Protein AF-0000000069952757 (afdb_homodimer)

Solvent-accessible surface area (backbone atoms only — not comparable to full-atom values): 78154 Å² total; per-residue (Å²): 140,84,81,74,82,74,82,74,81,77,77,82,79,82,76,75,82,80,75,81,74,79,73,75,71,71,77,71,80,41,58,53,56,76,66,56,34,69,35,38,85,71,41,36,85,60,18,57,73,26,48,40,74,35,94,87,42,62,43,23,25,23,33,66,69,69,74,41,82,40,60,22,41,74,66,55,48,32,51,46,51,70,30,70,68,41,46,52,44,52,56,50,49,58,49,41,61,53,39,52,58,38,56,76,50,52,58,88,79,60,83,68,52,62,56,48,49,52,49,46,27,52,50,27,52,51,47,52,32,42,41,32,33,58,69,42,50,66,49,68,54,34,58,46,45,51,52,31,49,33,64,46,32,73,71,16,64,45,53,63,62,53,85,57,37,32,66,58,37,50,24,41,24,28,57,25,46,11,40,50,43,49,50,50,51,48,57,50,46,59,75,38,46,29,14,39,36,46,50,73,49,72,57,94,73,44,32,35,36,39,37,29,36,20,29,66,35,78,88,78,42,32,64,44,78,42,83,67,49,63,41,60,65,56,47,89,89,42,63,66,39,25,71,63,36,92,34,10,64,51,54,39,47,56,53,54,50,54,38,54,74,65,65,42,55,65,75,29,49,38,25,41,24,32,59,79,47,55,41,42,61,29,82,74,64,8,29,49,46,53,44,40,71,76,33,67,63,51,40,79,28,60,20,47,51,61,41,52,47,52,16,48,51,58,14,56,67,60,41,66,68,61,62,59,46,47,49,46,49,53,21,60,66,38,65,84,29,51,49,55,46,42,42,46,42,54,34,17,58,73,65,70,40,77,83,70,80,78,46,62,69,47,77,96,38,53,68,38,38,52,62,31,50,52,48,47,64,68,38,40,65,30,51,44,54,47,30,51,54,41,43,72,69,62,77,46,69,70,48,42,53,50,35,52,47,63,69,32,67,65,50,53,37,51,50,37,30,47,64,50,55,46,52,66,54,47,52,52,37,43,59,54,50,45,84,63,80,49,50,46,47,43,47,59,52,50,51,52,54,52,50,56,59,47,47,34,45,30,42,56,67,59,60,73,72,42,57,77,80,72,56,58,66,79,48,73,89,46,44,48,58,74,89,68,44,62,54,50,66,65,28,57,57,49,54,66,34,66,81,48,57,76,34,61,68,57,50,55,51,50,46,50,35,52,49,49,24,51,32,40,29,50,44,33,44,56,75,66,44,72,83,77,41,63,58,48,68,51,40,40,53,67,32,53,74,42,46,49,26,57,70,44,38,71,75,51,60,58,59,62,67,58,33,65,69,35,50,53,56,37,64,89,46,68,69,50,43,51,47,26,38,50,44,57,55,44,49,37,71,50,87,69,55,66,75,55,70,67,38,80,52,46,51,42,33,39,43,51,49,42,62,40,53,59,96,86,38,62,74,38,62,54,42,33,52,39,52,48,39,60,61,26,44,48,53,40,59,45,68,56,53,53,48,51,53,52,48,47,56,54,47,31,87,56,42,55,60,58,46,61,66,52,50,42,9,28,54,38,22,24,51,43,30,52,69,71,11,92,73,34,60,46,54,47,71,86,48,71,68,44,60,68,41,75,38,70,61,56,52,59,55,76,66,86,79,72,71,81,71,62,72,52,57,48,75,54,72,48,74,80,67,104,130,92,82,82,82,74,84,74,81,78,78,80,76,80,76,76,81,78,76,80,72,80,76,73,70,72,75,72,79,40,58,52,57,78,66,55,36,70,36,36,85,71,40,36,86,58,18,57,73,26,48,40,73,35,94,87,42,61,45,23,25,23,32,67,68,68,73,42,81,40,60,20,39,75,66,57,49,32,51,45,52,69,31,70,68,41,47,52,43,54,54,49,50,58,49,41,63,54,38,55,57,37,55,74,51,53,55,88,76,61,84,67,52,62,54,49,48,51,49,45,27,52,50,29,52,51,47,53,28,42,39,33,34,56,69,44,50,66,50,68,55,34,57,46,45,50,54,29,48,33,63,45,31,74,72,14,67,48,54,62,63,54,84,58,38,30,68,58,38,50,24,42,25,26,55,25,48,9,41,50,42,47,51,52,52,48,58,50,46,58,74,38,45,29,14,39,37,46,49,72,49,71,59,95,74,43,32,34,37,40,36,30,36,21,28,64,36,79,89,78,41,32,63,44,78,42,83,68,47,63,43,58,65,55,48,88,89,41,62,66,40,25,71,63,36,93,33,13,62,51,54,38,46,57,53,52,49,54,38,54,74,65,67,42,53,64,75,29,49,37,27,42,25,32,58,78,47,55,44,42,61,25,86,68,68,6,29,49,48,54,44,39,71,77,34,68,61,49,40,79,27,61,20,48,49,59,40,52,48,50,15,49,53,58,14,56,65,58,40,67,67,62,62,60,46,46,49,45,50,54,22,59,66,39,64,84,30,51,50,53,47,41,44,47,42,53,34,16,59,73,66,69,39,79,84,69,78,79,46,61,68,48,79,93,36,55,69,39,41,54,63,30,49,49,49,46,62,68,40,39,68,30,50,43,53,47,30,51,53,44,42,74,69,69,68,46,70,69,46,42,54,48,35,53,48,62,68,34,67,62,50,54,36,51,50,37,31,47,63,50,54,44,52,64,54,47,51,52,37,40,58,54,51,46,87,62,80,50,49,47,49,43,46,60,52,50,51,53,53,51,50,55,59,47,48,33,46,29,41,56,67,60,61,73,72,42,57,76,80,71,58,58,64,81,47,74,88,48,43,50,57,73,90,68,45,61,53,50,66,65,28,58,56,48,54,68,32,66,81,47,57,74,34,60,69,58,48,53,49,51,47,50,36,52,50,49,23,50,32,39,28,49,44,33,44,56,75,64,44,73,82,75,41,63,58,48,70,51,40,40,54,67,32,56,73,43,47,50,26,59,71,44,38,71,76,50,61,57,58,61,67,58,34,65,70,34,51,53,56,38,65,90,44,68,69,51,44,50,45,26,39,51,45,56,53,44,49,36,70,50,86,71,56,66,75,55,71,66,38,79,51,45,51,44,33,39,42,52,50,42,64,39,53,60,95,87,39,62,74,37,62,54,42,34,51,38,53,48,40,60,61,25,43,49,52,40,59,46,67,58,54,53,47,50,52,52,46,47,57,55,47,33,88,55,41,55,62,59,45,61,67,52,51,43,10,28,52,37,22,24,49,44,32,53,70,71,10,92,74,33,59,47,53,47,71,86,49,72,68,43,61,70,42,75,38,70,60,56,52,60,54,74,64,86,80,69,72,81,70,64,73,53,58,51,76,59,72,48,76,81,66,102

Radius of gyration: 39.28 Å; Cα contacts (8 Å, |Δi|>4): 2067; chains: 2; bounding box: 94×113×160 Å

Organism: Trichoplusia ni (NCBI:txid7111)

pLDDT: mean 83.96, std 18.42, range [17.34, 97.88]

Sequence (1444 aa):
MSSDTDDNSEVLGYQTPKKKKIDNSKHRLQKYRRDWEKNTKDFGPDVSLWLKPHPNDKGKAKCSCCDLTLSANSTTIKLHYASKRHQKVMKSRDATTSSMMAKFVEKGSSGSGVSLLKKQITEAELKMSAFFATHNLAFKVMDHLVPTLKSCFPDSTICQGMQMKRTKCTQIVTNVIGAAHEEEICEKLKKVKFSILTDESTDMSCKTSCIMVRFYDSTAGRIVSRLYDLHDVFPKGDVAAAEEGATGARLYELMISSLKANDIPLENLLGFGCDSASNNVGDYNSIISRLRQECPGVILMKCVCHSLHRASSDACKTLPRLCEDLARNIFSYFRQSAKRKAQLQQFQEFTSVKDHQMLGLAITRWLSFLPAIERILEQWQALRLYFTDVWLAERTLAAEQIFNALQDPFMKLYYSFLAWVLPKVTYMNAFFQSTTVVVTTLHDKMATAYRELLCTYMYQDYVARTNLTEIQPDDTSRFIRLECIYLGVAVMEGLNNPDVMARPDLITSFRSKCRDYLIHLCKGIKDRFPFDDKLLMALPVLQPEKALSARQRDRTPSLLFLCELCPRAKPSYHNELQQLDDEWRRLSLDQVSPDVAQEKEVDVFWHKISQIAIDGEKTYTVLPQFALAVLTLPHSNADTERLFSKNNLTKTRIRNKLATKTVKGALLSAQCVKNQSKECCYGFKPTEKMISRMTSAVLYSKTAGAAAEVEVNSDSDDPTLLMSSDTDDNSEVLGYQTPKKKKIDNSKHRLQKYRRDWEKNTKDFGPDVSLWLKPHPNDKGKAKCSCCDLTLSANSTTIKLHYASKRHQKVMKSRDATTSSMMAKFVEKGSSGSGVSLLKKQITEAELKMSAFFATHNLAFKVMDHLVPTLKSCFPDSTICQGMQMKRTKCTQIVTNVIGAAHEEEICEKLKKVKFSILTDESTDMSCKTSCIMVRFYDSTAGRIVSRLYDLHDVFPKGDVAAAEEGATGARLYELMISSLKANDIPLENLLGFGCDSASNNVGDYNSIISRLRQECPGVILMKCVCHSLHRASSDACKTLPRLCEDLARNIFSYFRQSAKRKAQLQQFQEFTSVKDHQMLGLAITRWLSFLPAIERILEQWQALRLYFTDVWLAERTLAAEQIFNALQDPFMKLYYSFLAWVLPKVTYMNAFFQSTTVVVTTLHDKMATAYRELLCTYMYQDYVARTNLTEIQPDDTSRFIRLECIYLGVAVMEGLNNPDVMARPDLITSFRSKCRDYLIHLCKGIKDRFPFDDKLLMALPVLQPEKALSARQRDRTPSLLFLCELCPRAKPSYHNELQQLDDEWRRLSLDQVSPDVAQEKEVDVFWHKISQIAIDGEKTYTVLPQFALAVLTLPHSNADTERLFSKNNLTKTRIRNKLATKTVKGALLSAQCVKNQSKECCYGFKPTEKMISRMTSAVLYSKTAGAAAEVEVNSDSDDPTLL

Nearest PDB structures (foldseek):
  4d1q-assembly1_H-2  TM=6.868E-01  e=3.745E-11  Musca domestica
  4d1q-assembly1_B  TM=6.954E-01  e=6.885E-11  Musca domestica
  4d1q-assembly1_A-2  TM=6.969E-01  e=2.043E-10  Musca domestica
  8sjd-assembly1_A  TM=7.416E-01  e=1.511E-09  Musca domestica
  8sjd-assembly1_D  TM=7.222E-01  e=3.039E-08  Musca domestica

Structure (mmCIF, N/CA/C/O backbone):
data_AF-0000000069952757-model_v1
#
loop_
_entity.id
_entity.type
_entity.pdbx_description
1 polymer 'Uncharacterized protein LOC113497590'
#
loop_
_atom_site.group_PDB
_atom_site.id
_atom_site.type_symbol
_atom_site.label_atom_id
_atom_site.label_alt_id
_atom_site.label_comp_id
_atom_site.label_asym_id
_atom_site.label_entity_id
_atom_site.label_seq_id
_atom_site.pdbx_PDB_ins_code
_atom_site.Cartn_x
_atom_site.Cartn_y
_atom_site.Cartn_z
_atom_site.occupancy
_atom_site.B_iso_or_equiv
_atom_site.auth_seq_id
_atom_site.auth_comp_id
_atom_site.auth_asym_id
_atom_site.auth_atom_id
_atom_site.pdbx_PDB_model_num
ATOM 1 N N . MET A 1 1 ? 12.211 39.156 -83.688 1 19.28 1 MET A N 1
ATOM 2 C CA . MET A 1 1 ? 11.812 38.062 -84.625 1 19.28 1 MET A CA 1
ATOM 3 C C . MET A 1 1 ? 11.445 36.812 -83.875 1 19.28 1 MET A C 1
ATOM 5 O O . MET A 1 1 ? 12.328 36.094 -83.375 1 19.28 1 MET A O 1
ATOM 9 N N . SER A 1 2 ? 10.328 36.844 -83 1 22.02 2 SER A N 1
ATOM 10 C CA . SER A 1 2 ? 9.547 36.406 -81.875 1 22.02 2 SER A CA 1
ATOM 11 C C . SER A 1 2 ? 8.844 35.094 -82.125 1 22.02 2 SER A C 1
ATOM 13 O O . SER A 1 2 ? 7.656 35.062 -82.438 1 22.02 2 SER A O 1
ATOM 15 N N . SER A 1 3 ? 9.641 34.094 -82.812 1 20.53 3 SER A N 1
ATOM 16 C CA . SER A 1 3 ? 9.227 33 -83.75 1 20.53 3 SER A CA 1
ATOM 17 C C . SER A 1 3 ? 8.5 31.922 -82.938 1 20.53 3 SER A C 1
ATOM 19 O O . SER A 1 3 ? 9.062 31.312 -82 1 20.53 3 SER A O 1
ATOM 21 N N . ASP A 1 4 ? 7.129 31.875 -82.812 1 20.89 4 ASP A N 1
ATOM 22 C CA . ASP A 1 4 ? 5.996 31.375 -82.062 1 20.89 4 ASP A CA 1
ATOM 23 C C . ASP A 1 4 ? 5.68 29.938 -82.438 1 20.89 4 ASP A C 1
ATOM 25 O O . ASP A 1 4 ? 4.605 29.422 -82.062 1 20.89 4 ASP A O 1
ATOM 29 N N . THR A 1 5 ? 6.695 29.125 -82.875 1 20.39 5 THR A N 1
ATOM 30 C CA . THR A 1 5 ? 6.316 27.984 -83.688 1 20.39 5 THR A CA 1
ATOM 31 C C . THR A 1 5 ? 5.496 26.984 -82.938 1 20.39 5 THR A C 1
ATOM 33 O O . THR A 1 5 ? 5.906 26.562 -81.812 1 20.39 5 THR A O 1
ATOM 36 N N . ASP A 1 6 ? 4.125 26.766 -83.125 1 21.42 6 ASP A N 1
ATOM 37 C CA . ASP A 1 6 ? 2.904 26.203 -82.562 1 21.42 6 ASP A CA 1
ATOM 38 C C . ASP A 1 6 ? 2.9 24.688 -82.688 1 21.42 6 ASP A C 1
ATOM 40 O O . ASP A 1 6 ? 1.867 24.031 -82.5 1 21.42 6 ASP A O 1
ATOM 44 N N . ASP A 1 7 ? 3.982 23.938 -82.438 1 19.97 7 ASP A N 1
ATOM 45 C CA . ASP A 1 7 ? 4.152 22.594 -83 1 19.97 7 ASP A CA 1
ATOM 46 C C . ASP A 1 7 ? 3.082 21.641 -82.438 1 19.97 7 ASP A C 1
ATOM 48 O O . ASP A 1 7 ? 2.852 21.578 -81.25 1 19.97 7 ASP A O 1
ATOM 52 N N . ASN A 1 8 ? 2.047 21.172 -83.188 1 21.53 8 ASN A N 1
ATOM 53 C CA . ASN A 1 8 ? 0.754 20.5 -83.188 1 21.53 8 ASN A CA 1
ATOM 54 C C . ASN A 1 8 ? 0.9 19.016 -82.812 1 21.53 8 ASN A C 1
ATOM 56 O O . ASN A 1 8 ? -0.024 18.234 -83.062 1 21.53 8 ASN A O 1
ATOM 60 N N . SER A 1 9 ? 1.797 18.531 -82 1 21.3 9 SER A N 1
ATOM 61 C CA . SER A 1 9 ? 2.135 17.109 -82.062 1 21.3 9 SER A CA 1
ATOM 62 C C . SER A 1 9 ? 0.935 16.234 -81.75 1 21.3 9 SER A C 1
ATOM 64 O O . SER A 1 9 ? 0.202 16.531 -80.75 1 21.3 9 SER A O 1
ATOM 66 N N . GLU A 1 10 ? 0.372 15.422 -82.625 1 21.28 10 GLU A N 1
ATOM 67 C CA . GLU A 1 10 ? -0.762 14.539 -82.875 1 21.28 10 GLU A CA 1
ATOM 68 C C . GLU A 1 10 ? -0.76 13.367 -81.875 1 21.28 10 GLU A C 1
ATOM 70 O O . GLU A 1 10 ? 0.089 12.477 -81.938 1 21.28 10 GLU A O 1
ATOM 75 N N . VAL A 1 11 ? -0.676 13.453 -80.562 1 23.28 11 VAL A N 1
ATOM 76 C CA . VAL A 1 11 ? -0.361 12.297 -79.75 1 23.28 11 VAL A CA 1
ATOM 77 C C . VAL A 1 11 ? -1.496 11.273 -79.812 1 23.28 11 VAL A C 1
ATOM 79 O O . VAL A 1 11 ? -2.662 11.617 -79.625 1 23.28 11 VAL A O 1
ATOM 82 N N . LEU A 1 12 ? -1.391 10.164 -80.562 1 23.16 12 LEU A N 1
ATOM 83 C CA . LEU A 1 12 ? -2.244 9.039 -80.938 1 23.16 12 LEU A CA 1
ATOM 84 C C . LEU A 1 12 ? -2.811 8.367 -79.688 1 23.16 12 LEU A C 1
ATOM 86 O O . LEU A 1 12 ? -2.082 8.133 -78.75 1 23.16 12 LEU A O 1
ATOM 90 N N . GLY A 1 13 ? -4.168 8.312 -79.375 1 21.5 13 GLY A N 1
ATOM 91 C CA . GLY A 1 13 ? -5.109 8.031 -78.312 1 21.5 13 GLY A CA 1
ATOM 92 C C . GLY A 1 13 ? -5.312 6.551 -78.062 1 21.5 13 GLY A C 1
ATOM 93 O O . GLY A 1 13 ? -6.281 5.965 -78.562 1 21.5 13 GLY A O 1
ATOM 94 N N . TYR A 1 14 ? -4.234 5.656 -77.875 1 23.86 14 TYR A N 1
ATOM 95 C CA . TYR A 1 14 ? -4.395 4.207 -77.875 1 23.86 14 TYR A CA 1
ATOM 96 C C . TYR A 1 14 ? -5.426 3.773 -76.875 1 23.86 14 TYR A C 1
ATOM 98 O O . TYR A 1 14 ? -5.379 4.211 -75.688 1 23.86 14 TYR A O 1
ATOM 106 N N . GLN A 1 15 ? -6.594 3.312 -77.25 1 23.8 15 GLN A N 1
ATOM 107 C CA . GLN A 1 15 ? -7.852 2.953 -76.625 1 23.8 15 GLN A CA 1
ATOM 108 C C . GLN A 1 15 ? -7.707 1.67 -75.812 1 23.8 15 GLN A C 1
ATOM 110 O O . GLN A 1 15 ? -7.441 0.603 -76.375 1 23.8 15 GLN A O 1
ATOM 115 N N . THR A 1 16 ? -6.984 1.556 -74.812 1 27.39 16 THR A N 1
ATOM 116 C CA . THR A 1 16 ? -6.672 0.283 -74.188 1 27.39 16 THR A CA 1
ATOM 117 C C . THR A 1 16 ? -7.945 -0.402 -73.688 1 27.39 16 THR A C 1
ATOM 119 O O . THR A 1 16 ? -8.812 0.243 -73.062 1 27.39 16 THR A O 1
ATOM 122 N N . PRO A 1 17 ? -8.344 -1.588 -74.188 1 25.98 17 PRO A N 1
ATOM 123 C CA . PRO A 1 17 ? -9.617 -2.299 -74 1 25.98 17 PRO A CA 1
ATOM 124 C C . PRO A 1 17 ? -9.961 -2.52 -72.5 1 25.98 17 PRO A C 1
ATOM 126 O O . PRO A 1 17 ? -9.062 -2.619 -71.688 1 25.98 17 PRO A O 1
ATOM 129 N N . LYS A 1 18 ? -11.203 -2.311 -72.062 1 28.8 18 LYS A N 1
ATOM 130 C CA . LYS A 1 18 ? -11.906 -2.254 -70.812 1 28.8 18 LYS A CA 1
ATOM 131 C C . LYS A 1 18 ? -12.055 -3.646 -70.188 1 28.8 18 LYS A C 1
ATOM 133 O O . LYS A 1 18 ? -12.695 -4.52 -70.75 1 28.8 18 LYS A O 1
ATOM 138 N N . LYS A 1 19 ? -11.039 -4.258 -69.625 1 30.34 19 LYS A N 1
ATOM 139 C CA . LYS A 1 19 ? -11.094 -5.613 -69.125 1 30.34 19 LYS A CA 1
ATOM 140 C C . LYS A 1 19 ? -12.352 -5.812 -68.25 1 30.34 19 LYS A C 1
ATOM 142 O O . LYS A 1 19 ? -12.688 -4.973 -67.438 1 30.34 19 LYS A O 1
ATOM 147 N N . LYS A 1 20 ? -13.32 -6.527 -68.625 1 29.45 20 LYS A N 1
ATOM 148 C CA . LYS A 1 20 ? -14.562 -6.965 -68 1 29.45 20 LYS A CA 1
ATOM 149 C C . LYS A 1 20 ? -14.32 -7.438 -66.562 1 29.45 20 LYS A C 1
ATOM 151 O O . LYS A 1 20 ? -13.617 -8.422 -66.312 1 29.45 20 LYS A O 1
ATOM 156 N N . LYS A 1 21 ? -14.211 -6.594 -65.625 1 29.67 21 LYS A N 1
ATOM 157 C CA . LYS A 1 21 ? -14.023 -6.832 -64.188 1 29.67 21 LYS A CA 1
ATOM 158 C C . LYS A 1 21 ? -15.133 -7.715 -63.625 1 29.67 21 LYS A C 1
ATOM 160 O O . LYS A 1 21 ? -16.297 -7.328 -63.625 1 29.67 21 LYS A O 1
ATOM 165 N N . ILE A 1 22 ? -15.227 -8.969 -63.969 1 29.41 22 ILE A N 1
ATOM 166 C CA . ILE A 1 22 ? -16.172 -9.898 -63.375 1 29.41 22 ILE A CA 1
ATOM 167 C C . ILE A 1 22 ? -16.188 -9.688 -61.844 1 29.41 22 ILE A C 1
ATOM 169 O O . ILE A 1 22 ? -15.156 -9.805 -61.188 1 29.41 22 ILE A O 1
ATOM 173 N N . ASP A 1 23 ? -17 -8.805 -61.344 1 28.56 23 ASP A N 1
ATOM 174 C CA . ASP A 1 23 ? -17.25 -8.344 -60 1 28.56 23 ASP A CA 1
ATOM 175 C C . ASP A 1 23 ? -17.672 -9.5 -59.094 1 28.56 23 ASP A C 1
ATOM 177 O O . ASP A 1 23 ? -18.844 -9.875 -59.062 1 28.56 23 ASP A O 1
ATOM 181 N N . ASN A 1 24 ? -17.156 -10.734 -59.219 1 32.5 24 ASN A N 1
ATOM 182 C CA . ASN A 1 24 ? -17.547 -11.773 -58.281 1 32.5 24 ASN A CA 1
ATOM 183 C C . ASN A 1 24 ? -17.406 -11.32 -56.812 1 32.5 24 ASN A C 1
ATOM 185 O O . ASN A 1 24 ? -16.375 -11.562 -56.188 1 32.5 24 ASN A O 1
ATOM 189 N N . SER A 1 25 ? -17.672 -10.047 -56.5 1 34.38 25 SER A N 1
ATOM 190 C CA . SER A 1 25 ? -17.5 -9.641 -55.094 1 34.38 25 SER A CA 1
ATOM 191 C C . SER A 1 25 ? -18.344 -10.5 -54.156 1 34.38 25 SER A C 1
ATOM 193 O O . SER A 1 25 ? -19.578 -10.375 -54.156 1 34.38 25 SER A O 1
ATOM 195 N N . LYS A 1 26 ? -18.141 -11.844 -54.25 1 38.38 26 LYS A N 1
ATOM 196 C CA . LYS A 1 26 ? -18.797 -12.68 -53.219 1 38.38 26 LYS A CA 1
ATOM 197 C C . LYS A 1 26 ? -18.781 -12 -51.875 1 38.38 26 LYS A C 1
ATOM 199 O O . LYS A 1 26 ? -17.719 -11.633 -51.344 1 38.38 26 LYS A O 1
ATOM 204 N N . HIS A 1 27 ? -19.922 -11.273 -51.531 1 42.72 27 HIS A N 1
ATOM 205 C CA . HIS A 1 27 ? -20.141 -10.648 -50.219 1 42.72 27 HIS A CA 1
ATOM 206 C C . HIS A 1 27 ? -19.812 -11.602 -49.094 1 42.72 27 HIS A C 1
ATOM 208 O O . HIS A 1 27 ? -20.312 -12.727 -49.031 1 42.72 27 HIS A O 1
ATOM 214 N N . ARG A 1 28 ? -18.656 -11.672 -48.688 1 48.41 28 ARG A N 1
ATOM 215 C CA . ARG A 1 28 ? -18.219 -12.477 -47.562 1 48.41 28 ARG A CA 1
ATOM 216 C C . ARG A 1 28 ? -19.219 -12.391 -46.406 1 48.41 28 ARG A C 1
ATOM 218 O O . ARG A 1 28 ? -19.625 -11.305 -46 1 48.41 28 ARG A O 1
ATOM 225 N N . LEU A 1 29 ? -19.922 -13.438 -46.188 1 54.62 29 LEU A N 1
ATOM 226 C CA . LEU A 1 29 ? -20.859 -13.57 -45.062 1 54.62 29 LEU A CA 1
ATOM 227 C C . LEU A 1 29 ? -20.188 -13.227 -43.75 1 54.62 29 LEU A C 1
ATOM 229 O O . LEU A 1 29 ? -19.172 -13.828 -43.375 1 54.62 29 LEU A O 1
ATOM 233 N N . GLN A 1 30 ? -20.344 -12.047 -43.344 1 63.59 30 GLN A N 1
ATOM 234 C CA . GLN A 1 30 ? -19.75 -11.641 -42.062 1 63.59 30 GLN A CA 1
ATOM 235 C C . GLN A 1 30 ? -20.438 -12.344 -40.906 1 63.59 30 GLN A C 1
ATOM 237 O O . GLN A 1 30 ? -21.641 -12.633 -40.969 1 63.59 30 GLN A O 1
ATOM 242 N N . LYS A 1 31 ? -19.641 -12.953 -40 1 75.88 31 LYS A N 1
ATOM 243 C CA . LYS A 1 31 ? -20.125 -13.641 -38.812 1 75.88 31 LYS A CA 1
ATOM 244 C C . LYS A 1 31 ? -20.359 -12.656 -37.656 1 75.88 31 LYS A C 1
ATOM 246 O O . LYS A 1 31 ? -19.688 -11.633 -37.562 1 75.88 31 LYS A O 1
ATOM 251 N N . TYR A 1 32 ? -21.375 -12.93 -36.781 1 78 32 TYR A N 1
ATOM 252 C CA . TYR A 1 32 ? -21.703 -12.141 -35.594 1 78 32 TYR A CA 1
ATOM 253 C C . TYR A 1 32 ? -20.531 -12.109 -34.625 1 78 32 TYR A C 1
ATOM 255 O O . TYR A 1 32 ? -19.891 -13.133 -34.375 1 78 32 TYR A O 1
ATOM 263 N N . ARG A 1 33 ? -20.156 -10.961 -34.219 1 77.44 33 ARG A N 1
ATOM 264 C CA . ARG A 1 33 ? -19.109 -10.773 -33.25 1 77.44 33 ARG A CA 1
ATOM 265 C C . ARG A 1 33 ? -19.688 -10.406 -31.875 1 77.44 33 ARG A C 1
ATOM 267 O O . ARG A 1 33 ? -20.438 -9.438 -31.766 1 77.44 33 ARG A O 1
ATOM 274 N N . ARG A 1 34 ? -19.375 -11.109 -30.891 1 76.38 34 ARG A N 1
ATOM 275 C CA . ARG A 1 34 ? -19.906 -10.867 -29.547 1 76.38 34 ARG A CA 1
ATOM 276 C C . ARG A 1 34 ? -19.422 -9.523 -29.016 1 76.38 34 ARG A C 1
ATOM 278 O O . ARG A 1 34 ? -20.094 -8.906 -28.188 1 76.38 34 ARG A O 1
ATOM 285 N N . ASP A 1 35 ? -18.406 -8.977 -29.594 1 75.94 35 ASP A N 1
ATOM 286 C CA . ASP A 1 35 ? -17.891 -7.668 -29.219 1 75.94 35 ASP A CA 1
ATOM 287 C C . ASP A 1 35 ? -18.875 -6.555 -29.547 1 75.94 35 ASP A C 1
ATOM 289 O O . ASP A 1 35 ? -18.844 -5.48 -28.938 1 75.94 35 ASP A O 1
ATOM 293 N N . TRP A 1 36 ? -19.797 -6.82 -30.406 1 79.19 36 TRP A N 1
ATOM 294 C CA . TRP A 1 36 ? -20.781 -5.828 -30.812 1 79.19 36 TRP A CA 1
ATOM 295 C C . TRP A 1 36 ? -21.766 -5.551 -29.672 1 79.19 36 TRP A C 1
ATOM 297 O O . TRP A 1 36 ? -22.297 -4.441 -29.578 1 79.19 36 TRP A O 1
ATOM 307 N N . GLU A 1 37 ? -21.844 -6.562 -28.844 1 78.62 37 GLU A N 1
ATOM 308 C CA . GLU A 1 37 ? -22.766 -6.441 -27.719 1 78.62 37 GLU A CA 1
ATOM 309 C C . GLU A 1 37 ? -22.266 -5.453 -26.688 1 78.62 37 GLU A C 1
ATOM 311 O O . GLU A 1 37 ? -23.016 -5.023 -25.812 1 78.62 37 GLU A O 1
ATOM 316 N N . LYS A 1 38 ? -21.016 -5.062 -26.844 1 73.31 38 LYS A N 1
ATOM 317 C CA . LYS A 1 38 ? -20.391 -4.113 -25.922 1 73.31 38 LYS A CA 1
ATOM 318 C C . LYS A 1 38 ? -20.047 -2.809 -26.625 1 73.31 38 LYS A C 1
ATOM 320 O O . LYS A 1 38 ? -19.516 -1.881 -26.016 1 73.31 38 LYS A O 1
ATOM 325 N N . ASN A 1 39 ? -20.328 -2.656 -27.891 1 71.81 39 ASN A N 1
ATOM 326 C CA . ASN A 1 39 ? -20.031 -1.479 -28.703 1 71.81 39 ASN A CA 1
ATOM 327 C C . ASN A 1 39 ? -21.094 -0.403 -28.547 1 71.81 39 ASN A C 1
ATOM 329 O O . ASN A 1 39 ? -21.969 -0.267 -29.406 1 71.81 39 ASN A O 1
ATOM 333 N N . THR A 1 40 ? -21.031 0.325 -27.531 1 72.06 40 THR A N 1
ATOM 334 C CA . THR A 1 40 ? -22.016 1.355 -27.203 1 72.06 40 THR A CA 1
ATOM 335 C C . THR A 1 40 ? -21.844 2.574 -28.109 1 72.06 40 THR A C 1
ATOM 337 O O . THR A 1 40 ? -22.75 3.404 -28.219 1 72.06 40 THR A O 1
ATOM 340 N N . LYS A 1 41 ? -20.828 2.75 -28.75 1 72.31 41 LYS A N 1
ATOM 341 C CA . LYS A 1 41 ? -20.547 3.926 -29.578 1 72.31 41 LYS A CA 1
ATOM 342 C C . LYS A 1 41 ? -21.359 3.893 -30.875 1 72.31 41 LYS A C 1
ATOM 344 O O . LYS A 1 41 ? -21.984 4.883 -31.25 1 72.31 41 LYS A O 1
ATOM 349 N N . ASP A 1 42 ? -21.312 2.787 -31.531 1 74.44 42 ASP A N 1
ATOM 350 C CA . ASP A 1 42 ? -21.922 2.717 -32.844 1 74.44 42 ASP A CA 1
ATOM 351 C C . ASP A 1 42 ? -23.359 2.201 -32.75 1 74.44 42 ASP A C 1
ATOM 353 O O . ASP A 1 42 ? -24.188 2.504 -33.625 1 74.44 42 ASP A O 1
ATOM 357 N N . PHE A 1 43 ? -23.656 1.382 -31.609 1 78.25 43 PHE A N 1
ATOM 358 C CA . PHE A 1 43 ? -24.938 0.672 -31.578 1 78.25 43 PHE A CA 1
ATOM 359 C C . PHE A 1 43 ? -25.766 1.117 -30.375 1 78.25 43 PHE A C 1
ATOM 361 O O . PHE A 1 43 ? -26.797 0.514 -30.078 1 78.25 43 PHE A O 1
ATOM 368 N N . GLY A 1 44 ? -25.406 2.174 -29.703 1 71.5 44 GLY A N 1
ATOM 369 C CA . GLY A 1 44 ? -26.156 2.785 -28.625 1 71.5 44 GLY A CA 1
ATOM 370 C C . GLY A 1 44 ? -25.797 2.229 -27.25 1 71.5 44 GLY A C 1
ATOM 371 O O . GLY A 1 44 ? -25.219 1.142 -27.156 1 71.5 44 GLY A O 1
ATOM 372 N N . PRO A 1 45 ? -26.078 2.992 -26.266 1 71.12 45 PRO A N 1
ATOM 373 C CA . PRO A 1 45 ? -25.641 2.637 -24.906 1 71.12 45 PRO A CA 1
ATOM 374 C C . PRO A 1 45 ? -26.266 1.338 -24.406 1 71.12 45 PRO A C 1
ATOM 376 O O . PRO A 1 45 ? -25.656 0.634 -23.594 1 71.12 45 PRO A O 1
ATOM 379 N N . ASP A 1 46 ? -27.281 0.925 -24.938 1 67.69 46 ASP A N 1
ATOM 380 C CA . ASP A 1 46 ? -28.031 -0.236 -24.484 1 67.69 46 ASP A CA 1
ATOM 381 C C . ASP A 1 46 ? -27.875 -1.408 -25.453 1 67.69 46 ASP A C 1
ATOM 383 O O . ASP A 1 46 ? -28.75 -2.264 -25.547 1 67.69 46 ASP A O 1
ATOM 387 N N . VAL A 1 47 ? -26.859 -1.528 -26.062 1 79.25 47 VAL A N 1
ATOM 388 C CA . VAL A 1 47 ? -26.719 -2.48 -27.156 1 79.25 47 VAL A CA 1
ATOM 389 C C . VAL A 1 47 ? -26.766 -3.906 -26.609 1 79.25 47 VAL A C 1
ATOM 391 O O . VAL A 1 47 ? -27.359 -4.797 -27.234 1 79.25 47 VAL A O 1
ATOM 394 N N . SER A 1 48 ? -26.203 -4.055 -25.484 1 74.19 48 SER A N 1
ATOM 395 C CA . SER A 1 48 ? -26.172 -5.387 -24.891 1 74.19 48 SER A CA 1
ATOM 396 C C . SER A 1 48 ? -27.562 -5.895 -24.578 1 74.19 48 SER A C 1
ATOM 398 O O . SER A 1 48 ? -27.797 -7.105 -24.5 1 74.19 48 SER A O 1
ATOM 400 N N . LEU A 1 49 ? -28.531 -5.004 -24.484 1 73.75 49 LEU A N 1
ATOM 401 C CA . LEU A 1 49 ? -29.906 -5.344 -24.172 1 73.75 49 LEU A CA 1
ATOM 402 C C . LEU A 1 49 ? -30.672 -5.758 -25.422 1 73.75 49 LEU A C 1
ATOM 404 O O . LEU A 1 49 ? -31.625 -6.527 -25.359 1 73.75 49 LEU A O 1
ATOM 408 N N . TRP A 1 50 ? -30.172 -5.285 -26.562 1 79.94 50 TRP A N 1
ATOM 409 C CA . TRP A 1 50 ? -31.047 -5.527 -27.703 1 79.94 50 TRP A CA 1
ATOM 410 C C . TRP A 1 50 ? -30.328 -6.316 -28.781 1 79.94 50 TRP A C 1
ATOM 412 O O . TRP A 1 50 ? -30.953 -6.977 -29.609 1 79.94 50 TRP A O 1
ATOM 422 N N . LEU A 1 51 ? -29.031 -6.359 -28.797 1 81.12 51 LEU A N 1
ATOM 423 C CA . LEU A 1 51 ? -28.297 -7.086 -29.828 1 81.12 51 LEU A CA 1
ATOM 424 C C . LEU A 1 51 ? -27.812 -8.43 -29.297 1 81.12 51 LEU A C 1
ATOM 426 O O . LEU A 1 51 ? -27.016 -8.492 -28.359 1 81.12 51 LEU A O 1
ATOM 430 N N . LYS A 1 52 ? -28.312 -9.523 -29.922 1 80.69 52 LYS A N 1
ATOM 431 C CA . LYS A 1 52 ? -27.969 -10.891 -29.562 1 80.69 52 LYS A CA 1
ATOM 432 C C . LYS A 1 52 ? -27.625 -11.711 -30.812 1 80.69 52 LYS A C 1
ATOM 434 O O . LYS A 1 52 ? -28.094 -11.406 -31.906 1 80.69 52 LYS A O 1
ATOM 439 N N . PRO A 1 53 ? -26.766 -12.648 -30.609 1 80.25 53 PRO A N 1
ATOM 440 C CA . PRO A 1 53 ? -26.516 -13.539 -31.734 1 80.25 53 PRO A CA 1
ATOM 441 C C . PRO A 1 53 ? -27.734 -14.375 -32.125 1 80.25 53 PRO A C 1
ATOM 443 O O . PRO A 1 53 ? -28.531 -14.742 -31.25 1 80.25 53 PRO A O 1
ATOM 446 N N . HIS A 1 54 ? -28.062 -14.617 -33.406 1 79.75 54 HIS A N 1
ATOM 447 C CA . HIS A 1 54 ? -29.156 -15.492 -33.844 1 79.75 54 HIS A CA 1
ATOM 448 C C . HIS A 1 54 ? -28.891 -16.938 -33.438 1 79.75 54 HIS A C 1
ATOM 450 O O . HIS A 1 54 ? -27.781 -17.438 -33.625 1 79.75 54 HIS A O 1
ATOM 456 N N . PRO A 1 55 ? -29.797 -17.625 -32.781 1 74.31 55 PRO A N 1
ATOM 457 C CA . PRO A 1 55 ? -29.578 -18.953 -32.219 1 74.31 55 PRO A CA 1
ATOM 458 C C . PRO A 1 55 ? -29.141 -19.984 -33.25 1 74.31 55 PRO A C 1
ATOM 460 O O . PRO A 1 55 ? -28.391 -20.906 -32.938 1 74.31 55 PRO A O 1
ATOM 463 N N . ASN A 1 56 ? -29.406 -19.906 -34.531 1 76.56 56 ASN A N 1
ATOM 464 C CA . ASN A 1 56 ? -29.203 -20.984 -35.5 1 76.56 56 ASN A CA 1
ATOM 465 C C . ASN A 1 56 ? -28.312 -20.547 -36.656 1 76.56 56 ASN A C 1
ATOM 467 O O . ASN A 1 56 ? -27.984 -21.344 -37.531 1 76.56 56 ASN A O 1
ATOM 471 N N . ASP A 1 57 ? -28.016 -19.219 -36.875 1 75.62 57 ASP A N 1
ATOM 472 C CA . ASP A 1 57 ? -27.25 -18.734 -38.031 1 75.62 57 ASP A CA 1
ATOM 473 C C . ASP A 1 57 ? -26.172 -17.75 -37.594 1 75.62 57 ASP A C 1
ATOM 475 O O . ASP A 1 57 ? -26.469 -16.656 -37.125 1 75.62 57 ASP A O 1
ATOM 479 N N . LYS A 1 58 ? -24.906 -18.047 -37.656 1 76.31 58 LYS A N 1
ATOM 480 C CA . LYS A 1 58 ? -23.766 -17.25 -37.219 1 76.31 58 LYS A CA 1
ATOM 481 C C . LYS A 1 58 ? -23.594 -16.016 -38.062 1 76.31 58 LYS A C 1
ATOM 483 O O . LYS A 1 58 ? -22.906 -15.07 -37.688 1 76.31 58 LYS A O 1
ATOM 488 N N . GLY A 1 59 ? -24.172 -15.891 -39.156 1 78.19 59 GLY A N 1
ATOM 489 C CA . GLY A 1 59 ? -24.078 -14.742 -40.031 1 78.19 59 GLY A CA 1
ATOM 490 C C . GLY A 1 59 ? -25.188 -13.734 -39.812 1 78.19 59 GLY A C 1
ATOM 491 O O . GLY A 1 59 ? -25.281 -12.734 -40.531 1 78.19 59 GLY A O 1
ATOM 492 N N . LYS A 1 60 ? -26.031 -14.023 -38.812 1 81.44 60 LYS A N 1
ATOM 493 C CA . LYS A 1 60 ? -27.156 -13.141 -38.5 1 81.44 60 LYS A CA 1
ATOM 494 C C . LYS A 1 60 ? -27.141 -12.711 -37.062 1 81.44 60 LYS A C 1
ATOM 496 O O . LYS A 1 60 ? -26.531 -13.375 -36.219 1 81.44 60 LYS A O 1
ATOM 501 N N . ALA A 1 61 ? -27.672 -11.477 -36.781 1 84.12 61 ALA A N 1
ATOM 502 C CA . ALA A 1 61 ? -27.875 -10.922 -35.438 1 84.12 61 ALA A CA 1
ATOM 503 C C . ALA A 1 61 ? -29.375 -10.75 -35.156 1 84.12 61 ALA A C 1
ATOM 505 O O . ALA A 1 61 ? -30.188 -10.672 -36.062 1 84.12 61 ALA A O 1
ATOM 506 N N . LYS A 1 62 ? -29.734 -10.914 -33.906 1 84.25 62 LYS A N 1
ATOM 507 C CA . LYS A 1 62 ? -31.109 -10.68 -33.469 1 84.25 62 LYS A CA 1
ATOM 508 C C . LYS A 1 62 ? -31.203 -9.477 -32.562 1 84.25 62 LYS A C 1
ATOM 510 O O . LYS A 1 62 ? -30.391 -9.328 -31.625 1 84.25 62 LYS A O 1
ATOM 515 N N . CYS A 1 63 ? -32.156 -8.57 -32.875 1 77.38 63 CYS A N 1
ATOM 516 C CA . CYS A 1 63 ? -32.531 -7.512 -31.938 1 77.38 63 CYS A CA 1
ATOM 517 C C . CYS A 1 63 ? -33.625 -7.969 -31 1 77.38 63 CYS A C 1
ATOM 519 O O . CYS A 1 63 ? -34.75 -8.211 -31.438 1 77.38 63 CYS A O 1
ATOM 521 N N . SER A 1 64 ? -33.281 -8.094 -29.766 1 77.38 64 SER A N 1
ATOM 522 C CA . SER A 1 64 ? -34.219 -8.609 -28.781 1 77.38 64 SER A CA 1
ATOM 523 C C . SER A 1 64 ? -35.344 -7.609 -28.5 1 77.38 64 SER A C 1
ATOM 525 O O . SER A 1 64 ? -36.438 -7.992 -28.094 1 77.38 64 SER A O 1
ATOM 527 N N . CYS A 1 65 ? -35.25 -6.379 -28.812 1 73 65 CYS A N 1
ATOM 528 C CA . CYS A 1 65 ? -36.25 -5.344 -28.609 1 73 65 CYS A CA 1
ATOM 529 C C . CYS A 1 65 ? -37.25 -5.312 -29.766 1 73 65 CYS A C 1
ATOM 531 O O . CYS A 1 65 ? -38.469 -5.273 -29.547 1 73 65 CYS A O 1
ATOM 533 N N . CYS A 1 66 ? -36.844 -5.43 -30.938 1 73.25 66 CYS A N 1
ATOM 534 C CA . CYS A 1 66 ? -37.688 -5.312 -32.125 1 73.25 66 CYS A CA 1
ATOM 535 C C . CYS A 1 66 ? -38.031 -6.688 -32.688 1 73.25 66 CYS A C 1
ATOM 537 O O . CYS A 1 66 ? -38.812 -6.797 -33.625 1 73.25 66 CYS A O 1
ATOM 539 N N . ASP A 1 67 ? -37.531 -7.824 -32.094 1 75 67 ASP A N 1
ATOM 540 C CA . ASP A 1 67 ? -37.688 -9.219 -32.5 1 75 67 ASP A CA 1
ATOM 541 C C . ASP A 1 67 ? -37.469 -9.383 -34 1 75 67 ASP A C 1
ATOM 543 O O . ASP A 1 67 ? -38.312 -9.938 -34.719 1 75 67 ASP A O 1
ATOM 547 N N . LEU A 1 68 ? -36.406 -8.82 -34.531 1 79.12 68 LEU A N 1
ATOM 548 C CA . LEU A 1 68 ? -36.031 -8.875 -35.938 1 79.12 68 LEU A CA 1
ATOM 549 C C . LEU A 1 68 ? -34.656 -9.562 -36.125 1 79.12 68 LEU A C 1
ATOM 551 O O . LEU A 1 68 ? -33.781 -9.453 -35.281 1 79.12 68 LEU A O 1
ATOM 555 N N . THR A 1 69 ? -34.562 -10.305 -37.125 1 81.38 69 THR A N 1
ATOM 556 C CA . THR A 1 69 ? -33.312 -10.93 -37.5 1 81.38 69 THR A CA 1
ATOM 557 C C . THR A 1 69 ? -32.531 -10.031 -38.469 1 81.38 69 THR A C 1
ATOM 559 O O . THR A 1 69 ? -33.094 -9.562 -39.469 1 81.38 69 THR A O 1
ATOM 562 N N . LEU A 1 70 ? -31.328 -9.555 -38.094 1 80 70 LEU A N 1
ATOM 563 C CA . LEU A 1 70 ? -30.469 -8.672 -38.844 1 80 70 LEU A CA 1
ATOM 564 C C . LEU A 1 70 ? -29.281 -9.445 -39.438 1 80 70 LEU A C 1
ATOM 566 O O . LEU A 1 70 ? -28.922 -10.508 -38.938 1 80 70 LEU A O 1
ATOM 570 N N . SER A 1 71 ? -28.734 -9.023 -40.531 1 80 71 SER A N 1
ATOM 571 C CA . SER A 1 71 ? -27.469 -9.57 -41.031 1 80 71 SER A CA 1
ATOM 572 C C . SER A 1 71 ? -26.312 -9.188 -40.094 1 80 71 SER A C 1
ATOM 574 O O . SER A 1 71 ? -26.234 -8.047 -39.625 1 80 71 SER A O 1
ATOM 576 N N . ALA A 1 72 ? -25.484 -10.125 -39.75 1 77.81 72 ALA A N 1
ATOM 577 C CA . ALA A 1 72 ? -24.359 -9.883 -38.844 1 77.81 72 ALA A CA 1
ATOM 578 C C . ALA A 1 72 ? -23.281 -9.047 -39.531 1 77.81 72 ALA A C 1
ATOM 580 O O . ALA A 1 72 ? -22.172 -9.531 -39.781 1 77.81 72 ALA A O 1
ATOM 581 N N . ASN A 1 73 ? -23.578 -7.805 -39.969 1 78.25 73 ASN A N 1
ATOM 582 C CA . ASN A 1 73 ? -22.75 -6.746 -40.531 1 78.25 73 ASN A CA 1
ATOM 583 C C . ASN A 1 73 ? -22.828 -5.465 -39.719 1 78.25 73 ASN A C 1
ATOM 585 O O . ASN A 1 73 ? -23.922 -5.031 -39.312 1 78.25 73 ASN A O 1
ATOM 589 N N . SER A 1 74 ? -21.703 -4.828 -39.406 1 76.38 74 SER A N 1
ATOM 590 C CA . SER A 1 74 ? -21.641 -3.662 -38.531 1 76.38 74 SER A CA 1
ATOM 591 C C . SER A 1 74 ? -22.469 -2.512 -39.094 1 76.38 74 SER A C 1
ATOM 593 O O . SER A 1 74 ? -23.141 -1.809 -38.312 1 76.38 74 SER A O 1
ATOM 595 N N . THR A 1 75 ? -22.562 -2.418 -40.344 1 77.31 75 THR A N 1
ATOM 596 C CA . THR A 1 75 ? -23.312 -1.339 -40.969 1 77.31 75 THR A CA 1
ATOM 597 C C . THR A 1 75 ? -24.812 -1.575 -40.812 1 77.31 75 THR A C 1
ATOM 599 O O . THR A 1 75 ? -25.578 -0.643 -40.562 1 77.31 75 THR A O 1
ATOM 602 N N . THR A 1 76 ? -25.281 -2.834 -41 1 80.25 76 THR A N 1
ATOM 603 C CA . THR A 1 76 ? -26.688 -3.164 -40.875 1 80.25 76 THR A CA 1
ATOM 604 C C . THR A 1 76 ? -27.156 -2.984 -39.438 1 80.25 76 THR A C 1
ATOM 606 O O . THR A 1 76 ? -28.266 -2.48 -39.188 1 80.25 76 THR A O 1
ATOM 609 N N . ILE A 1 77 ? -26.297 -3.344 -38.469 1 79.69 77 ILE A N 1
ATOM 610 C CA . ILE A 1 77 ? -26.641 -3.227 -37.062 1 79.69 77 ILE A CA 1
ATOM 611 C C . ILE A 1 77 ? -26.672 -1.755 -36.656 1 79.69 77 ILE A C 1
ATOM 613 O O . ILE A 1 77 ? -27.578 -1.322 -35.938 1 79.69 77 ILE A O 1
ATOM 617 N N . LYS A 1 78 ? -25.875 -0.976 -37.219 1 78.25 78 LYS A N 1
ATOM 618 C CA . LYS A 1 78 ? -25.844 0.462 -36.969 1 78.25 78 LYS A CA 1
ATOM 619 C C . LYS A 1 78 ? -27.078 1.148 -37.562 1 78.25 78 LYS A C 1
ATOM 621 O O . LYS A 1 78 ? -27.672 2.012 -36.906 1 78.25 78 LYS A O 1
ATOM 626 N N . LEU A 1 79 ? -27.5 0.747 -38.75 1 79.56 79 LEU A N 1
ATOM 627 C CA . LEU A 1 79 ? -28.688 1.305 -39.375 1 79.56 79 LEU A CA 1
ATOM 628 C C . LEU A 1 79 ? -29.953 0.892 -38.656 1 79.56 79 LEU A C 1
ATOM 630 O O . LEU A 1 79 ? -30.875 1.689 -38.5 1 79.56 79 LEU A O 1
ATOM 634 N N . HIS A 1 80 ? -29.984 -0.357 -38.094 1 79.31 80 HIS A N 1
ATOM 635 C CA . HIS A 1 80 ? -31.125 -0.787 -37.281 1 79.31 80 HIS A CA 1
ATOM 636 C C . HIS A 1 80 ? -31.219 0.03 -36 1 79.31 80 HIS A C 1
ATOM 638 O O . HIS A 1 80 ? -32.312 0.476 -35.625 1 79.31 80 HIS A O 1
ATOM 644 N N . TYR A 1 81 ? -30.141 0.275 -35.406 1 77.5 81 TYR A N 1
ATOM 645 C CA . TYR A 1 81 ? -30.125 1.057 -34.188 1 77.5 81 TYR A CA 1
ATOM 646 C C . TYR A 1 81 ? -30.641 2.467 -34.438 1 77.5 81 TYR A C 1
ATOM 648 O O . TYR A 1 81 ? -31.391 3.004 -33.594 1 77.5 81 TYR A O 1
ATOM 656 N N . ALA A 1 82 ? -30.438 3 -35.562 1 74.38 82 ALA A N 1
ATOM 657 C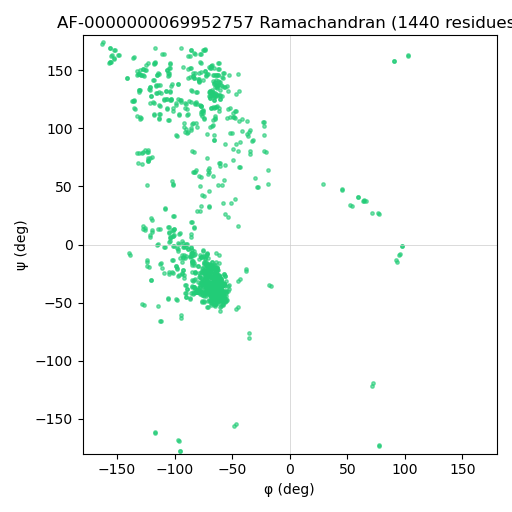 CA . ALA A 1 82 ? -30.828 4.363 -35.906 1 74.38 82 ALA A CA 1
ATOM 658 C C . ALA A 1 82 ? -32.25 4.395 -36.5 1 74.38 82 ALA A C 1
ATOM 660 O O . ALA A 1 82 ? -32.781 5.469 -36.75 1 74.38 82 ALA A O 1
ATOM 661 N N . SER A 1 83 ? -32.781 3.248 -36.781 1 76.56 83 SER A N 1
ATOM 662 C CA . SER A 1 83 ? -34.094 3.186 -37.438 1 76.56 83 SER A CA 1
ATOM 663 C C . SER A 1 83 ? -35.188 3.654 -36.531 1 76.56 83 SER A C 1
ATOM 665 O O . SER A 1 83 ? -35.094 3.504 -35.312 1 76.56 83 SER A O 1
ATOM 667 N N . LYS A 1 84 ? -36.281 4.195 -37.031 1 71.62 84 LYS A N 1
ATOM 668 C CA . LYS A 1 84 ? -37.438 4.703 -36.281 1 71.62 84 LYS A CA 1
ATOM 669 C C . LYS A 1 84 ? -38.156 3.576 -35.531 1 71.62 84 LYS A C 1
ATOM 671 O O . LYS A 1 84 ? -38.625 3.768 -34.406 1 71.62 84 LYS A O 1
ATOM 676 N N . ARG A 1 85 ? -38.156 2.395 -36.031 1 68.81 85 ARG A N 1
ATOM 677 C CA . ARG A 1 85 ? -38.812 1.258 -35.406 1 68.81 85 ARG A CA 1
ATOM 678 C C . ARG A 1 85 ? -38.062 0.806 -34.156 1 68.81 85 ARG A C 1
ATOM 680 O O . ARG A 1 85 ? -38.656 0.561 -33.125 1 68.81 85 ARG A O 1
ATOM 687 N N . HIS A 1 86 ? -36.781 0.737 -34.156 1 73.44 86 HIS A N 1
ATOM 688 C CA . HIS A 1 86 ? -36 0.329 -33 1 73.44 86 HIS A CA 1
ATOM 689 C C . HIS A 1 86 ? -36.031 1.389 -31.906 1 73.44 86 HIS A C 1
ATOM 691 O O . HIS A 1 86 ? -36.219 1.066 -30.734 1 73.44 86 HIS A O 1
ATOM 697 N N . GLN A 1 87 ? -36 2.617 -32.312 1 72.06 87 GLN A N 1
ATOM 698 C CA . GLN A 1 87 ? -36.062 3.711 -31.344 1 72.06 87 GLN A CA 1
ATOM 699 C C . GLN A 1 87 ? -37.406 3.791 -30.656 1 72.06 87 GLN A C 1
ATOM 701 O O . GLN A 1 87 ? -37.5 4.047 -29.453 1 72.06 87 GLN A O 1
ATOM 706 N N . LYS A 1 88 ? -38.469 3.541 -31.297 1 68.25 88 LYS A N 1
ATOM 707 C CA . LYS A 1 88 ? -39.812 3.523 -30.719 1 68.25 88 LYS A CA 1
ATOM 708 C C . LYS A 1 88 ? -39.969 2.354 -29.766 1 68.25 88 LYS A C 1
ATOM 710 O O . LYS A 1 88 ? -40.562 2.51 -28.688 1 68.25 88 LYS A O 1
ATOM 715 N N . VAL A 1 89 ? -39.438 1.218 -30.078 1 69.19 89 VAL A N 1
ATOM 716 C CA . VAL A 1 89 ? -39.562 0.058 -29.203 1 69.19 89 VAL A CA 1
ATOM 717 C C . VAL A 1 89 ? -38.656 0.226 -27.984 1 69.19 89 VAL A C 1
ATOM 719 O O . VAL A 1 89 ? -39.062 -0.101 -26.859 1 69.19 89 VAL A O 1
ATOM 722 N N . MET A 1 90 ? -37.531 0.801 -28.172 1 64.31 90 MET A N 1
ATOM 723 C CA . MET A 1 90 ? -36.656 1.054 -27.047 1 64.31 90 MET A CA 1
ATOM 724 C C . MET A 1 90 ? -37.219 2.119 -26.125 1 64.31 90 MET A C 1
ATOM 726 O O . MET A 1 90 ? -37.125 1.999 -24.906 1 64.31 90 MET A O 1
ATOM 730 N N . LYS A 1 91 ? -37.812 3.182 -26.531 1 60.5 91 LYS A N 1
ATOM 731 C CA . LYS A 1 91 ? -38.531 4.191 -25.75 1 60.5 91 LYS A CA 1
ATOM 732 C C . LYS A 1 91 ? -39.75 3.598 -25.062 1 60.5 91 LYS A C 1
ATOM 734 O O . LYS A 1 91 ? -40.062 3.955 -23.922 1 60.5 91 LYS A O 1
ATOM 739 N N . SER A 1 92 ? -40.406 2.725 -25.609 1 56.19 92 SER A N 1
ATOM 740 C CA . SER A 1 92 ? -41.562 2.086 -25 1 56.19 92 SER A CA 1
ATOM 741 C C . SER A 1 92 ? -41.156 1.096 -23.922 1 56.19 92 SER A C 1
ATOM 743 O O . SER A 1 92 ? -41.844 0.935 -22.906 1 56.19 92 SER A O 1
ATOM 745 N N . ARG A 1 93 ? -40.094 0.4 -24.078 1 48.22 93 ARG A N 1
ATOM 746 C CA . ARG A 1 93 ? -39.594 -0.473 -23.016 1 48.22 93 ARG A CA 1
ATOM 747 C C . ARG A 1 93 ? -39.062 0.339 -21.844 1 48.22 93 ARG A C 1
ATOM 749 O O . ARG A 1 93 ? -39.219 -0.049 -20.688 1 48.22 93 ARG A O 1
ATOM 756 N N . ASP A 1 94 ? -38.344 1.357 -22 1 43.69 94 ASP A N 1
ATOM 757 C CA . ASP A 1 94 ? -37.969 2.271 -20.922 1 43.69 94 ASP A CA 1
ATOM 758 C C . ASP A 1 94 ? -39.219 2.838 -20.234 1 43.69 94 ASP A C 1
ATOM 760 O O . ASP A 1 94 ? -39.188 3.072 -19.031 1 43.69 94 ASP A O 1
ATOM 764 N N . ALA A 1 95 ? -40.281 3.059 -20.859 1 41.62 95 ALA A N 1
ATOM 765 C CA . ALA A 1 95 ? -41.594 3.4 -20.297 1 41.62 95 ALA A CA 1
ATOM 766 C C . ALA A 1 95 ? -42.188 2.217 -19.547 1 41.62 95 ALA A C 1
ATOM 768 O O . ALA A 1 95 ? -42.906 2.4 -18.562 1 41.62 95 ALA A O 1
ATOM 769 N N . THR A 1 96 ? -41.875 1.018 -19.891 1 36.84 96 THR A N 1
ATOM 770 C CA . THR A 1 96 ? -42.406 -0.125 -19.141 1 36.84 96 THR A CA 1
ATOM 771 C C . THR A 1 96 ? -41.594 -0.346 -17.859 1 36.84 96 THR A C 1
ATOM 773 O O . THR A 1 96 ? -42.156 -0.804 -16.859 1 36.84 96 THR A O 1
ATOM 776 N N . THR A 1 97 ? -40.25 -0.25 -17.797 1 36.41 97 THR A N 1
ATOM 777 C CA . THR A 1 97 ? -39.625 -0.267 -16.484 1 36.41 97 THR A CA 1
ATOM 778 C C . THR A 1 97 ? -40.125 0.886 -15.617 1 36.41 97 THR A C 1
ATOM 780 O O . THR A 1 97 ? -40.219 0.751 -14.398 1 36.41 97 THR A O 1
ATOM 783 N N . SER A 1 98 ? -40.438 2.018 -16.141 1 35.5 98 SER A N 1
ATOM 784 C CA . SER A 1 98 ? -41.25 3.029 -15.445 1 35.5 98 SER A CA 1
ATOM 785 C C . SER A 1 98 ? -42.625 2.512 -15.117 1 35.5 98 SER A C 1
ATOM 787 O O . SER A 1 98 ? -43.219 2.877 -14.094 1 35.5 98 SER A O 1
ATOM 789 N N . SER A 1 99 ? -43.188 1.628 -15.906 1 36.22 99 SER A N 1
ATOM 790 C CA . SER A 1 99 ? -44.531 1.064 -15.641 1 36.22 99 SER A CA 1
ATOM 791 C C . SER A 1 99 ? -44.469 -0.01 -14.562 1 36.22 99 SER A C 1
ATOM 793 O O . SER A 1 99 ? -45.406 -0.165 -13.773 1 36.22 99 SER A O 1
ATOM 795 N N . MET A 1 100 ? -43.469 -0.877 -14.516 1 33.5 100 MET A N 1
ATOM 796 C CA . MET A 1 100 ? -43.375 -1.804 -13.391 1 33.5 100 MET A CA 1
ATOM 797 C C . MET A 1 100 ? -43.219 -1.052 -12.078 1 33.5 100 MET A C 1
ATOM 799 O O . MET A 1 100 ? -43.781 -1.433 -11.055 1 33.5 100 MET A O 1
ATOM 803 N N . MET A 1 101 ? -42.344 -0.063 -12.016 1 34.41 101 MET A N 1
ATOM 804 C CA . MET A 1 101 ? -42.406 0.827 -10.859 1 34.41 101 MET A CA 1
ATOM 805 C C . MET A 1 101 ? -43.781 1.429 -10.688 1 34.41 101 MET A C 1
ATOM 807 O O . MET A 1 101 ? -44.25 1.601 -9.562 1 34.41 101 MET A O 1
ATOM 811 N N . ALA A 1 102 ? -44.531 1.675 -11.727 1 34.47 102 ALA A N 1
ATOM 812 C CA . ALA A 1 102 ? -45.906 2.139 -11.695 1 34.47 102 ALA A CA 1
ATOM 813 C C . ALA A 1 102 ? -46.844 1.063 -11.133 1 34.47 102 ALA A C 1
ATOM 815 O O . ALA A 1 102 ? -47.812 1.371 -10.438 1 34.47 102 ALA A O 1
ATOM 816 N N . LYS A 1 103 ? -46.719 -0.182 -11.539 1 35.28 103 LYS A N 1
ATOM 817 C CA . LYS A 1 103 ? -47.594 -1.196 -10.992 1 35.28 103 LYS A CA 1
ATOM 818 C C . LYS A 1 103 ? -47.375 -1.384 -9.5 1 35.28 103 LYS A C 1
ATOM 820 O O . LYS A 1 103 ? -48.312 -1.727 -8.758 1 35.28 103 LYS A O 1
ATOM 825 N N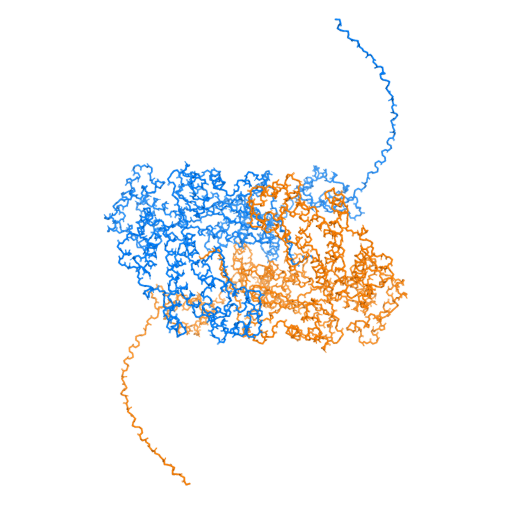 . PHE A 1 104 ? -46.094 -1.594 -9.047 1 33.12 104 PHE A N 1
ATOM 826 C CA . PHE A 1 104 ? -45.969 -1.559 -7.598 1 33.12 104 PHE A CA 1
ATOM 827 C C . PHE A 1 104 ? -46.562 -0.273 -7.031 1 33.12 104 PHE A C 1
ATOM 829 O O . PHE A 1 104 ? -46.969 -0.236 -5.879 1 33.12 104 PHE A O 1
ATOM 836 N N . VAL A 1 105 ? -46.375 0.883 -7.75 1 35.41 105 VAL A N 1
ATOM 837 C CA . VAL A 1 105 ? -47.062 2.109 -7.367 1 35.41 105 VAL A CA 1
ATOM 838 C C . VAL A 1 105 ? -48.562 2 -7.715 1 35.41 105 VAL A C 1
ATOM 840 O O . VAL A 1 105 ? -49.312 2.969 -7.574 1 35.41 105 VAL A O 1
ATOM 843 N N . GLU A 1 106 ? -48.969 1.162 -8.469 1 34.56 106 GLU A N 1
ATOM 844 C CA . GLU A 1 106 ? -50.406 1.342 -8.711 1 34.56 106 GLU A CA 1
ATOM 845 C C . GLU A 1 106 ? -51.188 1.35 -7.402 1 34.56 106 GLU A C 1
ATOM 847 O O . GLU A 1 106 ? -52.406 1.468 -7.406 1 34.56 106 GLU A O 1
ATOM 852 N N . LYS A 1 107 ? -50.969 0.485 -6.422 1 33.41 107 LYS A N 1
ATOM 853 C CA . LYS A 1 107 ? -52.094 0.75 -5.547 1 33.41 107 LYS A CA 1
ATOM 854 C C . LYS A 1 107 ? -52.281 2.248 -5.324 1 33.41 107 LYS A C 1
ATOM 856 O O . LYS A 1 107 ? -51.406 3.043 -5.633 1 33.41 107 LYS A O 1
ATOM 861 N N . GLY A 1 108 ? -52.906 2.725 -4.152 1 32.41 108 GLY A N 1
ATOM 862 C CA . GLY A 1 108 ? -53.656 3.936 -3.863 1 32.41 108 GLY A CA 1
ATOM 863 C C . GLY A 1 108 ? -52.844 5.203 -4.082 1 32.41 108 GLY A C 1
ATOM 864 O O . GLY A 1 108 ? -53.406 6.309 -4.023 1 32.41 108 GLY A O 1
ATOM 865 N N . SER A 1 109 ? -51.531 5.461 -3.381 1 34.91 109 SER A N 1
ATOM 866 C CA . SER A 1 109 ? -51.312 6.84 -2.949 1 34.91 109 SER A CA 1
ATOM 867 C C . SER A 1 109 ? -51 7.746 -4.133 1 34.91 109 SER A C 1
ATOM 869 O O . SER A 1 109 ? -50.469 7.277 -5.156 1 34.91 109 SER A O 1
ATOM 871 N N . SER A 1 110 ? -51.344 9.133 -4.172 1 41.25 110 SER A N 1
ATOM 872 C CA . SER A 1 110 ? -51.281 10.398 -4.891 1 41.25 110 SER A CA 1
ATOM 873 C C . SER A 1 110 ? -49.906 10.688 -5.426 1 41.25 110 SER A C 1
ATOM 875 O O . SER A 1 110 ? -48.906 10.109 -4.949 1 41.25 110 SER A O 1
ATOM 877 N N . GLY A 1 111 ? -49.594 11.406 -6.668 1 47.38 111 GLY A N 1
ATOM 878 C CA . GLY A 1 111 ? -48.469 12.086 -7.289 1 47.38 111 GLY A CA 1
ATOM 879 C C . GLY A 1 111 ? -47.375 12.453 -6.305 1 47.38 111 GLY A C 1
ATOM 880 O O . GLY A 1 111 ? -46.188 12.391 -6.641 1 47.38 111 GLY A O 1
ATOM 881 N N . SER A 1 112 ? -47.656 12.797 -5.113 1 59.94 112 SER A N 1
ATOM 882 C CA . SER A 1 112 ? -46.75 13.25 -4.055 1 59.94 112 SER A CA 1
ATOM 883 C C . SER A 1 112 ? -45.938 12.102 -3.502 1 59.94 112 SER A C 1
ATOM 885 O O . SER A 1 112 ? -44.75 12.289 -3.156 1 59.94 112 SER A O 1
ATOM 887 N N . GLY A 1 113 ? -46.312 10.812 -3.625 1 65.62 113 GLY A N 1
ATOM 888 C CA . GLY A 1 113 ? -45.594 9.68 -3.055 1 65.62 113 GLY A CA 1
ATOM 889 C C . GLY A 1 113 ? -44.438 9.219 -3.902 1 65.62 113 GLY A C 1
ATOM 890 O O . GLY A 1 113 ? -43.375 8.883 -3.373 1 65.62 113 GLY A O 1
ATOM 891 N N . VAL A 1 114 ? -44.594 9.156 -5.188 1 72.44 114 VAL A N 1
ATOM 892 C CA . VAL A 1 114 ? -43.531 8.734 -6.109 1 72.44 114 VAL A CA 1
ATOM 893 C C . VAL A 1 114 ? -42.406 9.734 -6.066 1 72.44 114 VAL A C 1
ATOM 895 O O . VAL A 1 114 ? -41.219 9.344 -6.094 1 72.44 114 VAL A O 1
ATOM 898 N N . SER A 1 115 ? -42.812 10.93 -5.98 1 80.56 115 SER A N 1
ATOM 899 C CA . SER A 1 115 ? -41.812 11.969 -5.91 1 80.56 115 SER A CA 1
ATOM 900 C C . SER A 1 115 ? -41 11.859 -4.621 1 80.56 115 SER A C 1
ATOM 902 O O . SER A 1 115 ? -39.781 12.062 -4.621 1 80.56 115 SER A O 1
ATOM 904 N N . LEU A 1 116 ? -41.625 11.445 -3.602 1 85.81 116 LEU A N 1
ATOM 905 C CA . LEU A 1 116 ? -40.969 11.289 -2.318 1 85.81 116 LEU A CA 1
ATOM 906 C C . LEU A 1 116 ? -40 10.094 -2.344 1 85.81 116 LEU A C 1
ATOM 908 O O . LEU A 1 116 ? -38.906 10.156 -1.798 1 85.81 116 LEU A O 1
ATOM 912 N N . LEU A 1 117 ? -40.469 9.047 -2.971 1 89.12 117 LEU A N 1
ATOM 913 C CA . LEU A 1 117 ? -39.625 7.859 -3.076 1 89.12 117 LEU A CA 1
ATOM 914 C C . LEU A 1 117 ? -38.375 8.148 -3.918 1 89.12 117 LEU A C 1
ATOM 916 O O . LEU A 1 117 ? -37.281 7.703 -3.578 1 89.12 117 LEU A O 1
ATOM 920 N N . LYS A 1 118 ? -38.594 8.812 -4.945 1 90.44 118 LYS A N 1
ATOM 921 C CA . LYS A 1 118 ? -37.469 9.172 -5.801 1 90.44 118 LYS A CA 1
ATOM 922 C C . LYS A 1 118 ? -36.438 10.031 -5.047 1 90.44 118 LYS A C 1
ATOM 924 O O . LYS A 1 118 ? -35.25 9.867 -5.223 1 90.44 118 LYS A O 1
ATOM 929 N N . LYS A 1 119 ? -36.938 10.859 -4.289 1 92.69 119 LYS A N 1
ATOM 930 C CA . LYS A 1 119 ? -36.062 11.703 -3.471 1 92.69 119 LYS A CA 1
ATOM 931 C C . LYS A 1 119 ? -35.312 10.867 -2.449 1 92.69 119 LYS A C 1
ATOM 933 O O . LYS A 1 119 ? -34.125 11.094 -2.219 1 92.69 119 LYS A O 1
ATOM 938 N N . GLN A 1 120 ? -36 9.93 -1.877 1 93.69 120 GLN A N 1
ATOM 939 C CA . GLN A 1 120 ? -35.375 9.07 -0.88 1 93.69 120 GLN A CA 1
ATOM 940 C C . GLN A 1 120 ? -34.281 8.188 -1.515 1 93.69 120 GLN A C 1
ATOM 942 O O . GLN A 1 120 ? -33.25 7.945 -0.91 1 93.69 120 GLN A O 1
ATOM 947 N N . ILE A 1 121 ? -34.531 7.719 -2.695 1 95.81 121 ILE A N 1
ATOM 948 C CA . ILE A 1 121 ? -33.562 6.918 -3.424 1 95.81 121 ILE A CA 1
ATOM 949 C C . ILE A 1 121 ? -32.344 7.766 -3.752 1 95.81 121 ILE A C 1
ATOM 951 O O . ILE A 1 121 ? -31.203 7.316 -3.58 1 95.81 121 ILE A O 1
ATOM 955 N N . THR A 1 122 ? -32.594 8.969 -4.191 1 95.69 122 THR A N 1
ATOM 956 C CA . THR A 1 122 ? -31.5 9.891 -4.512 1 95.69 122 THR A CA 1
ATOM 957 C C . THR A 1 122 ? -30.672 10.195 -3.271 1 95.69 122 THR A C 1
ATOM 959 O O . THR A 1 122 ? -29.438 10.242 -3.34 1 95.69 122 THR A O 1
ATOM 962 N N . GLU A 1 123 ? -31.312 10.375 -2.211 1 95.62 123 GLU A N 1
ATOM 963 C CA . GLU A 1 123 ? -30.609 10.641 -0.958 1 95.62 123 GLU A CA 1
ATOM 964 C C . GLU A 1 123 ? -29.766 9.445 -0.535 1 95.62 123 GLU A C 1
ATOM 966 O O . GLU A 1 123 ? -28.641 9.617 -0.04 1 95.62 123 GLU A O 1
ATOM 971 N N . ALA A 1 124 ? -30.297 8.297 -0.713 1 95.94 124 ALA A N 1
ATOM 972 C CA . ALA A 1 124 ? -29.562 7.086 -0.368 1 95.94 124 ALA A CA 1
ATOM 973 C C . ALA A 1 124 ? -28.312 6.941 -1.232 1 95.94 124 ALA A C 1
ATOM 975 O O . ALA A 1 124 ? -27.25 6.559 -0.739 1 95.94 124 ALA A O 1
ATOM 976 N N . GLU A 1 125 ? -28.438 7.23 -2.49 1 96.88 125 GLU A N 1
ATOM 977 C CA . GLU A 1 125 ? -27.297 7.141 -3.404 1 96.88 125 GLU A CA 1
ATOM 978 C C . GLU A 1 125 ? -26.234 8.164 -3.049 1 96.88 125 GLU A C 1
ATOM 980 O O . GLU A 1 125 ? -25.031 7.875 -3.131 1 96.88 125 GLU A O 1
ATOM 985 N N . LEU A 1 126 ? -26.625 9.344 -2.658 1 96.88 126 LEU A N 1
ATOM 986 C CA . LEU A 1 126 ? -25.688 10.383 -2.236 1 96.88 126 LEU A CA 1
ATOM 987 C C . LEU A 1 126 ? -24.969 9.977 -0.959 1 96.88 126 LEU A C 1
ATOM 989 O O . LEU A 1 126 ? -23.75 10.125 -0.861 1 96.88 126 LEU A O 1
ATOM 993 N N . LYS A 1 127 ? -25.719 9.438 -0.051 1 95.75 127 LYS A N 1
ATOM 994 C CA . LYS A 1 127 ? -25.125 9.031 1.225 1 95.75 127 LYS A CA 1
ATOM 995 C C . LYS A 1 127 ? -24.125 7.895 1.032 1 95.75 127 LYS A C 1
ATOM 997 O O . LYS A 1 127 ? -23.047 7.914 1.616 1 95.75 127 LYS A O 1
ATOM 1002 N N . MET A 1 128 ? -24.453 6.961 0.196 1 95.94 128 MET A N 1
ATOM 1003 C CA . MET A 1 128 ? -23.562 5.832 -0.071 1 95.94 128 MET A CA 1
ATOM 1004 C C . MET A 1 128 ? -22.297 6.297 -0.78 1 95.94 128 MET A C 1
ATOM 1006 O O . MET A 1 128 ? -21.203 5.812 -0.483 1 95.94 128 MET A O 1
ATOM 1010 N N . SER A 1 129 ? -22.469 7.168 -1.737 1 96.75 129 SER A N 1
ATOM 1011 C CA . SER A 1 129 ? -21.312 7.695 -2.451 1 96.75 129 SER A CA 1
ATOM 1012 C C . SER A 1 129 ? -20.391 8.477 -1.515 1 96.75 129 SER A C 1
ATOM 1014 O O . SER A 1 129 ? -19.156 8.375 -1.614 1 96.75 129 SER A O 1
ATOM 1016 N N . ALA A 1 130 ? -20.984 9.234 -0.617 1 96.06 130 ALA A N 1
ATOM 1017 C CA . ALA A 1 130 ? -20.219 9.977 0.376 1 96.06 130 ALA A CA 1
ATOM 1018 C C . ALA A 1 130 ? -19.438 9.023 1.289 1 96.06 130 ALA A C 1
ATOM 1020 O O . ALA A 1 130 ? -18.297 9.305 1.671 1 96.06 130 ALA A O 1
ATOM 1021 N N . PHE A 1 131 ? -20.125 7.938 1.589 1 95.75 131 PHE A N 1
ATOM 1022 C CA . PHE A 1 131 ? -19.484 6.914 2.412 1 95.75 131 PHE A CA 1
ATOM 1023 C C . PHE A 1 131 ? -18.25 6.352 1.722 1 95.75 131 PHE A C 1
ATOM 1025 O O . PHE A 1 131 ? -17.203 6.172 2.354 1 95.75 131 PHE A O 1
ATOM 1032 N N . PHE A 1 132 ? -18.297 6.094 0.444 1 96.19 132 PHE A N 1
ATOM 1033 C CA . PHE A 1 132 ? -17.203 5.547 -0.339 1 96.19 132 PHE A CA 1
ATOM 1034 C C . PHE A 1 132 ? -16.016 6.516 -0.365 1 96.19 132 PHE A C 1
ATOM 1036 O O . PHE A 1 132 ? -14.867 6.105 -0.221 1 96.19 132 PHE A O 1
ATOM 1043 N N . ALA A 1 133 ? -16.297 7.742 -0.564 1 95.38 133 ALA A N 1
ATOM 1044 C CA . ALA A 1 133 ? -15.258 8.758 -0.619 1 95.38 133 ALA A CA 1
ATOM 1045 C C . ALA A 1 133 ? -14.578 8.914 0.738 1 95.38 133 ALA A C 1
ATOM 1047 O O . ALA A 1 133 ? -13.352 9.047 0.814 1 95.38 133 ALA A O 1
ATOM 1048 N N . THR A 1 134 ? -15.344 8.891 1.805 1 94.62 134 THR A N 1
ATOM 1049 C CA . THR A 1 134 ? -14.836 9.117 3.154 1 94.62 134 THR A CA 1
ATOM 1050 C C . THR A 1 134 ? -13.906 7.984 3.582 1 94.62 134 THR A C 1
ATOM 1052 O O . THR A 1 134 ? -12.891 8.227 4.238 1 94.62 134 THR A O 1
ATOM 1055 N N . HIS A 1 135 ? -14.203 6.816 3.227 1 93.62 135 HIS A N 1
ATOM 1056 C CA . HIS A 1 135 ? -13.422 5.664 3.668 1 93.62 135 HIS A CA 1
ATOM 1057 C C . HIS A 1 135 ? -12.461 5.203 2.58 1 93.62 135 HIS A C 1
ATOM 1059 O O . HIS A 1 135 ? -11.852 4.133 2.693 1 93.62 135 HIS A O 1
ATOM 1065 N N . ASN A 1 136 ? -12.344 5.961 1.512 1 92.94 136 ASN A N 1
ATOM 1066 C CA . ASN A 1 136 ? -11.391 5.719 0.433 1 92.94 136 ASN A CA 1
ATOM 1067 C C . ASN A 1 136 ? -11.609 4.348 -0.205 1 92.94 136 ASN A C 1
ATOM 1069 O O . ASN A 1 136 ? -10.641 3.627 -0.469 1 92.94 136 ASN A O 1
ATOM 1073 N N . LEU A 1 137 ? -12.844 3.971 -0.392 1 94.62 137 LEU A N 1
ATOM 1074 C CA . LEU A 1 137 ? -13.156 2.686 -1.007 1 94.62 137 LEU A CA 1
ATOM 1075 C C . LEU A 1 137 ? -13.094 2.781 -2.527 1 94.62 137 LEU A C 1
ATOM 1077 O O . LEU A 1 137 ? -13.453 3.814 -3.104 1 94.62 137 LEU A O 1
ATOM 1081 N N . ALA A 1 138 ? -12.609 1.682 -3.141 1 93.56 138 ALA A N 1
ATOM 1082 C CA . ALA A 1 138 ? -12.609 1.642 -4.602 1 93.56 138 ALA A CA 1
ATOM 1083 C C . ALA A 1 138 ? -14.031 1.701 -5.148 1 93.56 138 ALA A C 1
ATOM 1085 O O . ALA A 1 138 ? -14.93 1.02 -4.645 1 93.56 138 ALA A O 1
ATOM 1086 N N . PHE A 1 139 ? -14.227 2.48 -6.18 1 94.75 139 PHE A N 1
ATOM 1087 C CA . PHE A 1 139 ? -15.562 2.666 -6.727 1 94.75 139 PHE A CA 1
ATOM 1088 C C . PHE A 1 139 ? -16.062 1.386 -7.391 1 94.75 139 PHE A C 1
ATOM 1090 O O . PHE A 1 139 ? -17.266 1.162 -7.492 1 94.75 139 PHE A O 1
ATOM 1097 N N . LYS A 1 140 ? -15.164 0.507 -7.797 1 91.94 140 LYS A N 1
ATOM 1098 C CA . LYS A 1 140 ? -15.523 -0.763 -8.422 1 91.94 140 LYS A CA 1
ATOM 1099 C C . LYS A 1 140 ? -16.297 -1.65 -7.449 1 91.94 140 LYS A C 1
ATOM 1101 O O . LYS A 1 140 ? -17.078 -2.512 -7.871 1 91.94 140 LYS A O 1
ATOM 1106 N N . VAL A 1 141 ? -16.062 -1.463 -6.219 1 93.69 141 VAL A N 1
ATOM 1107 C CA . VAL A 1 141 ? -16.719 -2.266 -5.188 1 93.69 141 VAL A CA 1
ATOM 1108 C C . VAL A 1 141 ? -18.219 -1.999 -5.191 1 93.69 141 VAL A C 1
ATOM 1110 O O . VAL A 1 141 ? -19 -2.848 -4.77 1 93.69 141 VAL A O 1
ATOM 1113 N N . MET A 1 142 ? -18.609 -0.793 -5.68 1 94.38 142 MET A N 1
ATOM 1114 C CA . MET A 1 142 ? -20.031 -0.419 -5.727 1 94.38 142 MET A CA 1
ATOM 1115 C C . MET A 1 142 ? -20.812 -1.36 -6.637 1 94.38 142 MET A C 1
ATOM 1117 O O . MET A 1 142 ? -21.984 -1.62 -6.402 1 94.38 142 MET A O 1
ATOM 1121 N N . ASP A 1 143 ? -20.172 -1.92 -7.645 1 92.94 143 ASP A N 1
ATOM 1122 C CA . ASP A 1 143 ? -20.812 -2.842 -8.578 1 92.94 143 ASP A CA 1
ATOM 1123 C C . ASP A 1 143 ? -21.328 -4.082 -7.852 1 92.94 143 ASP A C 1
ATOM 1125 O O . ASP A 1 143 ? -22.297 -4.707 -8.297 1 92.94 143 ASP A O 1
ATOM 1129 N N . HIS A 1 144 ? -20.703 -4.375 -6.777 1 93.31 144 HIS A N 1
ATOM 1130 C CA . HIS A 1 144 ? -21.078 -5.57 -6.031 1 93.31 144 HIS A CA 1
ATOM 1131 C C . HIS A 1 144 ? -21.875 -5.211 -4.773 1 93.31 144 HIS A C 1
ATOM 1133 O O . HIS A 1 144 ? -22.641 -6.027 -4.262 1 93.31 144 HIS A O 1
ATOM 1139 N N . LEU A 1 145 ? -21.672 -3.996 -4.27 1 94.88 145 LEU A N 1
ATOM 1140 C CA . LEU A 1 145 ? -22.297 -3.623 -3.012 1 94.88 145 LEU A CA 1
ATOM 1141 C C . LEU A 1 145 ? -23.812 -3.48 -3.186 1 94.88 145 LEU A C 1
ATOM 1143 O O . LEU A 1 145 ? -24.594 -4.027 -2.396 1 94.88 145 LEU A O 1
ATOM 1147 N N . VAL A 1 146 ? -24.266 -2.76 -4.203 1 95.19 146 VAL A N 1
ATOM 1148 C CA . VAL A 1 146 ? -25.688 -2.467 -4.383 1 95.19 146 VAL A CA 1
ATOM 1149 C C . VAL A 1 146 ? -26.453 -3.768 -4.57 1 95.19 146 VAL A C 1
ATOM 1151 O O . VAL A 1 146 ? -27.453 -4.004 -3.883 1 95.19 146 VAL A O 1
ATOM 1154 N N . PRO A 1 147 ? -25.969 -4.703 -5.453 1 93.5 147 PRO A N 1
ATOM 1155 C CA . PRO A 1 147 ? -26.672 -5.984 -5.547 1 93.5 147 PRO A CA 1
ATOM 1156 C C . PRO A 1 147 ? -26.688 -6.75 -4.227 1 93.5 147 PRO A C 1
ATOM 1158 O O . PRO A 1 147 ? -27.672 -7.418 -3.908 1 93.5 147 PRO A O 1
ATOM 1161 N N . THR A 1 148 ? -25.641 -6.715 -3.48 1 94.94 148 THR A N 1
ATOM 1162 C CA . THR A 1 148 ? -25.578 -7.383 -2.186 1 94.94 148 THR A CA 1
ATOM 1163 C C . THR A 1 148 ? -26.578 -6.773 -1.216 1 94.94 148 THR A C 1
ATOM 1165 O O . THR A 1 148 ? -27.266 -7.496 -0.482 1 94.94 148 THR A O 1
ATOM 1168 N N . LEU A 1 149 ? -26.688 -5.43 -1.26 1 96.25 149 LEU A N 1
ATOM 1169 C CA . LEU A 1 149 ? -27.656 -4.758 -0.396 1 96.25 149 LEU A CA 1
ATOM 1170 C C . LEU A 1 149 ? -29.078 -5.133 -0.777 1 96.25 149 LEU A C 1
ATOM 1172 O O . LEU A 1 149 ? -29.938 -5.332 0.096 1 96.25 149 LEU A O 1
ATOM 1176 N N . LYS A 1 150 ? -29.375 -5.242 -2.041 1 94.75 150 LYS A N 1
ATOM 1177 C CA . LYS A 1 150 ? -30.703 -5.633 -2.498 1 94.75 150 LYS A CA 1
ATOM 1178 C C . LYS A 1 150 ? -31.062 -7.039 -2.02 1 94.75 150 LYS A C 1
ATOM 1180 O O . LYS A 1 150 ? -32.219 -7.32 -1.704 1 94.75 150 LYS A O 1
ATOM 1185 N N . SER A 1 151 ? -30 -7.852 -1.991 1 93.38 151 SER A N 1
ATOM 1186 C CA . SER A 1 151 ? -30.188 -9.211 -1.507 1 93.38 151 SER A CA 1
ATOM 1187 C C . SER A 1 151 ? -30.406 -9.234 0.002 1 93.38 151 SER A C 1
ATOM 1189 O O . SER A 1 151 ? -31.156 -10.07 0.514 1 93.38 151 SER A O 1
ATOM 1191 N N . CYS A 1 152 ? -29.812 -8.359 0.719 1 94.56 152 CYS A N 1
ATOM 1192 C CA . CYS A 1 152 ? -29.891 -8.312 2.174 1 94.56 152 CYS A CA 1
ATOM 1193 C C . CYS A 1 152 ? -31.219 -7.703 2.629 1 94.56 152 CYS A C 1
ATOM 1195 O O . CYS A 1 152 ? -31.766 -8.109 3.65 1 94.56 152 CYS A O 1
ATOM 1197 N N . PHE A 1 153 ? -31.703 -6.684 1.859 1 95.69 153 PHE A N 1
ATOM 1198 C CA . PHE A 1 153 ? -32.875 -5.93 2.299 1 95.69 153 PHE A CA 1
ATOM 1199 C C . PHE A 1 153 ? -33.969 -5.984 1.254 1 95.69 153 PHE A C 1
ATOM 1201 O O . PHE A 1 153 ? -34.375 -4.957 0.706 1 95.69 153 PHE A O 1
ATOM 1208 N N . PRO A 1 154 ? -34.562 -7.105 1.124 1 93.06 154 PRO A N 1
ATOM 1209 C CA . PRO A 1 154 ? -35.688 -7.211 0.166 1 93.06 154 PRO A CA 1
ATOM 1210 C C . PRO A 1 154 ? -36.906 -6.422 0.599 1 93.06 154 PRO A C 1
ATOM 1212 O O . PRO A 1 154 ? -37.781 -6.102 -0.231 1 93.06 154 PRO A O 1
ATOM 1215 N N . ASP A 1 155 ? -37 -6.043 1.829 1 92.94 155 ASP A N 1
ATOM 1216 C CA . ASP A 1 155 ? -38.156 -5.348 2.389 1 92.94 155 ASP A CA 1
ATOM 1217 C C . ASP A 1 155 ? -38.062 -3.844 2.148 1 92.94 155 ASP A C 1
ATOM 1219 O O . ASP A 1 155 ? -39 -3.102 2.455 1 92.94 155 ASP A O 1
ATOM 1223 N N . SER A 1 156 ? -36.938 -3.379 1.631 1 95.31 156 SER A N 1
ATOM 1224 C CA . SER A 1 156 ? -36.75 -1.946 1.423 1 95.31 156 SER A CA 1
ATOM 1225 C C . SER A 1 156 ? -37.031 -1.56 -0.026 1 95.31 156 SER A C 1
ATOM 1227 O O . SER A 1 156 ? -36.312 -1.971 -0.933 1 95.31 156 SER A O 1
ATOM 1229 N N . THR A 1 157 ? -37.938 -0.688 -0.179 1 93.62 157 THR A N 1
ATOM 1230 C CA . THR A 1 157 ? -38.25 -0.193 -1.517 1 93.62 157 THR A CA 1
ATOM 1231 C C . THR A 1 157 ? -37.188 0.791 -1.985 1 93.62 157 THR A C 1
ATOM 1233 O O . THR A 1 157 ? -36.875 0.87 -3.18 1 93.62 157 THR A O 1
ATOM 1236 N N . ILE A 1 158 ? -36.656 1.467 -1.062 1 95.75 158 ILE A N 1
ATOM 1237 C CA . ILE A 1 158 ? -35.594 2.418 -1.381 1 95.75 158 ILE A CA 1
ATOM 1238 C C . ILE A 1 158 ? -34.375 1.67 -1.927 1 95.75 158 ILE A C 1
ATOM 1240 O O . ILE A 1 158 ? -33.844 2.027 -2.979 1 95.75 158 ILE A O 1
ATOM 1244 N N . CYS A 1 159 ? -34.031 0.623 -1.211 1 96.31 159 CYS A N 1
ATOM 1245 C CA . CYS A 1 159 ? -32.875 -0.169 -1.586 1 96.31 159 CYS A CA 1
ATOM 1246 C C . CYS A 1 159 ? -33.062 -0.829 -2.945 1 96.31 159 CYS A C 1
ATOM 1248 O O . CYS A 1 159 ? -32.156 -0.831 -3.779 1 96.31 159 CYS A O 1
ATOM 1250 N N . GLN A 1 160 ? -34.25 -1.337 -3.145 1 94 160 GLN A N 1
ATOM 1251 C CA . GLN A 1 160 ? -34.531 -2.029 -4.395 1 94 160 GLN A CA 1
ATOM 1252 C C . GLN A 1 160 ? -34.562 -1.056 -5.566 1 94 160 GLN A C 1
ATOM 1254 O O . GLN A 1 160 ? -34.312 -1.442 -6.707 1 94 160 GLN A O 1
ATOM 1259 N N . GLY A 1 161 ? -34.812 0.213 -5.262 1 93.5 161 GLY A N 1
ATOM 1260 C CA . GLY A 1 161 ? -34.906 1.227 -6.301 1 93.5 161 GLY A CA 1
ATOM 1261 C C . GLY A 1 161 ? -33.562 1.824 -6.66 1 93.5 161 GLY A C 1
ATOM 1262 O O . GLY A 1 161 ? -33.438 2.502 -7.684 1 93.5 161 GLY A O 1
ATOM 1263 N N . MET A 1 162 ? -32.562 1.574 -5.93 1 94.56 162 MET A N 1
ATOM 1264 C CA . MET A 1 162 ? -31.25 2.143 -6.176 1 94.56 162 MET A CA 1
ATOM 1265 C C . MET A 1 162 ? -30.641 1.569 -7.449 1 94.56 162 MET A C 1
ATOM 1267 O O . MET A 1 162 ? -30.703 0.361 -7.684 1 94.56 162 MET A O 1
ATOM 1271 N N . GLN A 1 163 ? -30.141 2.453 -8.273 1 91.5 163 GLN A N 1
ATOM 1272 C CA . GLN A 1 163 ? -29.438 2.064 -9.492 1 91.5 163 GLN A CA 1
ATOM 1273 C C . GLN A 1 163 ? -28.078 2.758 -9.578 1 91.5 163 GLN A C 1
ATOM 1275 O O . GLN A 1 163 ? -27.938 3.773 -10.266 1 91.5 163 GLN A O 1
ATOM 1280 N N . MET A 1 164 ? -27.203 2.24 -8.883 1 93.69 164 MET A N 1
ATOM 1281 C CA . MET A 1 164 ? -25.891 2.875 -8.828 1 93.69 164 MET A CA 1
ATOM 1282 C C . MET A 1 164 ? -24.781 1.839 -8.969 1 93.69 164 MET A C 1
ATOM 1284 O O . MET A 1 164 ? -24.781 0.823 -8.273 1 93.69 164 MET A O 1
ATOM 1288 N N . LYS A 1 165 ? -23.938 2.062 -9.938 1 93.31 165 LYS A N 1
ATOM 1289 C CA . LYS A 1 165 ? -22.719 1.281 -10.117 1 93.31 165 LYS A CA 1
ATOM 1290 C C . LYS A 1 165 ? -21.484 2.156 -9.977 1 93.31 165 LYS A C 1
ATOM 1292 O O . LYS A 1 165 ? -21.547 3.232 -9.375 1 93.31 165 LYS A O 1
ATOM 1297 N N . ARG A 1 166 ? -20.391 1.689 -10.445 1 93.06 166 ARG A N 1
ATOM 1298 C CA . ARG A 1 166 ? -19.125 2.375 -10.219 1 93.06 166 ARG A CA 1
ATOM 1299 C C . ARG A 1 166 ? -19.094 3.729 -10.922 1 93.06 166 ARG A C 1
ATOM 1301 O O . ARG A 1 166 ? -18.625 4.719 -10.352 1 93.06 166 ARG A O 1
ATOM 1308 N N . THR A 1 167 ? -19.531 3.848 -12.148 1 92.69 167 THR A N 1
ATOM 1309 C CA . THR A 1 167 ? -19.469 5.074 -12.93 1 92.69 167 THR A CA 1
ATOM 1310 C C . THR A 1 167 ? -20.344 6.164 -12.312 1 92.69 167 THR A C 1
ATOM 1312 O O . THR A 1 167 ? -19.906 7.305 -12.156 1 92.69 167 THR A O 1
ATOM 1315 N N . LYS A 1 168 ? -21.594 5.781 -12.047 1 94.88 168 LYS A N 1
ATOM 1316 C CA . LYS A 1 168 ? -22.484 6.754 -11.422 1 94.88 168 LYS A CA 1
ATOM 1317 C C . LYS A 1 168 ? -21.938 7.203 -10.062 1 94.88 168 LYS A C 1
ATOM 1319 O O . LYS A 1 168 ? -22.047 8.383 -9.711 1 94.88 168 LYS A O 1
ATOM 1324 N N . CYS A 1 169 ? -21.438 6.285 -9.273 1 96.56 169 CYS A N 1
ATOM 1325 C CA . CYS A 1 169 ? -20.844 6.609 -7.977 1 96.56 169 CYS A CA 1
ATOM 1326 C C . CYS A 1 169 ? -19.703 7.605 -8.125 1 96.56 169 CYS A C 1
ATOM 1328 O O . CYS A 1 169 ? -19.625 8.578 -7.375 1 96.56 169 CYS A O 1
ATOM 1330 N N . THR A 1 170 ? -18.812 7.383 -9.094 1 95.69 170 THR A N 1
ATOM 1331 C CA . THR A 1 170 ? -17.688 8.273 -9.367 1 95.69 170 THR A CA 1
ATOM 1332 C C . THR A 1 170 ? -18.188 9.68 -9.703 1 95.69 170 THR A C 1
ATOM 1334 O O . THR A 1 170 ? -17.641 10.664 -9.219 1 95.69 170 THR A O 1
ATOM 1337 N N . GLN A 1 171 ? -19.203 9.734 -10.484 1 96.25 171 GLN A N 1
ATOM 1338 C CA . GLN A 1 171 ? -19.719 11.023 -10.922 1 96.25 171 GLN A CA 1
ATOM 1339 C C . GLN A 1 171 ? -20.406 11.758 -9.773 1 96.25 171 GLN A C 1
ATOM 1341 O O . GLN A 1 171 ? -20.328 12.984 -9.68 1 96.25 171 GLN A O 1
ATOM 1346 N N . ILE A 1 172 ? -21.094 11.023 -8.953 1 97.31 172 ILE A N 1
ATOM 1347 C CA . ILE A 1 172 ? -21.75 11.641 -7.805 1 97.31 172 ILE A CA 1
ATOM 1348 C C . ILE A 1 172 ? -20.688 12.25 -6.883 1 97.31 172 ILE A C 1
ATOM 1350 O O . ILE A 1 172 ? -20.844 13.391 -6.43 1 97.31 172 ILE A O 1
ATOM 1354 N N . VAL A 1 173 ? -19.625 11.516 -6.641 1 97 173 VAL A N 1
ATOM 1355 C CA . VAL A 1 173 ? -18.562 11.953 -5.738 1 97 173 VAL A CA 1
ATOM 1356 C C . VAL A 1 173 ? -17.875 13.18 -6.32 1 97 173 VAL A C 1
ATOM 1358 O O . VAL A 1 173 ? -17.594 14.141 -5.602 1 97 173 VAL A O 1
ATOM 1361 N N . THR A 1 174 ? -17.625 13.195 -7.637 1 95.81 174 THR A N 1
ATOM 1362 C CA . THR A 1 174 ? -16.812 14.227 -8.273 1 95.81 174 THR A CA 1
ATOM 1363 C C . THR A 1 174 ? -17.672 15.43 -8.648 1 95.81 174 THR A C 1
ATOM 1365 O O . THR A 1 174 ? -17.344 16.562 -8.305 1 95.81 174 THR A O 1
ATOM 1368 N N . ASN A 1 175 ? -18.812 15.188 -9.25 1 95.62 175 ASN A N 1
ATOM 1369 C CA . ASN A 1 175 ? -19.547 16.266 -9.914 1 95.62 175 ASN A CA 1
ATOM 1370 C C . ASN A 1 175 ? -20.719 16.75 -9.062 1 95.62 175 ASN A C 1
ATOM 1372 O O . ASN A 1 175 ? -21.344 17.766 -9.367 1 95.62 175 ASN A O 1
ATOM 1376 N N . VAL A 1 176 ? -21.062 16.047 -8.078 1 97.19 176 VAL A N 1
ATOM 1377 C CA . VAL A 1 176 ? -22.219 16.469 -7.281 1 97.19 176 VAL A CA 1
ATOM 1378 C C . VAL A 1 176 ? -21.75 16.891 -5.891 1 97.19 176 VAL A C 1
ATOM 1380 O O . VAL A 1 176 ? -21.656 18.094 -5.598 1 97.19 176 VAL A O 1
ATOM 1383 N N . ILE A 1 177 ? -21.219 15.898 -5.098 1 96.75 177 ILE A N 1
ATOM 1384 C CA . ILE A 1 177 ? -20.844 16.219 -3.719 1 96.75 177 ILE A CA 1
ATOM 1385 C C . ILE A 1 177 ? -19.609 17.094 -3.699 1 96.75 177 ILE A C 1
ATOM 1387 O O . ILE A 1 177 ? -19.609 18.172 -3.09 1 96.75 177 ILE A O 1
ATOM 1391 N N . GLY A 1 178 ? -18.531 16.594 -4.387 1 96.38 178 GLY A N 1
ATOM 1392 C CA . GLY A 1 178 ? -17.297 17.359 -4.434 1 96.38 178 GLY A CA 1
ATOM 1393 C C . GLY A 1 178 ? -17.469 18.734 -5.035 1 96.38 178 GLY A C 1
ATOM 1394 O O . GLY A 1 178 ? -16.984 19.734 -4.488 1 96.38 178 GLY A O 1
ATOM 1395 N N . ALA A 1 179 ? -18.156 18.781 -6.137 1 95.31 179 ALA A N 1
ATOM 1396 C CA . ALA A 1 179 ? -18.375 20.047 -6.836 1 95.31 179 ALA A CA 1
ATOM 1397 C C . ALA A 1 179 ? -19.203 21.016 -5.984 1 95.31 179 ALA A C 1
ATOM 1399 O O . ALA A 1 179 ? -18.922 22.219 -5.941 1 95.31 179 ALA A O 1
ATOM 1400 N N . ALA A 1 180 ? -20.203 20.516 -5.348 1 95.94 180 ALA A N 1
ATOM 1401 C CA . ALA A 1 180 ? -21.031 21.344 -4.496 1 95.94 180 ALA A CA 1
ATOM 1402 C C . ALA A 1 180 ? -20.234 21.922 -3.328 1 95.94 180 ALA A C 1
ATOM 1404 O O . ALA A 1 180 ? -20.391 23.078 -2.961 1 95.94 180 ALA A O 1
ATOM 1405 N N . HIS A 1 181 ? -19.484 21.109 -2.73 1 95.81 181 HIS A N 1
ATOM 1406 C CA . HIS A 1 181 ? -18.656 21.547 -1.611 1 95.81 181 HIS A CA 1
ATOM 1407 C C . HIS A 1 181 ? -17.641 22.594 -2.055 1 95.81 181 HIS A C 1
ATOM 1409 O O . HIS A 1 181 ? -17.375 23.562 -1.333 1 95.81 181 HIS A O 1
ATOM 1415 N N . GLU A 1 182 ? -17.016 22.375 -3.209 1 96 182 GLU A N 1
ATOM 1416 C CA . GLU A 1 182 ? -16.094 23.344 -3.779 1 96 182 GLU A CA 1
ATOM 1417 C C . GLU A 1 182 ? -16.766 24.703 -3.975 1 96 182 GLU A C 1
ATOM 1419 O O . GLU A 1 182 ? -16.172 25.734 -3.656 1 96 182 GLU A O 1
ATOM 1424 N N . GLU A 1 183 ? -17.938 24.688 -4.473 1 95.75 183 GLU A N 1
ATOM 1425 C CA . GLU A 1 183 ? -18.688 25.922 -4.688 1 95.75 183 GLU A CA 1
ATOM 1426 C C . GLU A 1 183 ? -18.969 26.625 -3.365 1 95.75 183 GLU A C 1
ATOM 1428 O O . GLU A 1 183 ? -18.938 27.859 -3.289 1 95.75 183 GLU A O 1
ATOM 1433 N N . GLU A 1 184 ? -19.266 25.859 -2.396 1 95.19 184 GLU A N 1
ATOM 1434 C CA . GLU A 1 184 ? -19.516 26.422 -1.077 1 95.19 184 GLU A CA 1
ATOM 1435 C C . GLU A 1 184 ? -18.281 27.125 -0.532 1 95.19 184 GLU A C 1
ATOM 1437 O O . GLU A 1 184 ? -18.375 28.219 0.039 1 95.19 184 GLU A O 1
ATOM 1442 N N . ILE A 1 185 ? -17.219 26.531 -0.666 1 96.56 185 ILE A N 1
ATOM 1443 C CA . ILE A 1 185 ? -15.961 27.125 -0.209 1 96.56 185 ILE A CA 1
ATOM 1444 C C . ILE A 1 185 ? -15.688 28.422 -0.974 1 96.56 185 ILE A C 1
ATOM 1446 O O . ILE A 1 185 ? -15.312 29.422 -0.38 1 96.56 185 ILE A O 1
ATOM 1450 N N . CYS A 1 186 ? -15.906 28.375 -2.299 1 97.31 186 CYS A N 1
ATOM 1451 C CA . CYS A 1 186 ? -15.68 29.562 -3.133 1 97.31 186 CYS A CA 1
ATOM 1452 C C . CYS A 1 186 ? -16.562 30.719 -2.691 1 97.31 186 CYS A C 1
ATOM 1454 O O . CYS A 1 186 ? -16.109 31.859 -2.623 1 97.31 186 CYS A O 1
ATOM 1456 N N . GLU A 1 187 ? -17.766 30.406 -2.344 1 96.31 187 GLU A N 1
ATOM 1457 C CA . GLU A 1 187 ? -18.688 31.453 -1.906 1 96.31 187 GLU A CA 1
ATOM 1458 C C . GLU A 1 187 ? -18.234 32.062 -0.593 1 96.31 187 GLU A C 1
ATOM 1460 O O . GLU A 1 187 ? -18.375 33.281 -0.393 1 96.31 187 GLU A O 1
ATOM 1465 N N . LYS A 1 188 ? -17.703 31.328 0.247 1 96.38 188 LYS A N 1
ATOM 1466 C CA . LYS A 1 188 ? -17.203 31.844 1.52 1 96.38 188 LYS A CA 1
ATOM 1467 C C . LYS A 1 188 ? -15.961 32.688 1.315 1 96.38 188 LYS A C 1
ATOM 1469 O O . LYS A 1 188 ? -15.797 33.719 1.962 1 96.38 188 LYS A O 1
ATOM 1474 N N . LEU A 1 189 ? -15.094 32.312 0.393 1 97.25 189 LEU A N 1
ATOM 1475 C CA . LEU A 1 189 ? -13.828 33 0.156 1 97.25 189 LEU A CA 1
ATOM 1476 C C . LEU A 1 189 ? -14.062 34.344 -0.494 1 97.25 189 LEU A C 1
ATOM 1478 O O . LEU A 1 189 ? -13.211 35.25 -0.42 1 97.25 189 LEU A O 1
ATOM 1482 N N . LYS A 1 190 ? -15.188 34.5 -1.139 1 96.75 190 LYS A N 1
ATOM 1483 C CA . LYS A 1 190 ? -15.531 35.75 -1.756 1 96.75 190 LYS A CA 1
ATOM 1484 C C . LYS A 1 190 ? -15.891 36.812 -0.701 1 96.75 190 LYS A C 1
ATOM 1486 O O . LYS A 1 190 ? -15.781 38 -0.942 1 96.75 190 LYS A O 1
ATOM 1491 N N . LYS A 1 191 ? -16.203 36.344 0.509 1 94.75 191 LYS A N 1
ATOM 1492 C CA . LYS A 1 191 ? -16.734 37.219 1.528 1 94.75 191 LYS A CA 1
ATOM 1493 C C . LYS A 1 191 ? -15.719 37.469 2.648 1 94.75 191 LYS A C 1
ATOM 1495 O O . LYS A 1 191 ? -15.812 38.438 3.391 1 94.75 191 LYS A O 1
ATOM 1500 N N . VAL A 1 192 ? -14.797 36.562 2.82 1 95.75 192 VAL A N 1
ATOM 1501 C CA . VAL A 1 192 ? -13.906 36.656 3.975 1 95.75 192 VAL A CA 1
ATOM 1502 C C . VAL A 1 192 ? -12.453 36.688 3.504 1 95.75 192 VAL A C 1
ATOM 1504 O O . VAL A 1 192 ? -12.141 36.25 2.389 1 95.75 192 VAL A O 1
ATOM 1507 N N . LYS A 1 193 ? -11.602 37.25 4.336 1 96.94 193 LYS A N 1
ATOM 1508 C CA . LYS A 1 193 ? -10.164 37.219 4.086 1 96.94 193 LYS A CA 1
ATOM 1509 C C . LYS A 1 193 ? -9.617 35.812 4.324 1 96.94 193 LYS A C 1
ATOM 1511 O O . LYS A 1 193 ? -10.109 35.062 5.184 1 96.94 193 LYS A O 1
ATOM 1516 N N . PHE A 1 194 ? -8.625 35.406 3.555 1 97.88 194 PHE A N 1
ATOM 1517 C CA . PHE A 1 194 ? -8.109 34.062 3.693 1 97.88 194 PHE A CA 1
ATOM 1518 C C . PHE A 1 194 ? -6.621 34 3.35 1 97.88 194 PHE A C 1
ATOM 1520 O O . PHE A 1 194 ? -6.059 35 2.859 1 97.88 194 PHE A O 1
ATOM 1527 N N . SER A 1 195 ? -5.992 33 3.738 1 97.75 195 SER A N 1
ATOM 1528 C CA . SER A 1 195 ? -4.609 32.688 3.383 1 97.75 195 SER A CA 1
ATOM 1529 C C . SER A 1 195 ? -4.516 31.375 2.594 1 97.75 195 SER A C 1
ATOM 1531 O O . SER A 1 195 ? -5.422 30.547 2.656 1 97.75 195 SER A O 1
ATOM 1533 N N . ILE A 1 196 ? -3.428 31.234 1.82 1 96.69 196 ILE A N 1
ATOM 1534 C CA . ILE A 1 196 ? -3.256 30.062 0.972 1 96.69 196 ILE A CA 1
ATOM 1535 C C . ILE A 1 196 ? -2.035 29.266 1.43 1 96.69 196 ILE A C 1
ATOM 1537 O O . ILE A 1 196 ? -1.021 29.844 1.823 1 96.69 196 ILE A O 1
ATOM 1541 N N . LEU A 1 197 ? -2.23 28 1.464 1 95.06 197 LEU A N 1
ATOM 1542 C CA . LEU A 1 197 ? -1.136 27.062 1.666 1 95.06 197 LEU A CA 1
ATOM 1543 C C . LEU A 1 197 ? -0.938 26.188 0.433 1 95.06 197 LEU A C 1
ATOM 1545 O O . LEU A 1 197 ? -1.902 25.641 -0.114 1 95.06 197 LEU A O 1
ATOM 1549 N N . THR A 1 198 ? 0.273 26.078 -0.043 1 92.75 198 THR A N 1
ATOM 1550 C CA . THR A 1 198 ? 0.532 25.234 -1.213 1 92.75 198 THR A CA 1
ATOM 1551 C C . THR A 1 198 ? 1.685 24.281 -0.948 1 92.75 198 THR A C 1
ATOM 1553 O O . THR A 1 198 ? 2.557 24.547 -0.121 1 92.75 198 THR A O 1
ATOM 1556 N N . ASP A 1 199 ? 1.588 23.141 -1.502 1 90.81 199 ASP A N 1
ATOM 1557 C CA . ASP A 1 199 ? 2.641 22.141 -1.473 1 90.81 199 ASP A CA 1
ATOM 1558 C C . ASP A 1 199 ? 2.508 21.172 -2.65 1 90.81 199 ASP A C 1
ATOM 1560 O O . ASP A 1 199 ? 1.472 21.141 -3.316 1 90.81 199 ASP A O 1
ATOM 1564 N N . GLU A 1 200 ? 3.602 20.594 -2.947 1 90.19 200 GLU A N 1
ATOM 1565 C CA . GLU A 1 200 ? 3.615 19.641 -4.047 1 90.19 200 GLU A CA 1
ATOM 1566 C C . GLU A 1 200 ? 3.924 18.234 -3.549 1 90.19 200 GLU A C 1
ATOM 1568 O O . GLU A 1 200 ? 4.609 18.062 -2.539 1 90.19 200 GLU A O 1
ATOM 1573 N N . SER A 1 201 ? 3.34 17.266 -4.18 1 87.12 201 SER A N 1
ATOM 1574 C CA . SER A 1 201 ? 3.633 15.859 -3.881 1 87.12 201 SER A CA 1
ATOM 1575 C C . SER A 1 201 ? 3.668 15.023 -5.152 1 87.12 201 SER A C 1
ATOM 1577 O O . SER A 1 201 ? 2.945 15.305 -6.109 1 87.12 201 SER A O 1
ATOM 1579 N N . THR A 1 202 ? 4.539 14.102 -5.172 1 84.56 202 THR A N 1
ATOM 1580 C CA . THR A 1 202 ? 4.645 13.18 -6.305 1 84.56 202 THR A CA 1
ATOM 1581 C C . THR A 1 202 ? 4.109 11.805 -5.93 1 84.56 202 THR A C 1
ATOM 1583 O O . THR A 1 202 ? 4.57 11.195 -4.961 1 84.56 202 THR A O 1
ATOM 1586 N N . ASP A 1 203 ? 3.131 11.43 -6.562 1 76.75 203 ASP A N 1
ATOM 1587 C CA . ASP A 1 203 ? 2.656 10.07 -6.367 1 76.75 203 ASP A CA 1
ATOM 1588 C C . ASP A 1 203 ? 3.201 9.133 -7.445 1 76.75 203 ASP A C 1
ATOM 1590 O O . ASP A 1 203 ? 4.148 9.484 -8.156 1 76.75 203 ASP A O 1
ATOM 1594 N N . MET A 1 204 ? 2.699 7.926 -7.551 1 70.31 204 MET A N 1
ATOM 1595 C CA . MET A 1 204 ? 3.25 6.914 -8.445 1 70.31 204 MET A CA 1
ATOM 1596 C C . MET A 1 204 ? 3.027 7.297 -9.906 1 70.31 204 MET A C 1
ATOM 1598 O O . MET A 1 204 ? 3.758 6.84 -10.789 1 70.31 204 MET A O 1
ATOM 1602 N N . SER A 1 205 ? 2.109 8.18 -10.133 1 73.56 205 SER A N 1
ATOM 1603 C CA . SER A 1 205 ? 1.737 8.422 -11.523 1 73.56 205 SER A CA 1
ATOM 1604 C C . SER A 1 205 ? 1.979 9.875 -11.914 1 73.56 205 SER A C 1
ATOM 1606 O O . SER A 1 205 ? 2.248 10.172 -13.086 1 73.56 205 SER A O 1
ATOM 1608 N N . CYS A 1 206 ? 1.839 10.781 -10.898 1 82.44 206 CYS A N 1
ATOM 1609 C CA . CYS A 1 206 ? 1.927 12.18 -11.289 1 82.44 206 CYS A CA 1
ATOM 1610 C C . CYS A 1 206 ? 2.363 13.047 -10.117 1 82.44 206 CYS A C 1
ATOM 1612 O O . CYS A 1 206 ? 2.43 12.578 -8.984 1 82.44 206 CYS A O 1
ATOM 1614 N N . LYS A 1 207 ? 2.807 14.234 -10.477 1 88.5 207 LYS A N 1
ATOM 1615 C CA . LYS A 1 207 ? 3.074 15.273 -9.484 1 88.5 207 LYS A CA 1
ATOM 1616 C C . LYS A 1 207 ? 1.869 16.188 -9.312 1 88.5 207 LYS A C 1
ATOM 1618 O O . LYS A 1 207 ? 1.348 16.734 -10.289 1 88.5 207 LYS A O 1
ATOM 1623 N N . THR A 1 208 ? 1.445 16.266 -8.086 1 91 208 THR A N 1
ATOM 1624 C CA . THR A 1 208 ? 0.25 17.047 -7.816 1 91 208 THR A CA 1
ATOM 1625 C C . THR A 1 208 ? 0.588 18.266 -6.957 1 91 208 THR A C 1
ATOM 1627 O O . THR A 1 208 ? 1.448 18.188 -6.078 1 91 208 THR A O 1
ATOM 1630 N N . SER A 1 209 ? 0.006 19.391 -7.316 1 92.75 209 SER A N 1
ATOM 1631 C CA . SER A 1 209 ? 0.064 20.609 -6.512 1 92.75 209 SER A CA 1
ATOM 1632 C C . SER A 1 209 ? -1.245 20.844 -5.766 1 92.75 209 SER A C 1
ATOM 1634 O O . SER A 1 209 ? -2.316 20.875 -6.371 1 92.75 209 SER A O 1
ATOM 1636 N N . CYS A 1 210 ? -1.105 20.969 -4.488 1 94.31 210 CYS A N 1
ATOM 1637 C CA . CYS A 1 210 ? -2.279 21.156 -3.641 1 94.31 210 CYS A CA 1
ATOM 1638 C C . CYS A 1 210 ? -2.404 22.594 -3.191 1 94.31 210 CYS A C 1
ATOM 1640 O O . CYS A 1 210 ? -1.408 23.234 -2.832 1 94.31 210 CYS A O 1
ATOM 1642 N N . ILE A 1 211 ? -3.58 23.141 -3.342 1 95.88 211 ILE A N 1
ATOM 1643 C CA . ILE A 1 211 ? -3.898 24.484 -2.867 1 95.88 211 ILE A CA 1
ATOM 1644 C C . ILE A 1 211 ? -4.914 24.406 -1.729 1 95.88 211 ILE A C 1
ATOM 1646 O O . ILE A 1 211 ? -6.051 23.969 -1.935 1 95.88 211 ILE A O 1
ATOM 1650 N N . MET A 1 212 ? -4.469 24.75 -0.604 1 96.81 212 MET A N 1
ATOM 1651 C CA . MET A 1 212 ? -5.355 24.812 0.555 1 96.81 212 MET A CA 1
ATOM 1652 C C . MET A 1 212 ? -5.652 26.25 0.94 1 96.81 212 MET A C 1
ATOM 1654 O O . MET A 1 212 ? -4.824 27.141 0.727 1 96.81 212 MET A O 1
ATOM 1658 N N . VAL A 1 213 ? -6.812 26.438 1.486 1 97.62 213 VAL A N 1
ATOM 1659 C CA . VAL A 1 213 ? -7.199 27.766 1.935 1 97.62 213 VAL A CA 1
ATOM 1660 C C . VAL A 1 213 ? -7.52 27.734 3.428 1 97.62 213 VAL A C 1
ATOM 1662 O O . VAL A 1 213 ? -8.086 26.766 3.93 1 97.62 213 VAL A O 1
ATOM 1665 N N . ARG A 1 214 ? -7.043 28.688 4.086 1 97.12 214 ARG A N 1
ATOM 1666 C CA . ARG A 1 214 ? -7.293 28.891 5.508 1 97.12 214 ARG A CA 1
ATOM 1667 C C . ARG A 1 214 ? -8.125 30.141 5.75 1 97.12 214 ARG A C 1
ATOM 1669 O O . ARG A 1 214 ? -7.73 31.234 5.34 1 97.12 214 ARG A O 1
ATOM 1676 N N . PHE A 1 215 ? -9.305 30.047 6.332 1 97.81 215 PHE A N 1
ATOM 1677 C CA . PHE A 1 215 ? -10.219 31.172 6.5 1 97.81 215 PHE A CA 1
ATOM 1678 C C . PHE A 1 215 ? -11.109 30.969 7.715 1 97.81 215 PHE A C 1
ATOM 1680 O O . PHE A 1 215 ? -11.172 29.859 8.266 1 97.81 215 PHE A O 1
ATOM 1687 N N . TYR A 1 216 ? -11.648 32.062 8.18 1 97.69 216 TYR A N 1
ATOM 1688 C CA . TYR A 1 216 ? -12.617 32.031 9.258 1 97.69 216 TYR A CA 1
ATOM 1689 C C . TYR A 1 216 ? -13.977 31.547 8.75 1 97.69 216 TYR A C 1
ATOM 1691 O O . TYR A 1 216 ? -14.57 32.188 7.867 1 97.69 216 TYR A O 1
ATOM 1699 N N . ASP A 1 217 ? -14.406 30.406 9.195 1 95.56 217 ASP A N 1
ATOM 1700 C CA . ASP A 1 217 ? -15.727 29.859 8.875 1 95.56 217 ASP A CA 1
ATOM 1701 C C . ASP A 1 217 ? -16.734 30.188 9.977 1 95.56 217 ASP A C 1
ATOM 1703 O O . ASP A 1 217 ? -16.719 29.594 11.047 1 95.56 217 ASP A O 1
ATOM 1707 N N . SER A 1 218 ? -17.656 31 9.672 1 93.62 218 SER A N 1
ATOM 1708 C CA . SER A 1 218 ? -18.641 31.453 10.641 1 93.62 218 SER A CA 1
ATOM 1709 C C . SER A 1 218 ? -19.531 30.312 11.094 1 93.62 218 SER A C 1
ATOM 1711 O O . SER A 1 218 ? -20 30.297 12.234 1 93.62 218 SER A O 1
ATOM 1713 N N . THR A 1 219 ? -19.75 29.359 10.211 1 89.5 219 THR A N 1
ATOM 1714 C CA . THR A 1 219 ? -20.594 28.219 10.539 1 89.5 219 THR A CA 1
ATOM 1715 C C . THR A 1 219 ? -19.906 27.297 11.539 1 89.5 219 THR A C 1
ATOM 1717 O O . THR A 1 219 ? -20.531 26.812 12.477 1 89.5 219 THR A O 1
ATOM 1720 N N . ALA A 1 220 ? -18.656 27.141 11.344 1 90.94 220 ALA A N 1
ATOM 1721 C CA . ALA A 1 220 ? -17.891 26.281 12.25 1 90.94 220 ALA A CA 1
ATOM 1722 C C . ALA A 1 220 ? -17.5 27.047 13.516 1 90.94 220 ALA A C 1
ATOM 1724 O O . ALA A 1 220 ? -17.219 26.422 14.555 1 90.94 220 ALA A O 1
ATOM 1725 N N . GLY A 1 221 ? -17.438 28.328 13.461 1 93.38 221 GLY A N 1
ATOM 1726 C CA . GLY A 1 221 ? -17.078 29.172 14.594 1 93.38 221 GLY A CA 1
ATOM 1727 C C . GLY A 1 221 ? -15.594 29.172 14.891 1 93.38 221 GLY A C 1
ATOM 1728 O O . GLY A 1 221 ? -15.188 29.328 16.047 1 93.38 221 GLY A O 1
ATOM 1729 N N . ARG A 1 222 ? -14.805 28.938 13.891 1 95.56 222 ARG A N 1
ATOM 1730 C CA . ARG A 1 222 ? -13.359 28.906 14.062 1 95.56 222 ARG A CA 1
ATOM 1731 C C . ARG A 1 222 ? -12.641 29.031 12.719 1 95.56 222 ARG A C 1
ATOM 1733 O O . ARG A 1 222 ? -13.289 29.047 11.672 1 95.56 222 ARG A O 1
ATOM 1740 N N . ILE A 1 223 ? -11.383 29.156 12.758 1 96.69 223 ILE A N 1
ATOM 1741 C CA . ILE A 1 223 ? -10.562 29.156 11.547 1 96.69 223 ILE A CA 1
ATOM 1742 C C . ILE A 1 223 ? -10.336 27.719 11.078 1 96.69 223 ILE A C 1
ATOM 1744 O O . ILE A 1 223 ? -10.023 26.844 11.875 1 96.69 223 ILE A O 1
ATOM 1748 N N . VAL A 1 224 ? -10.562 27.5 9.82 1 95.31 224 VAL A N 1
ATOM 1749 C CA . VAL A 1 224 ? -10.453 26.141 9.281 1 95.31 224 VAL A CA 1
ATOM 1750 C C . VAL A 1 224 ? -9.523 26.156 8.07 1 95.31 224 VAL A C 1
ATOM 1752 O O . VAL A 1 224 ? -9.328 27.188 7.43 1 95.31 224 VAL A O 1
ATOM 1755 N N . SER A 1 225 ? -8.891 25.062 7.859 1 95.38 225 SER A N 1
ATOM 1756 C CA . SER A 1 225 ? -8.133 24.812 6.641 1 95.38 225 SER A CA 1
ATOM 1757 C C . SER A 1 225 ? -8.844 23.797 5.746 1 95.38 225 SER A C 1
ATOM 1759 O O . SER A 1 225 ? -9.227 22.719 6.203 1 95.38 225 SER A O 1
ATOM 1761 N N . ARG A 1 226 ? -9.078 24.203 4.484 1 96.56 226 ARG A N 1
ATOM 1762 C CA . ARG A 1 226 ? -9.805 23.344 3.561 1 96.56 226 ARG A CA 1
ATOM 1763 C C . ARG A 1 226 ? -9.07 23.219 2.232 1 96.56 226 ARG A C 1
ATOM 1765 O O . ARG A 1 226 ? -8.383 24.141 1.804 1 96.56 226 ARG A O 1
ATOM 1772 N N . LEU A 1 227 ? -9.211 22.047 1.662 1 97.31 227 LEU A N 1
ATOM 1773 C CA . LEU A 1 227 ? -8.727 21.875 0.296 1 97.31 227 LEU A CA 1
ATOM 1774 C C . LEU A 1 227 ? -9.531 22.734 -0.676 1 97.31 227 LEU A C 1
ATOM 1776 O O . LEU A 1 227 ? -10.766 22.672 -0.689 1 97.31 227 LEU A O 1
ATOM 1780 N N . TYR A 1 228 ? -8.836 23.516 -1.377 1 97 228 TYR A N 1
ATOM 1781 C CA . TYR A 1 228 ? -9.484 24.359 -2.375 1 97 228 TYR A CA 1
ATOM 1782 C C . TYR A 1 228 ? -9.375 23.75 -3.764 1 97 228 TYR A C 1
ATOM 1784 O O . TYR A 1 228 ? -10.375 23.656 -4.488 1 97 228 TYR A O 1
ATOM 1792 N N . ASP A 1 229 ? -8.156 23.312 -4.082 1 95.94 229 ASP A N 1
ATOM 1793 C CA . ASP A 1 229 ? -7.953 22.766 -5.418 1 95.94 229 ASP A CA 1
ATOM 1794 C C . ASP A 1 229 ? -6.758 21.828 -5.445 1 95.94 229 ASP A C 1
ATOM 1796 O O . ASP A 1 229 ? -5.91 21.859 -4.551 1 95.94 229 ASP A O 1
ATOM 1800 N N . LEU A 1 230 ? -6.797 20.953 -6.418 1 95.06 230 LEU A N 1
ATOM 1801 C CA . LEU A 1 230 ? -5.742 19.984 -6.688 1 95.06 230 LEU A CA 1
ATOM 1802 C C . LEU A 1 230 ? -5.445 19.906 -8.18 1 95.06 230 LEU A C 1
ATOM 1804 O O . LEU A 1 230 ? -6.34 19.641 -8.984 1 95.06 230 LEU A O 1
ATOM 1808 N N . HIS A 1 231 ? -4.168 20.141 -8.516 1 92.88 231 HIS A N 1
ATOM 1809 C CA . HIS A 1 231 ? -3.824 20.188 -9.93 1 92.88 231 HIS A CA 1
ATOM 1810 C C . HIS A 1 231 ? -2.67 19.234 -10.25 1 92.88 231 HIS A C 1
ATOM 1812 O O . HIS A 1 231 ? -1.779 19.047 -9.414 1 92.88 231 HIS A O 1
ATOM 1818 N N . ASP A 1 232 ? -2.756 18.688 -11.414 1 91.19 232 ASP A N 1
ATOM 1819 C CA . ASP A 1 232 ? -1.588 18.016 -11.977 1 91.19 232 ASP A CA 1
ATOM 1820 C C . ASP A 1 232 ? -0.575 19.031 -12.508 1 91.19 232 ASP A C 1
ATOM 1822 O O . ASP A 1 232 ? -0.893 19.844 -13.383 1 91.19 232 ASP A O 1
ATOM 1826 N N . VAL A 1 233 ? 0.596 19.016 -11.953 1 91.62 233 VAL A N 1
ATOM 1827 C CA . VAL A 1 233 ? 1.611 20 -12.328 1 91.62 233 VAL A CA 1
ATOM 1828 C C . VAL A 1 233 ? 1.992 19.812 -13.797 1 91.62 233 VAL A C 1
ATOM 1830 O O . VAL A 1 233 ? 2.279 20.781 -14.5 1 91.62 233 VAL A O 1
ATOM 1833 N N . PHE A 1 234 ? 1.987 18.516 -14.219 1 88.44 234 PHE A N 1
ATOM 1834 C CA . PHE A 1 234 ? 2.336 18.188 -15.594 1 88.44 234 PHE A CA 1
ATOM 1835 C C . PHE A 1 234 ? 1.201 17.422 -16.266 1 88.44 234 PHE A C 1
ATOM 1837 O O . PHE A 1 234 ? 1.334 16.234 -16.562 1 88.44 234 PHE A O 1
ATOM 1844 N N . PRO A 1 235 ? 0.15 18.125 -16.594 1 85.06 235 PRO A N 1
ATOM 1845 C CA . PRO A 1 235 ? -0.953 17.422 -17.234 1 85.06 235 PRO A CA 1
ATOM 1846 C C . PRO A 1 235 ? -0.553 16.797 -18.578 1 85.06 235 PRO A C 1
ATOM 1848 O O . PRO A 1 235 ? 0.307 17.344 -19.281 1 85.06 235 PRO A O 1
ATOM 1851 N N . LYS A 1 236 ? -1.251 15.727 -18.875 1 77.69 236 LYS A N 1
ATOM 1852 C CA . LYS A 1 236 ? -0.953 15.023 -20.125 1 77.69 236 LYS A CA 1
ATOM 1853 C C . LYS A 1 236 ? -1.183 15.93 -21.328 1 77.69 236 LYS A C 1
ATOM 1855 O O . LYS A 1 236 ? -2.197 16.625 -21.406 1 77.69 236 LYS A O 1
ATOM 1860 N N . GLY A 1 237 ? -0.26 16.031 -22.156 1 75.5 237 GLY A N 1
ATOM 1861 C CA . GLY A 1 237 ? -0.396 16.781 -23.391 1 75.5 237 GLY A CA 1
ATOM 1862 C C . GLY A 1 237 ? 0.109 18.203 -23.297 1 75.5 237 GLY A C 1
ATOM 1863 O O . GLY A 1 237 ? 0.205 18.906 -24.297 1 75.5 237 GLY A O 1
ATOM 1864 N N . ASP A 1 238 ? 0.427 18.656 -22.094 1 81.88 238 ASP A N 1
ATOM 1865 C CA . ASP A 1 238 ? 0.933 20.016 -21.922 1 81.88 238 ASP A CA 1
ATOM 1866 C C . ASP A 1 238 ? 2.451 20.062 -22.062 1 81.88 238 ASP A C 1
ATOM 1868 O O . ASP A 1 238 ? 3.186 19.906 -21.094 1 81.88 238 ASP A O 1
ATOM 1872 N N . VAL A 1 239 ? 2.928 20.391 -23.203 1 80 239 VAL A N 1
ATOM 1873 C CA . VAL A 1 239 ? 4.344 20.391 -23.562 1 80 239 VAL A CA 1
ATOM 1874 C C . VAL A 1 239 ? 5.062 21.516 -22.812 1 80 239 VAL A C 1
ATOM 1876 O O . VAL A 1 239 ? 6.191 21.344 -22.344 1 80 239 VAL A O 1
ATOM 1879 N N . ALA A 1 240 ? 4.371 22.594 -22.734 1 80.62 240 ALA A N 1
ATOM 1880 C CA . ALA A 1 240 ? 4.977 23.766 -22.078 1 80.62 240 ALA A CA 1
ATOM 1881 C C . ALA A 1 240 ? 5.258 23.484 -20.609 1 80.62 240 ALA A C 1
ATOM 1883 O O . ALA A 1 240 ? 6.305 23.875 -20.094 1 80.62 240 ALA A O 1
ATOM 1884 N N . ALA A 1 241 ? 4.383 22.828 -20.016 1 83.56 241 ALA A N 1
ATOM 1885 C CA . ALA A 1 241 ? 4.543 22.5 -18.609 1 83.56 241 ALA A CA 1
ATOM 1886 C C . ALA A 1 241 ? 5.723 21.547 -18.391 1 83.56 241 ALA A C 1
ATOM 1888 O O . ALA A 1 241 ? 6.457 21.672 -17.406 1 83.56 241 ALA A O 1
ATOM 1889 N N . ALA A 1 242 ? 5.855 20.641 -19.312 1 80.25 242 ALA A N 1
ATOM 1890 C CA . ALA A 1 242 ? 6.93 19.656 -19.219 1 80.25 242 ALA A CA 1
ATOM 1891 C C . ALA A 1 242 ? 8.297 20.312 -19.359 1 80.25 242 ALA A C 1
ATOM 1893 O O . ALA A 1 242 ? 9.258 19.922 -18.703 1 80.25 242 ALA A O 1
ATOM 1894 N N . GLU A 1 243 ? 8.359 21.266 -20.125 1 78.62 243 GLU A N 1
ATOM 1895 C CA . GLU A 1 243 ? 9.617 21.953 -20.375 1 78.62 243 GLU A CA 1
ATOM 1896 C C . GLU A 1 243 ? 9.961 22.891 -19.219 1 78.62 243 GLU A C 1
ATOM 1898 O O . GLU A 1 243 ? 11.117 22.984 -18.812 1 78.62 243 GLU A O 1
ATOM 1903 N N . GLU A 1 244 ? 8.984 23.562 -18.766 1 79.12 244 GLU A N 1
ATOM 1904 C CA . GLU A 1 244 ? 9.188 24.547 -17.703 1 79.12 244 GLU A CA 1
ATOM 1905 C C . GLU A 1 244 ? 9.5 23.859 -16.375 1 79.12 244 GLU A C 1
ATOM 1907 O O . GLU A 1 244 ? 10.281 24.375 -15.57 1 79.12 244 GLU A O 1
ATOM 1912 N N . GLY A 1 245 ? 8.922 22.719 -16.156 1 81 245 GLY A N 1
ATOM 1913 C CA . GLY A 1 245 ? 9.086 22.031 -14.891 1 81 245 GLY A CA 1
ATOM 1914 C C . GLY A 1 245 ? 8.234 22.625 -13.781 1 81 245 GLY A C 1
ATOM 1915 O O . GLY A 1 245 ? 7.344 23.422 -14.039 1 81 245 GLY A O 1
ATOM 1916 N N . ALA A 1 246 ? 8.477 22.141 -12.641 1 81.81 246 ALA A N 1
ATOM 1917 C CA . ALA A 1 246 ? 7.746 22.641 -11.477 1 81.81 246 ALA A CA 1
ATOM 1918 C C . ALA A 1 246 ? 8.391 23.891 -10.914 1 81.81 246 ALA A C 1
ATOM 1920 O O . ALA A 1 246 ? 8.773 23.938 -9.742 1 81.81 246 ALA A O 1
ATOM 1921 N N . THR A 1 247 ? 8.391 24.906 -11.781 1 84.56 247 THR A N 1
ATOM 1922 C CA . THR A 1 247 ? 9.016 26.172 -11.398 1 84.56 247 THR A CA 1
ATOM 1923 C C . THR A 1 247 ? 8.031 27.047 -10.633 1 84.56 247 THR A C 1
ATOM 1925 O O . THR A 1 247 ? 6.828 26.766 -10.609 1 84.56 247 THR A O 1
ATOM 1928 N N . GLY A 1 248 ? 8.617 28.109 -10.023 1 86.94 248 GLY A N 1
ATOM 1929 C CA . GLY A 1 248 ? 7.773 29.062 -9.328 1 86.94 248 GLY A CA 1
ATOM 1930 C C . GLY A 1 248 ? 6.719 29.688 -10.227 1 86.94 248 GLY A C 1
ATOM 1931 O O . GLY A 1 248 ? 5.586 29.906 -9.797 1 86.94 248 GLY A O 1
ATOM 1932 N N . ALA A 1 249 ? 7.059 29.906 -11.453 1 88.06 249 ALA A N 1
ATOM 1933 C CA . ALA A 1 249 ? 6.137 30.516 -12.414 1 88.06 249 ALA A CA 1
ATOM 1934 C C . ALA A 1 249 ? 4.961 29.578 -12.703 1 88.06 249 ALA A C 1
ATOM 1936 O O . ALA A 1 249 ? 3.811 30.016 -12.734 1 88.06 249 ALA A O 1
ATOM 1937 N N . ARG A 1 250 ? 5.234 28.344 -12.898 1 89.56 250 ARG A N 1
ATOM 1938 C CA . ARG A 1 250 ? 4.195 27.359 -13.211 1 89.56 250 ARG A CA 1
ATOM 1939 C C . ARG A 1 250 ? 3.248 27.188 -12.023 1 89.56 250 ARG A C 1
ATOM 1941 O O . ARG A 1 250 ? 2.029 27.172 -12.203 1 89.56 250 ARG A O 1
ATOM 1948 N N . LEU A 1 251 ? 3.822 27.047 -10.906 1 91.12 251 LEU A N 1
ATOM 1949 C CA . LEU A 1 251 ? 3.018 26.844 -9.703 1 91.12 251 LEU A CA 1
ATOM 1950 C C . LEU A 1 251 ? 2.158 28.062 -9.414 1 91.12 251 LEU A C 1
ATOM 1952 O O . LEU A 1 251 ? 1.008 27.938 -8.992 1 91.12 251 LEU A O 1
ATOM 1956 N N . TYR A 1 252 ? 2.748 29.219 -9.578 1 92.75 252 TYR A N 1
ATOM 1957 C CA . TYR A 1 252 ? 1.999 30.453 -9.43 1 92.75 252 TYR A CA 1
ATOM 1958 C C . TYR A 1 252 ? 0.824 30.516 -10.398 1 92.75 252 TYR A C 1
ATOM 1960 O O . TYR A 1 252 ? -0.292 30.859 -10.016 1 92.75 252 TYR A O 1
ATOM 1968 N N . GLU A 1 253 ? 1.034 30.141 -11.609 1 91.81 253 GLU A N 1
ATOM 1969 C CA . GLU A 1 253 ? -0.003 30.172 -12.633 1 91.81 253 GLU A CA 1
ATOM 1970 C C . GLU A 1 253 ? -1.15 29.219 -12.297 1 91.81 253 GLU A C 1
ATOM 1972 O O . GLU A 1 253 ? -2.318 29.562 -12.508 1 91.81 253 GLU A O 1
ATOM 1977 N N . LEU A 1 254 ? -0.774 28.078 -11.867 1 92.19 254 LEU A N 1
ATOM 1978 C CA . LEU A 1 254 ? -1.8 27.125 -11.484 1 92.19 254 LEU A CA 1
ATOM 1979 C C . LEU A 1 254 ? -2.668 27.672 -10.352 1 92.19 254 LEU A C 1
ATOM 1981 O O . LEU A 1 254 ? -3.891 27.5 -10.375 1 92.19 254 LEU A O 1
ATOM 1985 N N . MET A 1 255 ? -2.076 28.266 -9.422 1 93.88 255 MET A N 1
ATOM 1986 C CA . MET A 1 255 ? -2.779 28.812 -8.258 1 93.88 255 MET A CA 1
ATOM 1987 C C . MET A 1 255 ? -3.666 29.984 -8.664 1 93.88 255 MET A C 1
ATOM 1989 O O . MET A 1 255 ? -4.859 30 -8.359 1 93.88 255 MET A O 1
ATOM 1993 N N . ILE A 1 256 ? -3.094 30.969 -9.406 1 94.31 256 ILE A N 1
ATOM 1994 C CA . ILE A 1 256 ? -3.797 32.219 -9.727 1 94.31 256 ILE A CA 1
ATOM 1995 C C . ILE A 1 256 ? -4.914 31.922 -10.727 1 94.31 256 ILE A C 1
ATOM 1997 O O . ILE A 1 256 ? -5.992 32.531 -10.648 1 94.31 256 ILE A O 1
ATOM 2001 N N . SER A 1 257 ? -4.621 31.031 -11.641 1 93.88 257 SER A N 1
ATOM 2002 C CA . SER A 1 257 ? -5.645 30.688 -12.625 1 93.88 257 SER A CA 1
ATOM 2003 C C . SER A 1 257 ? -6.848 30.031 -11.953 1 93.88 257 SER A C 1
ATOM 2005 O O . SER A 1 257 ? -7.992 30.25 -12.367 1 93.88 257 SER A O 1
ATOM 2007 N N . SER A 1 258 ? -6.59 29.234 -11 1 94.44 258 SER A N 1
ATOM 2008 C CA . SER A 1 258 ? -7.668 28.562 -10.273 1 94.44 258 SER A CA 1
ATOM 2009 C C . SER A 1 258 ? -8.516 29.578 -9.5 1 94.44 258 SER A C 1
ATOM 2011 O O . SER A 1 258 ? -9.742 29.469 -9.477 1 94.44 258 SER A O 1
ATOM 2013 N N . LEU A 1 259 ? -7.953 30.578 -8.859 1 95.94 259 LEU A N 1
ATOM 2014 C CA . LEU A 1 259 ? -8.672 31.609 -8.117 1 95.94 259 LEU A CA 1
ATOM 2015 C C . LEU A 1 259 ? -9.484 32.5 -9.055 1 95.94 259 LEU A C 1
ATOM 2017 O O . LEU A 1 259 ? -10.648 32.781 -8.773 1 95.94 259 LEU A O 1
ATOM 2021 N N . LYS A 1 260 ? -8.883 32.812 -10.172 1 95.19 260 LYS A N 1
ATOM 2022 C CA . LYS A 1 260 ? -9.562 33.656 -11.133 1 95.19 260 LYS A CA 1
ATOM 2023 C C . LYS A 1 260 ? -10.727 32.938 -11.797 1 95.19 260 LYS A C 1
ATOM 2025 O O . LYS A 1 260 ? -11.773 33.531 -12.055 1 95.19 260 LYS A O 1
ATOM 2030 N N . ALA A 1 261 ? -10.516 31.688 -12.062 1 94.56 261 ALA A N 1
ATOM 2031 C CA . ALA A 1 261 ? -11.562 30.891 -12.695 1 94.56 261 ALA A CA 1
ATOM 2032 C C . ALA A 1 261 ? -12.82 30.844 -11.828 1 94.56 261 ALA A C 1
ATOM 2034 O O . ALA A 1 261 ? -13.93 30.734 -12.344 1 94.56 261 ALA A O 1
ATOM 2035 N N . ASN A 1 262 ? -12.664 30.953 -10.547 1 95.5 262 ASN A N 1
ATOM 2036 C CA . ASN A 1 262 ? -13.797 30.891 -9.625 1 95.5 262 ASN A CA 1
ATOM 2037 C C . ASN A 1 262 ? -14.188 32.281 -9.125 1 95.5 262 ASN A C 1
ATOM 2039 O O . ASN A 1 262 ? -14.953 32.406 -8.164 1 95.5 262 ASN A O 1
ATOM 2043 N N . ASP A 1 263 ? -13.625 33.281 -9.617 1 94.94 263 ASP A N 1
ATOM 2044 C CA . ASP A 1 263 ? -13.938 34.688 -9.336 1 94.94 263 ASP A CA 1
ATOM 2045 C C . ASP A 1 263 ? -13.656 35.031 -7.879 1 94.94 263 ASP A C 1
ATOM 2047 O O . ASP A 1 263 ? -14.477 35.656 -7.219 1 94.94 263 ASP A O 1
ATOM 2051 N N . ILE A 1 264 ? -12.641 34.5 -7.352 1 96.94 264 ILE A N 1
ATOM 2052 C CA . ILE A 1 264 ? -12.234 34.844 -5.996 1 96.94 264 ILE A CA 1
ATOM 2053 C C . ILE A 1 264 ? -11.445 36.156 -6.008 1 96.94 264 ILE A C 1
ATOM 2055 O O . ILE A 1 264 ? -10.414 36.25 -6.676 1 96.94 264 ILE A O 1
ATOM 2059 N N . PRO A 1 265 ? -11.898 37.094 -5.293 1 95.75 265 PRO A N 1
ATOM 2060 C CA . PRO A 1 265 ? -11.172 38.375 -5.293 1 95.75 265 PRO A CA 1
ATOM 2061 C C . PRO A 1 265 ? -9.789 38.281 -4.652 1 95.75 265 PRO A C 1
ATOM 2063 O O . PRO A 1 265 ? -9.672 37.844 -3.502 1 95.75 265 PRO A O 1
ATOM 2066 N N . LEU A 1 266 ? -8.773 38.719 -5.262 1 95.31 266 LEU A N 1
ATOM 2067 C CA . LEU A 1 266 ? -7.406 38.625 -4.77 1 95.31 266 LEU A CA 1
ATOM 2068 C C . LEU A 1 266 ? -7.191 39.594 -3.607 1 95.31 266 LEU A C 1
ATOM 2070 O O . LEU A 1 266 ? -6.219 39.469 -2.859 1 95.31 266 LEU A O 1
ATOM 2074 N N . GLU A 1 267 ? -8.07 40.562 -3.475 1 93.69 267 GLU A N 1
ATOM 2075 C CA . GLU A 1 267 ? -8 41.5 -2.363 1 93.69 267 GLU A CA 1
ATOM 2076 C C . GLU A 1 267 ? -8.203 40.781 -1.025 1 93.69 267 GLU A C 1
ATOM 2078 O O . GLU A 1 267 ? -7.77 41.281 0.017 1 93.69 267 GLU A O 1
ATOM 2083 N N . ASN A 1 268 ? -8.82 39.656 -1.106 1 96.31 268 ASN A N 1
ATOM 2084 C CA . ASN A 1 268 ? -9.117 38.906 0.115 1 96.31 268 ASN A CA 1
ATOM 2085 C C . ASN A 1 268 ? -7.938 38.031 0.537 1 96.31 268 ASN A C 1
ATOM 2087 O O . ASN A 1 268 ? -7.93 37.5 1.64 1 96.31 268 ASN A O 1
ATOM 2091 N N . LEU A 1 269 ? -6.977 37.938 -0.317 1 97.12 269 LEU A N 1
ATOM 2092 C CA . LEU A 1 269 ? -5.809 37.125 0.002 1 97.12 269 LEU A CA 1
ATOM 2093 C C . LEU A 1 269 ? -4.879 37.875 0.959 1 97.12 269 LEU A C 1
ATOM 2095 O O . LEU A 1 269 ? -4.383 38.938 0.637 1 97.12 269 LEU A O 1
ATOM 2099 N N . LEU A 1 270 ? -4.668 37.281 2.127 1 96.88 270 LEU A N 1
ATOM 2100 C CA . LEU A 1 270 ? -3.914 37.938 3.178 1 96.88 270 LEU A CA 1
ATOM 2101 C C . LEU A 1 270 ? -2.521 37.344 3.318 1 96.88 270 LEU A C 1
ATOM 2103 O O . LEU A 1 270 ? -1.536 38.062 3.471 1 96.88 270 LEU A O 1
ATOM 2107 N N . GLY A 1 271 ? -2.496 36.062 3.346 1 95.88 271 GLY A N 1
ATOM 2108 C CA . GLY A 1 271 ? -1.233 35.406 3.629 1 95.88 271 GLY A CA 1
ATOM 2109 C C . GLY A 1 271 ? -0.956 34.219 2.709 1 95.88 271 GLY A C 1
ATOM 2110 O O . GLY A 1 271 ? -1.871 33.688 2.076 1 95.88 271 GLY A O 1
ATOM 2111 N N . PHE A 1 272 ? 0.346 33.844 2.643 1 94.88 272 PHE A N 1
ATOM 2112 C CA . PHE A 1 272 ? 0.819 32.75 1.819 1 94.88 272 PHE A CA 1
ATOM 2113 C C . PHE A 1 272 ? 1.782 31.859 2.602 1 94.88 272 PHE A C 1
ATOM 2115 O O . PHE A 1 272 ? 2.807 32.344 3.098 1 94.88 272 PHE A O 1
ATOM 2122 N N . GLY A 1 273 ? 1.336 30.609 2.766 1 92.56 273 GLY A N 1
ATOM 2123 C CA . GLY A 1 273 ? 2.178 29.641 3.451 1 92.56 273 GLY A CA 1
ATOM 2124 C C . GLY A 1 273 ? 2.775 28.609 2.52 1 92.56 273 GLY A C 1
ATOM 2125 O O . GLY A 1 273 ? 2.076 28.047 1.668 1 92.56 273 GLY A O 1
ATOM 2126 N N . CYS A 1 274 ? 4.07 28.344 2.602 1 88.62 274 CYS A N 1
ATOM 2127 C CA . CYS A 1 274 ? 4.742 27.344 1.773 1 88.62 274 CYS A CA 1
ATOM 2128 C C . CYS A 1 274 ? 6.012 26.844 2.451 1 88.62 274 CYS A C 1
ATOM 2130 O O . CYS A 1 274 ? 6.395 27.344 3.51 1 88.62 274 CYS A O 1
ATOM 2132 N N . ASP A 1 275 ? 6.5 25.812 1.867 1 83 275 ASP A N 1
ATOM 2133 C CA . ASP A 1 275 ? 7.797 25.359 2.35 1 83 275 ASP A CA 1
ATOM 2134 C C . ASP A 1 275 ? 8.922 26.281 1.868 1 83 275 ASP A C 1
ATOM 2136 O O . ASP A 1 275 ? 8.688 27.172 1.051 1 83 275 ASP A O 1
ATOM 2140 N N . SER A 1 276 ? 10.047 26.203 2.363 1 73.19 276 SER A N 1
ATOM 2141 C CA . SER A 1 276 ? 11.133 27.141 2.121 1 73.19 276 SER A CA 1
ATOM 2142 C C . SER A 1 276 ? 11.898 26.781 0.855 1 73.19 276 SER A C 1
ATOM 2144 O O . SER A 1 276 ? 13.008 27.297 0.633 1 73.19 276 SER A O 1
ATOM 2146 N N . ALA A 1 277 ? 11.289 26.031 0.042 1 72 277 ALA A N 1
ATOM 2147 C CA . ALA A 1 277 ? 11.969 25.672 -1.202 1 72 277 ALA A CA 1
ATOM 2148 C C . ALA A 1 277 ? 12.148 26.906 -2.094 1 72 277 ALA A C 1
ATOM 2150 O O . ALA A 1 277 ? 11.32 27.828 -2.066 1 72 277 ALA A O 1
ATOM 2151 N N . SER A 1 278 ? 13.195 26.969 -2.807 1 67.75 278 SER A N 1
ATOM 2152 C CA . SER A 1 278 ? 13.586 28.125 -3.609 1 67.75 278 SER A CA 1
ATOM 2153 C C . SER A 1 278 ? 12.492 28.484 -4.613 1 67.75 278 SER A C 1
ATOM 2155 O O . SER A 1 278 ? 12.258 29.656 -4.887 1 67.75 278 SER A O 1
ATOM 2157 N N . ASN A 1 279 ? 11.891 27.469 -5.055 1 73.38 279 ASN A N 1
ATOM 2158 C CA . ASN A 1 279 ? 10.844 27.734 -6.031 1 73.38 279 ASN A CA 1
ATOM 2159 C C . ASN A 1 279 ? 9.672 28.5 -5.414 1 73.38 279 ASN A C 1
ATOM 2161 O O . ASN A 1 279 ? 8.969 29.234 -6.105 1 73.38 279 ASN A O 1
ATOM 2165 N N . ASN A 1 280 ? 9.562 28.344 -4.176 1 76.56 280 ASN A N 1
ATOM 2166 C CA . ASN A 1 280 ? 8.461 28.984 -3.471 1 76.56 280 ASN A CA 1
ATOM 2167 C C . ASN A 1 280 ? 8.852 30.375 -2.979 1 76.56 280 ASN A C 1
ATOM 2169 O O . ASN A 1 280 ? 8.062 31.328 -3.082 1 76.56 280 ASN A O 1
ATOM 2173 N N . VAL A 1 281 ? 10.125 30.516 -2.438 1 75.75 281 VAL A N 1
ATOM 2174 C CA . VAL A 1 281 ? 10.438 31.719 -1.675 1 75.75 281 VAL A CA 1
ATOM 2175 C C . VAL A 1 281 ? 11.617 32.438 -2.314 1 75.75 281 VAL A C 1
ATOM 2177 O O . VAL A 1 281 ? 12.008 33.531 -1.856 1 75.75 281 VAL A O 1
ATOM 2180 N N . GLY A 1 282 ? 12.062 32.062 -3.432 1 72.19 282 GLY A N 1
ATOM 2181 C CA . GLY A 1 282 ? 13.219 32.719 -4.035 1 72.19 282 GLY A CA 1
ATOM 2182 C C . GLY A 1 282 ? 12.938 34.156 -4.445 1 72.19 282 GLY A C 1
ATOM 2183 O O . GLY A 1 282 ? 11.781 34.562 -4.586 1 72.19 282 GLY A O 1
ATOM 2184 N N . ASP A 1 283 ? 13.891 35 -4.52 1 67.94 283 ASP A N 1
ATOM 2185 C CA . ASP A 1 283 ? 13.773 36.469 -4.738 1 67.94 283 ASP A CA 1
ATOM 2186 C C . ASP A 1 283 ? 13.336 36.75 -6.168 1 67.94 283 ASP A C 1
ATOM 2188 O O . ASP A 1 283 ? 12.633 37.75 -6.41 1 67.94 283 ASP A O 1
ATOM 2192 N N . TYR A 1 284 ? 13.594 36 -7.027 1 68.06 284 TYR A N 1
ATOM 2193 C CA . TYR A 1 284 ? 13.367 36.438 -8.398 1 68.06 284 TYR A CA 1
ATOM 2194 C C . TYR A 1 284 ? 12.289 35.625 -9.078 1 68.06 284 TYR A C 1
ATOM 2196 O O . TYR A 1 284 ? 11.367 36.156 -9.688 1 68.06 284 TYR A O 1
ATOM 2204 N N . ASN A 1 285 ? 12.359 34.406 -9.086 1 75 285 ASN A N 1
ATOM 2205 C CA . ASN A 1 285 ? 11.477 33.562 -9.875 1 75 285 ASN A CA 1
ATOM 2206 C C . ASN A 1 285 ? 10.75 32.531 -8.992 1 75 285 ASN A C 1
ATOM 2208 O O . ASN A 1 285 ? 10.672 31.359 -9.336 1 75 285 ASN A O 1
ATOM 2212 N N . SER A 1 286 ? 10.188 33.312 -7.957 1 85.62 286 SER A N 1
ATOM 2213 C CA . SER A 1 286 ? 9.484 32.406 -7.039 1 85.62 286 SER A CA 1
ATOM 2214 C C . SER A 1 286 ? 7.988 32.719 -7.004 1 85.62 286 SER A C 1
ATOM 2216 O O . SER A 1 286 ? 7.539 33.719 -7.609 1 85.62 286 SER A O 1
ATOM 2218 N N . ILE A 1 287 ? 7.219 31.922 -6.434 1 88.56 287 ILE A N 1
ATOM 2219 C CA . ILE A 1 287 ? 5.777 32.125 -6.309 1 88.56 287 ILE A CA 1
ATOM 2220 C C . ILE A 1 287 ? 5.488 33.438 -5.59 1 88.56 287 ILE A C 1
ATOM 2222 O O . ILE A 1 287 ? 4.652 34.219 -6.035 1 88.56 287 ILE A O 1
ATOM 2226 N N . ILE A 1 288 ? 6.246 33.75 -4.535 1 89.06 288 ILE A N 1
ATOM 2227 C CA . ILE A 1 288 ? 5.969 34.906 -3.688 1 89.06 288 ILE A CA 1
ATOM 2228 C C . ILE A 1 288 ? 6.289 36.188 -4.445 1 89.06 288 ILE A C 1
ATOM 2230 O O . ILE A 1 288 ? 5.582 37.188 -4.312 1 89.06 288 ILE A O 1
ATOM 2234 N N . SER A 1 289 ? 7.402 36.156 -5.207 1 88.88 289 SER A N 1
ATOM 2235 C CA . SER A 1 289 ? 7.75 37.375 -5.965 1 88.88 289 SER A CA 1
ATOM 2236 C C . SER A 1 289 ? 6.652 37.719 -6.957 1 88.88 289 SER A C 1
ATOM 2238 O O . SER A 1 289 ? 6.32 38.906 -7.117 1 88.88 289 SER A O 1
ATOM 2240 N N . ARG A 1 290 ? 6.074 36.781 -7.492 1 90.94 290 ARG A N 1
ATOM 2241 C CA . ARG A 1 290 ? 5 37 -8.453 1 90.94 290 ARG A CA 1
ATOM 2242 C C . ARG A 1 290 ? 3.701 37.375 -7.742 1 90.94 290 ARG A C 1
ATOM 2244 O O . ARG A 1 290 ? 2.945 38.219 -8.219 1 90.94 290 ARG A O 1
ATOM 2251 N N . LEU A 1 291 ? 3.467 36.75 -6.68 1 91.56 291 LEU A N 1
ATOM 2252 C CA . LEU A 1 291 ? 2.254 37 -5.91 1 91.56 291 LEU A CA 1
ATOM 2253 C C . LEU A 1 291 ? 2.242 38.438 -5.379 1 91.56 291 LEU A C 1
ATOM 2255 O O . LEU A 1 291 ? 1.198 39.094 -5.371 1 91.56 291 LEU A O 1
ATOM 2259 N N . ARG A 1 292 ? 3.361 38.938 -4.922 1 91.69 292 ARG A N 1
ATOM 2260 C CA . ARG A 1 292 ? 3.471 40.281 -4.359 1 91.69 292 ARG A CA 1
ATOM 2261 C C . ARG A 1 292 ? 3.293 41.344 -5.438 1 91.69 292 ARG A C 1
ATOM 2263 O O . ARG A 1 292 ? 2.873 42.469 -5.148 1 91.69 292 ARG A O 1
ATOM 2270 N N . GLN A 1 293 ? 3.6 40.969 -6.656 1 90.31 293 GLN A N 1
ATOM 2271 C CA . GLN A 1 293 ? 3.357 41.906 -7.762 1 90.31 293 GLN A CA 1
ATOM 2272 C C . GLN A 1 293 ? 1.863 42.125 -7.988 1 90.31 293 GLN A C 1
ATOM 2274 O O . GLN A 1 293 ? 1.414 43.25 -8.203 1 90.31 293 GLN A O 1
ATOM 2279 N N . GLU A 1 294 ? 1.159 41.094 -7.824 1 90.5 294 GLU A N 1
ATOM 2280 C CA . GLU A 1 294 ? -0.281 41.156 -8.047 1 90.5 294 GLU A CA 1
ATOM 2281 C C . GLU A 1 294 ? -1.023 41.5 -6.762 1 90.5 294 GLU A C 1
ATOM 2283 O O . GLU A 1 294 ? -2.092 42.125 -6.805 1 90.5 294 GLU A O 1
ATOM 2288 N N . CYS A 1 295 ? -0.516 41.031 -5.695 1 93.31 295 CYS A N 1
ATOM 2289 C CA . CYS A 1 295 ? -1.117 41.25 -4.387 1 93.31 295 CYS A CA 1
ATOM 2290 C C . CYS A 1 295 ? -0.121 41.906 -3.434 1 93.31 295 CYS A C 1
ATOM 2292 O O . CYS A 1 295 ? 0.314 41.281 -2.463 1 93.31 295 CYS A O 1
ATOM 2294 N N . PRO A 1 296 ? -0.013 43.156 -3.613 1 93.75 296 PRO A N 1
ATOM 2295 C CA . PRO A 1 296 ? 0.935 43.812 -2.713 1 93.75 296 PRO A CA 1
ATOM 2296 C C . PRO A 1 296 ? 0.506 43.75 -1.249 1 93.75 296 PRO A C 1
ATOM 2298 O O . PRO A 1 296 ? -0.68 43.906 -0.941 1 93.75 296 PRO A O 1
ATOM 2301 N N . GLY A 1 297 ? 1.448 43.438 -0.383 1 93.31 297 GLY A N 1
ATOM 2302 C CA . GLY A 1 297 ? 1.169 43.375 1.043 1 93.31 297 GLY A CA 1
ATOM 2303 C C . GLY A 1 297 ? 0.899 41.969 1.546 1 93.31 297 GLY A C 1
ATOM 2304 O O . GLY A 1 297 ? 0.69 41.781 2.742 1 93.31 297 GLY A O 1
ATOM 2305 N N . VAL A 1 298 ? 0.94 41.031 0.621 1 94.94 298 VAL A N 1
ATOM 2306 C CA . VAL A 1 298 ? 0.729 39.656 1.031 1 94.94 298 VAL A CA 1
ATOM 2307 C C . VAL A 1 298 ? 1.849 39.219 1.973 1 94.94 298 VAL A C 1
ATOM 2309 O O . VAL A 1 298 ? 3.016 39.531 1.754 1 94.94 298 VAL A O 1
ATOM 2312 N N . ILE A 1 299 ? 1.458 38.531 3.008 1 95.19 299 ILE A N 1
ATOM 2313 C CA . ILE A 1 299 ? 2.424 38.156 4.027 1 95.19 299 ILE A CA 1
ATOM 2314 C C . ILE A 1 299 ? 2.902 36.719 3.766 1 95.19 299 ILE A C 1
ATOM 2316 O O . ILE A 1 299 ? 2.088 35.812 3.631 1 95.19 299 ILE A O 1
ATOM 2320 N N . LEU A 1 300 ? 4.191 36.562 3.666 1 92.81 300 LEU A N 1
ATOM 2321 C CA . LEU A 1 300 ? 4.793 35.219 3.486 1 92.81 300 LEU A CA 1
ATOM 2322 C C . LEU A 1 300 ? 5.047 34.562 4.832 1 92.81 300 LEU A C 1
ATOM 2324 O O . LEU A 1 300 ? 5.684 35.156 5.711 1 92.81 300 LEU A O 1
ATOM 2328 N N . MET A 1 301 ? 4.492 33.438 4.973 1 92.44 301 MET A N 1
ATOM 2329 C CA . MET A 1 301 ? 4.738 32.625 6.164 1 92.44 301 MET A CA 1
ATOM 2330 C C . MET A 1 301 ? 5.492 31.344 5.809 1 92.44 301 MET A C 1
ATOM 2332 O O . MET A 1 301 ? 4.906 30.406 5.281 1 92.44 301 MET A O 1
ATOM 2336 N N . LYS A 1 302 ? 6.691 31.25 6.176 1 89.44 302 LYS A N 1
ATOM 2337 C CA . LYS A 1 302 ? 7.477 30.047 5.934 1 89.44 302 LYS A CA 1
ATOM 2338 C C . LYS A 1 302 ? 7.145 28.969 6.957 1 89.44 302 LYS A C 1
ATOM 2340 O O . LYS A 1 302 ? 6.941 29.25 8.141 1 89.44 302 LYS A O 1
ATOM 2345 N N . CYS A 1 303 ? 7.137 27.781 6.469 1 89.19 303 CYS A N 1
ATOM 2346 C CA . CYS A 1 303 ? 6.777 26.672 7.352 1 89.19 303 CYS A CA 1
ATOM 2347 C C . CYS A 1 303 ? 7.855 26.453 8.406 1 89.19 303 CYS A C 1
ATOM 2349 O O . CYS A 1 303 ? 8.969 26.031 8.078 1 89.19 303 CYS A O 1
ATOM 2351 N N . VAL A 1 304 ? 7.516 26.625 9.633 1 89.12 304 VAL A N 1
ATOM 2352 C CA . VAL A 1 304 ? 8.453 26.484 10.75 1 89.12 304 VAL A CA 1
ATOM 2353 C C . VAL A 1 304 ? 8.82 25.016 10.938 1 89.12 304 VAL A C 1
ATOM 2355 O O . VAL A 1 304 ? 9.953 24.703 11.305 1 89.12 304 VAL A O 1
ATOM 2358 N N . CYS A 1 305 ? 7.871 24.172 10.672 1 87.19 305 CYS A N 1
ATOM 2359 C CA . CYS A 1 305 ? 8.117 22.734 10.836 1 87.19 305 CYS A CA 1
ATOM 2360 C C . CYS A 1 305 ? 9.211 22.25 9.891 1 87.19 305 CYS A C 1
ATOM 2362 O O . CYS A 1 305 ? 10.102 21.516 10.305 1 87.19 305 CYS A O 1
ATOM 2364 N N . HIS A 1 306 ? 9.156 22.656 8.68 1 84.62 306 HIS A N 1
ATOM 2365 C CA . HIS A 1 306 ? 10.172 22.297 7.707 1 84.62 306 HIS A CA 1
ATOM 2366 C C . HIS A 1 306 ? 11.531 22.891 8.07 1 84.62 306 HIS A C 1
ATOM 2368 O O . HIS A 1 306 ? 12.57 22.25 7.891 1 84.62 306 HIS A O 1
ATOM 2374 N N . SER A 1 307 ? 11.508 24.094 8.539 1 86.44 307 SER A N 1
ATOM 2375 C CA . SER A 1 307 ? 12.734 24.781 8.945 1 86.44 307 SER A CA 1
ATOM 2376 C C . SER A 1 307 ? 13.414 24.047 10.102 1 86.44 307 SER A C 1
ATOM 2378 O O . SER A 1 307 ? 14.625 23.844 10.078 1 86.44 307 SER A O 1
ATOM 2380 N N . LEU A 1 308 ? 12.609 23.703 11.07 1 87.31 308 LEU A N 1
ATOM 2381 C CA . LEU A 1 308 ? 13.141 23 12.234 1 87.31 308 LEU A CA 1
ATOM 2382 C C . LEU A 1 308 ? 13.688 21.641 11.836 1 87.31 308 LEU A C 1
ATOM 2384 O O . LEU A 1 308 ? 14.719 21.203 12.352 1 87.31 308 LEU A O 1
ATOM 2388 N N . HIS A 1 309 ? 13.023 21.016 10.977 1 83.69 309 HIS A N 1
ATOM 2389 C CA . HIS A 1 309 ? 13.484 19.719 10.5 1 83.69 309 HIS A CA 1
ATOM 2390 C C . HIS A 1 309 ? 14.836 19.828 9.805 1 83.69 309 HIS A C 1
ATOM 2392 O O . HIS A 1 309 ? 15.727 19.016 10.039 1 83.69 309 HIS A O 1
ATOM 2398 N N . ARG A 1 310 ? 14.961 20.766 8.992 1 85.44 310 ARG A N 1
ATOM 2399 C CA . ARG A 1 310 ? 16.203 20.969 8.258 1 85.44 310 ARG A CA 1
ATOM 2400 C C . ARG A 1 310 ? 17.344 21.328 9.211 1 85.44 310 ARG A C 1
ATOM 2402 O O . ARG A 1 310 ? 18.469 20.844 9.047 1 85.44 310 ARG A O 1
ATOM 2409 N N . ALA A 1 311 ? 17.047 22.188 10.148 1 89.94 311 ALA A N 1
ATOM 2410 C CA . ALA A 1 311 ? 18.062 22.562 11.141 1 89.94 311 ALA A CA 1
ATOM 2411 C C . ALA A 1 311 ? 18.531 21.328 11.922 1 89.94 311 ALA A C 1
ATOM 2413 O O . ALA A 1 311 ? 19.734 21.156 12.117 1 89.94 311 ALA A O 1
ATOM 2414 N N . SER A 1 312 ? 17.625 20.547 12.305 1 88.31 312 SER A N 1
ATOM 2415 C CA . SER A 1 312 ? 17.938 19.359 13.078 1 88.31 312 SER A CA 1
ATOM 2416 C C . SER A 1 312 ? 18.719 18.344 12.234 1 88.31 312 SER A C 1
ATOM 2418 O O . SER A 1 312 ? 19.672 17.734 12.711 1 88.31 312 SER A O 1
ATOM 2420 N N . SER A 1 313 ? 18.281 18.141 11.023 1 84.94 313 SER A N 1
ATOM 2421 C CA . SER A 1 313 ? 18.953 17.203 10.125 1 84.94 313 SER A CA 1
ATOM 2422 C C . SER A 1 313 ? 20.391 17.625 9.844 1 84.94 313 SER A C 1
ATOM 2424 O O . SER A 1 313 ? 21.297 16.781 9.836 1 84.94 313 SER A O 1
ATOM 2426 N N . ASP A 1 314 ? 20.594 18.875 9.641 1 88 314 ASP A N 1
ATOM 2427 C CA . ASP A 1 314 ? 21.938 19.391 9.375 1 88 314 ASP A CA 1
ATOM 2428 C C . ASP A 1 314 ? 22.828 19.25 10.609 1 88 314 ASP A C 1
ATOM 2430 O O . ASP A 1 314 ? 24.031 19 10.484 1 88 314 ASP A O 1
ATOM 2434 N N . ALA A 1 315 ? 22.266 19.469 11.719 1 91.88 315 ALA A N 1
ATOM 2435 C CA . ALA A 1 315 ? 23.016 19.344 12.961 1 91.88 315 ALA A CA 1
ATOM 2436 C C . ALA A 1 315 ? 23.469 17.906 13.18 1 91.88 315 ALA A C 1
ATOM 2438 O O . ALA A 1 315 ? 24.578 17.656 13.68 1 91.88 315 ALA A O 1
ATOM 2439 N N . CYS A 1 316 ? 22.719 16.938 12.805 1 87.88 316 CYS A N 1
ATOM 2440 C CA . CYS A 1 316 ? 23.016 15.523 13.008 1 87.88 316 CYS A CA 1
ATOM 2441 C C . CYS A 1 316 ? 24.234 15.109 12.195 1 87.88 316 CYS A C 1
ATOM 2443 O O . CYS A 1 316 ? 24.922 14.133 12.539 1 87.88 316 CYS A O 1
ATOM 2445 N N . LYS A 1 317 ? 24.562 15.859 11.18 1 88.19 317 LYS A N 1
ATOM 2446 C CA . LYS A 1 317 ? 25.703 15.539 10.336 1 88.19 317 LYS A CA 1
ATOM 2447 C C . LYS A 1 317 ? 27.016 15.773 11.078 1 88.19 317 LYS A C 1
ATOM 2449 O O . LYS A 1 317 ? 28.062 15.25 10.68 1 88.19 317 LYS A O 1
ATOM 2454 N N . THR A 1 318 ? 26.953 16.516 12.164 1 92.12 318 THR A N 1
ATOM 2455 C CA . THR A 1 318 ? 28.156 16.797 12.93 1 92.12 318 THR A CA 1
ATOM 2456 C C . THR A 1 318 ? 28.531 15.617 13.82 1 92.12 318 THR A C 1
ATOM 2458 O O . THR A 1 318 ? 29.672 15.516 14.297 1 92.12 318 THR A O 1
ATOM 2461 N N . LEU A 1 319 ? 27.625 14.742 14.062 1 93.06 319 LEU A N 1
ATOM 2462 C CA . LEU A 1 319 ? 27.875 13.555 14.875 1 93.06 319 LEU A CA 1
ATOM 2463 C C . LEU A 1 319 ? 28.516 12.453 14.039 1 93.06 319 LEU A C 1
ATOM 2465 O O . LEU A 1 319 ? 28.484 12.5 12.812 1 93.06 319 LEU A O 1
ATOM 2469 N N . PRO A 1 320 ? 29.062 11.484 14.758 1 91.88 320 PRO A N 1
ATOM 2470 C CA . PRO A 1 320 ? 29.656 10.383 13.992 1 91.88 320 PRO A CA 1
ATOM 2471 C C . PRO A 1 320 ? 28.641 9.68 13.102 1 91.88 320 PRO A C 1
ATOM 2473 O O . PRO A 1 320 ? 27.5 9.438 13.516 1 91.88 320 PRO A O 1
ATOM 2476 N N . ARG A 1 321 ? 29.031 9.375 11.906 1 88.19 321 ARG A N 1
ATOM 2477 C CA . ARG A 1 321 ? 28.203 8.719 10.914 1 88.19 321 ARG A CA 1
ATOM 2478 C C . ARG A 1 321 ? 27.656 7.391 11.445 1 88.19 321 ARG A C 1
ATOM 2480 O O . ARG A 1 321 ? 26.578 6.949 11.039 1 88.19 321 ARG A O 1
ATOM 2487 N N . LEU A 1 322 ? 28.391 6.887 12.312 1 89.69 322 LEU A N 1
ATOM 2488 C CA . LEU A 1 322 ? 28.047 5.582 12.875 1 89.69 322 LEU A CA 1
ATOM 2489 C C . LEU A 1 322 ? 26.719 5.641 13.609 1 89.69 322 LEU A C 1
ATOM 2491 O O . LEU A 1 322 ? 26.031 4.621 13.758 1 89.69 322 LEU A O 1
ATOM 2495 N N . CYS A 1 323 ? 26.359 6.809 14.094 1 90 323 CYS A N 1
ATOM 2496 C CA . CYS A 1 323 ? 25.109 6.945 14.82 1 90 323 CYS A CA 1
ATOM 2497 C C . CYS A 1 323 ? 23.922 6.652 13.922 1 90 323 CYS A C 1
ATOM 2499 O O . CYS A 1 323 ? 23.016 5.902 14.297 1 90 323 CYS A O 1
ATOM 2501 N N . GLU A 1 324 ? 23.922 7.195 12.766 1 87.31 324 GLU A N 1
ATOM 2502 C CA . GLU A 1 324 ? 22.859 6.949 11.805 1 87.31 324 GLU A CA 1
ATOM 2503 C C . GLU A 1 324 ? 22.953 5.547 11.211 1 87.31 324 GLU A C 1
ATOM 2505 O O . GLU A 1 324 ? 21.938 4.883 11 1 87.31 324 GLU A O 1
ATOM 2510 N N . ASP A 1 325 ? 24.094 5.117 10.961 1 89.19 325 ASP A N 1
ATOM 2511 C CA . ASP A 1 325 ? 24.312 3.809 10.352 1 89.19 325 ASP A CA 1
ATOM 2512 C C . ASP A 1 325 ? 23.812 2.688 11.258 1 89.19 325 ASP A C 1
ATOM 2514 O O . ASP A 1 325 ? 23.234 1.705 10.781 1 89.19 325 ASP A O 1
ATOM 2518 N N . LEU A 1 326 ? 24.094 2.84 12.5 1 92.88 326 LEU A N 1
ATOM 2519 C CA . LEU A 1 326 ? 23.656 1.811 13.438 1 92.88 326 LEU A CA 1
ATOM 2520 C C . LEU A 1 326 ? 22.141 1.63 13.375 1 92.88 326 LEU A C 1
ATOM 2522 O O . LEU A 1 326 ? 21.656 0.501 13.305 1 92.88 326 LEU A O 1
ATOM 2526 N N . ALA A 1 327 ? 21.422 2.742 13.406 1 90.69 327 ALA A N 1
ATOM 2527 C CA . ALA A 1 327 ? 19.969 2.682 13.352 1 90.69 327 ALA A CA 1
ATOM 2528 C C . ALA A 1 327 ? 19.5 2.053 12.047 1 90.69 327 ALA A C 1
ATOM 2530 O O . ALA A 1 327 ? 18.594 1.206 12.047 1 90.69 327 ALA A O 1
ATOM 2531 N N . ARG A 1 328 ? 20.078 2.416 10.969 1 88.5 328 ARG A N 1
ATOM 2532 C CA . ARG A 1 328 ? 19.719 1.886 9.656 1 88.5 328 ARG A CA 1
ATOM 2533 C C . ARG A 1 328 ? 20.031 0.396 9.57 1 88.5 328 ARG A C 1
ATOM 2535 O O . ARG A 1 328 ? 19.234 -0.378 9.031 1 88.5 328 ARG A O 1
ATOM 2542 N N . ASN A 1 329 ? 21.203 0.056 10.031 1 91.25 329 ASN A N 1
ATOM 2543 C CA . ASN A 1 329 ? 21.656 -1.331 9.945 1 91.25 329 ASN A CA 1
ATOM 2544 C C . ASN A 1 329 ? 20.781 -2.252 10.797 1 91.25 329 ASN A C 1
ATOM 2546 O O . ASN A 1 329 ? 20.469 -3.371 10.383 1 91.25 329 ASN A O 1
ATOM 2550 N N . ILE A 1 330 ? 20.438 -1.757 11.922 1 93.31 330 ILE A N 1
ATOM 2551 C CA . ILE A 1 330 ? 19.594 -2.555 12.797 1 93.31 330 ILE A CA 1
ATOM 2552 C C . ILE A 1 330 ? 18.234 -2.803 12.125 1 93.31 330 ILE A C 1
ATOM 2554 O O . ILE A 1 330 ? 17.75 -3.934 12.109 1 93.31 330 ILE A O 1
ATOM 2558 N N . PHE A 1 331 ? 17.688 -1.807 11.562 1 91.38 331 PHE A N 1
ATOM 2559 C CA . PHE A 1 331 ? 16.375 -1.944 10.914 1 91.38 331 PHE A CA 1
ATOM 2560 C C . PHE A 1 331 ? 16.469 -2.883 9.711 1 91.38 331 PHE A C 1
ATOM 2562 O O . PHE A 1 331 ? 15.633 -3.775 9.555 1 91.38 331 PHE A O 1
ATOM 2569 N N . SER A 1 332 ? 17.438 -2.693 9.016 1 88.38 332 SER A N 1
ATOM 2570 C CA . SER A 1 332 ? 17.609 -3.5 7.816 1 88.38 332 SER A CA 1
ATOM 2571 C C . SER A 1 332 ? 17.844 -4.965 8.164 1 88.38 332 SER A C 1
ATOM 2573 O O . SER A 1 332 ? 17.406 -5.859 7.438 1 88.38 332 SER A O 1
ATOM 2575 N N . TYR A 1 333 ? 18.609 -5.18 9.242 1 90.31 333 TYR A N 1
ATOM 2576 C CA . TYR A 1 333 ? 18.953 -6.539 9.656 1 90.31 333 TYR A CA 1
ATOM 2577 C C . TYR A 1 333 ? 17.688 -7.328 10.016 1 90.31 333 TYR A C 1
ATOM 2579 O O . TYR A 1 333 ? 17.609 -8.523 9.742 1 90.31 333 TYR A O 1
ATOM 2587 N N . PHE A 1 334 ? 16.734 -6.668 10.562 1 89.5 334 PHE A N 1
ATOM 2588 C CA . PHE A 1 334 ? 15.562 -7.383 11.078 1 89.5 334 PHE A CA 1
ATOM 2589 C C . PHE A 1 334 ? 14.391 -7.281 10.109 1 89.5 334 PHE A C 1
ATOM 2591 O O . PHE A 1 334 ? 13.477 -8.109 10.148 1 89.5 334 PHE A O 1
ATOM 2598 N N . ARG A 1 335 ? 14.328 -6.285 9.273 1 85 335 ARG A N 1
ATOM 2599 C CA . ARG A 1 335 ? 13.148 -5.93 8.5 1 85 335 ARG A CA 1
ATOM 2600 C C . ARG A 1 335 ? 12.695 -7.094 7.621 1 85 335 ARG A C 1
ATOM 2602 O O . ARG A 1 335 ? 11.508 -7.391 7.539 1 85 335 ARG A O 1
ATOM 2609 N N . GLN A 1 336 ? 13.617 -7.812 6.996 1 77.62 336 GLN A N 1
ATOM 2610 C CA . GLN A 1 336 ? 13.195 -8.773 5.98 1 77.62 336 GLN A CA 1
ATOM 2611 C C . GLN A 1 336 ? 13.281 -10.203 6.512 1 77.62 336 GLN A C 1
ATOM 2613 O O . GLN A 1 336 ? 13.125 -11.164 5.754 1 77.62 336 GLN A O 1
ATOM 2618 N N . SER A 1 337 ? 13.5 -10.375 7.852 1 83.88 337 SER A N 1
ATOM 2619 C CA . SER A 1 337 ? 13.656 -11.734 8.359 1 83.88 337 SER A CA 1
ATOM 2620 C C . SER A 1 337 ? 12.75 -11.984 9.562 1 83.88 337 SER A C 1
ATOM 2622 O O . SER A 1 337 ? 13.047 -11.539 10.672 1 83.88 337 SER A O 1
ATOM 2624 N N . ALA A 1 338 ? 11.773 -12.773 9.258 1 84.56 338 ALA A N 1
ATOM 2625 C CA . ALA A 1 338 ? 10.867 -13.141 10.344 1 84.56 338 ALA A CA 1
ATOM 2626 C C . ALA A 1 338 ? 11.578 -14 11.383 1 84.56 338 ALA A C 1
ATOM 2628 O O . ALA A 1 338 ? 11.266 -13.938 12.578 1 84.56 338 ALA A O 1
ATOM 2629 N N . LYS A 1 339 ? 12.539 -14.805 10.953 1 84.25 339 LYS A N 1
ATOM 2630 C CA . LYS A 1 339 ? 13.32 -15.641 11.867 1 84.25 339 LYS A CA 1
ATOM 2631 C C . LYS A 1 339 ? 14.102 -14.789 12.867 1 84.25 339 LYS A C 1
ATOM 2633 O O . LYS A 1 339 ? 14.062 -15.039 14.07 1 84.25 339 LYS A O 1
ATOM 2638 N N . ARG A 1 340 ? 14.742 -13.773 12.344 1 88 340 ARG A N 1
ATOM 2639 C CA . ARG A 1 340 ? 15.539 -12.898 13.188 1 88 340 ARG A CA 1
ATOM 2640 C C . ARG A 1 340 ? 14.664 -12.141 14.18 1 88 340 ARG A C 1
ATOM 2642 O O . ARG A 1 340 ? 15.062 -11.914 15.328 1 88 340 ARG A O 1
ATOM 2649 N N . LYS A 1 341 ? 13.492 -11.75 13.75 1 88.62 341 LYS A N 1
ATOM 2650 C CA . LYS A 1 341 ? 12.555 -11.062 14.633 1 88.62 341 LYS A CA 1
ATOM 2651 C C . LYS A 1 341 ? 12.117 -11.969 15.781 1 88.62 341 LYS A C 1
ATOM 2653 O O . LYS A 1 341 ? 12.031 -11.523 16.938 1 88.62 341 LYS A O 1
ATOM 2658 N N . ALA A 1 342 ? 11.859 -13.18 15.422 1 87.38 342 ALA A N 1
ATOM 2659 C CA . ALA A 1 342 ? 11.445 -14.141 16.438 1 87.38 342 ALA A CA 1
ATOM 2660 C C . ALA A 1 342 ? 12.57 -14.422 17.438 1 87.38 342 ALA A C 1
ATOM 2662 O O . ALA A 1 342 ? 12.328 -14.594 18.625 1 87.38 342 ALA A O 1
ATOM 2663 N N . GLN A 1 343 ? 13.758 -14.492 16.922 1 88.81 343 GLN A N 1
ATOM 2664 C CA . GLN A 1 343 ? 14.914 -14.719 17.797 1 88.81 343 GLN A CA 1
ATOM 2665 C C . GLN A 1 343 ? 15.125 -13.539 18.734 1 88.81 343 GLN A C 1
ATOM 2667 O O . GLN A 1 343 ? 15.453 -13.727 19.906 1 88.81 343 GLN A O 1
ATOM 2672 N N . LEU A 1 344 ? 14.984 -12.367 18.141 1 91.56 344 LEU A N 1
ATOM 2673 C CA . LEU A 1 344 ? 15.141 -11.18 18.984 1 91.56 344 LEU A CA 1
ATOM 2674 C C . LEU A 1 344 ? 14.117 -11.172 20.109 1 91.56 344 LEU A C 1
ATOM 2676 O O . LEU A 1 344 ? 14.406 -10.719 21.219 1 91.56 344 LEU A O 1
ATOM 2680 N N . GLN A 1 345 ? 12.938 -11.617 19.859 1 89.69 345 GLN A N 1
ATOM 2681 C CA . GLN A 1 345 ? 11.859 -11.641 20.844 1 89.69 345 GLN A CA 1
ATOM 2682 C C . GLN A 1 345 ? 12.266 -12.438 22.078 1 89.69 345 GLN A C 1
ATOM 2684 O O . GLN A 1 345 ? 11.875 -12.102 23.203 1 89.69 345 GLN A O 1
ATOM 2689 N N . GLN A 1 346 ? 13.039 -13.469 21.922 1 87.75 346 GLN A N 1
ATOM 2690 C CA . GLN A 1 346 ? 13.523 -14.266 23.047 1 87.75 346 GLN A CA 1
ATOM 2691 C C . GLN A 1 346 ? 14.414 -13.438 23.969 1 87.75 346 GLN A C 1
ATOM 2693 O O . GLN A 1 346 ? 14.336 -13.547 25.188 1 87.75 346 GLN A O 1
ATOM 2698 N N . PHE A 1 347 ? 15.195 -12.664 23.328 1 92 347 PHE A N 1
ATOM 2699 C CA . PHE A 1 347 ? 16.109 -11.828 24.109 1 92 347 PHE A CA 1
ATOM 2700 C C . PHE A 1 347 ? 15.344 -10.68 24.766 1 92 347 PHE A C 1
ATOM 2702 O O . PHE A 1 347 ? 15.711 -10.234 25.844 1 92 347 PHE A O 1
ATOM 2709 N N . GLN A 1 348 ? 14.336 -10.227 24.047 1 92.88 348 GLN A N 1
ATOM 2710 C CA . GLN A 1 348 ? 13.492 -9.195 24.625 1 92.88 348 GLN A CA 1
ATOM 2711 C C . GLN A 1 348 ? 12.773 -9.719 25.875 1 92.88 348 GLN A C 1
ATOM 2713 O O . GLN A 1 348 ? 12.672 -9.008 26.875 1 92.88 348 GLN A O 1
ATOM 2718 N N . GLU A 1 349 ? 12.305 -10.922 25.797 1 89 349 GLU A N 1
ATOM 2719 C CA . GLU A 1 349 ? 11.672 -11.547 26.953 1 89 349 GLU A CA 1
ATOM 2720 C C . GLU A 1 349 ? 12.672 -11.773 28.078 1 89 349 GLU A C 1
ATOM 2722 O O . GLU A 1 349 ? 12.352 -11.547 29.25 1 89 349 GLU A O 1
ATOM 2727 N N . PHE A 1 350 ? 13.852 -12.18 27.75 1 88.56 350 PHE A N 1
ATOM 2728 C CA . PHE A 1 350 ? 14.906 -12.445 28.734 1 88.56 350 PHE A CA 1
ATOM 2729 C C . PHE A 1 350 ? 15.297 -11.172 29.469 1 88.56 350 PHE A C 1
ATOM 2731 O O . PHE A 1 350 ? 15.547 -11.203 30.672 1 88.56 350 PHE A O 1
ATOM 2738 N N . THR A 1 351 ? 15.352 -10.062 28.734 1 93.38 351 THR A N 1
ATOM 2739 C CA . THR A 1 351 ? 15.766 -8.797 29.328 1 93.38 351 THR A CA 1
ATOM 2740 C C . THR A 1 351 ? 14.562 -8.016 29.844 1 93.38 351 THR A C 1
ATOM 2742 O O . THR A 1 351 ? 14.703 -6.875 30.297 1 93.38 351 THR A O 1
ATOM 2745 N N . SER A 1 352 ? 13.375 -8.531 29.656 1 89.94 352 SER A N 1
ATOM 2746 C CA . SER A 1 352 ? 12.125 -7.965 30.156 1 89.94 352 SER A CA 1
ATOM 2747 C C . SER A 1 352 ? 11.836 -6.613 29.516 1 89.94 352 SER A C 1
ATOM 2749 O O . SER A 1 352 ? 11.523 -5.645 30.203 1 89.94 352 SER A O 1
ATOM 2751 N N . VAL A 1 353 ? 12.148 -6.535 28.281 1 92.19 353 VAL A N 1
ATOM 2752 C CA . VAL A 1 353 ? 11.758 -5.352 27.531 1 92.19 353 VAL A CA 1
ATOM 2753 C C . VAL A 1 353 ? 10.562 -5.684 26.641 1 92.19 353 VAL A C 1
ATOM 2755 O O . VAL A 1 353 ? 10.289 -6.855 26.359 1 92.19 353 VAL A O 1
ATOM 2758 N N . LYS A 1 354 ? 9.781 -4.703 26.266 1 89.44 354 LYS A N 1
ATOM 2759 C CA . LYS A 1 354 ? 8.594 -4.906 25.438 1 89.44 354 LYS A CA 1
ATOM 2760 C C . LYS A 1 354 ? 8.961 -5.477 24.062 1 89.44 354 LYS A C 1
ATOM 2762 O O . LYS A 1 354 ? 10.039 -5.188 23.547 1 89.44 354 LYS A O 1
ATOM 2767 N N . ASP A 1 355 ? 8.156 -6.277 23.516 1 86.5 355 ASP A N 1
ATOM 2768 C CA . ASP A 1 355 ? 8.422 -6.938 22.234 1 86.5 355 ASP A CA 1
ATOM 2769 C C . ASP A 1 355 ? 8.102 -6.016 21.062 1 86.5 355 ASP A C 1
ATOM 2771 O O . ASP A 1 355 ? 7.332 -6.379 20.172 1 86.5 355 ASP A O 1
ATOM 2775 N N . HIS A 1 356 ? 8.828 -4.957 20.984 1 88.06 356 HIS A N 1
ATOM 2776 C CA . HIS A 1 356 ? 8.641 -3.973 19.922 1 88.06 356 HIS A CA 1
ATOM 2777 C C . HIS A 1 356 ? 9.477 -4.324 18.703 1 88.06 356 HIS A C 1
ATOM 2779 O O . HIS A 1 356 ? 10.609 -4.805 18.828 1 88.06 356 HIS A O 1
ATOM 2785 N N . GLN A 1 357 ? 8.906 -4.059 17.562 1 86.12 357 GLN A N 1
ATOM 2786 C CA . GLN A 1 357 ? 9.688 -4.156 16.344 1 86.12 357 GLN A CA 1
ATOM 2787 C C . GLN A 1 357 ? 10.602 -2.947 16.172 1 86.12 357 GLN A C 1
ATOM 2789 O O . GLN A 1 357 ? 10.289 -1.852 16.641 1 86.12 357 GLN A O 1
ATOM 2794 N N . MET A 1 358 ? 11.719 -3.182 15.57 1 89.25 358 MET A N 1
ATOM 2795 C CA . MET A 1 358 ? 12.641 -2.082 15.328 1 89.25 358 MET A CA 1
ATOM 2796 C C . MET A 1 358 ? 12.117 -1.158 14.234 1 89.25 358 MET A C 1
ATOM 2798 O O . MET A 1 358 ? 11.469 -1.612 13.289 1 89.25 358 MET A O 1
ATOM 2802 N N . LEU A 1 359 ? 12.422 0.098 14.367 1 85.88 359 LEU A N 1
ATOM 2803 C CA . LEU A 1 359 ? 11.875 1.104 13.469 1 85.88 359 LEU A CA 1
ATOM 2804 C C . LEU A 1 359 ? 12.93 1.586 12.477 1 85.88 359 LEU A C 1
ATOM 2806 O O . LEU A 1 359 ? 14.117 1.638 12.805 1 85.88 359 LEU A O 1
ATOM 2810 N N . GLY A 1 360 ? 12.398 1.88 11.242 1 80.19 360 GLY A N 1
ATOM 2811 C CA . GLY A 1 360 ? 13.273 2.43 10.219 1 80.19 360 GLY A CA 1
ATOM 2812 C C . GLY A 1 360 ? 13.391 3.941 10.281 1 80.19 360 GLY A C 1
ATOM 2813 O O . GLY A 1 360 ? 12.633 4.598 11 1 80.19 360 GLY A O 1
ATOM 2814 N N . LEU A 1 361 ? 14.516 4.402 9.57 1 73.56 361 LEU A N 1
ATOM 2815 C CA . LEU A 1 361 ? 14.734 5.84 9.477 1 73.56 361 LEU A CA 1
ATOM 2816 C C . LEU A 1 361 ? 14.078 6.414 8.227 1 73.56 361 LEU A C 1
ATOM 2818 O O . LEU A 1 361 ? 14.203 5.848 7.137 1 73.56 361 LEU A O 1
ATOM 2822 N N . ALA A 1 362 ? 12.938 7.109 8.328 1 60.56 362 ALA A N 1
ATOM 2823 C CA . ALA A 1 362 ? 12.422 7.812 7.156 1 60.56 362 ALA A CA 1
ATOM 2824 C C . ALA A 1 362 ? 13.312 9 6.797 1 60.56 362 ALA A C 1
ATOM 2826 O O . ALA A 1 362 ? 13.578 9.859 7.641 1 60.56 362 ALA A O 1
ATOM 2827 N N . ILE A 1 363 ? 14.156 8.883 5.809 1 51.97 363 ILE A N 1
ATOM 2828 C CA . ILE A 1 363 ? 15.164 9.859 5.402 1 51.97 363 ILE A CA 1
ATOM 2829 C C . ILE A 1 363 ? 14.539 11.25 5.34 1 51.97 363 ILE A C 1
ATOM 2831 O O . ILE A 1 363 ? 15.141 12.227 5.797 1 51.97 363 ILE A O 1
ATOM 2835 N N . THR A 1 364 ? 13.492 11.359 4.578 1 50.41 364 THR A N 1
ATOM 2836 C CA . THR A 1 364 ? 13.016 12.703 4.301 1 50.41 364 THR A CA 1
ATOM 2837 C C . THR A 1 364 ? 12.367 13.312 5.539 1 50.41 364 THR A C 1
ATOM 2839 O O . THR A 1 364 ? 12.078 14.516 5.566 1 50.41 364 THR A O 1
ATOM 2842 N N . ARG A 1 365 ? 12.219 12.406 6.57 1 53.94 365 ARG A N 1
ATOM 2843 C CA . ARG A 1 365 ? 11.57 12.984 7.738 1 53.94 365 ARG A CA 1
ATOM 2844 C C . ARG A 1 365 ? 12.328 12.648 9.016 1 53.94 365 ARG A C 1
ATOM 2846 O O . ARG A 1 365 ? 11.977 11.695 9.719 1 53.94 365 ARG A O 1
ATOM 2853 N N . TRP A 1 366 ? 13.609 13.281 9.203 1 50.56 366 TRP A N 1
ATOM 2854 C CA . TRP A 1 366 ? 14.516 13.016 10.32 1 50.56 366 TRP A CA 1
ATOM 2855 C C . TRP A 1 366 ? 13.758 12.992 11.641 1 50.56 366 TRP A C 1
ATOM 2857 O O . TRP A 1 366 ? 14.148 12.289 12.578 1 50.56 366 TRP A O 1
ATOM 2867 N N . LEU A 1 367 ? 12.711 13.805 11.664 1 57.19 367 LEU A N 1
ATOM 2868 C CA . LEU A 1 367 ? 12.039 13.82 12.961 1 57.19 367 LEU A CA 1
ATOM 2869 C C . LEU A 1 367 ? 11.508 12.43 13.312 1 57.19 367 LEU A C 1
ATOM 2871 O O . LEU A 1 367 ? 11.281 12.133 14.484 1 57.19 367 LEU A O 1
ATOM 2875 N N . SER A 1 368 ? 11.648 11.648 12.219 1 63 368 SER A N 1
ATOM 2876 C CA . SER A 1 368 ? 11.273 10.273 12.531 1 63 368 SER A CA 1
ATOM 2877 C C . SER A 1 368 ? 12.453 9.492 13.117 1 63 368 SER A C 1
ATOM 2879 O O . SER A 1 368 ? 12.328 8.305 13.422 1 63 368 SER A O 1
ATOM 2881 N N . PHE A 1 369 ? 13.5 10.242 13.406 1 77.88 369 PHE A N 1
ATOM 2882 C CA . PHE A 1 369 ? 14.695 9.617 13.961 1 77.88 369 PHE A CA 1
ATOM 2883 C C . PHE A 1 369 ? 14.508 9.312 15.445 1 77.88 369 PHE A C 1
ATOM 2885 O O . PHE A 1 369 ? 14.938 8.266 15.93 1 77.88 369 PHE A O 1
ATOM 2892 N N . LEU A 1 370 ? 13.734 10.211 16.062 1 86.5 370 LEU A N 1
ATOM 2893 C CA . LEU A 1 370 ? 13.594 10.117 17.5 1 86.5 370 LEU A CA 1
ATOM 2894 C C . LEU A 1 370 ? 12.938 8.805 17.906 1 86.5 370 LEU A C 1
ATOM 2896 O O . LEU A 1 370 ? 13.445 8.086 18.766 1 86.5 370 LEU A O 1
ATOM 2900 N N . PRO A 1 371 ? 11.898 8.414 17.219 1 86.75 371 PRO A N 1
ATOM 2901 C CA . PRO A 1 371 ? 11.297 7.137 17.609 1 86.75 371 PRO A CA 1
ATOM 2902 C C . PRO A 1 371 ? 12.258 5.957 17.438 1 86.75 371 PRO A C 1
ATOM 2904 O O . PRO A 1 371 ? 12.25 5.035 18.25 1 86.75 371 PRO A O 1
ATOM 2907 N N . ALA A 1 372 ? 13.023 5.992 16.438 1 89.81 372 ALA A N 1
ATOM 2908 C CA . ALA A 1 372 ? 13.992 4.926 16.219 1 89.81 372 ALA A CA 1
ATOM 2909 C C . ALA A 1 372 ? 15.055 4.91 17.312 1 89.81 372 ALA A C 1
ATOM 2911 O O . ALA A 1 372 ? 15.445 3.842 17.797 1 89.81 372 ALA A O 1
ATOM 2912 N N . ILE A 1 373 ? 15.5 6.066 17.719 1 91.94 373 ILE A N 1
ATOM 2913 C CA . ILE A 1 373 ? 16.531 6.188 18.75 1 91.94 373 ILE A CA 1
ATOM 2914 C C . ILE A 1 373 ? 15.977 5.691 20.094 1 91.94 373 ILE A C 1
ATOM 2916 O O . ILE A 1 373 ? 16.625 4.914 20.797 1 91.94 373 ILE A O 1
ATOM 2920 N N . GLU A 1 374 ? 14.797 6.141 20.391 1 92.44 374 GLU A N 1
ATOM 2921 C CA . GLU A 1 374 ? 14.164 5.723 21.641 1 92.44 374 GLU A CA 1
ATOM 2922 C C . GLU A 1 374 ? 13.945 4.215 21.672 1 92.44 374 GLU A C 1
ATOM 2924 O O . GLU A 1 374 ? 14.141 3.574 22.703 1 92.44 374 GLU A O 1
ATOM 2929 N N . ARG A 1 375 ? 13.578 3.719 20.547 1 93.75 375 ARG A N 1
ATOM 2930 C CA . ARG A 1 375 ? 13.367 2.279 20.438 1 93.75 375 ARG A CA 1
ATOM 2931 C C . ARG A 1 375 ? 14.68 1.518 20.641 1 93.75 375 ARG A C 1
ATOM 2933 O O . ARG A 1 375 ? 14.711 0.5 21.328 1 93.75 375 ARG A O 1
ATOM 2940 N N . ILE A 1 376 ? 15.742 1.944 20.047 1 95.44 376 ILE A N 1
ATOM 2941 C CA . ILE A 1 376 ? 17.031 1.275 20.141 1 95.44 376 ILE A CA 1
ATOM 2942 C C . ILE A 1 376 ? 17.547 1.344 21.578 1 95.44 376 ILE A C 1
ATOM 2944 O O . ILE A 1 376 ? 18.062 0.358 22.109 1 95.44 376 ILE A O 1
ATOM 2948 N N . LEU A 1 377 ? 17.359 2.498 22.219 1 95.94 377 LEU A N 1
ATOM 2949 C CA . LEU A 1 377 ? 17.781 2.645 23.609 1 95.94 377 LEU A CA 1
ATOM 2950 C C . LEU A 1 377 ? 16.984 1.724 24.531 1 95.94 377 LEU A C 1
ATOM 2952 O O . LEU A 1 377 ? 17.531 1.118 25.453 1 95.94 377 LEU A O 1
ATOM 2956 N N . GLU A 1 378 ? 15.664 1.648 24.25 1 95.69 378 GLU A N 1
ATOM 2957 C CA . GLU A 1 378 ? 14.797 0.752 25.016 1 95.69 378 GLU A CA 1
ATOM 2958 C C . GLU A 1 378 ? 15.242 -0.701 24.875 1 95.69 378 GLU A C 1
ATOM 2960 O O . GLU A 1 378 ? 15.211 -1.466 25.828 1 95.69 378 GLU A O 1
ATOM 2965 N N . GLN A 1 379 ? 15.695 -1.009 23.672 1 96.56 379 GLN A N 1
ATOM 2966 C CA . GLN A 1 379 ? 16.016 -2.391 23.328 1 96.56 379 GLN A CA 1
ATOM 2967 C C . GLN A 1 379 ? 17.516 -2.643 23.406 1 96.56 379 GLN A C 1
ATOM 2969 O O . GLN A 1 379 ? 18 -3.666 22.922 1 96.56 379 GLN A O 1
ATOM 2974 N N . TRP A 1 380 ? 18.266 -1.761 24 1 96.06 380 TRP A N 1
ATOM 2975 C CA . TRP A 1 380 ? 19.734 -1.777 23.906 1 96.06 380 TRP A CA 1
ATOM 2976 C C . TRP A 1 380 ? 20.297 -3.094 24.422 1 96.06 380 TRP A C 1
ATOM 2978 O O . TRP A 1 380 ? 21.109 -3.734 23.75 1 96.06 380 TRP A O 1
ATOM 2988 N N . GLN A 1 381 ? 19.828 -3.52 25.578 1 94.69 381 GLN A N 1
ATOM 2989 C CA . GLN A 1 381 ? 20.375 -4.727 26.188 1 94.69 381 GLN A CA 1
ATOM 2990 C C . GLN A 1 381 ? 20 -5.969 25.391 1 94.69 381 GLN A C 1
ATOM 2992 O O . GLN A 1 381 ? 20.828 -6.863 25.203 1 94.69 381 GLN A O 1
ATOM 2997 N N . ALA A 1 382 ? 18.766 -6.043 24.953 1 95.81 382 ALA A N 1
ATOM 2998 C CA . ALA A 1 382 ? 18.328 -7.172 24.156 1 95.81 382 ALA A CA 1
ATOM 2999 C C . ALA A 1 382 ? 19.109 -7.258 22.844 1 95.81 382 ALA A C 1
ATOM 3001 O O . ALA A 1 382 ? 19.516 -8.344 22.422 1 95.81 382 ALA A O 1
ATOM 3002 N N . LEU A 1 383 ? 19.344 -6.133 22.203 1 96.81 383 LEU A N 1
ATOM 3003 C CA . LEU A 1 383 ? 20.094 -6.07 20.953 1 96.81 383 LEU A CA 1
ATOM 3004 C C . LEU A 1 383 ? 21.547 -6.48 21.172 1 96.81 383 LEU A C 1
ATOM 3006 O O . LEU A 1 383 ? 22.109 -7.223 20.359 1 96.81 383 LEU A O 1
ATOM 3010 N N . ARG A 1 384 ? 22.141 -5.98 22.25 1 95 384 ARG A N 1
ATOM 3011 C CA . ARG A 1 384 ? 23.531 -6.293 22.562 1 95 384 ARG A CA 1
ATOM 3012 C C . ARG A 1 384 ? 23.719 -7.797 22.75 1 95 384 ARG A C 1
ATOM 3014 O O . ARG A 1 384 ? 24.656 -8.383 22.188 1 95 384 ARG A O 1
ATOM 3021 N N . LEU A 1 385 ? 22.812 -8.391 23.5 1 93.56 385 LEU A N 1
ATOM 3022 C CA . LEU A 1 385 ? 22.906 -9.82 23.75 1 93.56 385 LEU A CA 1
ATOM 3023 C C . LEU A 1 385 ? 22.656 -10.617 22.484 1 93.56 385 LEU A C 1
ATOM 3025 O O . LEU A 1 385 ? 23.359 -11.594 22.203 1 93.56 385 LEU A O 1
ATOM 3029 N N . TYR A 1 386 ? 21.672 -10.266 21.75 1 94 386 TYR A N 1
ATOM 3030 C CA . TYR A 1 386 ? 21.344 -10.938 20.5 1 94 386 TYR A CA 1
ATOM 3031 C C . TYR A 1 386 ? 22.547 -10.93 19.547 1 94 386 TYR A C 1
ATOM 3033 O O . TYR A 1 386 ? 22.922 -11.969 19 1 94 386 TYR A O 1
ATOM 3041 N N . PHE A 1 387 ? 23.141 -9.766 19.375 1 94.38 387 PHE A N 1
ATOM 3042 C CA . PHE A 1 387 ? 24.203 -9.641 18.391 1 94.38 387 PHE A CA 1
ATOM 3043 C C . PHE A 1 387 ? 25.5 -10.242 18.906 1 94.38 387 PHE A C 1
ATOM 3045 O O . PHE A 1 387 ? 26.422 -10.539 18.141 1 94.38 387 PHE A O 1
ATOM 3052 N N . THR A 1 388 ? 25.594 -10.305 20.25 1 91.44 388 THR A N 1
ATOM 3053 C CA . THR A 1 388 ? 26.719 -11.062 20.797 1 91.44 388 THR A CA 1
ATOM 3054 C C . THR A 1 388 ? 26.641 -12.531 20.391 1 91.44 388 THR A C 1
ATOM 3056 O O . THR A 1 388 ? 27.641 -13.117 19.984 1 91.44 388 THR A O 1
ATOM 3059 N N . ASP A 1 389 ? 25.422 -13.008 20.5 1 88.44 389 ASP A N 1
ATOM 3060 C CA . ASP A 1 389 ? 25.188 -14.398 20.125 1 88.44 389 ASP A CA 1
ATOM 3061 C C . ASP A 1 389 ? 25.391 -14.609 18.625 1 88.44 389 ASP A C 1
ATOM 3063 O O . ASP A 1 389 ? 26 -15.594 18.203 1 88.44 389 ASP A O 1
ATOM 3067 N N . VAL A 1 390 ? 24.922 -13.727 17.812 1 88.88 390 VAL A N 1
ATOM 3068 C CA . VAL A 1 390 ? 24.984 -13.828 16.359 1 88.88 390 VAL A CA 1
ATOM 3069 C C . VAL A 1 390 ? 26.438 -13.688 15.898 1 88.88 390 VAL A C 1
ATOM 3071 O O . VAL A 1 390 ? 26.875 -14.383 14.984 1 88.88 390 VAL A O 1
ATOM 3074 N N . TRP A 1 391 ? 27.062 -12.695 16.516 1 84.75 391 TRP A N 1
ATOM 3075 C CA . TRP A 1 391 ? 28.453 -12.461 16.141 1 84.75 391 TRP A CA 1
ATOM 3076 C C . TRP A 1 391 ? 29.312 -13.688 16.438 1 84.75 391 TRP A C 1
ATOM 3078 O O . TRP A 1 391 ? 30.203 -14.023 15.656 1 84.75 391 TRP A O 1
ATOM 3088 N N . LEU A 1 392 ? 29.016 -14.422 17.359 1 78.94 392 LEU A N 1
ATOM 3089 C CA . LEU A 1 392 ? 29.734 -15.641 17.719 1 78.94 392 LEU A CA 1
ATOM 3090 C C . LEU A 1 392 ? 29.406 -16.781 16.75 1 78.94 392 LEU A C 1
ATOM 3092 O O . LEU A 1 392 ? 30.266 -17.578 16.422 1 78.94 392 LEU A O 1
ATOM 3096 N N . ALA A 1 393 ? 28.172 -16.719 16.219 1 78.5 393 ALA A N 1
ATOM 3097 C CA . ALA A 1 393 ? 27.688 -17.844 15.414 1 78.5 393 ALA A CA 1
ATOM 3098 C C . ALA A 1 393 ? 27.953 -17.609 13.93 1 78.5 393 ALA A C 1
ATOM 3100 O O . ALA A 1 393 ? 28.438 -18.5 13.234 1 78.5 393 ALA A O 1
ATOM 3101 N N . GLU A 1 394 ? 27.359 -16.438 13.227 1 72.25 394 GLU A N 1
ATOM 3102 C CA . GLU A 1 394 ? 27.312 -16.203 11.781 1 72.25 394 GLU A CA 1
ATOM 3103 C C . GLU A 1 394 ? 28.375 -15.203 11.352 1 72.25 394 GLU A C 1
ATOM 3105 O O . GLU A 1 394 ? 28.797 -15.195 10.195 1 72.25 394 GLU A O 1
ATOM 3110 N N . ARG A 1 395 ? 29.484 -15.148 11.484 1 68.69 395 ARG A N 1
ATOM 3111 C CA . ARG A 1 395 ? 30.547 -14.195 11.195 1 68.69 395 ARG A CA 1
ATOM 3112 C C . ARG A 1 395 ? 30.203 -13.352 9.969 1 68.69 395 ARG A C 1
ATOM 3114 O O . ARG A 1 395 ? 30.891 -13.438 8.945 1 68.69 395 ARG A O 1
ATOM 3121 N N . THR A 1 396 ? 29.016 -12.555 9.867 1 80.75 396 THR A N 1
ATOM 3122 C CA . THR A 1 396 ? 28.719 -11.633 8.773 1 80.75 396 THR A CA 1
ATOM 3123 C C . THR A 1 396 ? 29.188 -10.219 9.117 1 80.75 396 THR A C 1
ATOM 3125 O O . THR A 1 396 ? 29.234 -9.844 10.289 1 80.75 396 THR A O 1
ATOM 3128 N N . LEU A 1 397 ? 29.484 -9.477 8.109 1 83.44 397 LEU A N 1
ATOM 3129 C CA . LEU A 1 397 ? 30 -8.117 8.281 1 83.44 397 LEU A CA 1
ATOM 3130 C C . LEU A 1 397 ? 28.938 -7.203 8.883 1 83.44 397 LEU A C 1
ATOM 3132 O O . LEU A 1 397 ? 29.25 -6.367 9.734 1 83.44 397 LEU A O 1
ATOM 3136 N N . ALA A 1 398 ? 27.75 -7.387 8.422 1 83.75 398 ALA A N 1
ATOM 3137 C CA . ALA A 1 398 ? 26.672 -6.539 8.922 1 83.75 398 ALA A CA 1
ATOM 3138 C C . ALA A 1 398 ? 26.453 -6.766 10.414 1 83.75 398 ALA A C 1
ATOM 3140 O O . ALA A 1 398 ? 26.297 -5.809 11.18 1 83.75 398 ALA A O 1
ATOM 3141 N N . ALA A 1 399 ? 26.469 -7.957 10.867 1 89.31 399 ALA A N 1
ATOM 3142 C CA . ALA A 1 399 ? 26.281 -8.289 12.273 1 89.31 399 ALA A CA 1
ATOM 3143 C C . ALA A 1 399 ? 27.469 -7.82 13.109 1 89.31 399 ALA A C 1
ATOM 3145 O O . ALA A 1 399 ? 27.297 -7.387 14.258 1 89.31 399 ALA A O 1
ATOM 3146 N N . GLU A 1 400 ? 28.594 -7.859 12.516 1 90.31 400 GLU A N 1
ATOM 3147 C CA . GLU A 1 400 ? 29.797 -7.43 13.227 1 90.31 400 GLU A CA 1
ATOM 3148 C C . GLU A 1 400 ? 29.781 -5.926 13.477 1 90.31 400 GLU A C 1
ATOM 3150 O O . GLU A 1 400 ? 30.125 -5.469 14.57 1 90.31 400 GLU A O 1
ATOM 3155 N N . GLN A 1 401 ? 29.391 -5.219 12.477 1 91.69 401 GLN A N 1
ATOM 3156 C CA . GLN A 1 401 ? 29.328 -3.77 12.617 1 91.69 401 GLN A CA 1
ATOM 3157 C C . GLN A 1 401 ? 28.328 -3.363 13.695 1 91.69 401 GLN A C 1
ATOM 3159 O O . GLN A 1 401 ? 28.609 -2.467 14.5 1 91.69 401 GLN A O 1
ATOM 3164 N N . ILE A 1 402 ? 27.188 -4.027 13.688 1 94.75 402 ILE A N 1
ATOM 3165 C CA . ILE A 1 402 ? 26.172 -3.725 14.688 1 94.75 402 ILE A CA 1
ATOM 3166 C C . ILE A 1 402 ? 26.672 -4.117 16.078 1 94.75 402 ILE A C 1
ATOM 3168 O O . ILE A 1 402 ? 26.516 -3.357 17.031 1 94.75 402 ILE A O 1
ATOM 3172 N N . PHE A 1 403 ? 27.328 -5.273 16.156 1 94.19 403 PHE A N 1
ATOM 3173 C CA . PHE A 1 403 ? 27.875 -5.77 17.406 1 94.19 403 PHE A CA 1
ATOM 3174 C C . PHE A 1 403 ? 28.906 -4.797 17.984 1 94.19 403 PHE A C 1
ATOM 3176 O O . PHE A 1 403 ? 28.828 -4.422 19.156 1 94.19 403 PHE A O 1
ATOM 3183 N N . ASN A 1 404 ? 29.75 -4.324 17.141 1 93.75 404 ASN A N 1
ATOM 3184 C CA . ASN A 1 404 ? 30.797 -3.408 17.594 1 93.75 404 ASN A CA 1
ATOM 3185 C C . ASN A 1 404 ? 30.219 -2.082 18.062 1 93.75 404 ASN A C 1
ATOM 3187 O O . ASN A 1 404 ? 30.672 -1.528 19.078 1 93.75 404 ASN A O 1
ATOM 3191 N N . ALA A 1 405 ? 29.266 -1.637 17.344 1 95.69 405 ALA A N 1
ATOM 3192 C CA . ALA A 1 405 ? 28.656 -0.364 17.703 1 95.69 405 ALA A CA 1
ATOM 3193 C C . ALA A 1 405 ? 27.891 -0.472 19.016 1 95.69 405 ALA A C 1
ATOM 3195 O O . ALA A 1 405 ? 27.938 0.446 19.844 1 95.69 405 ALA A O 1
ATOM 3196 N N . LEU A 1 406 ? 27.281 -1.568 19.234 1 95.81 406 LEU A N 1
ATOM 3197 C CA . LEU A 1 406 ? 26.484 -1.76 20.453 1 95.81 406 LEU A CA 1
ATOM 3198 C C . LEU A 1 406 ? 27.375 -1.973 21.656 1 95.81 406 LEU A C 1
ATOM 3200 O O . LEU A 1 406 ? 26.969 -1.713 22.797 1 95.81 406 LEU A O 1
ATOM 3204 N N . GLN A 1 407 ? 28.578 -2.436 21.453 1 93.38 407 GLN A N 1
ATOM 3205 C CA . GLN A 1 407 ? 29.516 -2.688 22.547 1 93.38 407 GLN A CA 1
ATOM 3206 C C . GLN A 1 407 ? 30.266 -1.42 22.922 1 93.38 407 GLN A C 1
ATOM 3208 O O . GLN A 1 407 ? 30.859 -1.342 24 1 93.38 407 GLN A O 1
ATOM 3213 N N . ASP A 1 408 ? 30.234 -0.439 22.016 1 93.25 408 ASP A N 1
ATOM 3214 C CA . ASP A 1 408 ? 30.906 0.826 22.281 1 93.25 408 ASP A CA 1
ATOM 3215 C C . ASP A 1 408 ? 30.094 1.694 23.234 1 93.25 408 ASP A C 1
ATOM 3217 O O . ASP A 1 408 ? 29.016 2.176 22.891 1 93.25 408 ASP A O 1
ATOM 3221 N N . PRO A 1 409 ? 30.594 1.912 24.422 1 93.88 409 PRO A N 1
ATOM 3222 C CA . PRO A 1 409 ? 29.844 2.703 25.391 1 93.88 409 PRO A CA 1
ATOM 3223 C C . PRO A 1 409 ? 29.594 4.137 24.922 1 93.88 409 PRO A C 1
ATOM 3225 O O . PRO A 1 409 ? 28.625 4.77 25.344 1 93.88 409 PRO A O 1
ATOM 3228 N N . PHE A 1 410 ? 30.438 4.645 24.094 1 95.06 410 PHE A N 1
ATOM 3229 C CA . PHE A 1 410 ? 30.266 6.008 23.609 1 95.06 410 PHE A CA 1
ATOM 3230 C C . PHE A 1 410 ? 29.109 6.094 22.625 1 95.06 410 PHE A C 1
ATOM 3232 O O . PHE A 1 410 ? 28.453 7.137 22.516 1 95.06 410 PHE A O 1
ATOM 3239 N N . MET A 1 411 ? 28.859 4.98 21.938 1 95.38 411 MET A N 1
ATOM 3240 C CA . MET A 1 411 ? 27.703 4.957 21.047 1 95.38 411 MET A CA 1
ATOM 3241 C C . MET A 1 411 ? 26.406 5.105 21.844 1 95.38 411 MET A C 1
ATOM 3243 O O . MET A 1 411 ? 25.5 5.824 21.422 1 95.38 411 MET A O 1
ATOM 3247 N N . LYS A 1 412 ? 26.359 4.457 22.906 1 95.38 412 LYS A N 1
ATOM 3248 C CA . LYS A 1 412 ? 25.172 4.578 23.766 1 95.38 412 LYS A CA 1
ATOM 3249 C C . LYS A 1 412 ? 25.031 6 24.312 1 95.38 412 LYS A C 1
ATOM 3251 O O . LYS A 1 412 ? 23.922 6.5 24.469 1 95.38 412 LYS A O 1
ATOM 3256 N N . LEU A 1 413 ? 26.172 6.652 24.578 1 96.44 413 LEU A N 1
ATOM 3257 C CA . LEU A 1 413 ? 26.156 8.031 25.047 1 96.44 413 LEU A CA 1
ATOM 3258 C C . LEU A 1 413 ? 25.609 8.969 23.984 1 96.44 413 LEU A C 1
ATOM 3260 O O . LEU A 1 413 ? 24.812 9.859 24.281 1 96.44 413 LEU A O 1
ATOM 3264 N N . TYR A 1 414 ? 26.062 8.727 22.781 1 96.56 414 TYR A N 1
ATOM 3265 C CA . TYR A 1 414 ? 25.531 9.547 21.703 1 96.56 414 TYR A CA 1
ATOM 3266 C C . TYR A 1 414 ? 24.031 9.391 21.562 1 96.56 414 TYR A C 1
ATOM 3268 O O . TYR A 1 414 ? 23.312 10.367 21.359 1 96.56 414 TYR A O 1
ATOM 3276 N N . TYR A 1 415 ? 23.531 8.195 21.688 1 96.06 415 TYR A N 1
ATOM 3277 C CA . TYR A 1 415 ? 22.109 7.938 21.578 1 96.06 415 TYR A CA 1
ATOM 3278 C C . TYR A 1 415 ? 21.359 8.562 22.766 1 96.06 415 TYR A C 1
ATOM 3280 O O . TYR A 1 415 ? 20.25 9.07 22.594 1 96.06 415 TYR A O 1
ATOM 3288 N N . SER A 1 416 ? 21.984 8.516 23.875 1 96.19 416 SER A N 1
ATOM 3289 C CA . SER A 1 416 ? 21.391 9.156 25.047 1 96.19 416 SER A CA 1
ATOM 3290 C C . SER A 1 416 ? 21.312 10.672 24.875 1 96.19 416 SER A C 1
ATOM 3292 O O . SER A 1 416 ? 20.344 11.305 25.266 1 96.19 416 SER A O 1
ATOM 3294 N N . PHE A 1 417 ? 22.391 11.227 24.281 1 95.94 417 PHE A N 1
ATOM 3295 C CA . PHE A 1 417 ? 22.406 12.648 23.984 1 95.94 417 PHE A CA 1
ATOM 3296 C C . PHE A 1 417 ? 21.281 13.016 23.016 1 95.94 417 PHE A C 1
ATOM 3298 O O . PHE A 1 417 ? 20.531 13.969 23.25 1 95.94 417 PHE A O 1
ATOM 3305 N N . LEU A 1 418 ? 21.172 12.203 21.984 1 93.56 418 LEU A N 1
ATOM 3306 C CA . LEU A 1 418 ? 20.141 12.445 20.969 1 93.56 418 LEU A CA 1
ATOM 3307 C C . LEU A 1 418 ? 18.75 12.289 21.562 1 93.56 418 LEU A C 1
ATOM 3309 O O . LEU A 1 418 ? 17.828 13.039 21.219 1 93.56 418 LEU A O 1
ATOM 3313 N N . ALA A 1 419 ? 18.531 11.312 22.438 1 93.44 419 ALA A N 1
ATOM 3314 C CA . ALA A 1 419 ? 17.234 11.078 23.078 1 93.44 419 ALA A CA 1
ATOM 3315 C C . ALA A 1 419 ? 16.844 12.266 23.969 1 93.44 419 ALA A C 1
ATOM 3317 O O . ALA A 1 419 ? 15.664 12.469 24.25 1 93.44 419 ALA A O 1
ATOM 3318 N N . TRP A 1 420 ? 17.828 12.992 24.328 1 93.88 420 TRP A N 1
ATOM 3319 C CA . TRP A 1 420 ? 17.578 14.156 25.188 1 93.88 420 TRP A CA 1
ATOM 3320 C C . TRP A 1 420 ? 17.312 15.398 24.344 1 93.88 420 TRP A C 1
ATOM 3322 O O . TRP A 1 420 ? 16.391 16.172 24.625 1 93.88 420 TRP A O 1
ATOM 3332 N N . VAL A 1 421 ? 18.094 15.641 23.328 1 92.75 421 VAL A N 1
ATOM 3333 C CA . VAL A 1 421 ? 18.062 16.906 22.609 1 92.75 421 VAL A CA 1
ATOM 3334 C C . VAL A 1 421 ? 16.938 16.891 21.562 1 92.75 421 VAL A C 1
ATOM 3336 O O . VAL A 1 421 ? 16.281 17.906 21.344 1 92.75 421 VAL A O 1
ATOM 3339 N N . LEU A 1 422 ? 16.672 15.742 20.906 1 90.06 422 LEU A N 1
ATOM 3340 C CA . LEU A 1 422 ? 15.742 15.664 19.781 1 90.06 422 LEU A CA 1
ATOM 3341 C C . LEU A 1 422 ? 14.32 15.969 20.234 1 90.06 422 LEU A C 1
ATOM 3343 O O . LEU A 1 422 ? 13.547 16.594 19.516 1 90.06 422 LEU A O 1
ATOM 3347 N N . PRO A 1 423 ? 13.93 15.523 21.422 1 88.5 423 PRO A N 1
ATOM 3348 C CA . PRO A 1 423 ? 12.578 15.836 21.875 1 88.5 423 PRO A CA 1
ATOM 3349 C C . PRO A 1 423 ? 12.312 17.328 21.969 1 88.5 423 PRO A C 1
ATOM 3351 O O . PRO A 1 423 ? 11.18 17.781 21.797 1 88.5 423 PRO A O 1
ATOM 3354 N N . LYS A 1 424 ? 13.312 18.094 22.234 1 89 424 LYS A N 1
ATOM 3355 C CA . LYS A 1 424 ? 13.172 19.547 22.359 1 89 424 LYS A CA 1
ATOM 3356 C C . LYS A 1 424 ? 12.758 20.156 21.016 1 89 424 LYS A C 1
ATOM 3358 O O . LYS A 1 424 ? 12.023 21.141 20.984 1 89 424 LYS A O 1
ATOM 3363 N N . VAL A 1 425 ? 13.203 19.609 19.984 1 88.12 425 VAL A N 1
ATOM 3364 C CA . VAL A 1 425 ? 12.852 20.094 18.656 1 88.12 425 VAL A CA 1
ATOM 3365 C C . VAL A 1 425 ? 11.578 19.406 18.172 1 88.12 425 VAL A C 1
ATOM 3367 O O . VAL A 1 425 ? 10.703 20.047 17.594 1 88.12 425 VAL A O 1
ATOM 3370 N N . THR A 1 426 ? 11.438 18.125 18.469 1 85.19 426 THR A N 1
ATOM 3371 C CA . THR A 1 426 ? 10.312 17.328 17.984 1 85.19 426 THR A CA 1
ATOM 3372 C C . THR A 1 426 ? 9.008 17.781 18.625 1 85.19 426 THR A C 1
ATOM 3374 O O . THR A 1 426 ? 7.969 17.828 17.953 1 85.19 426 THR A O 1
ATOM 3377 N N . TYR A 1 427 ? 9.062 18.062 19.828 1 82.5 427 TYR A N 1
ATOM 3378 C CA . TYR A 1 427 ? 7.844 18.5 20.5 1 82.5 427 TYR A CA 1
ATOM 3379 C C . TYR A 1 427 ? 7.418 19.891 20.031 1 82.5 427 TYR A C 1
ATOM 3381 O O . TYR A 1 427 ? 6.223 20.172 19.922 1 82.5 427 TYR A O 1
ATOM 3389 N N . MET A 1 428 ? 8.375 20.703 19.797 1 86.62 428 MET A N 1
ATOM 3390 C CA . MET A 1 428 ? 8.062 22 19.203 1 86.62 428 MET A CA 1
ATOM 3391 C C . MET A 1 428 ? 7.418 21.844 17.844 1 86.62 428 MET A C 1
ATOM 3393 O O . MET A 1 428 ? 6.422 22.5 17.531 1 86.62 428 MET A O 1
ATOM 3397 N N . ASN A 1 429 ? 7.984 20.938 17.125 1 85.75 429 ASN A N 1
ATOM 3398 C CA . ASN A 1 429 ? 7.441 20.656 15.797 1 85.75 429 ASN A CA 1
ATOM 3399 C C . ASN A 1 429 ? 6.027 20.094 15.875 1 85.75 429 ASN A C 1
ATOM 3401 O O . ASN A 1 429 ? 5.16 20.453 15.078 1 85.75 429 ASN A O 1
ATOM 3405 N N . ALA A 1 430 ? 5.793 19.188 16.797 1 85.5 430 ALA A N 1
ATOM 3406 C CA . ALA A 1 430 ? 4.469 18.609 16.984 1 85.5 430 ALA A CA 1
ATOM 3407 C C . ALA A 1 430 ? 3.451 19.672 17.375 1 85.5 430 ALA A C 1
ATOM 3409 O O . ALA A 1 430 ? 2.299 19.641 16.938 1 85.5 430 ALA A O 1
ATOM 3410 N N . PHE A 1 431 ? 3.926 20.594 18.156 1 86.44 431 PHE A N 1
ATOM 3411 C CA . PHE A 1 431 ? 3.07 21.703 18.578 1 86.44 431 PHE A CA 1
ATOM 3412 C C . PHE A 1 431 ? 2.635 22.531 17.391 1 86.44 431 PHE A C 1
ATOM 3414 O O . PHE A 1 431 ? 1.463 22.906 17.281 1 86.44 431 PHE A O 1
ATOM 3421 N N . PHE A 1 432 ? 3.49 22.75 16.516 1 86.94 432 PHE A N 1
ATOM 3422 C CA . PHE A 1 432 ? 3.217 23.625 15.383 1 86.94 432 PHE A CA 1
ATOM 3423 C C . PHE A 1 432 ? 2.471 22.891 14.281 1 86.94 432 PHE A C 1
ATOM 3425 O O . PHE A 1 432 ? 2.029 23.484 13.305 1 86.94 432 PHE A O 1
ATOM 3432 N N . GLN A 1 433 ? 2.336 21.625 14.398 1 86.75 433 GLN A N 1
ATOM 3433 C CA . GLN A 1 433 ? 1.556 20.844 13.438 1 86.75 433 GLN A CA 1
ATOM 3434 C C . GLN A 1 433 ? 0.096 20.75 13.875 1 86.75 433 GLN A C 1
ATOM 3436 O O . GLN A 1 433 ? -0.731 20.172 13.156 1 86.75 433 GLN A O 1
ATOM 3441 N N . SER A 1 434 ? -0.148 21.328 14.906 1 84.88 434 SER A N 1
ATOM 3442 C CA . SER A 1 434 ? -1.515 21.312 15.414 1 84.88 434 SER A CA 1
ATOM 3443 C C . SER A 1 434 ? -2.48 21.969 14.445 1 84.88 434 SER A C 1
ATOM 3445 O O . SER A 1 434 ? -2.078 22.812 13.641 1 84.88 434 SER A O 1
ATOM 3447 N N . THR A 1 435 ? -3.754 21.625 14.508 1 84.12 435 THR A N 1
ATOM 3448 C CA . THR A 1 435 ? -4.781 22.234 13.672 1 84.12 435 THR A CA 1
ATOM 3449 C C . THR A 1 435 ? -5.293 23.531 14.289 1 84.12 435 THR A C 1
ATOM 3451 O O . THR A 1 435 ? -5.91 24.344 13.602 1 84.12 435 THR A O 1
ATOM 3454 N N . THR A 1 436 ? -4.949 23.672 15.531 1 89.44 436 THR A N 1
ATOM 3455 C CA . THR A 1 436 ? -5.355 24.891 16.219 1 89.44 436 THR A CA 1
ATOM 3456 C C . THR A 1 436 ? -4.461 26.062 15.805 1 89.44 436 THR A C 1
ATOM 3458 O O . THR A 1 436 ? -3.359 25.859 15.289 1 89.44 436 THR A O 1
ATOM 3461 N N . VAL A 1 437 ? -5.055 27.203 15.984 1 94.19 437 VAL A N 1
ATOM 3462 C CA . VAL A 1 437 ? -4.309 28.406 15.625 1 94.19 437 VAL A CA 1
ATOM 3463 C C . VAL A 1 437 ? -3.244 28.688 16.688 1 94.19 437 VAL A C 1
ATOM 3465 O O . VAL A 1 437 ? -3.564 28.984 17.828 1 94.19 437 VAL A O 1
ATOM 3468 N N . VAL A 1 438 ? -1.988 28.609 16.281 1 93.5 438 VAL A N 1
ATOM 3469 C CA . VAL A 1 438 ? -0.918 28.781 17.266 1 93.5 438 VAL A CA 1
ATOM 3470 C C . VAL A 1 438 ? 0.058 29.859 16.781 1 93.5 438 VAL A C 1
ATOM 3472 O O . VAL A 1 438 ? 1.155 30 17.328 1 93.5 438 VAL A O 1
ATOM 3475 N N . VAL A 1 439 ? -0.325 30.594 15.805 1 93.69 439 VAL A N 1
ATOM 3476 C CA . VAL A 1 439 ? 0.548 31.625 15.227 1 93.69 439 VAL A CA 1
ATOM 3477 C C . VAL A 1 439 ? 0.84 32.688 16.266 1 93.69 439 VAL A C 1
ATOM 3479 O O . VAL A 1 439 ? 1.919 33.281 16.266 1 93.69 439 VAL A O 1
ATOM 3482 N N . THR A 1 440 ? -0.062 32.938 17.25 1 95.12 440 THR A N 1
ATOM 3483 C CA . THR A 1 440 ? 0.093 33.969 18.266 1 95.12 440 THR A CA 1
ATOM 3484 C C . THR A 1 440 ? 1.117 33.531 19.312 1 95.12 440 THR A C 1
ATOM 3486 O O . THR A 1 440 ? 1.656 34.375 20.047 1 95.12 440 THR A O 1
ATOM 3489 N N . THR A 1 441 ? 1.386 32.281 19.422 1 93.44 441 THR A N 1
ATOM 3490 C CA . THR A 1 441 ? 2.32 31.781 20.422 1 93.44 441 THR A CA 1
ATOM 3491 C C . THR A 1 441 ? 3.619 31.312 19.766 1 93.44 441 THR A C 1
ATOM 3493 O O . THR A 1 441 ? 4.559 30.906 20.453 1 93.44 441 THR A O 1
ATOM 3496 N N . LEU A 1 442 ? 3.672 31.375 18.531 1 93.56 442 LEU A N 1
ATOM 3497 C CA . LEU A 1 442 ? 4.773 30.828 17.734 1 93.56 442 LEU A CA 1
ATOM 3498 C C . LEU A 1 442 ? 6.098 31.484 18.141 1 93.56 442 LEU A C 1
ATOM 3500 O O . LEU A 1 442 ? 7.07 30.781 18.438 1 93.56 442 LEU A O 1
ATOM 3504 N N . HIS A 1 443 ? 6.148 32.781 18.141 1 94.56 443 HIS A N 1
ATOM 3505 C CA . HIS A 1 443 ? 7.383 33.531 18.406 1 94.56 443 HIS A CA 1
ATOM 3506 C C . HIS A 1 443 ? 7.891 33.25 19.812 1 94.56 443 HIS A C 1
ATOM 3508 O O . HIS A 1 443 ? 9.078 32.969 20.016 1 94.56 443 HIS A O 1
ATOM 3514 N N . ASP A 1 444 ? 7.02 33.312 20.766 1 94 444 ASP A N 1
ATOM 3515 C CA . ASP A 1 444 ? 7.398 33.094 22.156 1 94 444 ASP A CA 1
ATOM 3516 C C . ASP A 1 444 ? 7.922 31.688 22.391 1 94 444 ASP A C 1
ATOM 3518 O O . ASP A 1 444 ? 8.922 31.484 23.078 1 94 444 ASP A O 1
ATOM 3522 N N . LYS A 1 445 ? 7.219 30.781 21.844 1 93.25 445 LYS A N 1
ATOM 3523 C CA . LYS A 1 445 ? 7.633 29.391 22.016 1 93.25 445 LYS A CA 1
ATOM 3524 C C . LYS A 1 445 ? 8.992 29.141 21.359 1 93.25 445 LYS A C 1
ATOM 3526 O O . LYS A 1 445 ? 9.844 28.469 21.938 1 93.25 445 LYS A O 1
ATOM 3531 N N . MET A 1 446 ? 9.203 29.688 20.172 1 94.25 446 MET A N 1
ATOM 3532 C CA . MET A 1 446 ? 10.477 29.547 19.469 1 94.25 446 MET A CA 1
ATOM 3533 C C . MET A 1 446 ? 11.602 30.234 20.234 1 94.25 446 MET A C 1
ATOM 3535 O O . MET A 1 446 ? 12.695 29.703 20.359 1 94.25 446 MET A O 1
ATOM 3539 N N . ALA A 1 447 ? 11.312 31.406 20.75 1 95.12 447 ALA A N 1
ATOM 3540 C CA . ALA A 1 447 ? 12.305 32.188 21.5 1 95.12 447 ALA A CA 1
ATOM 3541 C C . ALA A 1 447 ? 12.719 31.438 22.766 1 95.12 447 ALA A C 1
ATOM 3543 O O . ALA A 1 447 ? 13.906 31.359 23.078 1 95.12 447 ALA A O 1
ATOM 3544 N N . THR A 1 448 ? 11.766 30.938 23.453 1 93.94 448 THR A N 1
ATOM 3545 C CA . THR A 1 448 ? 12.031 30.203 24.688 1 93.94 448 THR A CA 1
ATOM 3546 C C . THR A 1 448 ? 12.867 28.953 24.406 1 93.94 448 THR A C 1
ATOM 3548 O O . THR A 1 448 ? 13.859 28.703 25.094 1 93.94 448 THR A O 1
ATOM 3551 N N . ALA A 1 449 ? 12.398 28.219 23.438 1 93.62 449 ALA A N 1
ATOM 3552 C CA . ALA A 1 449 ? 13.117 26.984 23.094 1 93.62 449 ALA A CA 1
ATOM 3553 C C . ALA A 1 449 ? 14.539 27.297 22.625 1 93.62 449 ALA A C 1
ATOM 3555 O O . ALA A 1 449 ? 15.477 26.578 22.984 1 93.62 449 ALA A O 1
ATOM 3556 N N . TYR A 1 450 ? 14.695 28.344 21.828 1 95.5 450 TYR A N 1
ATOM 3557 C CA . TYR A 1 450 ? 16 28.75 21.328 1 95.5 450 TYR A CA 1
ATOM 3558 C C . TYR A 1 450 ? 16.922 29.141 22.453 1 95.5 450 TYR A C 1
ATOM 3560 O O . TYR A 1 450 ? 18.094 28.719 22.5 1 95.5 450 TYR A O 1
ATOM 3568 N N . ARG A 1 451 ? 16.484 29.859 23.453 1 95.69 451 ARG A N 1
ATOM 3569 C CA . ARG A 1 451 ? 17.281 30.266 24.609 1 95.69 451 ARG A CA 1
ATOM 3570 C C . ARG A 1 451 ? 17.688 29.047 25.438 1 95.69 451 ARG A C 1
ATOM 3572 O O . ARG A 1 451 ? 18.828 28.984 25.922 1 95.69 451 ARG A O 1
ATOM 3579 N N . GLU A 1 452 ? 16.75 28.172 25.578 1 94.44 452 GLU A N 1
ATOM 3580 C CA . GLU A 1 452 ? 17.047 26.969 26.344 1 94.44 452 GLU A CA 1
ATOM 3581 C C . GLU A 1 452 ? 18.203 26.188 25.703 1 94.44 452 GLU A C 1
ATOM 3583 O O . GLU A 1 452 ? 19.078 25.672 26.406 1 94.44 452 GLU A O 1
ATOM 3588 N N . LEU A 1 453 ? 18.156 26.094 24.438 1 95.62 453 LEU A N 1
ATOM 3589 C CA . LEU A 1 453 ? 19.188 25.375 23.719 1 95.62 453 LEU A CA 1
ATOM 3590 C C . LEU A 1 453 ? 20.531 26.094 23.828 1 95.62 453 LEU A C 1
ATOM 3592 O O . LEU A 1 453 ? 21.562 25.453 24.031 1 95.62 453 LEU A O 1
ATOM 3596 N N . LEU A 1 454 ? 20.516 27.391 23.734 1 96.62 454 LEU A N 1
ATOM 3597 C CA . LEU A 1 454 ? 21.734 28.188 23.828 1 96.62 454 LEU A CA 1
ATOM 3598 C C . LEU A 1 454 ? 22.359 28.047 25.219 1 96.62 454 LEU A C 1
ATOM 3600 O O . LEU A 1 454 ? 23.594 27.969 25.344 1 96.62 454 LEU A O 1
ATOM 3604 N N . CYS A 1 455 ? 21.562 27.938 26.203 1 95.75 455 CYS A N 1
ATOM 3605 C CA . CYS A 1 455 ? 22.031 27.922 27.578 1 95.75 455 CYS A CA 1
ATOM 3606 C C . CYS A 1 455 ? 22.688 26.594 27.922 1 95.75 455 CYS A C 1
ATOM 3608 O O . CYS A 1 455 ? 23.344 26.469 28.953 1 95.75 455 CYS A O 1
ATOM 3610 N N . THR A 1 456 ? 22.562 25.672 27.078 1 94.75 456 THR A N 1
ATOM 3611 C CA . THR A 1 456 ? 23.188 24.375 27.344 1 94.75 456 THR A CA 1
ATOM 3612 C C . THR A 1 456 ? 24.703 24.453 27.156 1 94.75 456 THR A C 1
ATOM 3614 O O . THR A 1 456 ? 25.453 23.672 27.734 1 94.75 456 THR A O 1
ATOM 3617 N N . TYR A 1 457 ? 25.234 25.422 26.375 1 96.12 457 TYR A N 1
ATOM 3618 C CA . TYR A 1 457 ? 26.672 25.422 26.109 1 96.12 457 TYR A CA 1
ATOM 3619 C C . TYR A 1 457 ? 27.234 26.844 26.156 1 96.12 457 TYR A C 1
ATOM 3621 O O . TYR A 1 457 ? 28.453 27.047 26.094 1 96.12 457 TYR A O 1
ATOM 3629 N N . MET A 1 458 ? 26.344 27.859 26.266 1 96.81 458 MET A N 1
ATOM 3630 C CA . MET A 1 458 ? 26.781 29.25 26.375 1 96.81 458 MET A CA 1
ATOM 3631 C C . MET A 1 458 ? 26.5 29.797 27.766 1 96.81 458 MET A C 1
ATOM 3633 O O . MET A 1 458 ? 25.688 29.234 28.516 1 96.81 458 MET A O 1
ATOM 3637 N N . TYR A 1 459 ? 27.156 30.953 28.094 1 95.81 459 TYR A N 1
ATOM 3638 C CA . TYR A 1 459 ? 26.922 31.594 29.375 1 95.81 459 TYR A CA 1
ATOM 3639 C C . TYR A 1 459 ? 25.484 32.125 29.469 1 95.81 459 TYR A C 1
ATOM 3641 O O . TYR A 1 459 ? 25.031 32.844 28.578 1 95.81 459 TYR A O 1
ATOM 3649 N N . GLN A 1 460 ? 24.844 31.797 30.516 1 93.56 460 GLN A N 1
ATOM 3650 C CA . GLN A 1 460 ? 23.438 32.156 30.719 1 93.56 460 GLN A CA 1
ATOM 3651 C C . GLN A 1 460 ? 23.281 33.688 30.75 1 93.56 460 GLN A C 1
ATOM 3653 O O . GLN A 1 460 ? 22.281 34.219 30.234 1 93.56 460 GLN A O 1
ATOM 3658 N N . ASP A 1 461 ? 24.219 34.281 31.359 1 93.06 461 ASP A N 1
ATOM 3659 C CA . ASP A 1 461 ? 24.156 35.75 31.469 1 93.06 461 ASP A CA 1
ATOM 3660 C C . ASP A 1 461 ? 24.234 36.406 30.094 1 93.06 461 ASP A C 1
ATOM 3662 O O . ASP A 1 461 ? 23.5 37.375 29.828 1 93.06 461 ASP A O 1
ATOM 3666 N N . TYR A 1 462 ? 25.062 35.906 29.328 1 94.44 462 TYR A N 1
ATOM 3667 C CA . TYR A 1 462 ? 25.188 36.406 27.969 1 94.44 462 TYR A CA 1
ATOM 3668 C C . TYR A 1 462 ? 23.891 36.219 27.172 1 94.44 462 TYR A C 1
ATOM 3670 O O . TYR A 1 462 ? 23.422 37.156 26.516 1 94.44 462 TYR A O 1
ATOM 3678 N N . VAL A 1 463 ? 23.234 35.062 27.266 1 95.88 463 VAL A N 1
ATOM 3679 C CA . VAL A 1 463 ? 22.031 34.719 26.531 1 95.88 463 VAL A CA 1
ATOM 3680 C C . VAL A 1 463 ? 20.859 35.562 27.062 1 95.88 463 VAL A C 1
ATOM 3682 O O . VAL A 1 463 ? 20 36 26.281 1 95.88 463 VAL A O 1
ATOM 3685 N N . ALA A 1 464 ? 20.812 35.812 28.328 1 93.38 464 ALA A N 1
ATOM 3686 C CA . ALA A 1 464 ? 19.719 36.531 28.953 1 93.38 464 ALA A CA 1
ATOM 3687 C C . ALA A 1 464 ? 19.797 38.031 28.609 1 93.38 464 ALA A C 1
ATOM 3689 O O . ALA A 1 464 ? 18.766 38.688 28.438 1 93.38 464 ALA A O 1
ATOM 3690 N N . ARG A 1 465 ? 20.984 38.562 28.375 1 92.19 465 ARG A N 1
ATOM 3691 C CA . ARG A 1 465 ? 21.156 40 28.219 1 92.19 465 ARG A CA 1
ATOM 3692 C C . ARG A 1 465 ? 21.203 40.375 26.75 1 92.19 465 ARG A C 1
ATOM 3694 O O . ARG A 1 465 ? 21 41.562 26.406 1 92.19 465 ARG A O 1
ATOM 3701 N N . THR A 1 466 ? 21.469 39.5 25.984 1 94.25 466 THR A N 1
ATOM 3702 C CA . THR A 1 466 ? 21.625 39.781 24.578 1 94.25 466 THR A CA 1
ATOM 3703 C C . THR A 1 466 ? 20.344 39.469 23.812 1 94.25 466 THR A C 1
ATOM 3705 O O . THR A 1 466 ? 19.688 38.469 24.078 1 94.25 466 THR A O 1
ATOM 3708 N N . ASN A 1 467 ? 20.016 40.375 22.875 1 93.56 467 ASN A N 1
ATOM 3709 C CA . ASN A 1 467 ? 18.891 40.094 22 1 93.56 467 ASN A CA 1
ATOM 3710 C C . ASN A 1 467 ? 19.125 38.844 21.141 1 93.56 467 ASN A C 1
ATOM 3712 O O . ASN A 1 467 ? 20.234 38.625 20.672 1 93.56 467 ASN A O 1
ATOM 3716 N N . LEU A 1 468 ? 18.172 38.062 20.938 1 93.56 468 LEU A N 1
ATOM 3717 C CA . LEU A 1 468 ? 18.281 36.781 20.281 1 93.56 468 LEU A CA 1
ATOM 3718 C C . LEU A 1 468 ? 18.859 36.938 18.875 1 93.56 468 LEU A C 1
ATOM 3720 O O . LEU A 1 468 ? 19.578 36.031 18.391 1 93.56 468 LEU A O 1
ATOM 3724 N N . THR A 1 469 ? 18.562 38 18.172 1 92.69 469 THR A N 1
ATOM 3725 C CA . THR A 1 469 ? 19.031 38.219 16.812 1 92.69 469 THR A CA 1
ATOM 3726 C C . THR A 1 469 ? 20.531 38.5 16.781 1 92.69 469 THR A C 1
ATOM 3728 O O . THR A 1 469 ? 21.188 38.25 15.773 1 92.69 469 THR A O 1
ATOM 3731 N N . GLU A 1 470 ? 20.984 38.969 17.844 1 93.19 470 GLU A N 1
ATOM 3732 C CA . GLU A 1 470 ? 22.375 39.375 17.891 1 93.19 470 GLU A CA 1
ATOM 3733 C C . GLU A 1 470 ? 23.266 38.281 18.438 1 93.19 470 GLU A C 1
ATOM 3735 O O . GLU A 1 470 ? 24.5 38.344 18.312 1 93.19 470 GLU A O 1
ATOM 3740 N N . ILE A 1 471 ? 22.656 37.312 18.969 1 95.44 471 ILE A N 1
ATOM 3741 C CA . ILE A 1 471 ? 23.422 36.219 19.547 1 95.44 471 ILE A CA 1
ATOM 3742 C C . ILE A 1 471 ? 24.125 35.469 18.422 1 95.44 471 ILE A C 1
ATOM 3744 O O . ILE A 1 471 ? 23.516 35.125 17.406 1 95.44 471 ILE A O 1
ATOM 3748 N N . GLN A 1 472 ? 25.359 35.25 18.625 1 94.81 472 GLN A N 1
ATOM 3749 C CA . GLN A 1 472 ? 26.125 34.406 17.719 1 94.81 472 GLN A CA 1
ATOM 3750 C C . GLN A 1 472 ? 26.406 33.031 18.344 1 94.81 472 GLN A C 1
ATOM 3752 O O . GLN A 1 472 ? 27.312 32.906 19.172 1 94.81 472 GLN A O 1
ATOM 3757 N N . PRO A 1 473 ? 25.719 32.062 17.828 1 96.19 473 PRO A N 1
ATOM 3758 C CA . PRO A 1 473 ? 25.828 30.734 18.469 1 96.19 473 PRO A CA 1
ATOM 3759 C C . PRO A 1 473 ? 27.219 30.125 18.344 1 96.19 473 PRO A C 1
ATOM 3761 O O . PRO A 1 473 ? 27.562 29.219 19.109 1 96.19 473 PRO A O 1
ATOM 3764 N N . ASP A 1 474 ? 28.031 30.578 17.422 1 95 474 ASP A N 1
ATOM 3765 C CA . ASP A 1 474 ? 29.328 29.969 17.203 1 95 474 ASP A CA 1
ATOM 3766 C C . ASP A 1 474 ? 30.438 30.828 17.828 1 95 474 ASP A C 1
ATOM 3768 O O . ASP A 1 474 ? 31.625 30.578 17.578 1 95 474 ASP A O 1
ATOM 3772 N N . ASP A 1 475 ? 30.094 31.812 18.656 1 94.75 475 ASP A N 1
ATOM 3773 C CA . ASP A 1 475 ? 31.094 32.625 19.328 1 94.75 475 ASP A CA 1
ATOM 3774 C C . ASP A 1 475 ? 31.766 31.875 20.469 1 94.75 475 ASP A C 1
ATOM 3776 O O . ASP A 1 475 ? 31.203 31.75 21.562 1 94.75 475 ASP A O 1
ATOM 3780 N N . THR A 1 476 ? 33 31.484 20.312 1 93.69 476 THR A N 1
ATOM 3781 C CA . THR A 1 476 ? 33.719 30.625 21.219 1 93.69 476 THR A CA 1
ATOM 3782 C C . THR A 1 476 ? 34.031 31.328 22.547 1 93.69 476 THR A C 1
ATOM 3784 O O . THR A 1 476 ? 34.219 30.688 23.578 1 93.69 476 THR A O 1
ATOM 3787 N N . SER A 1 477 ? 33.969 32.656 22.484 1 93.31 477 SER A N 1
ATOM 3788 C CA . SER A 1 477 ? 34.312 33.438 23.688 1 93.31 477 SER A CA 1
ATOM 3789 C C . SER A 1 477 ? 33.156 33.438 24.688 1 93.31 477 SER A C 1
ATOM 3791 O O . SER A 1 477 ? 33.344 33.75 25.859 1 93.31 477 SER A O 1
ATOM 3793 N N . ARG A 1 478 ? 32.062 32.938 24.266 1 95.12 478 ARG A N 1
ATOM 3794 C CA . ARG A 1 478 ? 30.906 33 25.141 1 95.12 478 ARG A CA 1
ATOM 3795 C C . ARG A 1 478 ? 30.484 31.594 25.562 1 95.12 478 ARG A C 1
ATOM 3797 O O . ARG A 1 478 ? 29.391 31.406 26.094 1 95.12 478 ARG A O 1
ATOM 3804 N N . PHE A 1 479 ? 31.344 30.625 25.312 1 95.62 479 PHE A N 1
ATOM 3805 C CA . PHE A 1 479 ? 31.031 29.25 25.656 1 95.62 479 PHE A CA 1
ATOM 3806 C C . PHE A 1 479 ? 31.359 28.969 27.125 1 95.62 479 PHE A C 1
ATOM 3808 O O . PHE A 1 479 ? 32.312 29.5 27.672 1 95.62 479 PHE A O 1
ATOM 3815 N N . ILE A 1 480 ? 30.578 28.172 27.703 1 95.5 480 ILE A N 1
ATOM 3816 C CA . ILE A 1 480 ? 30.984 27.609 29 1 95.5 480 ILE A CA 1
ATOM 3817 C C . ILE A 1 480 ? 32.062 26.562 28.797 1 95.5 480 ILE A C 1
ATOM 3819 O O . ILE A 1 480 ? 32.312 26.125 27.656 1 95.5 480 ILE A O 1
ATOM 3823 N N . ARG A 1 481 ? 32.688 26.156 29.859 1 94.31 481 ARG A N 1
ATOM 3824 C CA . ARG A 1 481 ? 33.688 25.125 29.766 1 94.31 481 ARG A CA 1
ATOM 3825 C C . ARG A 1 481 ? 33.125 23.812 29.234 1 94.31 481 ARG A C 1
ATOM 3827 O O . ARG A 1 481 ? 31.984 23.469 29.578 1 94.31 481 ARG A O 1
ATOM 3834 N N . LEU A 1 482 ? 33.844 23.203 28.453 1 94.19 482 LEU A N 1
ATOM 3835 C CA . LEU A 1 482 ? 33.406 21.969 27.797 1 94.19 482 LEU A CA 1
ATOM 3836 C C . LEU A 1 482 ? 32.906 20.953 28.828 1 94.19 482 LEU A C 1
ATOM 3838 O O . LEU A 1 482 ? 31.938 20.219 28.562 1 94.19 482 LEU A O 1
ATOM 3842 N N . GLU A 1 483 ? 33.469 20.875 30 1 91.19 483 GLU A N 1
ATOM 3843 C CA . GLU A 1 483 ? 33.125 19.906 31.031 1 91.19 483 GLU A CA 1
ATOM 3844 C C . GLU A 1 483 ? 31.797 20.25 31.703 1 91.19 483 GLU A C 1
ATOM 3846 O O . GLU A 1 483 ? 31.172 19.391 32.344 1 91.19 483 GLU A O 1
ATOM 3851 N N . CYS A 1 484 ? 31.422 21.5 31.438 1 91.62 484 CYS A N 1
ATOM 3852 C CA . CYS A 1 484 ? 30.234 21.984 32.156 1 91.62 484 CYS A CA 1
ATOM 3853 C C . CYS A 1 484 ? 29.016 22 31.234 1 91.62 484 CYS A C 1
ATOM 3855 O O . CYS A 1 484 ? 27.938 22.391 31.656 1 91.62 484 CYS A O 1
ATOM 3857 N N . ILE A 1 485 ? 29.219 21.547 30.031 1 93.81 485 ILE A N 1
ATOM 3858 C CA . ILE A 1 485 ? 28.109 21.531 29.094 1 93.81 485 ILE A CA 1
ATOM 3859 C C . ILE A 1 485 ? 27.047 20.547 29.578 1 93.81 485 ILE A C 1
ATOM 3861 O O . ILE A 1 485 ? 27.375 19.469 30.078 1 93.81 485 ILE A O 1
ATOM 3865 N N . TYR A 1 486 ? 25.797 20.938 29.469 1 92.31 486 TYR A N 1
ATOM 3866 C CA . TYR A 1 486 ? 24.703 20.062 29.891 1 92.31 486 TYR A CA 1
ATOM 3867 C C . TYR A 1 486 ? 24.219 19.203 28.734 1 92.31 486 TYR A C 1
ATOM 3869 O O . TYR A 1 486 ? 23.734 19.734 27.719 1 92.31 486 TYR A O 1
ATOM 3877 N N . LEU A 1 487 ? 24.266 17.953 28.906 1 93.75 487 LEU A N 1
ATOM 3878 C CA . LEU A 1 487 ? 23.953 17.047 27.797 1 93.75 487 LEU A CA 1
ATOM 3879 C C . LEU A 1 487 ? 22.859 16.062 28.203 1 93.75 487 LEU A C 1
ATOM 3881 O O . LEU A 1 487 ? 22.625 15.078 27.5 1 93.75 487 LEU A O 1
ATOM 3885 N N . GLY A 1 488 ? 22.125 16.281 29.375 1 92 488 GLY A N 1
ATOM 3886 C CA . GLY A 1 488 ? 21.078 15.391 29.812 1 92 488 GLY A CA 1
ATOM 3887 C C . GLY A 1 488 ? 21.5 14.477 30.953 1 92 488 GLY A C 1
ATOM 3888 O O . GLY A 1 488 ? 22.688 14.188 31.109 1 92 488 GLY A O 1
ATOM 3889 N N . VAL A 1 489 ? 20.594 13.938 31.578 1 91.88 489 VAL A N 1
ATOM 3890 C CA . VAL A 1 489 ? 20.828 13.148 32.781 1 91.88 489 VAL A CA 1
ATOM 3891 C C . VAL A 1 489 ? 21.422 11.789 32.406 1 91.88 489 VAL A C 1
ATOM 3893 O O . VAL A 1 489 ? 22.375 11.32 33.031 1 91.88 489 VAL A O 1
ATOM 3896 N N . ALA A 1 490 ? 20.844 11.211 31.406 1 92.69 490 ALA A N 1
ATOM 3897 C CA . ALA A 1 490 ? 21.312 9.883 31 1 92.69 490 ALA A CA 1
ATOM 3898 C C . ALA A 1 490 ? 22.766 9.922 30.578 1 92.69 490 ALA A C 1
ATOM 3900 O O . ALA A 1 490 ? 23.516 8.977 30.828 1 92.69 490 ALA A O 1
ATOM 3901 N N . VAL A 1 491 ? 23.156 11.008 29.906 1 95 491 VAL A N 1
ATOM 3902 C CA . VAL A 1 491 ? 24.547 11.164 29.5 1 95 491 VAL A CA 1
ATOM 3903 C C . VAL A 1 491 ? 25.438 11.328 30.734 1 95 491 VAL A C 1
ATOM 3905 O O . VAL A 1 491 ? 26.516 10.734 30.812 1 95 491 VAL A O 1
ATOM 3908 N N . MET A 1 492 ? 24.984 12.102 31.703 1 92.25 492 MET A N 1
ATOM 3909 C CA . MET A 1 492 ? 25.75 12.328 32.906 1 92.25 492 MET A CA 1
ATOM 3910 C C . MET A 1 492 ? 25.969 11.023 33.656 1 92.25 492 MET A C 1
ATOM 3912 O O . MET A 1 492 ? 27.062 10.773 34.188 1 92.25 492 MET A O 1
ATOM 3916 N N . GLU A 1 493 ? 24.938 10.258 33.656 1 91.75 493 GLU A N 1
ATOM 3917 C CA . GLU A 1 493 ? 25.047 8.953 34.312 1 91.75 493 GLU A CA 1
ATOM 3918 C C . GLU A 1 493 ? 26 8.039 33.531 1 91.75 493 GLU A C 1
ATOM 3920 O O . GLU A 1 493 ? 26.781 7.301 34.125 1 91.75 493 GLU A O 1
ATOM 3925 N N . GLY A 1 494 ? 25.906 8.141 32.25 1 93 494 GLY A N 1
ATOM 3926 C CA . GLY A 1 494 ? 26.719 7.297 31.391 1 93 494 GLY A CA 1
ATOM 3927 C C . GLY A 1 494 ? 28.203 7.648 31.438 1 93 494 GLY A C 1
ATOM 3928 O O . GLY A 1 494 ? 29.062 6.781 31.25 1 93 494 GLY A O 1
ATOM 3929 N N . LEU A 1 495 ? 28.469 8.883 31.719 1 92.62 495 LEU A N 1
ATOM 3930 C CA . LEU A 1 495 ? 29.844 9.344 31.812 1 92.62 495 LEU A CA 1
ATOM 3931 C C . LEU A 1 495 ? 30.531 8.766 33.062 1 92.62 495 LEU A C 1
ATOM 3933 O O . LEU A 1 495 ? 31.75 8.688 33.094 1 92.62 495 LEU A O 1
ATOM 3937 N N . ASN A 1 496 ? 29.688 8.336 34.031 1 90.44 496 ASN A N 1
ATOM 3938 C CA . ASN A 1 496 ? 30.234 7.762 35.25 1 90.44 496 ASN A CA 1
ATOM 3939 C C . ASN A 1 496 ? 30.516 6.27 35.094 1 90.44 496 ASN A C 1
ATOM 3941 O O . ASN A 1 496 ? 31.016 5.629 36 1 90.44 496 ASN A O 1
ATOM 3945 N N . ASN A 1 497 ? 30.188 5.758 34 1 90.56 497 ASN A N 1
ATOM 3946 C CA . ASN A 1 497 ? 30.531 4.371 33.688 1 90.56 497 ASN A CA 1
ATOM 3947 C C . ASN A 1 497 ? 32.031 4.152 33.688 1 90.56 497 ASN A C 1
ATOM 3949 O O . ASN A 1 497 ? 32.781 4.926 33.062 1 90.56 497 ASN A O 1
ATOM 3953 N N . PRO A 1 498 ? 32.5 3.141 34.312 1 90.5 498 PRO A N 1
ATOM 3954 C CA . PRO A 1 498 ? 33.938 2.898 34.406 1 90.5 498 PRO A CA 1
ATOM 3955 C C . PRO A 1 498 ? 34.594 2.736 33.031 1 90.5 498 PRO A C 1
ATOM 3957 O O . PRO A 1 498 ? 35.719 3.197 32.844 1 90.5 498 PRO A O 1
ATOM 3960 N N . ASP A 1 499 ? 33.938 2.15 32.156 1 90.56 499 ASP A N 1
ATOM 3961 C CA . ASP A 1 499 ? 34.5 1.944 30.828 1 90.56 499 ASP A CA 1
ATOM 3962 C C . ASP A 1 499 ? 34.688 3.271 30.094 1 90.56 499 ASP A C 1
ATOM 3964 O O . ASP A 1 499 ? 35.594 3.416 29.266 1 90.56 499 ASP A O 1
ATOM 3968 N N . VAL A 1 500 ? 33.875 4.211 30.375 1 93.5 500 VAL A N 1
ATOM 3969 C CA . VAL A 1 500 ? 33.938 5.527 29.75 1 93.5 500 VAL A CA 1
ATOM 3970 C C . VAL A 1 500 ? 35 6.387 30.453 1 93.5 500 VAL A C 1
ATOM 3972 O O . VAL A 1 500 ? 35.781 7.059 29.781 1 93.5 500 VAL A O 1
ATOM 3975 N N . MET A 1 501 ? 35.031 6.27 31.766 1 91.75 501 MET A N 1
ATOM 3976 C CA . MET A 1 501 ? 35.938 7.082 32.562 1 91.75 501 MET A CA 1
ATOM 3977 C C . MET A 1 501 ? 37.406 6.719 32.25 1 91.75 501 MET A C 1
ATOM 3979 O O . MET A 1 501 ? 38.281 7.547 32.438 1 91.75 501 MET A O 1
ATOM 3983 N N . ALA A 1 502 ? 37.562 5.504 31.781 1 92.25 502 ALA A N 1
ATOM 3984 C CA . ALA A 1 502 ? 38.906 5.012 31.484 1 92.25 502 ALA A CA 1
ATOM 3985 C C . ALA A 1 502 ? 39.469 5.684 30.234 1 92.25 502 ALA A C 1
ATOM 3987 O O . ALA A 1 502 ? 40.688 5.633 30 1 92.25 502 ALA A O 1
ATOM 3988 N N . ARG A 1 503 ? 38.688 6.465 29.516 1 93.44 503 ARG A N 1
ATOM 3989 C CA . ARG A 1 503 ? 39.125 7.098 28.281 1 93.44 503 ARG A CA 1
ATOM 3990 C C . ARG A 1 503 ? 38.781 8.586 28.281 1 93.44 503 ARG A C 1
ATOM 3992 O O . ARG A 1 503 ? 37.938 9.031 27.5 1 93.44 503 ARG A O 1
ATOM 3999 N N . PRO A 1 504 ? 39.531 9.406 28.938 1 92 504 PRO A N 1
ATOM 4000 C CA . PRO A 1 504 ? 39.25 10.836 29.047 1 92 504 PRO A CA 1
ATOM 4001 C C . PRO A 1 504 ? 39.344 11.562 27.703 1 92 504 PRO A C 1
ATOM 4003 O O . PRO A 1 504 ? 38.625 12.539 27.469 1 92 504 PRO A O 1
ATOM 4006 N N . ASP A 1 505 ? 40.156 11.078 26.859 1 93.12 505 ASP A N 1
ATOM 4007 C CA . ASP A 1 505 ? 40.312 11.688 25.531 1 93.12 505 ASP A CA 1
ATOM 4008 C C . ASP A 1 505 ? 39.031 11.555 24.734 1 93.12 505 ASP A C 1
ATOM 4010 O O . ASP A 1 505 ? 38.594 12.5 24.062 1 93.12 505 ASP A O 1
ATOM 4014 N N . LEU A 1 506 ? 38.438 10.367 24.891 1 94.44 506 LEU A N 1
ATOM 4015 C CA . LEU A 1 506 ? 37.188 10.133 24.141 1 94.44 506 LEU A CA 1
ATOM 4016 C C . LEU A 1 506 ? 36.031 10.906 24.75 1 94.44 506 LEU A C 1
ATOM 4018 O O . LEU A 1 506 ? 35.094 11.266 24.047 1 94.44 506 LEU A O 1
ATOM 4022 N N . ILE A 1 507 ? 36.156 11.164 26.031 1 95.69 507 ILE A N 1
ATOM 4023 C CA . ILE A 1 507 ? 35.125 11.961 26.703 1 95.69 507 ILE A CA 1
ATOM 4024 C C . ILE A 1 507 ? 35.156 13.398 26.172 1 95.69 507 ILE A C 1
ATOM 4026 O O . ILE A 1 507 ? 34.125 13.992 25.891 1 95.69 507 ILE A O 1
ATOM 4030 N N . THR A 1 508 ? 36.375 13.922 26.031 1 95.31 508 THR A N 1
ATOM 4031 C CA . THR A 1 508 ? 36.562 15.273 25.516 1 95.31 508 THR A CA 1
ATOM 4032 C C . THR A 1 508 ? 36.062 15.359 24.062 1 95.31 508 THR A C 1
ATOM 4034 O O . THR A 1 508 ? 35.406 16.328 23.688 1 95.31 508 THR A O 1
ATOM 4037 N N . SER A 1 509 ? 36.375 14.305 23.375 1 95.81 509 SER A N 1
ATOM 4038 C CA . SER A 1 509 ? 35.906 14.258 21.984 1 95.81 509 SER A CA 1
ATOM 4039 C C . SER A 1 509 ? 34.406 14.172 21.906 1 95.81 509 SER A C 1
ATOM 4041 O O . SER A 1 509 ? 33.781 14.805 21.062 1 95.81 509 SER A O 1
ATOM 4043 N N . PHE A 1 510 ? 33.812 13.391 22.766 1 96.56 510 PHE A N 1
ATOM 4044 C CA . PHE A 1 510 ? 32.344 13.227 22.844 1 96.56 510 PHE A CA 1
ATOM 4045 C C . PHE A 1 510 ? 31.672 14.555 23.156 1 96.56 510 PHE A C 1
ATOM 4047 O O . PHE A 1 510 ? 30.734 14.961 22.469 1 96.56 510 PHE A O 1
ATOM 4054 N N . ARG A 1 511 ? 32.188 15.242 24.156 1 96.44 511 ARG A N 1
ATOM 4055 C CA . ARG A 1 511 ? 31.609 16.516 24.562 1 96.44 511 ARG A CA 1
ATOM 4056 C C . ARG A 1 511 ? 31.766 17.562 23.453 1 96.44 511 ARG A C 1
ATOM 4058 O O . ARG A 1 511 ? 30.859 18.375 23.234 1 96.44 511 ARG A O 1
ATOM 4065 N N . SER A 1 512 ? 32.875 17.5 22.797 1 96.5 512 SER A N 1
ATOM 4066 C CA . SER A 1 512 ? 33.125 18.453 21.719 1 96.5 512 SER A CA 1
ATOM 4067 C C . SER A 1 512 ? 32.156 18.234 20.562 1 96.5 512 SER A C 1
ATOM 4069 O O . SER A 1 512 ? 31.625 19.188 20 1 96.5 512 SER A O 1
ATOM 4071 N N . LYS A 1 513 ? 31.906 17.031 20.25 1 96.56 513 LYS A N 1
ATOM 4072 C CA . LYS A 1 513 ? 30.969 16.719 19.172 1 96.56 513 LYS A CA 1
ATOM 4073 C C . LYS A 1 513 ? 29.547 17.109 19.531 1 96.56 513 LYS A C 1
ATOM 4075 O O . LYS A 1 513 ? 28.797 17.609 18.688 1 96.56 513 LYS A O 1
ATOM 4080 N N . CYS A 1 514 ? 29.188 16.891 20.734 1 97.06 514 CYS A N 1
ATOM 4081 C CA . CYS A 1 514 ? 27.859 17.297 21.203 1 97.06 514 CYS A CA 1
ATOM 4082 C C . CYS A 1 514 ? 27.703 18.812 21.156 1 97.06 514 CYS A C 1
ATOM 4084 O O . CYS A 1 514 ? 26.656 19.312 20.781 1 97.06 514 CYS A O 1
ATOM 4086 N N . ARG A 1 515 ? 28.75 19.453 21.594 1 96.88 515 ARG A N 1
ATOM 4087 C CA . ARG A 1 515 ? 28.719 20.906 21.531 1 96.88 515 ARG A CA 1
ATOM 4088 C C . ARG A 1 515 ? 28.562 21.391 20.094 1 96.88 515 ARG A C 1
ATOM 4090 O O . ARG A 1 515 ? 27.797 22.312 19.812 1 96.88 515 ARG A O 1
ATOM 4097 N N . ASP A 1 516 ? 29.328 20.75 19.203 1 96.81 516 ASP A N 1
ATOM 4098 C CA . ASP A 1 516 ? 29.219 21.094 17.797 1 96.81 516 ASP A CA 1
ATOM 4099 C C . ASP A 1 516 ? 27.797 20.906 17.281 1 96.81 516 ASP A C 1
ATOM 4101 O O . ASP A 1 516 ? 27.312 21.703 16.484 1 96.81 516 ASP A O 1
ATOM 4105 N N . TYR A 1 517 ? 27.219 19.812 17.672 1 96.62 517 TYR A N 1
ATOM 4106 C CA . TYR A 1 517 ? 25.828 19.547 17.312 1 96.62 517 TYR A CA 1
ATOM 4107 C C . TYR A 1 517 ? 24.922 20.688 17.766 1 96.62 517 TYR A C 1
ATOM 4109 O O . TYR A 1 517 ? 24.109 21.188 16.984 1 96.62 517 TYR A O 1
ATOM 4117 N N . LEU A 1 518 ? 25.094 21.094 18.953 1 97.19 518 LEU A N 1
ATOM 4118 C CA . LEU A 1 518 ? 24.25 22.141 19.531 1 97.19 518 LEU A CA 1
ATOM 4119 C C . LEU A 1 518 ? 24.484 23.469 18.828 1 97.19 518 LEU A C 1
ATOM 4121 O O . LEU A 1 518 ? 23.547 24.203 18.562 1 97.19 518 LEU A O 1
ATOM 4125 N N . ILE A 1 519 ? 25.75 23.766 18.531 1 97.44 519 ILE A N 1
ATOM 4126 C CA . ILE A 1 519 ? 26.094 24.984 17.828 1 97.44 519 ILE A CA 1
ATOM 4127 C C . ILE A 1 519 ? 25.422 25 16.453 1 97.44 519 ILE A C 1
ATOM 4129 O O . ILE A 1 519 ? 24.781 25.984 16.078 1 97.44 519 ILE A O 1
ATOM 4133 N N . HIS A 1 520 ? 25.531 23.938 15.805 1 96.69 520 HIS A N 1
ATOM 4134 C CA . HIS A 1 520 ? 24.969 23.844 14.461 1 96.69 520 HIS A CA 1
ATOM 4135 C C . HIS A 1 520 ? 23.438 23.906 14.508 1 96.69 520 HIS A C 1
ATOM 4137 O O . HIS A 1 520 ? 22.812 24.5 13.617 1 96.69 520 HIS A O 1
ATOM 4143 N N . LEU A 1 521 ? 22.875 23.234 15.445 1 95.75 521 LEU A N 1
ATOM 4144 C CA . LEU A 1 521 ? 21.422 23.281 15.602 1 95.75 521 LEU A CA 1
ATOM 4145 C C . LEU A 1 521 ? 20.953 24.703 15.836 1 95.75 521 LEU A C 1
ATOM 4147 O O . LEU A 1 521 ? 20.016 25.172 15.188 1 95.75 521 LEU A O 1
ATOM 4151 N N . CYS A 1 522 ? 21.578 25.391 16.734 1 97.19 522 CYS A N 1
ATOM 4152 C CA . CYS A 1 522 ? 21.203 26.75 17.078 1 97.19 522 CYS A CA 1
ATOM 4153 C C . CYS A 1 522 ? 21.438 27.688 15.898 1 97.19 522 CYS A C 1
ATOM 4155 O O . CYS A 1 522 ? 20.625 28.578 15.633 1 97.19 522 CYS A O 1
ATOM 4157 N N . LYS A 1 523 ? 22.531 27.5 15.219 1 96.75 523 LYS A N 1
ATOM 4158 C CA . LYS A 1 523 ? 22.781 28.297 14.016 1 96.75 523 LYS A CA 1
ATOM 4159 C C . LYS A 1 523 ? 21.703 28.047 12.961 1 96.75 523 LYS A C 1
ATOM 4161 O O . LYS A 1 523 ? 21.234 28.984 12.32 1 96.75 523 LYS A O 1
ATOM 4166 N N . GLY A 1 524 ? 21.406 26.797 12.789 1 94.19 524 GLY A N 1
ATOM 4167 C CA . GLY A 1 524 ? 20.359 26.438 11.836 1 94.19 524 GLY A CA 1
ATOM 4168 C C . GLY A 1 524 ? 19.016 27.047 12.164 1 94.19 524 GLY A C 1
ATOM 4169 O O . GLY A 1 524 ? 18.297 27.5 11.273 1 94.19 524 GLY A O 1
ATOM 4170 N N . ILE A 1 525 ? 18.656 27.094 13.406 1 94.56 525 ILE A N 1
ATOM 4171 C CA . ILE A 1 525 ? 17.391 27.656 13.852 1 94.56 525 ILE A CA 1
ATOM 4172 C C . ILE A 1 525 ? 17.406 29.172 13.617 1 94.56 525 ILE A C 1
ATOM 4174 O O . ILE A 1 525 ? 16.438 29.734 13.094 1 94.56 525 ILE A O 1
ATOM 4178 N N . LYS A 1 526 ? 18.453 29.781 13.977 1 95.56 526 LYS A N 1
ATOM 4179 C CA . LYS A 1 526 ? 18.594 31.219 13.836 1 95.56 526 LYS A CA 1
ATOM 4180 C C . LYS A 1 526 ? 18.516 31.641 12.367 1 95.56 526 LYS A C 1
ATOM 4182 O O . LYS A 1 526 ? 17.875 32.656 12.039 1 95.56 526 LYS A O 1
ATOM 4187 N N . ASP A 1 527 ? 19.094 30.922 11.5 1 92.56 527 ASP A N 1
ATOM 4188 C CA . ASP A 1 527 ? 19.141 31.234 10.078 1 92.56 527 ASP A CA 1
ATOM 4189 C C . ASP A 1 527 ? 17.766 31.078 9.438 1 92.56 527 ASP A C 1
ATOM 4191 O O . ASP A 1 527 ? 17.453 31.75 8.445 1 92.56 527 ASP A O 1
ATOM 4195 N N . ARG A 1 528 ? 16.953 30.344 10.039 1 90.94 528 ARG A N 1
ATOM 4196 C CA . ARG A 1 528 ? 15.734 29.984 9.344 1 90.94 528 ARG A CA 1
ATOM 4197 C C . ARG A 1 528 ? 14.516 30.609 10.008 1 90.94 528 ARG A C 1
ATOM 4199 O O . ARG A 1 528 ? 13.43 30.641 9.422 1 90.94 528 ARG A O 1
ATOM 4206 N N . PHE A 1 529 ? 14.648 31.047 11.172 1 92.62 529 PHE A N 1
ATOM 4207 C CA . PHE A 1 529 ? 13.547 31.703 11.875 1 92.62 529 PHE A CA 1
ATOM 4208 C C . PHE A 1 529 ? 13.898 33.156 12.211 1 92.62 529 PHE A C 1
ATOM 4210 O O . PHE A 1 529 ? 14.875 33.406 12.922 1 92.62 529 PHE A O 1
ATOM 4217 N N . PRO A 1 530 ? 13.102 34.062 11.742 1 92.06 530 PRO A N 1
ATOM 4218 C CA . PRO A 1 530 ? 13.375 35.469 12.039 1 92.06 530 PRO A CA 1
ATOM 4219 C C . PRO A 1 530 ? 12.891 35.875 13.422 1 92.06 530 PRO A C 1
ATOM 4221 O O . PRO A 1 530 ? 11.727 36.25 13.586 1 92.06 530 PRO A O 1
ATOM 4224 N N . PHE A 1 531 ? 13.766 35.969 14.391 1 94.56 531 PHE A N 1
ATOM 4225 C CA . PHE A 1 531 ? 13.406 36.312 15.766 1 94.56 531 PHE A CA 1
ATOM 4226 C C . PHE A 1 531 ? 13.062 37.781 15.898 1 94.56 531 PHE A C 1
ATOM 4228 O O . PHE A 1 531 ? 12.477 38.188 16.906 1 94.56 531 PHE A O 1
ATOM 4235 N N . ASP A 1 532 ? 13.367 38.531 14.906 1 93.31 532 ASP A N 1
ATOM 4236 C CA . ASP A 1 532 ? 13.094 39.969 14.953 1 93.31 532 ASP A CA 1
ATOM 4237 C C . ASP A 1 532 ? 11.898 40.312 14.07 1 93.31 532 ASP A C 1
ATOM 4239 O O . ASP A 1 532 ? 11.711 41.5 13.711 1 93.31 532 ASP A O 1
ATOM 4243 N N . ASP A 1 533 ? 11.188 39.375 13.703 1 94 533 ASP A N 1
ATOM 4244 C CA . ASP A 1 533 ? 9.992 39.625 12.898 1 94 533 ASP A CA 1
ATOM 4245 C C . ASP A 1 533 ? 8.961 40.438 13.695 1 94 533 ASP A C 1
ATOM 4247 O O . ASP A 1 533 ? 8.422 39.938 14.688 1 94 533 ASP A O 1
ATOM 4251 N N . LYS A 1 534 ? 8.609 41.562 13.305 1 94.44 534 LYS A N 1
ATOM 4252 C CA . LYS A 1 534 ? 7.742 42.469 14.039 1 94.44 534 LYS A CA 1
ATOM 4253 C C . LYS A 1 534 ? 6.316 41.938 14.109 1 94.44 534 LYS A C 1
ATOM 4255 O O . LYS A 1 534 ? 5.621 42.125 15.109 1 94.44 534 LYS A O 1
ATOM 4260 N N . LEU A 1 535 ? 5.945 41.344 13.086 1 95.38 535 LEU A N 1
ATOM 4261 C CA . LEU A 1 535 ? 4.586 40.812 13.062 1 95.38 535 LEU A CA 1
ATOM 4262 C C . LEU A 1 535 ? 4.426 39.688 14.07 1 95.38 535 LEU A C 1
ATOM 4264 O O . LEU A 1 535 ? 3.508 39.719 14.898 1 95.38 535 LEU A O 1
ATOM 4268 N N . LEU A 1 536 ? 5.348 38.75 14.023 1 95.06 536 LEU A N 1
ATOM 4269 C CA . LEU A 1 536 ? 5.273 37.594 14.93 1 95.06 536 LEU A CA 1
ATOM 4270 C C . LEU A 1 536 ? 5.371 38.062 16.375 1 95.06 536 LEU A C 1
ATOM 4272 O O . LEU A 1 536 ? 4.754 37.469 17.266 1 95.06 536 LEU A O 1
ATOM 4276 N N . MET A 1 537 ? 6.086 39.094 16.625 1 94.62 537 MET A N 1
ATOM 4277 C CA . MET A 1 537 ? 6.258 39.625 17.969 1 94.62 537 MET A CA 1
ATOM 4278 C C . MET A 1 537 ? 5 40.344 18.438 1 94.62 537 MET A C 1
ATOM 4280 O O . MET A 1 537 ? 4.734 40.438 19.625 1 94.62 537 MET A O 1
ATOM 4284 N N . ALA A 1 538 ? 4.227 40.812 17.5 1 95.38 538 ALA A N 1
ATOM 4285 C CA . ALA A 1 538 ? 3.055 41.625 17.812 1 95.38 538 ALA A CA 1
ATOM 4286 C C . ALA A 1 538 ? 1.807 40.75 17.938 1 95.38 538 ALA A C 1
ATOM 4288 O O . ALA A 1 538 ? 0.857 41.125 18.641 1 95.38 538 ALA A O 1
ATOM 4289 N N . LEU A 1 539 ? 1.758 39.625 17.406 1 96.31 539 LEU A N 1
ATOM 4290 C CA . LEU A 1 539 ? 0.569 38.781 17.266 1 96.31 539 LEU A CA 1
ATOM 4291 C C . LEU A 1 539 ? 0.066 38.344 18.641 1 96.31 539 LEU A C 1
ATOM 4293 O O . LEU A 1 539 ? -1.138 38.125 18.828 1 96.31 539 LEU A O 1
ATOM 4297 N N . PRO A 1 540 ? 0.923 38.188 19.641 1 95.5 540 PRO A N 1
ATOM 4298 C CA . PRO A 1 540 ? 0.455 37.719 20.953 1 95.5 540 PRO A CA 1
ATOM 4299 C C . PRO A 1 540 ? -0.561 38.656 21.594 1 95.5 540 PRO A C 1
ATOM 4301 O O . PRO A 1 540 ? -1.297 38.25 22.5 1 95.5 540 PRO A O 1
ATOM 4304 N N . VAL A 1 541 ? -0.65 39.844 21.109 1 95.56 541 VAL A N 1
ATOM 4305 C CA . VAL A 1 541 ? -1.578 40.844 21.656 1 95.56 541 VAL A CA 1
ATOM 4306 C C . VAL A 1 541 ? -3.014 40.375 21.453 1 95.56 541 VAL A C 1
ATOM 4308 O O . VAL A 1 541 ? -3.908 40.75 22.219 1 95.56 541 VAL A O 1
ATOM 4311 N N . LEU A 1 542 ? -3.242 39.531 20.5 1 96.06 542 LEU A N 1
ATOM 4312 C CA . LEU A 1 542 ? -4.582 39.062 20.156 1 96.06 542 LEU A CA 1
ATOM 4313 C C . LEU A 1 542 ? -4.988 37.875 21.047 1 96.06 542 LEU A C 1
ATOM 4315 O O . LEU A 1 542 ? -6.133 37.438 21 1 96.06 542 LEU A O 1
ATOM 4319 N N . GLN A 1 543 ? -4.094 37.406 21.875 1 95.75 543 GLN A N 1
ATOM 4320 C CA . GLN A 1 543 ? -4.438 36.312 22.797 1 95.75 543 GLN A CA 1
ATOM 4321 C C . GLN A 1 543 ? -5.504 36.75 23.781 1 95.75 543 GLN A C 1
ATOM 4323 O O . GLN A 1 543 ? -5.512 37.906 24.234 1 95.75 543 GLN A O 1
ATOM 4328 N N . PRO A 1 544 ? -6.359 35.844 24.156 1 94.81 544 PRO A N 1
ATOM 4329 C CA . PRO A 1 544 ? -7.465 36.219 25.047 1 94.81 544 PRO A CA 1
ATOM 4330 C C . PRO A 1 544 ? -6.996 36.875 26.344 1 94.81 544 PRO A C 1
ATOM 4332 O O . PRO A 1 544 ? -7.551 37.875 26.75 1 94.81 544 PRO A O 1
ATOM 4335 N N . GLU A 1 545 ? -5.945 36.344 26.906 1 92 545 GLU A N 1
ATOM 4336 C CA . GLU A 1 545 ? -5.441 36.875 28.172 1 92 545 GLU A CA 1
ATOM 4337 C C . GLU A 1 545 ? -4.961 38.312 28.016 1 92 545 GLU A C 1
ATOM 4339 O O . GLU A 1 545 ? -5.215 39.156 28.891 1 92 545 GLU A O 1
ATOM 4344 N N . LYS A 1 546 ? -4.363 38.625 26.938 1 93.62 546 LYS A N 1
ATOM 4345 C CA . LYS A 1 546 ? -3.828 39.969 26.719 1 93.62 546 LYS A CA 1
ATOM 4346 C C . LYS A 1 546 ? -4.906 40.906 26.188 1 93.62 546 LYS A C 1
ATOM 4348 O O . LYS A 1 546 ? -4.914 42.094 26.5 1 93.62 546 LYS A O 1
ATOM 4353 N N . ALA A 1 547 ? -5.781 40.375 25.375 1 94.69 547 ALA A N 1
ATOM 4354 C CA . ALA A 1 547 ? -6.844 41.188 24.781 1 94.69 547 ALA A CA 1
ATOM 4355 C C . ALA A 1 547 ? -7.805 41.688 25.859 1 94.69 547 ALA A C 1
ATOM 4357 O O . ALA A 1 547 ? -8.359 42.781 25.734 1 94.69 547 ALA A O 1
ATOM 4358 N N . LEU A 1 548 ? -7.977 40.938 26.922 1 93.81 548 LEU A N 1
ATOM 4359 C CA . LEU A 1 548 ? -8.938 41.312 27.953 1 93.81 548 LEU A CA 1
ATOM 4360 C C . LEU A 1 548 ? -8.242 42.031 29.125 1 93.81 548 LEU A C 1
ATOM 4362 O O . LEU A 1 548 ? -8.906 42.5 30.047 1 93.81 548 LEU A O 1
ATOM 4366 N N . SER A 1 549 ? -7.008 42.125 29.031 1 91.88 549 SER A N 1
ATOM 4367 C CA . SER A 1 549 ? -6.234 42.656 30.141 1 91.88 549 SER A CA 1
ATOM 4368 C C . SER A 1 549 ? -6.18 44.188 30.109 1 91.88 549 SER A C 1
ATOM 4370 O O . SER A 1 549 ? -5.797 44.781 29.094 1 91.88 549 SER A O 1
ATOM 4372 N N . ALA A 1 550 ? -6.43 44.781 31.188 1 89.38 550 ALA A N 1
ATOM 4373 C CA . ALA A 1 550 ? -6.344 46.25 31.312 1 89.38 550 ALA A CA 1
ATOM 4374 C C . ALA A 1 550 ? -4.891 46.719 31.297 1 89.38 550 ALA A C 1
ATOM 4376 O O . ALA A 1 550 ? -4.582 47.75 30.734 1 89.38 550 ALA A O 1
ATOM 4377 N N . ARG A 1 551 ? -4.109 45.938 31.891 1 89.62 551 ARG A N 1
ATOM 4378 C CA . ARG A 1 551 ? -2.686 46.281 31.922 1 89.62 551 ARG A CA 1
ATOM 4379 C C . ARG A 1 551 ? -2.096 46.281 30.516 1 89.62 551 ARG A C 1
ATOM 4381 O O . ARG A 1 551 ? -1.271 47.156 30.203 1 89.62 551 ARG A O 1
ATOM 4388 N N . GLN A 1 552 ? -2.51 45.344 29.781 1 87.25 552 GLN A N 1
ATOM 4389 C CA . GLN A 1 552 ? -2.027 45.281 28.406 1 87.25 552 GLN A CA 1
ATOM 4390 C C . GLN A 1 552 ? -2.521 46.469 27.594 1 87.25 552 GLN A C 1
ATOM 4392 O O . GLN A 1 552 ? -1.828 46.938 26.688 1 87.25 552 GLN A O 1
ATOM 4397 N N . ARG A 1 553 ? -3.707 47 27.938 1 89.62 553 ARG A N 1
ATOM 4398 C CA . ARG A 1 553 ? -4.262 48.125 27.203 1 89.62 553 ARG A CA 1
ATOM 4399 C C . ARG A 1 553 ? -3.416 49.375 27.422 1 89.62 553 ARG A C 1
ATOM 4401 O O . ARG A 1 553 ? -3.328 50.25 26.531 1 89.62 553 ARG A O 1
ATOM 4408 N N . ASP A 1 554 ? -2.822 49.375 28.516 1 90.12 554 ASP A N 1
ATOM 4409 C CA . ASP A 1 554 ? -1.925 50.5 28.812 1 90.12 554 ASP A CA 1
ATOM 4410 C C . ASP A 1 554 ? -0.66 50.438 27.953 1 90.12 554 ASP A C 1
ATOM 4412 O O . ASP A 1 554 ? -0.129 51.438 27.531 1 90.12 554 ASP A O 1
ATOM 4416 N N . ARG A 1 555 ? -0.25 49.25 27.75 1 90 555 ARG A N 1
ATOM 4417 C CA . ARG A 1 555 ? 0.967 49.031 26.969 1 90 555 ARG A CA 1
ATOM 4418 C C . ARG A 1 555 ? 0.698 49.156 25.484 1 90 555 ARG A C 1
ATOM 4420 O O . ARG A 1 555 ? 1.546 49.656 24.734 1 90 555 ARG A O 1
ATOM 4427 N N . THR A 1 556 ? -0.456 48.625 25.062 1 92.94 556 THR A N 1
ATOM 4428 C CA . THR A 1 556 ? -0.875 48.688 23.672 1 92.94 556 THR A CA 1
ATOM 4429 C C . THR A 1 556 ? -2.264 49.312 23.547 1 92.94 556 THR A C 1
ATOM 4431 O O . THR A 1 556 ? -3.242 48.594 23.281 1 92.94 556 THR A O 1
ATOM 4434 N N . PRO A 1 557 ? -2.275 50.531 23.578 1 90.81 557 PRO A N 1
ATOM 4435 C CA . PRO A 1 557 ? -3.57 51.219 23.594 1 90.81 557 PRO A CA 1
ATOM 4436 C C . PRO A 1 557 ? -4.262 51.188 22.234 1 90.81 557 PRO A C 1
ATOM 4438 O O . PRO A 1 557 ? -5.48 51.375 22.156 1 90.81 557 PRO A O 1
ATOM 4441 N N . SER A 1 558 ? -3.381 51 21.203 1 93.56 558 SER A N 1
ATOM 4442 C CA . SER A 1 558 ? -3.938 51 19.844 1 93.56 558 SER A CA 1
ATOM 4443 C C . SER A 1 558 ? -3.443 49.812 19.047 1 93.56 558 SER A C 1
ATOM 4445 O O . SER A 1 558 ? -2.312 49.344 19.234 1 93.56 558 SER A O 1
ATOM 4447 N N . LEU A 1 559 ? -4.355 49.344 18.156 1 93.62 559 LEU A N 1
ATOM 4448 C CA . LEU A 1 559 ? -3.984 48.219 17.281 1 93.62 559 LEU A CA 1
ATOM 4449 C C . LEU A 1 559 ? -3.5 48.719 15.93 1 93.62 559 LEU A C 1
ATOM 4451 O O . LEU A 1 559 ? -3.299 47.938 15.008 1 93.62 559 LEU A O 1
ATOM 4455 N N . LEU A 1 560 ? -3.318 49.969 15.828 1 91.88 560 LEU A N 1
ATOM 4456 C CA . LEU A 1 560 ? -2.902 50.562 14.562 1 91.88 560 LEU A CA 1
ATOM 4457 C C . LEU A 1 560 ? -1.559 50 14.117 1 91.88 560 LEU A C 1
ATOM 4459 O O . LEU A 1 560 ? -1.315 49.844 12.914 1 91.88 560 LEU A O 1
ATOM 4463 N N . PHE A 1 561 ? -0.737 49.75 15.055 1 92.56 561 PHE A N 1
ATOM 4464 C CA . PHE A 1 561 ? 0.565 49.188 14.711 1 92.56 561 PHE A CA 1
ATOM 4465 C C . PHE A 1 561 ? 0.412 47.844 14.031 1 92.56 561 PHE A C 1
ATOM 4467 O O . PHE A 1 561 ? 1.143 47.531 13.094 1 92.56 561 PHE A O 1
ATOM 4474 N N . LEU A 1 562 ? -0.521 47.031 14.508 1 95 562 LEU A N 1
ATOM 4475 C CA . LEU A 1 562 ? -0.765 45.719 13.906 1 95 562 LEU A CA 1
ATOM 4476 C C . LEU A 1 562 ? -1.399 45.875 12.531 1 95 562 LEU A C 1
ATOM 4478 O O . LEU A 1 562 ? -1.134 45.062 11.633 1 95 562 LEU A O 1
ATOM 4482 N N . CYS A 1 563 ? -2.189 46.875 12.344 1 94.88 563 CYS A N 1
ATOM 4483 C CA . CYS A 1 563 ? -2.799 47.156 11.055 1 94.88 563 CYS A CA 1
ATOM 4484 C C . CYS A 1 563 ? -1.739 47.531 10.016 1 94.88 563 CYS A C 1
ATOM 4486 O O . CYS A 1 563 ? -1.877 47.188 8.844 1 94.88 563 CYS A O 1
ATOM 4488 N N . GLU A 1 564 ? -0.711 48.094 10.5 1 93.62 564 GLU A N 1
ATOM 4489 C CA . GLU A 1 564 ? 0.377 48.5 9.602 1 93.62 564 GLU A CA 1
ATOM 4490 C C . GLU A 1 564 ? 1.189 47.281 9.172 1 93.62 564 GLU A C 1
ATOM 4492 O O . GLU A 1 564 ? 1.689 47.219 8.047 1 93.62 564 GLU A O 1
ATOM 4497 N N . LEU A 1 565 ? 1.259 46.375 10.055 1 95.5 565 LEU A N 1
ATOM 4498 C CA . LEU A 1 565 ? 2.023 45.156 9.781 1 95.5 565 LEU A CA 1
ATOM 4499 C C . LEU A 1 565 ? 1.228 44.219 8.891 1 95.5 565 LEU A C 1
ATOM 4501 O O . LEU A 1 565 ? 1.807 43.375 8.211 1 95.5 565 LEU A O 1
ATOM 4505 N N . CYS A 1 566 ? -0.07 44.312 8.945 1 96.06 566 CYS A N 1
ATOM 4506 C CA . CYS A 1 566 ? -0.96 43.531 8.102 1 96.06 566 CYS A CA 1
ATOM 4507 C C . CYS A 1 566 ? -1.822 44.438 7.227 1 96.06 566 CYS A C 1
ATOM 4509 O O . CYS A 1 566 ? -3.041 44.469 7.391 1 96.06 566 CYS A O 1
ATOM 4511 N N . PRO A 1 567 ? -1.218 44.938 6.273 1 94.25 567 PRO A N 1
ATOM 4512 C CA . PRO A 1 567 ? -1.913 45.969 5.504 1 94.25 567 PRO A CA 1
ATOM 4513 C C . PRO A 1 567 ? -3.145 45.438 4.777 1 94.25 567 PRO A C 1
ATOM 4515 O O . PRO A 1 567 ? -4.105 46.188 4.555 1 94.25 567 PRO A O 1
ATOM 4518 N N . ARG A 1 568 ? -3.184 44.25 4.48 1 95.25 568 ARG A N 1
ATOM 4519 C CA . ARG A 1 568 ? -4.297 43.688 3.711 1 95.25 568 ARG A CA 1
ATOM 4520 C C . ARG A 1 568 ? -5.473 43.344 4.617 1 95.25 568 ARG A C 1
ATOM 4522 O O . ARG A 1 568 ? -6.59 43.125 4.141 1 95.25 568 ARG A O 1
ATOM 4529 N N . ALA A 1 569 ? -5.242 43.281 5.883 1 95.44 569 ALA A N 1
ATOM 4530 C CA . ALA A 1 569 ? -6.316 43.062 6.848 1 95.44 569 ALA A CA 1
ATOM 4531 C C . ALA A 1 569 ? -6.867 44.375 7.367 1 95.44 569 ALA A C 1
ATOM 4533 O O . ALA A 1 569 ? -7.945 44.406 7.965 1 95.44 569 ALA A O 1
ATOM 4534 N N . LYS A 1 570 ? -6.199 45.438 7.074 1 93.44 570 LYS A N 1
ATOM 4535 C CA . LYS A 1 570 ? -6.562 46.781 7.551 1 93.44 570 LYS A CA 1
ATOM 4536 C C . LYS A 1 570 ? -7.836 47.281 6.879 1 93.44 570 LYS A C 1
ATOM 4538 O O . LYS A 1 570 ? -7.988 47.156 5.66 1 93.44 570 LYS A O 1
ATOM 4543 N N . PRO A 1 571 ? -8.758 47.781 7.723 1 91.75 571 PRO A N 1
ATOM 4544 C CA . PRO A 1 571 ? -9.945 48.344 7.109 1 91.75 571 PRO A CA 1
ATOM 4545 C C . PRO A 1 571 ? -9.609 49.5 6.145 1 91.75 571 PRO A C 1
ATOM 4547 O O . PRO A 1 571 ? -8.711 50.281 6.414 1 91.75 571 PRO A O 1
ATOM 4550 N N . SER A 1 572 ? -10.312 49.594 5.125 1 86.81 572 SER A N 1
ATOM 4551 C CA . SER A 1 572 ? -10.023 50.562 4.051 1 86.81 572 SER A CA 1
ATOM 4552 C C . SER A 1 572 ? -10.469 51.969 4.418 1 86.81 572 SER A C 1
ATOM 4554 O O . SER A 1 572 ? -9.852 52.938 4.004 1 86.81 572 SER A O 1
ATOM 4556 N N . TYR A 1 573 ? -11.492 52.031 5.277 1 90.31 573 TYR A N 1
ATOM 4557 C CA . TYR A 1 573 ? -12.078 53.344 5.57 1 90.31 573 TYR A CA 1
ATOM 4558 C C . TYR A 1 573 ? -11.648 53.812 6.949 1 90.31 573 TYR A C 1
ATOM 4560 O O . TYR A 1 573 ? -11.516 53.031 7.883 1 90.31 573 TYR A O 1
ATOM 4568 N N . HIS A 1 574 ? -11.531 55.094 7.035 1 91.31 574 HIS A N 1
ATOM 4569 C CA . HIS A 1 574 ? -11.07 55.719 8.266 1 91.31 574 HIS A CA 1
ATOM 4570 C C . HIS A 1 574 ? -12.062 55.5 9.406 1 91.31 574 HIS A C 1
ATOM 4572 O O . HIS A 1 574 ? -11.664 55.312 10.555 1 91.31 574 HIS A O 1
ATOM 4578 N N . ASN A 1 575 ? -13.273 55.562 9.047 1 91.81 575 ASN A N 1
ATOM 4579 C CA . ASN A 1 575 ? -14.305 55.344 10.062 1 91.81 575 ASN A CA 1
ATOM 4580 C C . ASN A 1 575 ? -14.227 53.938 10.664 1 91.81 575 ASN A C 1
ATOM 458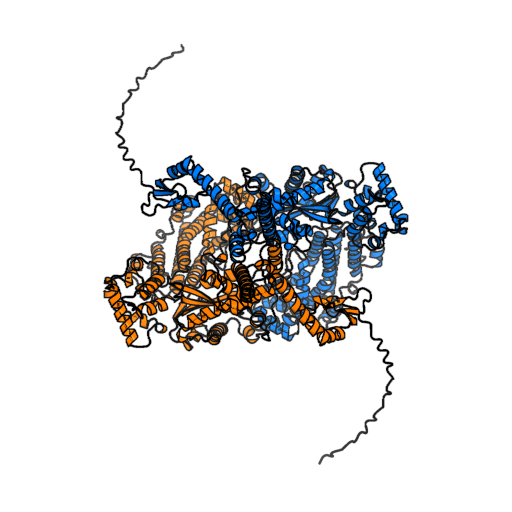2 O O . ASN A 1 575 ? -14.438 53.781 11.867 1 91.81 575 ASN A O 1
ATOM 4586 N N . GLU A 1 576 ? -13.898 53.031 9.797 1 93.19 576 GLU A N 1
ATOM 4587 C CA . GLU A 1 576 ? -13.789 51.656 10.266 1 93.19 576 GLU A CA 1
ATOM 4588 C C . GLU A 1 576 ? -12.539 51.469 11.125 1 93.19 576 GLU A C 1
ATOM 4590 O O . GLU A 1 576 ? -12.547 50.719 12.086 1 93.19 576 GLU A O 1
ATOM 4595 N N . LEU A 1 577 ? -11.555 52.219 10.734 1 93.38 577 LEU A N 1
ATOM 4596 C CA . LEU A 1 577 ? -10.32 52.156 11.516 1 93.38 577 LEU A CA 1
ATOM 4597 C C . LEU A 1 577 ? -10.531 52.719 12.906 1 93.38 577 LEU A C 1
ATOM 4599 O O . LEU A 1 577 ? -10.023 52.188 13.891 1 93.38 577 LEU A O 1
ATOM 4603 N N . GLN A 1 578 ? -11.25 53.812 12.953 1 93.06 578 GLN A N 1
ATOM 4604 C CA . GLN A 1 578 ? -11.578 54.406 14.25 1 93.06 578 GLN A CA 1
ATOM 4605 C C . GLN A 1 578 ? -12.43 53.469 15.086 1 93.06 578 GLN A C 1
ATOM 4607 O O . GLN A 1 578 ? -12.219 53.344 16.297 1 93.06 578 GLN A O 1
ATOM 4612 N N . GLN A 1 579 ? -13.297 52.938 14.375 1 94 579 GLN A N 1
ATOM 4613 C CA . GLN A 1 579 ? -14.156 51.969 15.07 1 94 579 GLN A CA 1
ATOM 4614 C C . GLN A 1 579 ? -13.352 50.812 15.633 1 94 579 GLN A C 1
ATOM 4616 O O . GLN A 1 579 ? -13.617 50.344 16.734 1 94 579 GLN A O 1
ATOM 4621 N N . LEU A 1 580 ? -12.422 50.344 14.844 1 95.94 580 LEU A N 1
ATOM 4622 C CA . LEU A 1 580 ? -11.531 49.25 15.289 1 95.94 580 LEU A CA 1
ATOM 4623 C C . LEU A 1 580 ? -10.805 49.656 16.562 1 95.94 580 LEU A C 1
ATOM 4625 O O . LEU A 1 580 ? -10.781 48.875 17.531 1 95.94 580 LEU A O 1
ATOM 4629 N N . ASP A 1 581 ? -10.289 50.812 16.578 1 93.88 581 ASP A N 1
ATOM 4630 C CA . ASP A 1 581 ? -9.523 51.281 17.719 1 93.88 581 ASP A CA 1
ATOM 4631 C C . ASP A 1 581 ? -10.43 51.5 18.938 1 93.88 581 ASP A C 1
ATOM 4633 O O . ASP A 1 581 ? -10.031 51.25 20.078 1 93.88 581 ASP A O 1
ATOM 4637 N N . ASP A 1 582 ? -11.617 52 18.719 1 94.06 582 ASP A N 1
ATOM 4638 C CA . ASP A 1 582 ? -12.57 52.219 19.797 1 94.06 582 ASP A CA 1
ATOM 4639 C C . ASP A 1 582 ? -13 50.906 20.438 1 94.06 582 ASP A C 1
ATOM 4641 O O . ASP A 1 582 ? -13.086 50.781 21.656 1 94.06 582 ASP A O 1
ATOM 4645 N N . GLU A 1 583 ? -13.242 50 19.547 1 95.25 583 GLU A N 1
ATOM 4646 C CA . GLU A 1 583 ? -13.648 48.688 20.047 1 95.25 583 GLU A CA 1
ATOM 4647 C C . GLU A 1 583 ? -12.531 48.031 20.844 1 95.25 583 GLU A C 1
ATOM 4649 O O . GLU A 1 583 ? -12.789 47.375 21.859 1 95.25 583 GLU A O 1
ATOM 4654 N N . TRP A 1 584 ? -11.328 48.219 20.406 1 95.38 584 TRP A N 1
ATOM 4655 C CA . TRP A 1 584 ? -10.172 47.656 21.109 1 95.38 584 TRP A CA 1
ATOM 4656 C C . TRP A 1 584 ? -10.055 48.281 22.5 1 95.38 584 TRP A C 1
ATOM 4658 O O . TRP A 1 584 ? -9.836 47.562 23.469 1 95.38 584 TRP A O 1
ATOM 4668 N N . ARG A 1 585 ? -10.273 49.469 22.625 1 92.44 585 ARG A N 1
ATOM 4669 C CA . ARG A 1 585 ? -10.164 50.156 23.891 1 92.44 585 ARG A CA 1
ATOM 4670 C C . ARG A 1 585 ? -11.312 49.781 24.828 1 92.44 585 ARG A C 1
ATOM 4672 O O . ARG A 1 585 ? -11.125 49.719 26.047 1 92.44 585 ARG A O 1
ATOM 4679 N N . ARG A 1 586 ? -12.422 49.5 24.266 1 92.19 586 ARG A N 1
ATOM 4680 C CA . ARG A 1 586 ? -13.617 49.219 25.047 1 92.19 586 ARG A CA 1
ATOM 4681 C C . ARG A 1 586 ? -13.586 47.781 25.578 1 92.19 586 ARG A C 1
ATOM 4683 O O . ARG A 1 586 ? -14.125 47.5 26.656 1 92.19 586 ARG A O 1
ATOM 4690 N N . LEU A 1 587 ? -13.008 46.938 24.859 1 93.94 587 LEU A N 1
ATOM 4691 C CA . LEU A 1 587 ? -13.078 45.5 25.141 1 93.94 587 LEU A CA 1
ATOM 4692 C C . LEU A 1 587 ? -12.547 45.188 26.547 1 93.94 587 LEU A C 1
ATOM 4694 O O . LEU A 1 587 ? -13.094 44.344 27.25 1 93.94 587 LEU A O 1
ATOM 4698 N N . SER A 1 588 ? -11.492 45.812 26.984 1 90.12 588 SER A N 1
ATOM 4699 C CA . SER A 1 588 ? -10.906 45.562 28.297 1 90.12 588 SER A CA 1
ATOM 4700 C C . SER A 1 588 ? -11.812 46.094 29.406 1 90.12 588 SER A C 1
ATOM 4702 O O . SER A 1 588 ? -11.688 45.656 30.562 1 90.12 588 SER A O 1
ATOM 4704 N N . LEU A 1 589 ? -12.656 46.938 29.016 1 89 589 LEU A N 1
ATOM 4705 C CA . LEU A 1 589 ? -13.523 47.562 30.016 1 89 589 LEU A CA 1
ATOM 4706 C C . LEU A 1 589 ? -14.82 46.781 30.172 1 89 589 LEU A C 1
ATOM 4708 O O . LEU A 1 589 ? -15.461 46.844 31.234 1 89 589 LEU A O 1
ATOM 4712 N N . ASP A 1 590 ? -15.133 46.156 29.188 1 86.88 590 ASP A N 1
ATOM 4713 C CA . ASP A 1 590 ? -16.406 45.438 29.188 1 86.88 590 ASP A CA 1
ATOM 4714 C C . ASP A 1 590 ? -16.281 44.125 29.969 1 86.88 590 ASP A C 1
ATOM 4716 O O . ASP A 1 590 ? -15.211 43.531 30 1 86.88 590 ASP A O 1
ATOM 4720 N N . GLN A 1 591 ? -17.312 43.812 30.703 1 82.5 591 GLN A N 1
ATOM 4721 C CA . GLN A 1 591 ? -17.375 42.531 31.359 1 82.5 591 GLN A CA 1
ATOM 4722 C C . GLN A 1 591 ? -17.906 41.469 30.422 1 82.5 591 GLN A C 1
ATOM 4724 O O . GLN A 1 591 ? -19.094 41.438 30.078 1 82.5 591 GLN A O 1
ATOM 4729 N N . VAL A 1 592 ? -17 40.688 29.984 1 86.94 592 VAL A N 1
ATOM 4730 C CA . VAL A 1 592 ? -17.391 39.594 29.062 1 86.94 592 VAL A CA 1
ATOM 4731 C C . VAL A 1 592 ? -17.812 38.375 29.859 1 86.94 592 VAL A C 1
ATOM 4733 O O . VAL A 1 592 ? -17.406 38.188 31 1 86.94 592 VAL A O 1
ATOM 4736 N N . SER A 1 593 ? -18.672 37.531 29.375 1 88.5 593 SER A N 1
ATOM 4737 C CA . SER A 1 593 ? -19.141 36.312 30 1 88.5 593 SER A CA 1
ATOM 4738 C C . SER A 1 593 ? -17.984 35.375 30.328 1 88.5 593 SER A C 1
ATOM 4740 O O . SER A 1 593 ? -16.969 35.375 29.609 1 88.5 593 SER A O 1
ATOM 4742 N N . PRO A 1 594 ? -18.125 34.625 31.391 1 88.25 594 PRO A N 1
ATOM 4743 C CA . PRO A 1 594 ? -17.078 33.656 31.766 1 88.25 594 PRO A CA 1
ATOM 4744 C C . PRO A 1 594 ? -16.75 32.656 30.672 1 88.25 594 PRO A C 1
ATOM 4746 O O . PRO A 1 594 ? -15.602 32.25 30.531 1 88.25 594 PRO A O 1
ATOM 4749 N N . ASP A 1 595 ? -17.719 32.281 29.969 1 89.75 595 ASP A N 1
ATOM 4750 C CA . ASP A 1 595 ? -17.5 31.328 28.875 1 89.75 595 ASP A CA 1
ATOM 4751 C C . ASP A 1 595 ? -16.547 31.906 27.828 1 89.75 595 ASP A C 1
ATOM 4753 O O . ASP A 1 595 ? -15.75 31.172 27.234 1 89.75 595 ASP A O 1
ATOM 4757 N N . VAL A 1 596 ? -16.641 33.156 27.641 1 90.81 596 VAL A N 1
ATOM 4758 C CA . VAL A 1 596 ? -15.773 33.844 26.672 1 90.81 596 VAL A CA 1
ATOM 4759 C C . VAL A 1 596 ? -14.398 34.094 27.297 1 90.81 596 VAL A C 1
ATOM 4761 O O . VAL A 1 596 ? -13.375 33.875 26.641 1 90.81 596 VAL A O 1
ATOM 4764 N N . ALA A 1 597 ? -14.375 34.406 28.531 1 89.25 597 ALA A N 1
ATOM 4765 C CA . ALA A 1 597 ? -13.141 34.781 29.219 1 89.25 597 ALA A CA 1
ATOM 4766 C C . ALA A 1 597 ? -12.242 33.531 29.422 1 89.25 597 ALA A C 1
ATOM 4768 O O . ALA A 1 597 ? -11.016 33.656 29.422 1 89.25 597 ALA A O 1
ATOM 4769 N N . GLN A 1 598 ? -12.789 32.406 29.484 1 89.75 598 GLN A N 1
ATOM 4770 C CA . GLN A 1 598 ? -12.023 31.203 29.781 1 89.75 598 GLN A CA 1
ATOM 4771 C C . GLN A 1 598 ? -11.641 30.469 28.5 1 89.75 598 GLN A C 1
ATOM 4773 O O . GLN A 1 598 ? -10.922 29.469 28.547 1 89.75 598 GLN A O 1
ATOM 4778 N N . GLU A 1 599 ? -12.047 31.062 27.422 1 91.06 599 GLU A N 1
ATOM 4779 C CA . GLU A 1 599 ? -11.719 30.406 26.156 1 91.06 599 GLU A CA 1
ATOM 4780 C C . GLU A 1 599 ? -10.227 30.469 25.875 1 91.06 599 GLU A C 1
ATOM 4782 O O . GLU A 1 599 ? -9.617 31.547 25.922 1 91.06 599 GLU A O 1
ATOM 4787 N N . LYS A 1 600 ? -9.648 29.312 25.594 1 89.56 600 LYS A N 1
ATOM 4788 C CA . LYS A 1 600 ? -8.195 29.25 25.422 1 89.56 600 LYS A CA 1
ATOM 4789 C C . LYS A 1 600 ? -7.828 29.312 23.938 1 89.56 600 LYS A C 1
ATOM 4791 O O . LYS A 1 600 ? -6.734 29.75 23.578 1 89.56 600 LYS A O 1
ATOM 4796 N N . GLU A 1 601 ? -8.711 28.875 23.078 1 94.62 601 GLU A N 1
ATOM 4797 C CA . GLU A 1 601 ? -8.445 28.922 21.656 1 94.62 601 GLU A CA 1
ATOM 4798 C C . GLU A 1 601 ? -8.711 30.328 21.094 1 94.62 601 GLU A C 1
ATOM 4800 O O . GLU A 1 601 ? -9.844 30.812 21.125 1 94.62 601 GLU A O 1
ATOM 4805 N N . VAL A 1 602 ? -7.715 30.922 20.516 1 96.75 602 VAL A N 1
ATOM 4806 C CA . VAL A 1 602 ? -7.723 32.344 20.156 1 96.75 602 VAL A CA 1
ATOM 4807 C C . VAL A 1 602 ? -8.797 32.594 19.109 1 96.75 602 VAL A C 1
ATOM 4809 O O . VAL A 1 602 ? -9.5 33.594 19.172 1 96.75 602 VAL A O 1
ATOM 4812 N N . ASP A 1 603 ? -8.914 31.719 18.109 1 96.5 603 ASP A N 1
ATOM 4813 C CA . ASP A 1 603 ? -9.891 31.922 17.062 1 96.5 603 ASP A CA 1
ATOM 4814 C C . ASP A 1 603 ? -11.312 31.75 17.594 1 96.5 603 ASP A C 1
ATOM 4816 O O . ASP A 1 603 ? -12.211 32.531 17.219 1 96.5 603 ASP A O 1
ATOM 4820 N N . VAL A 1 604 ? -11.523 30.828 18.469 1 96.75 604 VAL A N 1
ATOM 4821 C CA . VAL A 1 604 ? -12.836 30.609 19.062 1 96.75 604 VAL A CA 1
ATOM 4822 C C . VAL A 1 604 ? -13.195 31.797 19.953 1 96.75 604 VAL A C 1
ATOM 4824 O O . VAL A 1 604 ? -14.352 32.219 20 1 96.75 604 VAL A O 1
ATOM 4827 N N . PHE A 1 605 ? -12.227 32.344 20.656 1 96.81 605 PHE A N 1
ATOM 4828 C CA . PHE A 1 605 ? -12.414 33.531 21.484 1 96.81 605 PHE A CA 1
ATOM 4829 C C . PHE A 1 605 ? -12.938 34.719 20.656 1 96.81 605 PHE A C 1
ATOM 4831 O O . PHE A 1 605 ? -13.945 35.312 21 1 96.81 605 PHE A O 1
ATOM 4838 N N . TRP A 1 606 ? -12.297 34.969 19.641 1 97.38 606 TRP A N 1
ATOM 4839 C CA . TRP A 1 606 ? -12.672 36.125 18.828 1 97.38 606 TRP A CA 1
ATOM 4840 C C . TRP A 1 606 ? -13.992 35.875 18.109 1 97.38 606 TRP A C 1
ATOM 4842 O O . TRP A 1 606 ? -14.734 36.812 17.812 1 97.38 606 TRP A O 1
ATOM 4852 N N . HIS A 1 607 ? -14.266 34.594 17.75 1 96.81 607 HIS A N 1
ATOM 4853 C CA . HIS A 1 607 ? -15.586 34.25 17.234 1 96.81 607 HIS A CA 1
ATOM 4854 C C . HIS A 1 607 ? -16.672 34.594 18.25 1 96.81 607 HIS A C 1
ATOM 4856 O O . HIS A 1 607 ? -17.688 35.188 17.906 1 96.81 607 HIS A O 1
ATOM 4862 N N . LYS A 1 608 ? -16.484 34.219 19.5 1 95.81 608 LYS A N 1
ATOM 4863 C CA . LYS A 1 608 ? -17.453 34.469 20.562 1 95.81 608 LYS A CA 1
ATOM 4864 C C . LYS A 1 608 ? -17.641 35.969 20.766 1 95.81 608 LYS A C 1
ATOM 4866 O O . LYS A 1 608 ? -18.75 36.438 21.016 1 95.81 608 LYS A O 1
ATOM 4871 N N . ILE A 1 609 ? -16.547 36.719 20.688 1 95.94 609 ILE A N 1
ATOM 4872 C CA . ILE A 1 609 ? -16.609 38.156 20.812 1 95.94 609 ILE A CA 1
ATOM 4873 C C . ILE A 1 609 ? -17.469 38.75 19.703 1 95.94 609 ILE A C 1
ATOM 4875 O O . ILE A 1 609 ? -18.25 39.688 19.938 1 95.94 609 ILE A O 1
ATOM 4879 N N . SER A 1 610 ? -17.344 38.25 18.547 1 95.25 610 SER A N 1
ATOM 4880 C CA . SER A 1 610 ? -18.094 38.75 17.406 1 95.25 610 SER A CA 1
ATOM 4881 C C . SER A 1 610 ? -19.578 38.469 17.562 1 95.25 610 SER A C 1
ATOM 4883 O O . SER A 1 610 ? -20.406 39.125 16.938 1 95.25 610 SER A O 1
ATOM 4885 N N . GLN A 1 611 ? -19.906 37.562 18.406 1 92.94 611 GLN A N 1
ATOM 4886 C CA . GLN A 1 611 ? -21.297 37.156 18.578 1 92.94 611 GLN A CA 1
ATOM 4887 C C . GLN A 1 611 ? -21.953 37.938 19.703 1 92.94 611 GLN A C 1
ATOM 4889 O O . GLN A 1 611 ? -23.172 37.906 19.859 1 92.94 611 GLN A O 1
ATOM 4894 N N . ILE A 1 612 ? -21.219 38.656 20.422 1 92.25 612 ILE A N 1
ATOM 4895 C CA . ILE A 1 612 ? -21.766 39.438 21.531 1 92.25 612 ILE A CA 1
ATOM 4896 C C . ILE A 1 612 ? -22.672 40.531 21 1 92.25 612 ILE A C 1
ATOM 4898 O O . ILE A 1 612 ? -22.234 41.344 20.172 1 92.25 612 ILE A O 1
ATOM 4902 N N . ALA A 1 613 ? -23.875 40.469 21.359 1 90.12 613 ALA A N 1
ATOM 4903 C CA . ALA A 1 613 ? -24.844 41.469 20.938 1 90.12 613 ALA A CA 1
ATOM 4904 C C . ALA A 1 613 ? -25.656 42 22.141 1 90.12 613 ALA A C 1
ATOM 4906 O O . ALA A 1 613 ? -25.969 41.219 23.047 1 90.12 613 ALA A O 1
ATOM 4907 N N . ILE A 1 614 ? -25.766 43.25 22.188 1 84.31 614 ILE A N 1
ATOM 4908 C CA . ILE A 1 614 ? -26.625 43.938 23.172 1 84.31 614 ILE A CA 1
ATOM 4909 C C . ILE A 1 614 ? -27.828 44.531 22.469 1 84.31 614 ILE A C 1
ATOM 4911 O O . ILE A 1 614 ? -27.688 45.344 21.531 1 84.31 614 ILE A O 1
ATOM 4915 N N . ASP A 1 615 ? -29.047 44.219 22.875 1 84.38 615 ASP A N 1
ATOM 4916 C CA . ASP A 1 615 ? -30.312 44.719 22.312 1 84.38 615 ASP A CA 1
ATOM 4917 C C . ASP A 1 615 ? -30.359 44.469 20.812 1 84.38 615 ASP A C 1
ATOM 4919 O O . ASP A 1 615 ? -30.75 45.344 20.047 1 84.38 615 ASP A O 1
ATOM 4923 N N . GLY A 1 616 ? -29.734 43.344 20.328 1 83.56 616 GLY A N 1
ATOM 4924 C CA . GLY A 1 616 ? -29.828 42.938 18.938 1 83.56 616 GLY A CA 1
ATOM 4925 C C . GLY A 1 616 ? -28.703 43.469 18.062 1 83.56 616 GLY A C 1
ATOM 4926 O O . GLY A 1 616 ? -28.562 43.094 16.906 1 83.56 616 GLY A O 1
ATOM 4927 N N . GLU A 1 617 ? -28 44.406 18.594 1 87.31 617 GLU A N 1
ATOM 4928 C CA . GLU A 1 617 ? -26.906 44.969 17.828 1 87.31 617 GLU A CA 1
ATOM 4929 C C . GLU A 1 617 ? -25.562 44.438 18.312 1 87.31 617 GLU A C 1
ATOM 4931 O O . GLU A 1 617 ? -25.312 44.375 19.516 1 87.31 617 GLU A O 1
ATOM 4936 N N . LYS A 1 618 ? -24.781 44.125 17.344 1 90.88 618 LYS A N 1
ATOM 4937 C CA . LYS A 1 618 ? -23.453 43.625 17.688 1 90.88 618 LYS A CA 1
ATOM 4938 C C . LYS A 1 618 ? -22.594 44.688 18.344 1 90.88 618 LYS A C 1
ATOM 4940 O O . LYS A 1 618 ? -22.547 45.844 17.859 1 90.88 618 LYS A O 1
ATOM 4945 N N . THR A 1 619 ? -22.031 44.406 19.422 1 90.62 619 THR A N 1
ATOM 4946 C CA . THR A 1 619 ? -21.203 45.312 20.188 1 90.62 619 THR A CA 1
ATOM 4947 C C . THR A 1 619 ? -19.844 45.5 19.5 1 90.62 619 THR A C 1
ATOM 4949 O O . THR A 1 619 ? -19.297 46.625 19.5 1 90.62 619 THR A O 1
ATOM 4952 N N . TYR A 1 620 ? -19.328 44.375 19 1 94.69 620 TYR A N 1
ATOM 4953 C CA . TYR A 1 620 ? -18.031 44.406 18.312 1 94.69 620 TYR A CA 1
ATOM 4954 C C . TYR A 1 620 ? -18.188 43.906 16.875 1 94.69 620 TYR A C 1
ATOM 4956 O O . TYR A 1 620 ? -18.75 42.844 16.641 1 94.69 620 TYR A O 1
ATOM 4964 N N . THR A 1 621 ? -17.734 44.656 15.945 1 93.81 621 THR A N 1
ATOM 4965 C CA . THR A 1 621 ? -17.906 44.281 14.547 1 93.81 621 THR A CA 1
ATOM 4966 C C . THR A 1 621 ? -16.562 44.281 13.812 1 93.81 621 THR A C 1
ATOM 4968 O O . THR A 1 621 ? -16.094 43.25 13.336 1 93.81 621 THR A O 1
ATOM 4971 N N . VAL A 1 622 ? -15.867 45.344 13.914 1 95.81 622 VAL A N 1
ATOM 4972 C CA . VAL A 1 622 ? -14.672 45.531 13.109 1 95.81 622 VAL A CA 1
ATOM 4973 C C . VAL A 1 622 ? -13.484 44.844 13.766 1 95.81 622 VAL A C 1
ATOM 4975 O O . VAL A 1 622 ? -12.656 44.25 13.078 1 95.81 622 VAL A O 1
ATOM 4978 N N . LEU A 1 623 ? -13.469 44.906 15.102 1 96.5 623 LEU A N 1
ATOM 4979 C CA . LEU A 1 623 ? -12.336 44.344 15.844 1 96.5 623 LEU A CA 1
ATOM 4980 C C . LEU A 1 623 ? -12.25 42.844 15.664 1 96.5 623 LEU A C 1
ATOM 4982 O O . LEU A 1 623 ? -11.203 42.312 15.281 1 96.5 623 LEU A O 1
ATOM 4986 N N . PRO A 1 624 ? -13.32 42.094 15.906 1 96.88 624 PRO A N 1
ATOM 4987 C CA . PRO A 1 624 ? -13.227 40.656 15.703 1 96.88 624 PRO A CA 1
ATOM 4988 C C . PRO A 1 624 ? -12.953 40.281 14.242 1 96.88 624 PRO A C 1
ATOM 4990 O O . PRO A 1 624 ? -12.266 39.281 13.977 1 96.88 624 PRO A O 1
ATOM 4993 N N . GLN A 1 625 ? -13.469 41 13.352 1 95.94 625 GLN A N 1
ATOM 4994 C CA . GLN A 1 625 ? -13.227 40.719 11.938 1 95.94 625 GLN A CA 1
ATOM 4995 C C . GLN A 1 625 ? -11.75 40.875 11.602 1 95.94 625 GLN A C 1
ATOM 4997 O O . GLN A 1 625 ? -11.188 40.062 10.867 1 95.94 625 GLN A O 1
ATOM 5002 N N . PHE A 1 626 ? -11.172 41.938 12.109 1 97.12 626 PHE A N 1
ATOM 5003 C CA . PHE A 1 626 ? -9.75 42.188 11.898 1 97.12 626 PHE A CA 1
ATOM 5004 C C . PHE A 1 626 ? -8.906 41.094 12.531 1 97.12 626 PHE A C 1
ATOM 5006 O O . PHE A 1 626 ? -8.008 40.562 11.891 1 97.12 626 PHE A O 1
ATOM 5013 N N . ALA A 1 627 ? -9.195 40.781 13.766 1 97.69 627 ALA A N 1
ATOM 5014 C CA . ALA A 1 627 ? -8.438 39.75 14.492 1 97.69 627 ALA A CA 1
ATOM 5015 C C . ALA A 1 627 ? -8.523 38.406 13.789 1 97.69 627 ALA A C 1
ATOM 5017 O O . ALA A 1 627 ? -7.508 37.719 13.609 1 97.69 627 ALA A O 1
ATOM 5018 N N . LEU A 1 628 ? -9.742 38.031 13.414 1 97.88 628 LEU A N 1
ATOM 5019 C CA . LEU A 1 628 ? -9.953 36.719 12.766 1 97.88 628 LEU A CA 1
ATOM 5020 C C . LEU A 1 628 ? -9.266 36.688 11.406 1 97.88 628 LEU A C 1
ATOM 5022 O O . LEU A 1 628 ? -8.781 35.625 10.984 1 97.88 628 LEU A O 1
ATOM 5026 N N . ALA A 1 629 ? -9.188 37.75 10.719 1 97.62 629 ALA A N 1
ATOM 5027 C CA . ALA A 1 629 ? -8.477 37.812 9.445 1 97.62 629 ALA A CA 1
ATOM 5028 C C . ALA A 1 629 ? -6.98 37.594 9.641 1 97.62 629 ALA A C 1
ATOM 5030 O O . ALA A 1 629 ? -6.375 36.781 8.93 1 97.62 629 ALA A O 1
ATOM 5031 N N . VAL A 1 630 ? -6.426 38.219 10.594 1 97.69 630 VAL A N 1
ATOM 5032 C CA . VAL A 1 630 ? -4.996 38.125 10.852 1 97.69 630 VAL A CA 1
ATOM 5033 C C . VAL A 1 630 ? -4.637 36.719 11.297 1 97.69 630 VAL A C 1
ATOM 5035 O O . VAL A 1 630 ? -3.586 36.188 10.922 1 97.69 630 VAL A O 1
ATOM 5038 N N . LEU A 1 631 ? -5.559 36.094 12.008 1 97.5 631 LEU A N 1
ATOM 5039 C CA . LEU A 1 631 ? -5.312 34.781 12.586 1 97.5 631 LEU A CA 1
ATOM 5040 C C . LEU A 1 631 ? -5.363 33.688 11.516 1 97.5 631 LEU A C 1
ATOM 5042 O O . LEU A 1 631 ? -5.031 32.531 11.781 1 97.5 631 LEU A O 1
ATOM 5046 N N . THR A 1 632 ? -5.711 34 10.281 1 97.44 632 THR A N 1
ATOM 5047 C CA . THR A 1 632 ? -5.73 33.031 9.195 1 97.44 632 THR A CA 1
ATOM 5048 C C . THR A 1 632 ? -4.32 32.75 8.688 1 97.44 632 THR A C 1
ATOM 5050 O O . THR A 1 632 ? -4.102 31.828 7.906 1 97.44 632 THR A O 1
ATOM 5053 N N . LEU A 1 633 ? -3.354 33.531 9.117 1 96.12 633 LEU A N 1
ATOM 5054 C CA . LEU A 1 633 ? -1.968 33.312 8.711 1 96.12 633 LEU A CA 1
ATOM 5055 C C . LEU A 1 633 ? -1.481 31.938 9.148 1 96.12 633 LEU A C 1
ATOM 5057 O O . LEU A 1 633 ? -1.576 31.578 10.328 1 96.12 633 LEU A O 1
ATOM 5061 N N . PRO A 1 634 ? -0.987 31.172 8.172 1 92.56 634 PRO A N 1
ATOM 5062 C CA . PRO A 1 634 ? -0.562 29.812 8.516 1 92.56 634 PRO A CA 1
ATOM 5063 C C . PRO A 1 634 ? 0.808 29.781 9.188 1 92.56 634 PRO A C 1
ATOM 5065 O O . PRO A 1 634 ? 1.689 30.578 8.844 1 92.56 634 PRO A O 1
ATOM 5068 N N . HIS A 1 635 ? 0.928 28.953 10.18 1 87.5 635 HIS A N 1
ATOM 5069 C CA . HIS A 1 635 ? 2.215 28.812 10.852 1 87.5 635 HIS A CA 1
ATOM 5070 C C . HIS A 1 635 ? 2.973 27.594 10.336 1 87.5 635 HIS A C 1
ATOM 5072 O O . HIS A 1 635 ? 4.18 27.469 10.562 1 87.5 635 HIS A O 1
ATOM 5078 N N . SER A 1 636 ? 2.217 26.703 9.703 1 87.44 636 SER A N 1
ATOM 5079 C CA . SER A 1 636 ? 2.863 25.5 9.18 1 87.44 636 SER A CA 1
ATOM 5080 C C . SER A 1 636 ? 2.117 24.953 7.961 1 87.44 636 SER A C 1
ATOM 5082 O O . SER A 1 636 ? 1.005 25.391 7.664 1 87.44 636 SER A O 1
ATOM 5084 N N . ASN A 1 637 ? 2.822 24 7.273 1 86.25 637 ASN A N 1
ATOM 5085 C CA . ASN A 1 637 ? 2.234 23.328 6.121 1 86.25 637 ASN A CA 1
ATOM 5086 C C . ASN A 1 637 ? 1.734 21.938 6.477 1 86.25 637 ASN A C 1
ATOM 5088 O O . ASN A 1 637 ? 1.623 21.062 5.605 1 86.25 637 ASN A O 1
ATOM 5092 N N . ALA A 1 638 ? 1.429 21.703 7.676 1 86.81 638 ALA A N 1
ATOM 5093 C CA . ALA A 1 638 ? 1.021 20.391 8.164 1 86.81 638 ALA A CA 1
ATOM 5094 C C . ALA A 1 638 ? -0.294 19.953 7.527 1 86.81 638 ALA A C 1
ATOM 5096 O O . ALA A 1 638 ? -0.504 18.766 7.281 1 86.81 638 ALA A O 1
ATOM 5097 N N . ASP A 1 639 ? -1.151 20.891 7.266 1 90.56 639 ASP A N 1
ATOM 5098 C CA . ASP A 1 639 ? -2.447 20.578 6.676 1 90.56 639 ASP A CA 1
ATOM 5099 C C . ASP A 1 639 ? -2.283 19.984 5.273 1 90.56 639 ASP A C 1
ATOM 5101 O O . ASP A 1 639 ? -3.012 19.078 4.887 1 90.56 639 ASP A O 1
ATOM 5105 N N . THR A 1 640 ? -1.366 20.516 4.547 1 90.88 640 THR A N 1
ATOM 5106 C CA . THR A 1 640 ? -1.114 20 3.207 1 90.88 640 THR A CA 1
ATOM 5107 C C . THR A 1 640 ? -0.558 18.578 3.273 1 90.88 640 THR A C 1
ATOM 5109 O O . THR A 1 640 ? -0.931 17.719 2.469 1 90.88 640 THR A O 1
ATOM 5112 N N . GLU A 1 641 ? 0.295 18.359 4.203 1 87.75 641 GLU A N 1
ATOM 5113 C CA . GLU A 1 641 ? 0.868 17.016 4.371 1 87.75 641 GLU A CA 1
ATOM 5114 C C . GLU A 1 641 ? -0.206 16 4.738 1 87.75 641 GLU A C 1
ATOM 5116 O O . GLU A 1 641 ? -0.166 14.859 4.281 1 87.75 641 GLU A O 1
ATOM 5121 N N . ARG A 1 642 ? -1.075 16.453 5.586 1 88.69 642 ARG A N 1
ATOM 5122 C CA . ARG A 1 642 ? -2.186 15.578 5.949 1 88.69 642 ARG A CA 1
ATOM 5123 C C . ARG A 1 642 ? -3.051 15.258 4.734 1 88.69 642 ARG A C 1
ATOM 5125 O O . ARG A 1 642 ? -3.541 14.133 4.594 1 88.69 642 ARG A O 1
ATOM 5132 N N . LEU A 1 643 ? -3.232 16.219 3.98 1 92.06 643 LEU A N 1
ATOM 5133 C CA . LEU A 1 643 ? -4.02 16.016 2.768 1 92.06 643 LEU A CA 1
ATOM 5134 C C . LEU A 1 643 ? -3.336 15.023 1.834 1 92.06 643 LEU A C 1
ATOM 5136 O O . LEU A 1 643 ? -3.998 14.18 1.22 1 92.06 643 LEU A O 1
ATOM 5140 N N . PHE A 1 644 ? -2.027 15.133 1.657 1 89.5 644 PHE A N 1
ATOM 5141 C CA . PHE A 1 644 ? -1.298 14.211 0.795 1 89.5 644 PHE A CA 1
ATOM 5142 C C . PHE A 1 644 ? -1.366 12.789 1.343 1 89.5 644 PHE A C 1
ATOM 5144 O O . PHE A 1 644 ? -1.393 11.828 0.576 1 89.5 644 PHE A O 1
ATOM 5151 N N . SER A 1 645 ? -1.373 12.703 2.604 1 87.44 645 SER A N 1
ATOM 5152 C CA . SER A 1 645 ? -1.571 11.383 3.195 1 87.44 645 SER A CA 1
ATOM 5153 C C . SER A 1 645 ? -2.914 10.797 2.787 1 87.44 645 SER A C 1
ATOM 5155 O O . SER A 1 645 ? -3 9.609 2.445 1 87.44 645 SER A O 1
ATOM 5157 N N . LYS A 1 646 ? -3.906 11.578 2.85 1 90.69 646 LYS A N 1
ATOM 5158 C CA . LYS A 1 646 ? -5.23 11.133 2.422 1 90.69 646 LYS A CA 1
ATOM 5159 C C . LYS A 1 646 ? -5.242 10.805 0.931 1 90.69 646 LYS A C 1
ATOM 5161 O O . LYS A 1 646 ? -5.922 9.875 0.499 1 90.69 646 LYS A O 1
ATOM 5166 N N . ASN A 1 647 ? -4.586 11.656 0.237 1 91.44 647 ASN A N 1
ATOM 5167 C CA . ASN A 1 647 ? -4.449 11.422 -1.196 1 91.44 647 ASN A CA 1
ATOM 5168 C C . ASN A 1 647 ? -3.838 10.047 -1.482 1 91.44 647 ASN A C 1
ATOM 5170 O O . ASN A 1 647 ? -4.285 9.344 -2.387 1 91.44 647 ASN A O 1
ATOM 5174 N N . ASN A 1 648 ? -2.891 9.656 -0.717 1 88.75 648 ASN A N 1
ATOM 5175 C CA . ASN A 1 648 ? -2.207 8.383 -0.902 1 88.75 648 ASN A CA 1
ATOM 5176 C C . ASN A 1 648 ? -3.104 7.207 -0.52 1 88.75 648 ASN A C 1
ATOM 5178 O O . ASN A 1 648 ? -2.914 6.09 -1.01 1 88.75 648 ASN A O 1
ATOM 5182 N N . LEU A 1 649 ? -4.008 7.449 0.317 1 89.12 649 LEU A N 1
ATOM 5183 C CA . LEU A 1 649 ? -4.969 6.41 0.679 1 89.12 649 LEU A CA 1
ATOM 5184 C C . LEU A 1 649 ? -6.012 6.227 -0.419 1 89.12 649 LEU A C 1
ATOM 5186 O O . LEU A 1 649 ? -6.555 5.137 -0.589 1 89.12 649 LEU A O 1
ATOM 5190 N N . THR A 1 650 ? -6.281 7.332 -1.036 1 90.44 650 THR A N 1
ATOM 5191 C CA . THR A 1 650 ? -7.262 7.301 -2.113 1 90.44 650 THR A CA 1
ATOM 5192 C C . THR A 1 650 ? -6.66 6.695 -3.377 1 90.44 650 THR A C 1
ATOM 5194 O O . THR A 1 650 ? -7.27 5.824 -4.004 1 90.44 650 THR A O 1
ATOM 5197 N N . LYS A 1 651 ? -5.539 7.18 -3.715 1 89.94 651 LYS A N 1
ATOM 5198 C CA . LYS A 1 651 ? -4.824 6.664 -4.883 1 89.94 651 LYS A CA 1
ATOM 5199 C C . LYS A 1 651 ? -3.75 5.664 -4.473 1 89.94 651 LYS A C 1
ATOM 5201 O O . LYS A 1 651 ? -2.604 6.039 -4.227 1 89.94 651 LYS A O 1
ATOM 5206 N N . THR A 1 652 ? -4.098 4.438 -4.484 1 85.81 652 THR A N 1
ATOM 5207 C CA . THR A 1 652 ? -3.205 3.369 -4.051 1 85.81 652 THR A CA 1
ATOM 5208 C C . THR A 1 652 ? -2.479 2.756 -5.246 1 85.81 652 THR A C 1
ATOM 5210 O O . THR A 1 652 ? -2.65 3.203 -6.383 1 85.81 652 THR A O 1
ATOM 5213 N N . ARG A 1 653 ? -1.684 1.754 -4.992 1 78.06 653 ARG A N 1
ATOM 5214 C CA . ARG A 1 653 ? -0.928 1.06 -6.027 1 78.06 653 ARG A CA 1
ATOM 5215 C C . ARG A 1 653 ? -1.861 0.357 -7.008 1 78.06 653 ARG A C 1
ATOM 5217 O O . ARG A 1 653 ? -1.542 0.224 -8.188 1 78.06 653 ARG A O 1
ATOM 5224 N N . ILE A 1 654 ? -2.953 -0.022 -6.445 1 79.06 654 ILE A N 1
ATOM 5225 C CA . ILE A 1 654 ? -3.916 -0.732 -7.281 1 79.06 654 ILE A CA 1
ATOM 5226 C C . ILE A 1 654 ? -4.777 0.272 -8.039 1 79.06 654 ILE A C 1
ATOM 5228 O O . ILE A 1 654 ? -5.164 0.025 -9.188 1 79.06 654 ILE A O 1
ATOM 5232 N N . ARG A 1 655 ? -5.004 1.42 -7.402 1 85 655 ARG A N 1
ATOM 5233 C CA . ARG A 1 655 ? -5.789 2.484 -8.016 1 85 655 ARG A CA 1
ATOM 5234 C C . ARG A 1 655 ? -4.883 3.578 -8.578 1 85 655 ARG A C 1
ATOM 5236 O O . ARG A 1 655 ? -5.09 4.762 -8.305 1 85 655 ARG A O 1
ATOM 5243 N N . ASN A 1 656 ? -3.912 3.221 -9.391 1 79.12 656 ASN A N 1
ATOM 5244 C CA . ASN A 1 656 ? -2.879 4.16 -9.812 1 79.12 656 ASN A CA 1
ATOM 5245 C C . ASN A 1 656 ? -3.291 4.918 -11.07 1 79.12 656 ASN A C 1
ATOM 5247 O O . ASN A 1 656 ? -2.623 5.871 -11.477 1 79.12 656 ASN A O 1
ATOM 5251 N N . LYS A 1 657 ? -4.434 4.562 -11.609 1 79.69 657 LYS A N 1
ATOM 5252 C CA . LYS A 1 657 ? -4.855 5.203 -12.859 1 79.69 657 LYS A CA 1
ATOM 5253 C C . LYS A 1 657 ? -5.949 6.234 -12.602 1 79.69 657 LYS A C 1
ATOM 5255 O O . LYS A 1 657 ? -6.508 6.801 -13.547 1 79.69 657 LYS A O 1
ATOM 5260 N N . LEU A 1 658 ? -6.223 6.465 -11.398 1 87.69 658 LEU A N 1
ATOM 5261 C CA . LEU A 1 658 ? -7.25 7.441 -11.055 1 87.69 658 LEU A CA 1
ATOM 5262 C C . LEU A 1 658 ? -6.848 8.836 -11.516 1 87.69 658 LEU A C 1
ATOM 5264 O O . LEU A 1 658 ? -5.73 9.289 -11.242 1 87.69 658 LEU A O 1
ATOM 5268 N N . ALA A 1 659 ? -7.75 9.453 -12.203 1 88.75 659 ALA A N 1
ATOM 5269 C CA . ALA A 1 659 ? -7.488 10.82 -12.664 1 88.75 659 ALA A CA 1
ATOM 5270 C C . ALA A 1 659 ? -7.449 11.797 -11.492 1 88.75 659 ALA A C 1
ATOM 5272 O O . ALA A 1 659 ? -8.109 11.578 -10.477 1 88.75 659 ALA A O 1
ATOM 5273 N N . THR A 1 660 ? -6.703 12.906 -11.68 1 91.5 660 THR A N 1
ATOM 5274 C CA . THR A 1 660 ? -6.551 13.906 -10.633 1 91.5 660 THR A CA 1
ATOM 5275 C C . THR A 1 660 ? -7.895 14.555 -10.305 1 91.5 660 THR A C 1
ATOM 5277 O O . THR A 1 660 ? -8.164 14.898 -9.148 1 91.5 660 THR A O 1
ATOM 5280 N N . LYS A 1 661 ? -8.734 14.703 -11.289 1 92 661 LYS A N 1
ATOM 5281 C CA . LYS A 1 661 ? -10.055 15.289 -11.078 1 92 661 LYS A CA 1
ATOM 5282 C C . LYS A 1 661 ? -10.898 14.422 -10.141 1 92 661 LYS A C 1
ATOM 5284 O O . LYS A 1 661 ? -11.586 14.945 -9.258 1 92 661 LYS A O 1
ATOM 5289 N N . THR A 1 662 ? -10.805 13.164 -10.375 1 93.81 662 THR A N 1
ATOM 5290 C CA . THR A 1 662 ? -11.555 12.227 -9.547 1 93.81 662 THR A CA 1
ATOM 5291 C C . THR A 1 662 ? -10.992 12.188 -8.125 1 93.81 662 THR A C 1
ATOM 5293 O O . THR A 1 662 ? -11.742 12.102 -7.156 1 93.81 662 THR A O 1
ATOM 5296 N N . VAL A 1 663 ? -9.688 12.25 -8.031 1 94.88 663 VAL A N 1
ATOM 5297 C CA . VAL A 1 663 ? -9.055 12.273 -6.719 1 94.88 663 VAL A CA 1
ATOM 5298 C C . VAL A 1 663 ? -9.484 13.531 -5.961 1 94.88 663 VAL A C 1
ATOM 5300 O O . VAL A 1 663 ? -9.836 13.453 -4.781 1 94.88 663 VAL A O 1
ATOM 5303 N N . LYS A 1 664 ? -9.453 14.641 -6.648 1 96.19 664 LYS A N 1
ATOM 5304 C CA . LYS A 1 664 ? -9.906 15.898 -6.055 1 96.19 664 LYS A CA 1
ATOM 5305 C C . LYS A 1 664 ? -11.352 15.781 -5.578 1 96.19 664 LYS A C 1
ATOM 5307 O O . LYS A 1 664 ? -11.68 16.188 -4.465 1 96.19 664 LYS A O 1
ATOM 5312 N N . GLY A 1 665 ? -12.195 15.203 -6.469 1 96.5 665 GLY A N 1
ATOM 5313 C CA . GLY A 1 665 ? -13.586 15.008 -6.102 1 96.5 665 GLY A CA 1
ATOM 5314 C C . GLY A 1 665 ? -13.758 14.164 -4.855 1 96.5 665 GLY A C 1
ATOM 5315 O O . GLY A 1 665 ? -14.586 14.477 -3.992 1 96.5 665 GLY A O 1
ATOM 5316 N N . ALA A 1 666 ? -13.008 13.117 -4.766 1 96.94 666 ALA A N 1
ATOM 5317 C CA . ALA A 1 666 ? -13.078 12.219 -3.615 1 96.94 666 ALA A CA 1
ATOM 5318 C C . ALA A 1 666 ? -12.625 12.93 -2.342 1 96.94 666 ALA A C 1
ATOM 5320 O O . ALA A 1 666 ? -13.25 12.781 -1.287 1 96.94 666 ALA A O 1
ATOM 5321 N N . LEU A 1 667 ? -11.578 13.688 -2.398 1 97.06 667 LEU A N 1
ATOM 5322 C CA . LEU A 1 667 ? -11.055 14.406 -1.244 1 97.06 667 LEU A CA 1
ATOM 5323 C C . LEU A 1 667 ? -12.039 15.477 -0.779 1 97.06 667 LEU A C 1
ATOM 5325 O O . LEU A 1 667 ? -12.273 15.633 0.421 1 97.06 667 LEU A O 1
ATOM 5329 N N . LEU A 1 668 ? -12.586 16.188 -1.737 1 97.69 668 LEU A N 1
ATOM 5330 C CA . LEU A 1 668 ? -13.547 17.234 -1.413 1 97.69 668 LEU A CA 1
ATOM 5331 C C . LEU A 1 668 ? -14.805 16.641 -0.791 1 97.69 668 LEU A C 1
ATOM 5333 O O . LEU A 1 668 ? -15.367 17.219 0.146 1 97.69 668 LEU A O 1
ATOM 5337 N N . SER A 1 669 ? -15.219 15.523 -1.366 1 96.75 669 SER A N 1
ATOM 5338 C CA . SER A 1 669 ? -16.391 14.859 -0.814 1 96.75 669 SER A CA 1
ATOM 5339 C C . SER A 1 669 ? -16.156 14.406 0.623 1 96.75 669 SER A C 1
ATOM 5341 O O . SER A 1 669 ? -17.031 14.57 1.483 1 96.75 669 SER A O 1
ATOM 5343 N N . ALA A 1 670 ? -15.039 13.828 0.858 1 95.5 670 ALA A N 1
ATOM 5344 C CA . ALA A 1 670 ? -14.688 13.414 2.213 1 95.5 670 ALA A CA 1
ATOM 5345 C C . ALA A 1 670 ? -14.633 14.609 3.158 1 95.5 670 ALA A C 1
ATOM 5347 O O . ALA A 1 670 ? -15.062 14.523 4.309 1 95.5 670 ALA A O 1
ATOM 5348 N N . GLN A 1 671 ? -14.039 15.656 2.674 1 95 671 GLN A N 1
ATOM 5349 C CA . GLN A 1 671 ? -13.961 16.891 3.447 1 95 671 GLN A CA 1
ATOM 5350 C C . GLN A 1 671 ? -15.352 17.438 3.766 1 95 671 GLN A C 1
ATOM 5352 O O . GLN A 1 671 ? -15.602 17.906 4.871 1 95 671 GLN A O 1
ATOM 5357 N N . CYS A 1 672 ? -16.25 17.344 2.82 1 95 672 CYS A N 1
ATOM 5358 C CA . CYS A 1 672 ? -17.625 17.797 3.002 1 95 672 CYS A CA 1
ATOM 5359 C C . CYS A 1 672 ? -18.312 17.031 4.125 1 95 672 CYS A C 1
ATOM 5361 O O . CYS A 1 672 ? -18.953 17.625 4.984 1 95 672 CYS A O 1
ATOM 5363 N N . VAL A 1 673 ? -18.125 15.742 4.102 1 93.69 673 VAL A N 1
ATOM 5364 C CA . VAL A 1 673 ? -18.75 14.875 5.105 1 93.69 673 VAL A CA 1
ATOM 5365 C C . VAL A 1 673 ? -18.188 15.211 6.484 1 93.69 673 VAL A C 1
ATOM 5367 O O . VAL A 1 673 ? -18.938 15.312 7.461 1 93.69 673 VAL A O 1
ATOM 5370 N N . LYS A 1 674 ? -16.953 15.406 6.574 1 89.06 674 LYS A N 1
ATOM 5371 C CA . LYS A 1 674 ? -16.297 15.719 7.848 1 89.06 674 LYS A CA 1
ATOM 5372 C C . LYS A 1 674 ? -16.766 17.078 8.383 1 89.06 674 LYS A C 1
ATOM 5374 O O . LYS A 1 674 ? -16.875 17.266 9.594 1 89.06 674 LYS A O 1
ATOM 5379 N N . ASN A 1 675 ? -16.953 17.938 7.484 1 86.81 675 ASN A N 1
ATOM 5380 C CA . ASN A 1 675 ? -17.375 19.281 7.871 1 86.81 675 ASN A CA 1
ATOM 5381 C C . ASN A 1 675 ? -18.812 19.297 8.398 1 86.81 675 ASN A C 1
ATOM 5383 O O . ASN A 1 675 ? -19.141 20.078 9.289 1 86.81 675 ASN A O 1
ATOM 5387 N N . GLN A 1 676 ? -19.641 18.516 7.863 1 84.19 676 GLN A N 1
ATOM 5388 C CA . GLN A 1 676 ? -21.062 18.547 8.195 1 84.19 676 GLN A CA 1
ATOM 5389 C C . GLN A 1 676 ? -21.328 17.797 9.5 1 84.19 676 GLN A C 1
ATOM 5391 O O . GLN A 1 676 ? -22.234 18.141 10.25 1 84.19 676 GLN A O 1
ATOM 5396 N N . SER A 1 677 ? -20.625 16.672 9.602 1 77.31 677 SER A N 1
ATOM 5397 C CA . SER A 1 677 ? -20.969 15.844 10.742 1 77.31 677 SER A CA 1
ATOM 5398 C C . SER A 1 677 ? -19.734 15.414 11.531 1 77.31 677 SER A C 1
ATOM 5400 O O . SER A 1 677 ? -18.719 15.039 10.938 1 77.31 677 SER A O 1
ATOM 5402 N N . LYS A 1 678 ? -19.938 15.609 12.828 1 70.5 678 LYS A N 1
ATOM 5403 C CA . LYS A 1 678 ? -18.891 15.125 13.711 1 70.5 678 LYS A CA 1
ATOM 5404 C C . LYS A 1 678 ? -18.891 13.602 13.781 1 70.5 678 LYS A C 1
ATOM 5406 O O . LYS A 1 678 ? -17.859 12.977 14.062 1 70.5 678 LYS A O 1
ATOM 5411 N N . GLU A 1 679 ? -20.188 13.031 13.539 1 67.94 679 GLU A N 1
ATOM 5412 C CA . GLU A 1 679 ? -20.359 11.586 13.633 1 67.94 679 GLU A CA 1
ATOM 5413 C C . GLU A 1 679 ? -19.938 10.898 12.336 1 67.94 679 GLU A C 1
ATOM 5415 O O . GLU A 1 679 ? -20.219 9.711 12.141 1 67.94 679 GLU A O 1
ATOM 5420 N N . CYS A 1 680 ? -19.297 11.531 11.547 1 71.69 680 CYS A N 1
ATOM 5421 C CA . CYS A 1 680 ? -18.719 11.055 10.297 1 71.69 680 CYS A CA 1
ATOM 5422 C C . CYS A 1 680 ? -19.812 10.797 9.258 1 71.69 680 CYS A C 1
ATOM 5424 O O . CYS A 1 680 ? -20.641 11.664 9 1 71.69 680 CYS A O 1
ATOM 5426 N N . CYS A 1 681 ? -19.969 9.508 8.672 1 77.62 681 CYS A N 1
ATOM 5427 C CA . CYS A 1 681 ? -20.672 9.219 7.43 1 77.62 681 CYS A CA 1
ATOM 5428 C C . CYS A 1 681 ? -22.172 9.117 7.672 1 77.62 681 CYS A C 1
ATOM 5430 O O . CYS A 1 681 ? -22.969 9.562 6.84 1 77.62 681 CYS A O 1
ATOM 5432 N N . TYR A 1 682 ? -22.609 8.703 8.844 1 81.69 682 TYR A N 1
ATOM 5433 C CA . TYR A 1 682 ? -24.031 8.469 9.016 1 81.69 682 TYR A CA 1
ATOM 5434 C C . TYR A 1 682 ? -24.766 9.758 9.375 1 81.69 682 TYR A C 1
ATOM 5436 O O . TYR A 1 682 ? -25.984 9.836 9.281 1 81.69 682 TYR A O 1
ATOM 5444 N N . GLY A 1 683 ? -24.016 10.797 9.773 1 84.75 683 GLY A N 1
ATOM 5445 C CA . GLY A 1 683 ? -24.625 12.086 10.055 1 84.75 683 GLY A CA 1
ATOM 5446 C C . GLY A 1 683 ? -24.688 12.992 8.836 1 84.75 683 GLY A C 1
ATOM 5447 O O . GLY A 1 683 ? -25.281 14.078 8.898 1 84.75 683 GLY A O 1
ATOM 5448 N N . PHE A 1 684 ? -24.188 12.562 7.758 1 91.69 684 PHE A N 1
ATOM 5449 C CA . PHE A 1 684 ? -24.156 13.352 6.531 1 91.69 684 PHE A CA 1
ATOM 5450 C C . PHE A 1 684 ? -25.562 13.523 5.969 1 91.69 684 PHE A C 1
ATOM 5452 O O . PHE A 1 684 ? -26.297 12.547 5.785 1 91.69 684 PHE A O 1
ATOM 5459 N N . LYS A 1 685 ? -25.984 14.727 5.73 1 91.5 685 LYS A N 1
ATOM 5460 C CA . LYS A 1 685 ? -27.266 15.062 5.125 1 91.5 685 LYS A CA 1
ATOM 5461 C C . LYS A 1 685 ? -27.078 15.797 3.803 1 91.5 685 LYS A C 1
ATOM 5463 O O . LYS A 1 685 ? -26.609 16.938 3.785 1 91.5 685 LYS A O 1
ATOM 5468 N N . PRO A 1 686 ? -27.453 15.086 2.727 1 94 686 PRO A N 1
ATOM 5469 C CA . PRO A 1 686 ? -27.312 15.766 1.434 1 94 686 PRO A CA 1
ATOM 5470 C C . PRO A 1 686 ? -28.062 17.094 1.378 1 94 686 PRO A C 1
ATOM 5472 O O . PRO A 1 686 ? -29.203 17.172 1.871 1 94 686 PRO A O 1
ATOM 5475 N N . THR A 1 687 ? -27.469 18.078 0.869 1 93.06 687 THR A N 1
ATOM 5476 C CA . THR A 1 687 ? -28.094 19.391 0.724 1 93.06 687 THR A CA 1
ATOM 5477 C C . THR A 1 687 ? -29.062 19.406 -0.456 1 93.06 687 THR A C 1
ATOM 5479 O O . THR A 1 687 ? -29 18.531 -1.322 1 93.06 687 THR A O 1
ATOM 5482 N N . GLU A 1 688 ? -29.922 20.391 -0.497 1 92.25 688 GLU A N 1
ATOM 5483 C CA . GLU A 1 688 ? -30.875 20.531 -1.6 1 92.25 688 GLU A CA 1
ATOM 5484 C C . GLU A 1 688 ? -30.141 20.766 -2.924 1 92.25 688 GLU A C 1
ATOM 5486 O O . GLU A 1 688 ? -30.609 20.312 -3.975 1 92.25 688 GLU A O 1
ATOM 5491 N N . LYS A 1 689 ? -29.062 21.422 -2.809 1 92.62 689 LYS A N 1
ATOM 5492 C CA . LYS A 1 689 ? -28.266 21.672 -4.004 1 92.62 689 LYS A CA 1
ATOM 5493 C C . LYS A 1 689 ? -27.719 20.359 -4.582 1 92.62 689 LYS A C 1
ATOM 5495 O O . LYS A 1 689 ? -27.719 20.172 -5.801 1 92.62 689 LYS A O 1
ATOM 5500 N N . MET A 1 690 ? -27.328 19.5 -3.742 1 95.5 690 MET A N 1
ATOM 5501 C CA . MET A 1 690 ? -26.797 18.203 -4.18 1 95.5 690 MET A CA 1
ATOM 5502 C C . MET A 1 690 ? -27.891 17.375 -4.836 1 95.5 690 MET A C 1
ATOM 5504 O O . MET A 1 690 ? -27.672 16.734 -5.867 1 95.5 690 MET A O 1
ATOM 5508 N N . ILE A 1 691 ? -29.078 17.391 -4.25 1 94.81 691 ILE A N 1
ATOM 5509 C CA . ILE A 1 691 ? -30.203 16.609 -4.754 1 94.81 691 ILE A CA 1
ATOM 5510 C C . ILE A 1 691 ? -30.609 17.141 -6.129 1 94.81 691 ILE A C 1
ATOM 5512 O O . ILE A 1 691 ? -30.891 16.359 -7.039 1 94.81 691 ILE A O 1
ATOM 5516 N N . SER A 1 692 ? -30.562 18.453 -6.262 1 92.56 692 SER A N 1
ATOM 5517 C CA . SER A 1 692 ? -30.969 19.062 -7.523 1 92.56 692 SER A CA 1
ATOM 5518 C C . SER A 1 692 ? -29.953 18.766 -8.625 1 92.56 692 SER A C 1
ATOM 5520 O O . SER A 1 692 ? -30.297 18.781 -9.812 1 92.56 692 SER A O 1
ATOM 5522 N N . ARG A 1 693 ? -28.75 18.438 -8.289 1 93.5 693 ARG A N 1
ATOM 5523 C CA . ARG A 1 693 ? -27.672 18.203 -9.242 1 93.5 693 ARG A CA 1
ATOM 5524 C C . ARG A 1 693 ? -27.688 16.766 -9.742 1 93.5 693 ARG A C 1
ATOM 5526 O O . ARG A 1 693 ? -26.984 16.422 -10.688 1 93.5 693 ARG A O 1
ATOM 5533 N N . MET A 1 694 ? -28.578 15.961 -9.109 1 93.88 694 MET A N 1
ATOM 5534 C CA . MET A 1 694 ? -28.641 14.547 -9.477 1 93.88 694 MET A CA 1
ATOM 5535 C C . MET A 1 694 ? -29.422 14.359 -10.781 1 93.88 694 MET A C 1
ATOM 5537 O O . MET A 1 694 ? -30.453 13.703 -10.805 1 93.88 694 MET A O 1
ATOM 5541 N N . THR A 1 695 ? -28.891 15.023 -11.812 1 90.88 695 THR A N 1
ATOM 5542 C CA . THR A 1 695 ? -29.453 14.938 -13.156 1 90.88 695 THR A CA 1
ATOM 5543 C C . THR A 1 695 ? -28.438 14.328 -14.125 1 90.88 695 THR A C 1
ATOM 5545 O O . THR A 1 695 ? -27.234 14.367 -13.875 1 90.88 695 THR A O 1
ATOM 5548 N N . SER A 1 696 ? -28.891 13.742 -15.188 1 87.56 696 SER A N 1
ATOM 5549 C CA . SER A 1 696 ? -28.031 13.094 -16.172 1 87.56 696 SER A CA 1
ATOM 5550 C C . SER A 1 696 ? -27.078 14.094 -16.812 1 87.56 696 SER A C 1
ATOM 5552 O O . SER A 1 696 ? -25.953 13.742 -17.203 1 87.56 696 SER A O 1
ATOM 5554 N N . ALA A 1 697 ? -27.453 15.289 -16.875 1 85.81 697 ALA A N 1
ATOM 5555 C CA . ALA A 1 697 ? -26.625 16.328 -17.484 1 85.81 697 ALA A CA 1
ATOM 5556 C C . ALA A 1 697 ? -25.391 16.625 -16.625 1 85.81 697 ALA A C 1
ATOM 5558 O O . ALA A 1 697 ? -24.297 16.812 -17.156 1 85.81 697 ALA A O 1
ATOM 5559 N N . VAL A 1 698 ? -25.609 16.609 -15.359 1 87.31 698 VAL A N 1
ATOM 5560 C CA . VAL A 1 698 ? -24.516 16.922 -14.438 1 87.31 698 VAL A CA 1
ATOM 5561 C C . VAL A 1 698 ? -23.625 15.695 -14.25 1 87.31 698 VAL A C 1
ATOM 5563 O O . VAL A 1 698 ? -22.406 15.812 -14.188 1 87.31 698 VAL A O 1
ATOM 5566 N N . LEU A 1 699 ? -24.266 14.633 -14.195 1 88.06 699 LEU A N 1
ATOM 5567 C CA . LEU A 1 699 ? -23.531 13.398 -13.922 1 88.06 699 LEU A CA 1
ATOM 5568 C C . LEU A 1 699 ? -22.703 12.977 -15.133 1 88.06 699 LEU A C 1
ATOM 5570 O O . LEU A 1 699 ? -21.578 12.516 -14.992 1 88.06 699 LEU A O 1
ATOM 5574 N N . TYR A 1 700 ? -23.297 13.148 -16.266 1 79.44 700 TYR A N 1
ATOM 5575 C CA . TYR A 1 700 ? -22.609 12.633 -17.438 1 79.44 700 TYR A CA 1
ATOM 5576 C C . TYR A 1 700 ? -22.312 13.75 -18.438 1 79.44 700 TYR A C 1
ATOM 5578 O O . TYR A 1 700 ? -22.156 13.5 -19.641 1 79.44 700 TYR A O 1
ATOM 5586 N N . SER A 1 701 ? -22.25 15.055 -17.984 1 66.31 701 SER A N 1
ATOM 5587 C CA . SER A 1 701 ? -22 16.156 -18.906 1 66.31 701 SER A CA 1
ATOM 5588 C C . SER A 1 701 ? -20.828 15.875 -19.828 1 66.31 701 SER A C 1
ATOM 5590 O O . SER A 1 701 ? -19.797 15.359 -19.375 1 66.31 701 SER A O 1
ATOM 5592 N N . LYS A 1 702 ? -21.031 15.75 -21.172 1 51.66 702 LYS A N 1
ATOM 5593 C CA . LYS A 1 702 ? -20.125 15.625 -22.312 1 51.66 702 LYS A CA 1
ATOM 5594 C C . LYS A 1 702 ? -19.109 16.766 -22.328 1 51.66 702 LYS A C 1
ATOM 5596 O O . LYS A 1 702 ? -19.297 17.766 -23.016 1 51.66 702 LYS A O 1
ATOM 5601 N N . THR A 1 703 ? -18.719 17.438 -21.438 1 39.19 703 THR A N 1
ATOM 5602 C CA . THR A 1 703 ? -17.656 18.328 -21.906 1 39.19 703 THR A CA 1
ATOM 5603 C C . THR A 1 703 ? -16.641 17.562 -22.75 1 39.19 703 THR A C 1
ATOM 5605 O O . THR A 1 703 ? -16.25 16.453 -22.406 1 39.19 703 THR A O 1
ATOM 5608 N N . ALA A 1 704 ? -16.281 18.094 -24.062 1 37.84 704 ALA A N 1
ATOM 5609 C CA . ALA A 1 704 ? -15.477 17.547 -25.141 1 37.84 704 ALA A CA 1
ATOM 5610 C C . ALA A 1 704 ? -14.297 16.734 -24.609 1 37.84 704 ALA A C 1
ATOM 5612 O O . ALA A 1 704 ? -13.953 15.688 -25.141 1 37.84 704 ALA A O 1
ATOM 5613 N N . GLY A 1 705 ? -13.258 17.391 -24.125 1 35.88 705 GLY A N 1
ATOM 5614 C CA . GLY A 1 705 ? -11.891 16.906 -24.156 1 35.88 705 GLY A CA 1
ATOM 5615 C C . GLY A 1 705 ? -11.664 15.703 -23.25 1 35.88 705 GLY A C 1
ATOM 5616 O O . GLY A 1 705 ? -10.641 15.039 -23.328 1 35.88 705 GLY A O 1
ATOM 5617 N N . ALA A 1 706 ? -12.062 15.805 -21.922 1 36.22 706 ALA A N 1
ATOM 5618 C CA . ALA A 1 706 ? -11.32 14.867 -21.094 1 36.22 706 ALA A CA 1
ATOM 5619 C C . ALA A 1 706 ? -11.984 13.492 -21.094 1 36.22 706 ALA A C 1
ATOM 5621 O O . ALA A 1 706 ? -13.188 13.375 -20.859 1 36.22 706 ALA A O 1
ATOM 5622 N N . ALA A 1 707 ? -11.625 12.539 -21.766 1 35.69 707 ALA A N 1
ATOM 5623 C CA . ALA A 1 707 ? -11.836 11.102 -21.781 1 35.69 707 ALA A CA 1
ATOM 5624 C C . ALA A 1 707 ? -12.25 10.586 -20.406 1 35.69 707 ALA A C 1
ATOM 5626 O O . ALA A 1 707 ? -11.672 10.977 -19.391 1 35.69 707 ALA A O 1
ATOM 5627 N N . ALA A 1 708 ? -13.516 10.242 -20.219 1 39.44 708 ALA A N 1
ATOM 5628 C CA . ALA A 1 708 ? -14.023 9.539 -19.047 1 39.44 708 ALA A CA 1
ATOM 5629 C C . ALA A 1 708 ? -12.984 8.562 -18.484 1 39.44 708 ALA A C 1
ATOM 5631 O O . ALA A 1 708 ? -12.609 7.605 -19.156 1 39.44 708 ALA A O 1
ATOM 5632 N N . GLU A 1 709 ? -12.141 8.984 -17.609 1 42.75 709 GLU A N 1
ATOM 5633 C CA . GLU A 1 709 ? -11.156 8.094 -17 1 42.75 709 GLU A CA 1
ATOM 5634 C C . GLU A 1 709 ? -11.836 6.965 -16.234 1 42.75 709 GLU A C 1
ATOM 5636 O O . GLU A 1 709 ? -12.602 7.215 -15.297 1 42.75 709 GLU A O 1
ATOM 5641 N N . VAL A 1 710 ? -12.438 6.062 -16.922 1 41.06 710 VAL A N 1
ATOM 5642 C CA . VAL A 1 710 ? -12.883 4.852 -16.234 1 41.06 710 VAL A CA 1
ATOM 5643 C C . VAL A 1 710 ? -11.734 4.277 -15.406 1 41.06 710 VAL A C 1
ATOM 5645 O O . VAL A 1 710 ? -10.594 4.207 -15.875 1 41.06 710 VAL A O 1
ATOM 5648 N N . GLU A 1 711 ? -11.961 4.355 -14.078 1 44.72 711 GLU A N 1
ATOM 5649 C CA . GLU A 1 711 ? -11.047 3.617 -13.211 1 44.72 711 GLU A CA 1
ATOM 5650 C C . GLU A 1 711 ? -10.766 2.225 -13.766 1 44.72 711 GLU A C 1
ATOM 5652 O O . GLU A 1 711 ? -11.625 1.346 -13.727 1 44.72 711 GLU A O 1
ATOM 5657 N N . VAL A 1 712 ? -10.141 2.135 -14.812 1 39.84 712 VAL A N 1
ATOM 5658 C CA . VAL A 1 712 ? -9.703 0.789 -15.172 1 39.84 712 VAL A CA 1
ATOM 5659 C C . VAL A 1 712 ? -8.672 0.293 -14.164 1 39.84 712 VAL A C 1
ATOM 5661 O O . VAL A 1 712 ? -7.684 0.983 -13.891 1 39.84 712 VAL A O 1
ATOM 5664 N N . ASN A 1 713 ? -9.211 -0.327 -13.172 1 37.41 713 ASN A N 1
ATOM 5665 C CA . ASN A 1 713 ? -8.211 -0.966 -12.328 1 37.41 713 ASN A CA 1
ATOM 5666 C C . ASN A 1 713 ? -7.055 -1.524 -13.141 1 37.41 713 ASN A C 1
ATOM 5668 O O . ASN A 1 713 ? -7.266 -2.143 -14.188 1 37.41 713 ASN A O 1
ATOM 5672 N N . SER A 1 714 ? -6.117 -0.8 -13.273 1 36.78 714 SER A N 1
ATOM 5673 C CA . SER A 1 714 ? -5 -1.53 -13.867 1 36.78 714 SER A CA 1
ATOM 5674 C C . SER A 1 714 ? -4.973 -2.979 -13.383 1 36.78 714 SER A C 1
ATOM 5676 O O . SER A 1 714 ? -5.07 -3.242 -12.188 1 36.78 714 SER A O 1
ATOM 5678 N N . ASP A 1 715 ? -5.84 -3.789 -13.945 1 33.09 715 ASP A N 1
ATOM 5679 C CA . ASP A 1 715 ? -5.426 -5.156 -13.633 1 33.09 715 ASP A CA 1
ATOM 5680 C C . ASP A 1 715 ? -3.961 -5.199 -13.203 1 33.09 715 ASP A C 1
ATOM 5682 O O . ASP A 1 715 ? -3.064 -4.926 -14.008 1 33.09 715 ASP A O 1
ATOM 5686 N N . SER A 1 716 ? -3.762 -4.379 -12.289 1 33.75 716 SER A N 1
ATOM 5687 C CA . SER A 1 716 ? -2.41 -4.43 -11.734 1 33.75 716 SER A CA 1
ATOM 5688 C C . SER A 1 716 ? -1.752 -5.777 -12 1 33.75 716 SER A C 1
ATOM 5690 O O . SER A 1 716 ? -2.381 -6.824 -11.844 1 33.75 716 SER A O 1
ATOM 5692 N N . ASP A 1 717 ? -0.909 -5.832 -12.93 1 32.97 717 ASP A N 1
ATOM 5693 C CA . ASP A 1 717 ? 0.158 -6.824 -13.023 1 32.97 717 ASP A CA 1
ATOM 5694 C C . ASP A 1 717 ? 0.571 -7.316 -11.641 1 32.97 717 ASP A C 1
ATOM 5696 O O . ASP A 1 717 ? 1.197 -6.582 -10.875 1 32.97 717 ASP A O 1
ATOM 5700 N N . ASP A 1 718 ? -0.316 -7.668 -10.914 1 33.22 718 ASP A N 1
ATOM 5701 C CA . ASP A 1 718 ? 0.142 -8.422 -9.75 1 33.22 718 ASP A CA 1
ATOM 5702 C C . ASP A 1 718 ? 1.528 -9.016 -9.984 1 33.22 718 ASP A C 1
ATOM 5704 O O . ASP A 1 718 ? 1.688 -9.922 -10.805 1 33.22 718 ASP A O 1
ATOM 5708 N N . PRO A 1 719 ? 2.406 -8.195 -9.836 1 37.38 719 PRO A N 1
ATOM 5709 C CA . PRO A 1 719 ? 3.781 -8.625 -10.109 1 37.38 719 PRO A CA 1
ATOM 5710 C C . PRO A 1 719 ? 4.051 -10.062 -9.656 1 37.38 719 PRO A C 1
ATOM 5712 O O . PRO A 1 719 ? 5.145 -10.586 -9.867 1 37.38 719 PRO A O 1
ATOM 5715 N N . THR A 1 720 ? 3.227 -10.523 -8.75 1 36.31 720 THR A N 1
ATOM 5716 C CA . THR A 1 720 ? 3.641 -11.852 -8.328 1 36.31 720 THR A CA 1
ATOM 5717 C C . THR A 1 720 ? 3.396 -12.875 -9.438 1 36.31 720 THR A C 1
ATOM 5719 O O . THR A 1 720 ? 3.947 -13.977 -9.406 1 36.31 720 THR A O 1
ATOM 5722 N N . LEU A 1 721 ? 2.135 -12.883 -10.078 1 36.19 721 LEU A N 1
ATOM 5723 C CA . LEU A 1 721 ? 1.928 -13.938 -11.062 1 36.19 721 LEU A CA 1
ATOM 5724 C C . LEU A 1 721 ? 2.33 -13.469 -12.453 1 36.19 721 LEU A C 1
ATOM 5726 O O . LEU A 1 721 ? 2.023 -12.336 -12.844 1 36.19 721 LEU A O 1
ATOM 5730 N N . LEU A 1 722 ? 3.592 -13.797 -12.93 1 35.44 722 LEU A N 1
ATOM 5731 C CA . LEU A 1 722 ? 3.816 -13.68 -14.367 1 35.44 722 LEU A CA 1
ATOM 5732 C C . LEU A 1 722 ? 2.768 -14.469 -15.148 1 35.44 722 LEU A C 1
ATOM 5734 O O . LEU A 1 722 ? 2.453 -15.609 -14.789 1 35.44 722 LEU A O 1
ATOM 5738 N N . MET B 1 1 ? 39.406 -36.375 69.375 1 17.34 1 MET B N 1
ATOM 5739 C CA . MET B 1 1 ? 38.969 -35.812 70.625 1 17.34 1 MET B CA 1
ATOM 5740 C C . MET B 1 1 ? 38.094 -34.594 70.438 1 17.34 1 MET B C 1
ATOM 5742 O O . MET B 1 1 ? 37.375 -34.188 71.375 1 17.34 1 MET B O 1
ATOM 5746 N N . SER B 1 2 ? 38.281 -33.625 69.375 1 20.28 2 SER B N 1
ATOM 5747 C CA . SER B 1 2 ? 38.188 -32.219 69.812 1 20.28 2 SER B CA 1
ATOM 5748 C C . SER B 1 2 ? 36.75 -31.875 70.188 1 20.28 2 SER B C 1
ATOM 5750 O O . SER B 1 2 ? 35.781 -32.5 69.75 1 20.28 2 SER B O 1
ATOM 5752 N N . SER B 1 3 ? 36.625 -30.875 71.125 1 19.66 3 SER B N 1
ATOM 5753 C CA . SER B 1 3 ? 35.844 -30.203 72.188 1 19.66 3 SER B CA 1
ATOM 5754 C C . SER B 1 3 ? 34.719 -29.375 71.562 1 19.66 3 SER B C 1
ATOM 5756 O O . SER B 1 3 ? 34.938 -28.594 70.625 1 19.66 3 SER B O 1
ATOM 5758 N N . ASP B 1 4 ? 33.375 -29.734 71.688 1 20.77 4 ASP B N 1
ATOM 5759 C CA . ASP B 1 4 ? 32.031 -29.547 71.188 1 20.77 4 ASP B CA 1
ATOM 5760 C C . ASP B 1 4 ? 31.438 -28.234 71.688 1 20.77 4 ASP B C 1
ATOM 5762 O O . ASP B 1 4 ? 30.219 -28.031 71.625 1 20.77 4 ASP B O 1
ATOM 5766 N N . THR B 1 5 ? 32.375 -27.125 71.875 1 19.78 5 THR B N 1
ATOM 5767 C CA . THR B 1 5 ? 31.953 -26.094 72.812 1 19.78 5 THR B CA 1
ATOM 5768 C C . THR B 1 5 ? 30.688 -25.391 72.312 1 19.78 5 THR B C 1
ATOM 5770 O O . THR B 1 5 ? 30.594 -24.969 71.188 1 19.78 5 THR B O 1
ATOM 5773 N N . ASP B 1 6 ? 29.484 -25.406 73.062 1 20.72 6 ASP B N 1
ATOM 5774 C CA . ASP B 1 6 ? 28.031 -25.188 73.062 1 20.72 6 ASP B CA 1
ATOM 5775 C C . ASP B 1 6 ? 27.703 -23.703 73.125 1 20.72 6 ASP B C 1
ATOM 5777 O O . ASP B 1 6 ? 26.547 -23.344 73.375 1 20.72 6 ASP B O 1
ATOM 5781 N N . ASP B 1 7 ? 28.5 -22.672 72.625 1 19.78 7 ASP B N 1
ATOM 5782 C CA . ASP B 1 7 ? 28.469 -21.375 73.25 1 19.78 7 ASP B CA 1
ATOM 5783 C C . ASP B 1 7 ? 27.109 -20.688 73.062 1 19.78 7 ASP B C 1
ATOM 5785 O O . ASP B 1 7 ? 26.641 -20.594 71.938 1 19.78 7 ASP B O 1
ATOM 5789 N N . ASN B 1 8 ? 26.203 -20.547 74.062 1 21.16 8 ASN B N 1
ATOM 5790 C CA . ASN B 1 8 ? 24.828 -20.188 74.375 1 21.16 8 ASN B CA 1
ATOM 5791 C C . ASN B 1 8 ? 24.594 -18.688 74.188 1 21.16 8 ASN B C 1
ATOM 5793 O O . ASN B 1 8 ? 23.594 -18.141 74.688 1 21.16 8 ASN B O 1
ATOM 5797 N N . SER B 1 9 ? 25.219 -17.922 73.25 1 21.19 9 SER B N 1
ATOM 5798 C CA . SER B 1 9 ? 25.266 -16.484 73.438 1 21.19 9 SER B CA 1
ATOM 5799 C C . SER B 1 9 ? 23.875 -15.875 73.375 1 21.19 9 SER B C 1
ATOM 5801 O O . SER B 1 9 ? 23.078 -16.219 72.5 1 21.19 9 SER B O 1
ATOM 5803 N N . GLU B 1 10 ? 23.344 -15.367 74.562 1 21.39 10 GLU B N 1
ATOM 5804 C CA . GLU B 1 10 ? 22.094 -14.773 75 1 21.39 10 GLU B CA 1
ATOM 5805 C C . GLU B 1 10 ? 21.766 -13.492 74.25 1 21.39 10 GLU B C 1
ATOM 5807 O O . GLU B 1 10 ? 22.5 -12.508 74.312 1 21.39 10 GLU B O 1
ATOM 5812 N N . VAL B 1 11 ? 21.422 -13.5 73 1 22.45 11 VAL B N 1
ATOM 5813 C CA . VAL B 1 11 ? 21.328 -12.32 72.125 1 22.45 11 VAL B CA 1
ATOM 5814 C C . VAL B 1 11 ? 20.188 -11.422 72.625 1 22.45 11 VAL B C 1
ATOM 5816 O O . VAL B 1 11 ? 19.062 -11.883 72.812 1 22.45 11 VAL B O 1
ATOM 5819 N N . LEU B 1 12 ? 20.469 -10.352 73.5 1 22.66 12 LEU B N 1
ATOM 5820 C CA . LEU B 1 12 ? 19.688 -9.328 74.125 1 22.66 12 LEU B CA 1
ATOM 5821 C C . LEU B 1 12 ? 18.688 -8.68 73.188 1 22.66 12 LEU B C 1
ATOM 5823 O O . LEU B 1 12 ? 19.062 -8.25 72.125 1 22.66 12 LEU B O 1
ATOM 5827 N N . GLY B 1 13 ? 17.344 -8.914 73.25 1 21.22 13 GLY B N 1
ATOM 5828 C CA . GLY B 1 13 ? 16.109 -8.711 72.562 1 21.22 13 GLY B CA 1
ATOM 5829 C C . GLY B 1 13 ? 15.641 -7.273 72.562 1 21.22 13 GLY B C 1
ATOM 5830 O O . GLY B 1 13 ? 14.844 -6.883 73.375 1 21.22 13 GLY B O 1
ATOM 5831 N N . TYR B 1 14 ? 16.578 -6.188 72.25 1 23.61 14 TYR B N 1
ATOM 5832 C CA . TYR B 1 14 ? 16.203 -4.801 72.5 1 23.61 14 TYR B CA 1
ATOM 5833 C C . TYR B 1 14 ? 14.867 -4.477 71.875 1 23.61 14 TYR B C 1
ATOM 5835 O O . TYR B 1 14 ? 14.656 -4.793 70.688 1 23.61 14 TYR B O 1
ATOM 5843 N N . GLN B 1 15 ? 13.82 -4.27 72.688 1 22.5 15 GLN B N 1
ATOM 5844 C CA . GLN B 1 15 ? 12.391 -4.051 72.5 1 22.5 15 GLN B CA 1
ATOM 5845 C C . GLN B 1 15 ? 12.125 -2.713 71.812 1 22.5 15 GLN B C 1
ATOM 5847 O O . GLN B 1 15 ? 12.406 -1.655 72.375 1 22.5 15 GLN B O 1
ATOM 5852 N N . THR B 1 16 ? 12.594 -2.4 70.625 1 27.5 16 THR B N 1
ATOM 5853 C CA . THR B 1 16 ? 12.477 -1.042 70.062 1 27.5 16 THR B CA 1
ATOM 5854 C C . THR B 1 16 ? 11.023 -0.571 70.125 1 27.5 16 THR B C 1
ATOM 5856 O O . THR B 1 16 ? 10.109 -1.325 69.812 1 27.5 16 THR B O 1
ATOM 5859 N N . PRO B 1 17 ? 10.641 0.531 70.875 1 26.22 17 PRO B N 1
ATOM 5860 C CA . PRO B 1 17 ? 9.336 1.083 71.25 1 26.22 17 PRO B CA 1
ATOM 5861 C C . PRO B 1 17 ? 8.438 1.313 70 1 26.22 17 PRO B C 1
ATOM 5863 O O . PRO B 1 17 ? 8.938 1.579 68.938 1 26.22 17 PRO B O 1
ATOM 5866 N N . LYS B 1 18 ? 7.145 0.871 70 1 27.02 18 LYS B N 1
ATOM 5867 C CA . LYS B 1 18 ? 6.066 0.8 69.062 1 27.02 18 LYS B CA 1
ATOM 5868 C C . LYS B 1 18 ? 5.516 2.188 68.75 1 27.02 18 LYS B C 1
ATOM 5870 O O . LYS B 1 18 ? 4.91 2.826 69.562 1 27.02 18 LYS B O 1
ATOM 5875 N N . LYS B 1 19 ? 6.195 3.143 68.125 1 32 19 LYS B N 1
ATOM 5876 C CA . LYS B 1 19 ? 5.641 4.465 67.875 1 32 19 LYS B CA 1
ATOM 5877 C C . LYS B 1 19 ? 4.211 4.367 67.312 1 32 19 LYS B C 1
ATOM 5879 O O . LYS B 1 19 ? 3.912 3.549 66.438 1 32 19 LYS B O 1
ATOM 5884 N N . LYS B 1 20 ? 3.195 4.82 68 1 29.42 20 LYS B N 1
ATOM 5885 C CA . LYS B 1 20 ? 1.765 4.984 67.75 1 29.42 20 LYS B CA 1
ATOM 5886 C C . LYS B 1 20 ? 1.503 5.688 66.438 1 29.42 20 LYS B C 1
ATOM 5888 O O . LYS B 1 20 ? 1.865 6.852 66.25 1 29.42 20 LYS B O 1
ATOM 5893 N N . LYS B 1 21 ? 1.702 5.074 65.375 1 29.19 21 LYS B N 1
ATOM 5894 C CA . LYS B 1 21 ? 1.442 5.684 64.062 1 29.19 21 LYS B CA 1
ATOM 5895 C C . LYS B 1 21 ? -0.001 6.164 63.938 1 29.19 21 LYS B C 1
ATOM 5897 O O . LYS B 1 21 ? -0.937 5.387 64.188 1 29.19 21 LYS B O 1
ATOM 5902 N N . ILE B 1 22 ? -0.33 7.402 64.375 1 30.25 22 ILE B N 1
ATOM 5903 C CA . ILE B 1 22 ? -1.596 8.094 64.188 1 30.25 22 ILE B CA 1
ATOM 5904 C C . ILE B 1 22 ? -2.09 7.848 62.75 1 30.25 22 ILE B C 1
ATOM 5906 O O . ILE B 1 22 ? -1.361 8.086 61.781 1 30.25 22 ILE B O 1
ATOM 5910 N N . ASP B 1 23 ? -2.984 6.895 62.531 1 28.12 23 ASP B N 1
ATOM 5911 C CA . ASP B 1 23 ? -3.641 6.379 61.344 1 28.12 23 ASP B CA 1
ATOM 5912 C C . ASP B 1 23 ? -4.375 7.492 60.594 1 28.12 23 ASP B C 1
ATOM 5914 O O . ASP B 1 23 ? -5.531 7.797 60.906 1 28.12 23 ASP B O 1
ATOM 5918 N N . ASN B 1 24 ? -3.932 8.805 60.719 1 32.69 24 ASN B N 1
ATOM 5919 C CA . ASN B 1 24 ? -4.684 9.82 59.969 1 32.69 24 ASN B CA 1
ATOM 5920 C C . ASN B 1 24 ? -4.918 9.414 58.531 1 32.69 24 ASN B C 1
ATOM 5922 O O . ASN B 1 24 ? -4.133 9.766 57.656 1 32.69 24 ASN B O 1
ATOM 5926 N N . SER B 1 25 ? -5.207 8.148 58.281 1 33.78 25 SER B N 1
ATOM 5927 C CA . SER B 1 25 ? -5.387 7.785 56.875 1 33.78 25 SER B CA 1
ATOM 5928 C C . SER B 1 25 ? -6.504 8.602 56.219 1 33.78 25 SER B C 1
ATOM 5930 O O . SER B 1 25 ? -7.684 8.359 56.469 1 33.78 25 SER B O 1
ATOM 5932 N N . LYS B 1 26 ? -6.422 9.984 56.375 1 37.94 26 LYS B N 1
ATOM 5933 C CA . LYS B 1 26 ? -7.375 10.758 55.594 1 37.94 26 LYS B CA 1
ATOM 5934 C C . LYS B 1 26 ? -7.641 10.094 54.25 1 37.94 26 LYS B C 1
ATOM 5936 O O . LYS B 1 26 ? -6.711 9.828 53.469 1 37.94 26 LYS B O 1
ATOM 5941 N N . HIS B 1 27 ? -8.703 9.359 54.125 1 41.34 27 HIS B N 1
ATOM 5942 C CA . HIS B 1 27 ? -9.18 8.727 52.906 1 41.34 27 HIS B CA 1
ATOM 5943 C C . HIS B 1 27 ? -9.227 9.727 51.75 1 41.34 27 HIS B C 1
ATOM 5945 O O . HIS B 1 27 ? -9.875 10.773 51.875 1 41.34 27 HIS B O 1
ATOM 5951 N N . ARG B 1 28 ? -8.172 9.969 51.125 1 47.19 28 ARG B N 1
ATOM 5952 C CA . ARG B 1 28 ? -8.117 10.82 49.938 1 47.19 28 ARG B CA 1
ATOM 5953 C C . ARG B 1 28 ? -9.352 10.633 49.062 1 47.19 28 ARG B C 1
ATOM 5955 O O . ARG B 1 28 ? -9.711 9.5 48.719 1 47.19 28 ARG B O 1
ATOM 5962 N N . LEU B 1 29 ? -10.227 11.555 49.062 1 55.06 29 LEU B N 1
ATOM 5963 C CA . LEU B 1 29 ? -11.406 11.586 48.219 1 55.06 29 LEU B CA 1
ATOM 5964 C C . LEU B 1 29 ? -11.023 11.336 46.75 1 55.06 29 LEU B C 1
ATOM 5966 O O . LEU B 1 29 ? -10.203 12.055 46.188 1 55.06 29 LEU B O 1
ATOM 5970 N N . GLN B 1 30 ? -11.141 10.164 46.375 1 63.66 30 GLN B N 1
ATOM 5971 C CA . GLN B 1 30 ? -10.844 9.844 45 1 63.66 30 GLN B CA 1
ATOM 5972 C C . GLN B 1 30 ? -11.844 10.5 44.031 1 63.66 30 GLN B C 1
ATOM 5974 O O . GLN B 1 30 ? -13.016 10.656 44.406 1 63.66 30 GLN B O 1
ATOM 5979 N N . LYS B 1 31 ? -11.359 11.227 43.031 1 75.5 31 LYS B N 1
ATOM 5980 C CA . LYS B 1 31 ? -12.188 11.867 42.031 1 75.5 31 LYS B CA 1
ATOM 5981 C C . LYS B 1 31 ? -12.578 10.875 40.938 1 75.5 31 LYS B C 1
ATOM 5983 O O . LYS B 1 31 ? -11.844 9.93 40.656 1 75.5 31 LYS B O 1
ATOM 5988 N N . TYR B 1 32 ? -13.805 11.055 40.344 1 77.75 32 TYR B N 1
ATOM 5989 C CA . TYR B 1 32 ? -14.305 10.25 39.219 1 77.75 32 TYR B CA 1
ATOM 5990 C C . TYR B 1 32 ? -13.391 10.344 38.031 1 77.75 32 TYR B C 1
ATOM 5992 O O . TYR B 1 32 ? -12.938 11.438 37.656 1 77.75 32 TYR B O 1
ATOM 6000 N N . ARG B 1 33 ? -13.008 9.25 37.531 1 77.19 33 ARG B N 1
ATOM 6001 C CA . ARG B 1 33 ? -12.195 9.18 36.312 1 77.19 33 ARG B CA 1
ATOM 6002 C C . ARG B 1 33 ? -13.031 8.773 35.125 1 77.19 33 ARG B C 1
ATOM 6004 O O . ARG B 1 33 ? -13.695 7.734 35.125 1 77.19 33 ARG B O 1
ATOM 6011 N N . ARG B 1 34 ? -13.039 9.5 34.094 1 76.44 34 ARG B N 1
ATOM 6012 C CA . ARG B 1 34 ? -13.82 9.211 32.906 1 76.44 34 ARG B CA 1
ATOM 6013 C C . ARG B 1 34 ? -13.336 7.938 32.219 1 76.44 34 ARG B C 1
ATOM 6015 O O . ARG B 1 34 ? -14.109 7.254 31.547 1 76.44 34 ARG B O 1
ATOM 6022 N N . ASP B 1 35 ? -12.148 7.496 32.531 1 75.75 35 ASP B N 1
ATOM 6023 C CA . ASP B 1 35 ? -11.594 6.258 32 1 75.75 35 ASP B CA 1
ATOM 6024 C C . ASP B 1 35 ? -12.375 5.047 32.5 1 75.75 35 ASP B C 1
ATOM 6026 O O . ASP B 1 35 ? -12.359 3.988 31.875 1 75.75 35 ASP B O 1
ATOM 6030 N N . TRP B 1 36 ? -13.086 5.199 33.562 1 78.94 36 TRP B N 1
ATOM 6031 C CA . TRP B 1 36 ? -13.852 4.102 34.125 1 78.94 36 TRP B CA 1
ATOM 6032 C C . TRP B 1 36 ? -15.031 3.73 33.25 1 78.94 36 TRP B C 1
ATOM 6034 O O . TRP B 1 36 ? -15.461 2.572 33.219 1 78.94 36 TRP B O 1
ATOM 6044 N N . GLU B 1 37 ? -15.414 4.746 32.469 1 78.56 37 GLU B N 1
ATOM 6045 C CA . GLU B 1 37 ? -16.562 4.535 31.609 1 78.56 37 GLU B CA 1
ATOM 6046 C C . GLU B 1 37 ? -16.203 3.617 30.438 1 78.56 37 GLU B C 1
ATOM 6048 O O . GLU B 1 37 ? -17.094 3.111 29.75 1 78.56 37 GLU B O 1
ATOM 6053 N N . LYS B 1 38 ? -14.891 3.355 30.312 1 73.25 38 LYS B N 1
ATOM 6054 C CA . LYS B 1 38 ? -14.398 2.49 29.25 1 73.25 38 LYS B CA 1
ATOM 6055 C C . LYS B 1 38 ? -13.781 1.216 29.812 1 73.25 38 LYS B C 1
ATOM 6057 O O . LYS B 1 38 ? -13.32 0.353 29.062 1 73.25 38 LYS B O 1
ATOM 6062 N N . ASN B 1 39 ? -13.75 1.03 31.109 1 71.81 39 ASN B N 1
ATOM 6063 C CA . ASN B 1 39 ? -13.148 -0.116 31.781 1 71.81 39 ASN B CA 1
ATOM 6064 C C . ASN B 1 39 ? -14.117 -1.293 31.859 1 71.81 39 ASN B C 1
ATOM 6066 O O . ASN B 1 39 ? -14.75 -1.521 32.875 1 71.81 39 ASN B O 1
ATOM 6070 N N . THR B 1 40 ? -14.242 -2.018 30.828 1 72.06 40 THR B N 1
ATOM 6071 C CA . THR B 1 40 ? -15.164 -3.141 30.719 1 72.06 40 THR B CA 1
ATOM 6072 C C . THR B 1 40 ? -14.664 -4.34 31.516 1 72.06 40 THR B C 1
ATOM 6074 O O . THR B 1 40 ? -15.43 -5.262 31.797 1 72.06 40 THR B O 1
ATOM 6077 N N . LYS B 1 41 ? -13.508 -4.387 31.891 1 72.38 41 LYS B N 1
ATOM 6078 C CA . LYS B 1 41 ? -12.922 -5.531 32.594 1 72.38 41 LYS B CA 1
ATOM 6079 C C . LYS B 1 41 ? -13.398 -5.594 34.031 1 72.38 41 LYS B C 1
ATOM 6081 O O . LYS B 1 41 ? -13.82 -6.652 34.5 1 72.38 41 LYS B O 1
ATOM 6086 N N . ASP B 1 42 ? -13.32 -4.508 34.688 1 74.25 42 ASP B N 1
ATOM 6087 C CA . ASP B 1 42 ? -13.609 -4.516 36.125 1 74.25 42 ASP B CA 1
ATOM 6088 C C . ASP B 1 42 ? -15.07 -4.16 36.406 1 74.25 42 ASP B C 1
ATOM 6090 O O . ASP B 1 42 ? -15.633 -4.555 37.406 1 74.25 42 ASP B O 1
ATOM 6094 N N . PHE B 1 43 ? -15.719 -3.355 35.344 1 78.31 43 PHE B N 1
ATOM 6095 C CA . PHE B 1 43 ? -17.031 -2.789 35.625 1 78.31 43 PHE B CA 1
ATOM 6096 C C . PHE B 1 43 ? -18.078 -3.309 34.656 1 78.31 43 PHE B C 1
ATOM 6098 O O . PHE B 1 43 ? -19.203 -2.811 34.594 1 78.31 43 PHE B O 1
ATOM 6105 N N . GLY B 1 44 ? -17.781 -4.312 33.875 1 71.44 44 GLY B N 1
ATOM 6106 C CA . GLY B 1 44 ? -18.703 -4.988 32.969 1 71.44 44 GLY B CA 1
ATOM 6107 C C . GLY B 1 44 ? -18.719 -4.387 31.578 1 71.44 44 GLY B C 1
ATOM 6108 O O . GLY B 1 44 ? -18.297 -3.242 31.391 1 71.44 44 GLY B O 1
ATOM 6109 N N . PRO B 1 45 ? -19.141 -5.168 30.656 1 71.12 45 PRO B N 1
ATOM 6110 C CA . PRO B 1 45 ? -19.062 -4.754 29.25 1 71.12 45 PRO B CA 1
ATOM 6111 C C . PRO B 1 45 ? -19.906 -3.523 28.953 1 71.12 45 PRO B C 1
ATOM 6113 O O . PRO B 1 45 ? -19.594 -2.756 28.031 1 71.12 45 PRO B O 1
ATOM 6116 N N . ASP B 1 46 ? -20.812 -3.227 29.719 1 67.62 46 ASP B N 1
ATOM 6117 C CA . ASP B 1 46 ? -21.766 -2.146 29.484 1 67.62 46 ASP B CA 1
ATOM 6118 C C . ASP B 1 46 ? -21.5 -0.974 30.422 1 67.62 46 ASP B C 1
ATOM 6120 O O . ASP B 1 46 ? -22.422 -0.215 30.75 1 67.62 46 ASP B O 1
ATOM 6124 N N . VAL B 1 47 ? -20.406 -0.755 30.797 1 79.31 47 VAL B N 1
ATOM 6125 C CA . VAL B 1 47 ? -20.109 0.193 31.859 1 79.31 47 VAL B CA 1
ATOM 6126 C C . VAL B 1 47 ? -20.438 1.612 31.391 1 79.31 47 VAL B C 1
ATOM 6128 O O . VAL B 1 47 ? -20.938 2.428 32.156 1 79.31 47 VAL B O 1
ATOM 6131 N N . SER B 1 48 ? -20.141 1.835 30.188 1 74.38 48 SER B N 1
ATOM 6132 C CA . SER B 1 48 ? -20.375 3.172 29.641 1 74.38 48 SER B CA 1
ATOM 6133 C C . SER B 1 48 ? -21.859 3.529 29.672 1 74.38 48 SER B C 1
ATOM 6135 O O . SER B 1 48 ? -22.219 4.707 29.672 1 74.38 48 SER B O 1
ATOM 6137 N N . LEU B 1 49 ? -22.703 2.529 29.734 1 73.5 49 LEU B N 1
ATOM 6138 C CA . LEU B 1 49 ? -24.156 2.723 29.75 1 73.5 49 LEU B CA 1
ATOM 6139 C C . LEU B 1 49 ? -24.641 3.049 31.156 1 73.5 49 LEU B C 1
ATOM 6141 O O . LEU B 1 49 ? -25.656 3.717 31.328 1 73.5 49 LEU B O 1
ATOM 6145 N N . TRP B 1 50 ? -23.844 2.635 32.125 1 79.81 50 TRP B N 1
ATOM 6146 C CA . TRP B 1 50 ? -24.469 2.775 33.438 1 79.81 50 TRP B CA 1
ATOM 6147 C C . TRP B 1 50 ? -23.594 3.627 34.375 1 79.81 50 TRP B C 1
ATOM 6149 O O . TRP B 1 50 ? -24.094 4.207 35.344 1 79.81 50 TRP B O 1
ATOM 6159 N N . LEU B 1 51 ? -22.359 3.801 34.094 1 81.06 51 LEU B N 1
ATOM 6160 C CA . LEU B 1 51 ? -21.484 4.59 34.969 1 81.06 51 LEU B CA 1
ATOM 6161 C C . LEU B 1 51 ? -21.266 5.988 34.406 1 81.06 51 LEU B C 1
ATOM 6163 O O . LEU B 1 51 ? -20.719 6.141 33.312 1 81.06 51 LEU B O 1
ATOM 6167 N N . LYS B 1 52 ? -21.75 7.008 35.125 1 80.75 52 LYS B N 1
ATOM 6168 C CA . LYS B 1 52 ? -21.625 8.414 34.75 1 80.75 52 LYS B CA 1
ATOM 6169 C C . LYS B 1 52 ? -21.094 9.25 35.938 1 80.75 52 LYS B C 1
ATOM 6171 O O . LYS B 1 52 ? -21.266 8.883 37.094 1 80.75 52 LYS B O 1
ATOM 6176 N N . PRO B 1 53 ? -20.406 10.281 35.562 1 80.38 53 PRO B N 1
ATOM 6177 C CA . PRO B 1 53 ? -19.984 11.188 36.656 1 80.38 53 PRO B CA 1
ATOM 6178 C C . PRO B 1 53 ? -21.156 11.883 37.312 1 80.38 53 PRO B C 1
ATOM 6180 O O . PRO B 1 53 ? -22.172 12.18 36.688 1 80.38 53 PRO B O 1
ATOM 6183 N N . HIS B 1 54 ? -21.203 12.078 38.656 1 80 54 HIS B N 1
ATOM 6184 C CA . HIS B 1 54 ? -22.234 12.828 39.344 1 80 54 HIS B CA 1
ATOM 6185 C C . HIS B 1 54 ? -22.219 14.297 38.969 1 80 54 HIS B C 1
ATOM 6187 O O . HIS B 1 54 ? -21.141 14.914 38.906 1 80 54 HIS B O 1
ATOM 6193 N N . PRO B 1 55 ? -23.297 14.883 38.562 1 74.44 55 PRO B N 1
ATOM 6194 C CA . PRO B 1 55 ? -23.359 16.234 38 1 74.44 55 PRO B CA 1
ATOM 6195 C C . PRO B 1 55 ? -22.797 17.297 38.938 1 74.44 55 PRO B C 1
ATOM 6197 O O . PRO B 1 55 ? -22.25 18.297 38.5 1 74.44 55 PRO B O 1
ATOM 6200 N N . ASN B 1 56 ? -22.75 17.188 40.25 1 76.88 56 ASN B N 1
ATOM 6201 C CA . ASN B 1 56 ? -22.438 18.266 41.188 1 76.88 56 ASN B CA 1
ATOM 6202 C C . ASN B 1 56 ? -21.266 17.906 42.094 1 76.88 56 ASN B C 1
ATOM 6204 O O . ASN B 1 56 ? -20.828 18.719 42.906 1 76.88 56 ASN B O 1
ATOM 6208 N N . ASP B 1 57 ? -20.812 16.625 42.219 1 75.62 57 ASP B N 1
ATOM 6209 C CA . ASP B 1 57 ? -19.766 16.188 43.125 1 75.62 57 ASP B CA 1
ATOM 6210 C C . ASP B 1 57 ? -18.719 15.344 42.406 1 75.62 57 ASP B C 1
ATOM 6212 O O . ASP B 1 57 ? -19 14.219 41.969 1 75.62 57 ASP B O 1
ATOM 6216 N N . LYS B 1 58 ? -17.516 15.773 42.188 1 76.12 58 LYS B N 1
ATOM 6217 C CA . LYS B 1 58 ? -16.422 15.109 41.469 1 76.12 58 LYS B CA 1
ATOM 6218 C C . LYS B 1 58 ? -15.938 13.883 42.219 1 76.12 58 LYS B C 1
ATOM 6220 O O . LYS B 1 58 ? -15.266 13.023 41.656 1 76.12 58 LYS B O 1
ATOM 6225 N N . GLY B 1 59 ? -16.234 13.68 43.406 1 78.19 59 GLY B N 1
ATOM 6226 C CA . GLY B 1 59 ? -15.836 12.539 44.219 1 78.19 59 GLY B CA 1
ATOM 6227 C C . GLY B 1 59 ? -16.859 11.422 44.188 1 78.19 59 GLY B C 1
ATOM 6228 O O . GLY B 1 59 ? -16.688 10.414 44.875 1 78.19 59 GLY B O 1
ATOM 6229 N N . LYS B 1 60 ? -17.938 11.641 43.406 1 81.5 60 LYS B N 1
ATOM 6230 C CA . LYS B 1 60 ? -19 10.648 43.344 1 81.5 60 LYS B CA 1
ATOM 6231 C C . LYS B 1 60 ? -19.281 10.234 41.906 1 81.5 60 LYS B C 1
ATOM 6233 O O . LYS B 1 60 ? -18.953 10.969 40.969 1 81.5 60 LYS B O 1
ATOM 6238 N N . ALA B 1 61 ? -19.734 8.961 41.719 1 84.19 61 ALA B N 1
ATOM 6239 C CA . ALA B 1 61 ? -20.188 8.398 40.469 1 84.19 61 ALA B CA 1
ATOM 6240 C C . ALA B 1 61 ? -21.672 8.07 40.5 1 84.19 61 ALA B C 1
ATOM 6242 O O . ALA B 1 61 ? -22.234 7.891 41.594 1 84.19 61 ALA B O 1
ATOM 6243 N N . LYS B 1 62 ? -22.344 8.203 39.375 1 84.19 62 LYS B N 1
ATOM 6244 C CA . LYS B 1 62 ? -23.75 7.832 39.281 1 84.19 62 LYS B CA 1
ATOM 6245 C C . LYS B 1 62 ? -23.922 6.629 38.344 1 84.19 62 LYS B C 1
ATOM 6247 O O . LYS B 1 62 ? -23.344 6.586 37.25 1 84.19 62 LYS B O 1
ATOM 6252 N N . CYS B 1 63 ? -24.688 5.629 38.844 1 77.31 63 CYS B N 1
ATOM 6253 C CA . CYS B 1 63 ? -25.141 4.547 38 1 77.31 63 CYS B CA 1
ATOM 6254 C C . CYS B 1 63 ? -26.484 4.887 37.344 1 77.31 63 CYS B C 1
ATOM 6256 O O . CYS B 1 63 ? -27.484 5.004 38.062 1 77.31 63 CYS B O 1
ATOM 6258 N N . SER B 1 64 ? -26.453 5.062 36.094 1 77.56 64 SER B N 1
ATOM 6259 C CA . SER B 1 64 ? -27.656 5.48 35.375 1 77.56 64 SER B CA 1
ATOM 6260 C C . SER B 1 64 ? -28.688 4.367 35.344 1 77.56 64 SER B C 1
ATOM 6262 O O . SER B 1 64 ? -29.891 4.633 35.219 1 77.56 64 SER B O 1
ATOM 6264 N N . CYS B 1 65 ? -28.391 3.158 35.562 1 73 65 CYS B N 1
ATOM 6265 C CA . CYS B 1 65 ? -29.312 2.025 35.562 1 73 65 CYS B CA 1
ATOM 6266 C C . CYS B 1 65 ? -30 1.877 36.906 1 73 65 CYS B C 1
ATOM 6268 O O . CYS B 1 65 ? -31.203 1.708 36.969 1 73 65 CYS B O 1
ATOM 6270 N N . CYS B 1 66 ? -29.328 2.021 37.969 1 73.44 66 CYS B N 1
ATOM 6271 C CA . CYS B 1 66 ? -29.844 1.804 39.312 1 73.44 66 CYS B CA 1
ATOM 6272 C C . CYS B 1 66 ? -30.188 3.127 39.969 1 73.44 66 CYS B C 1
ATOM 6274 O O . CYS B 1 66 ? -30.734 3.145 41.094 1 73.44 66 CYS B O 1
ATOM 6276 N N . ASP B 1 67 ? -29.984 4.328 39.344 1 75.56 67 ASP B N 1
ATOM 6277 C CA . ASP B 1 67 ? -30.188 5.691 39.812 1 75.56 67 ASP B CA 1
ATOM 6278 C C . ASP B 1 67 ? -29.625 5.863 41.219 1 75.56 67 ASP B C 1
ATOM 6280 O O . ASP B 1 67 ? -30.344 6.316 42.125 1 75.56 67 ASP B O 1
ATOM 6284 N N . LEU B 1 68 ? -28.422 5.402 41.469 1 79.25 68 LEU B N 1
ATOM 6285 C CA . LEU B 1 68 ? -27.734 5.484 42.781 1 79.25 68 LEU B CA 1
ATOM 6286 C C . LEU B 1 68 ? -26.453 6.312 42.656 1 79.25 68 LEU B C 1
ATOM 6288 O O . LEU B 1 68 ? -25.781 6.297 41.625 1 79.25 68 LEU B O 1
ATOM 6292 N N . THR B 1 69 ? -26.203 7.051 43.625 1 81.38 69 THR B N 1
ATOM 6293 C CA . THR B 1 69 ? -24.969 7.801 43.75 1 81.38 69 THR B CA 1
ATOM 6294 C C . THR B 1 69 ? -23.906 6.98 44.469 1 81.38 69 THR B C 1
ATOM 6296 O O . THR B 1 69 ? -24.156 6.465 45.562 1 81.38 69 THR B O 1
ATOM 6299 N N . LEU B 1 70 ? -22.781 6.641 43.812 1 80.31 70 LEU B N 1
ATOM 6300 C CA . LEU B 1 70 ? -21.672 5.844 44.312 1 80.31 70 LEU B CA 1
ATOM 6301 C C . LEU B 1 70 ? -20.469 6.73 44.656 1 80.31 70 LEU B C 1
ATOM 6303 O O . LEU B 1 70 ? -20.328 7.824 44.094 1 80.31 70 LEU B O 1
ATOM 6307 N N . SER B 1 71 ? -19.641 6.363 45.562 1 80 71 SER B N 1
ATOM 6308 C CA . SER B 1 71 ? -18.359 7.031 45.781 1 80 71 SER B CA 1
ATOM 6309 C C . SER B 1 71 ? -17.406 6.785 44.625 1 80 71 SER B C 1
ATOM 6311 O O . SER B 1 71 ? -17.328 5.668 44.094 1 80 71 SER B O 1
ATOM 6313 N N . ALA B 1 72 ? -16.781 7.809 44.094 1 77.81 72 ALA B N 1
ATOM 6314 C CA . ALA B 1 72 ? -15.883 7.695 42.938 1 77.81 72 ALA B CA 1
ATOM 6315 C C . ALA B 1 72 ? -14.594 6.973 43.344 1 77.81 72 ALA B C 1
ATOM 6317 O O . ALA B 1 72 ? -13.516 7.57 43.312 1 77.81 72 ALA B O 1
ATOM 6318 N N . ASN B 1 73 ? -14.656 5.715 43.781 1 78.06 73 ASN B N 1
ATOM 6319 C CA . ASN B 1 73 ? -13.617 4.746 44.094 1 78.06 73 ASN B CA 1
ATOM 6320 C C . ASN B 1 73 ? -13.758 3.471 43.281 1 78.06 73 ASN B C 1
ATOM 6322 O O . ASN B 1 73 ? -14.852 2.926 43.156 1 78.06 73 ASN B O 1
ATOM 6326 N N . SER B 1 74 ? -12.648 2.957 42.688 1 76.12 74 SER B N 1
ATOM 6327 C CA . SER B 1 74 ? -12.672 1.816 41.781 1 76.12 74 SER B CA 1
ATOM 6328 C C . SER B 1 74 ? -13.242 0.579 42.469 1 76.12 74 SER B C 1
ATOM 6330 O O . SER B 1 74 ? -13.992 -0.184 41.875 1 76.12 74 SER B O 1
ATOM 6332 N N . THR B 1 75 ? -13.039 0.451 43.719 1 77.5 75 THR B N 1
ATOM 6333 C CA . THR B 1 75 ? -13.516 -0.708 44.469 1 77.5 75 THR B CA 1
ATOM 6334 C C . THR B 1 75 ? -15.023 -0.629 44.688 1 77.5 75 THR B C 1
ATOM 6336 O O . THR B 1 75 ? -15.727 -1.633 44.562 1 77.5 75 THR B O 1
ATOM 6339 N N . THR B 1 76 ? -15.562 0.572 45 1 80.19 76 THR B N 1
ATOM 6340 C CA . THR B 1 76 ? -17 0.753 45.188 1 80.19 76 THR B CA 1
ATOM 6341 C C . THR B 1 76 ? -17.766 0.539 43.906 1 80.19 76 THR B C 1
ATOM 6343 O O . THR B 1 76 ? -18.828 -0.074 43.906 1 80.19 76 THR B O 1
ATOM 6346 N N . ILE B 1 77 ? -17.172 1 42.781 1 79.5 77 ILE B N 1
ATOM 6347 C CA . ILE B 1 77 ? -17.812 0.862 41.469 1 79.5 77 ILE B CA 1
ATOM 6348 C C . ILE B 1 77 ? -17.797 -0.603 41.062 1 79.5 77 ILE B C 1
ATOM 6350 O O . ILE B 1 77 ? -18.797 -1.12 40.531 1 79.5 77 ILE B O 1
ATOM 6354 N N . LYS B 1 78 ? -16.812 -1.303 41.406 1 78.19 78 LYS B N 1
ATOM 6355 C CA . LYS B 1 78 ? -16.703 -2.729 41.094 1 78.19 78 LYS B CA 1
ATOM 6356 C C . LYS B 1 78 ? -17.688 -3.543 41.906 1 78.19 78 LYS B C 1
ATOM 6358 O O . LYS B 1 78 ? -18.328 -4.457 41.406 1 78.19 78 LYS B O 1
ATOM 6363 N N . LEU B 1 79 ? -17.859 -3.209 43.188 1 79.62 79 LEU B N 1
ATOM 6364 C CA . LEU B 1 79 ? -18.797 -3.895 44.062 1 79.62 79 LEU B CA 1
ATOM 6365 C C . LEU B 1 79 ? -20.25 -3.609 43.656 1 79.62 79 LEU B C 1
ATOM 6367 O O . LEU B 1 79 ? -21.094 -4.496 43.688 1 79.62 79 LEU B O 1
ATOM 6371 N N . HIS B 1 80 ? -20.531 -2.373 43.156 1 79.38 80 HIS B N 1
ATOM 6372 C CA . HIS B 1 80 ? -21.859 -2.055 42.656 1 79.38 80 HIS B CA 1
ATOM 6373 C C . HIS B 1 80 ? -22.188 -2.865 41.406 1 79.38 80 HIS B C 1
ATOM 6375 O O . HIS B 1 80 ? -23.281 -3.416 41.281 1 79.38 80 HIS B O 1
ATOM 6381 N N . TYR B 1 81 ? -21.234 -2.984 40.562 1 77.12 81 TYR B N 1
ATOM 6382 C CA . TYR B 1 81 ? -21.422 -3.75 39.344 1 77.12 81 TYR B CA 1
ATOM 6383 C C . TYR B 1 81 ? -21.734 -5.207 39.656 1 77.12 81 TYR B C 1
ATOM 6385 O O . TYR B 1 81 ? -22.594 -5.812 39 1 77.12 81 TYR B O 1
ATOM 6393 N N . ALA B 1 82 ? -21.219 -5.711 40.719 1 74.44 82 ALA B N 1
ATOM 6394 C CA . ALA B 1 82 ? -21.391 -7.109 41.094 1 74.44 82 ALA B CA 1
ATOM 6395 C C . ALA B 1 82 ? -22.609 -7.285 42 1 74.44 82 ALA B C 1
ATOM 6397 O O . ALA B 1 82 ? -22.984 -8.414 42.344 1 74.44 82 ALA B O 1
ATOM 6398 N N . SER B 1 83 ? -23.188 -6.215 42.438 1 76.75 83 SER B N 1
ATOM 6399 C CA . SER B 1 83 ? -24.297 -6.293 43.375 1 76.75 83 SER B CA 1
ATOM 6400 C C . SER B 1 83 ? -25.547 -6.863 42.719 1 76.75 83 SER B C 1
ATOM 6402 O O . SER B 1 83 ? -25.766 -6.695 41.531 1 76.75 83 SER B O 1
ATOM 6404 N N . LYS B 1 84 ? -26.438 -7.508 43.438 1 71.75 84 LYS B N 1
ATOM 6405 C CA . LYS B 1 84 ? -27.672 -8.125 42.969 1 71.75 84 LYS B CA 1
ATOM 6406 C C . LYS B 1 84 ? -28.641 -7.07 42.438 1 71.75 84 LYS B C 1
ATOM 6408 O O . LYS B 1 84 ? -29.328 -7.297 41.438 1 71.75 84 LYS B O 1
ATOM 6413 N N . ARG B 1 85 ? -28.625 -5.906 43 1 69.75 85 ARG B N 1
ATOM 6414 C CA . ARG B 1 85 ? -29.516 -4.836 42.562 1 69.75 85 ARG B CA 1
ATOM 6415 C C . ARG B 1 85 ? -29.125 -4.301 41.188 1 69.75 85 ARG B C 1
ATOM 6417 O O . ARG B 1 85 ? -29.984 -4.105 40.312 1 69.75 85 ARG B O 1
ATOM 6424 N N . HIS B 1 86 ? -27.922 -4.109 40.906 1 73.44 86 HIS B N 1
ATOM 6425 C CA . HIS B 1 86 ? -27.453 -3.615 39.594 1 73.44 86 HIS B CA 1
ATOM 6426 C C . HIS B 1 86 ? -27.641 -4.664 38.5 1 73.44 86 HIS B C 1
ATOM 6428 O O . HIS B 1 86 ? -28.125 -4.355 37.438 1 73.44 86 HIS B O 1
ATOM 6434 N N . GLN B 1 87 ? -27.422 -5.891 38.844 1 72.12 87 GLN B N 1
ATOM 6435 C CA . GLN B 1 87 ? -27.578 -6.98 37.906 1 72.12 87 GLN B CA 1
ATOM 6436 C C . GLN B 1 87 ? -29.047 -7.191 37.531 1 72.12 87 GLN B C 1
ATOM 6438 O O . GLN B 1 87 ? -29.375 -7.441 36.375 1 72.12 87 GLN B O 1
ATOM 6443 N N . LYS B 1 88 ? -29.922 -7.055 38.406 1 68.56 88 LYS B N 1
ATOM 6444 C CA . LYS B 1 88 ? -31.359 -7.172 38.156 1 68.56 88 LYS B CA 1
ATOM 6445 C C . LYS B 1 88 ? -31.859 -6.02 37.281 1 68.56 88 LYS B C 1
ATOM 6447 O O . LYS B 1 88 ? -32.656 -6.227 36.375 1 68.56 88 LYS B O 1
ATOM 6452 N N . VAL B 1 89 ? -31.375 -4.84 37.5 1 69.5 89 VAL B N 1
ATOM 6453 C CA . VAL B 1 89 ? -31.828 -3.691 36.719 1 69.5 89 VAL B CA 1
ATOM 6454 C C . VAL B 1 89 ? -31.219 -3.754 35.312 1 69.5 89 VAL B C 1
ATOM 6456 O O . VAL B 1 89 ? -31.891 -3.459 34.344 1 69.5 89 VAL B O 1
ATOM 6459 N N . MET B 1 90 ? -30.047 -4.203 35.219 1 64.19 90 MET B N 1
ATOM 6460 C CA . MET B 1 90 ? -29.406 -4.352 33.938 1 64.19 90 MET B CA 1
ATOM 6461 C C . MET B 1 90 ? -30.062 -5.461 33.125 1 64.19 90 MET B C 1
ATOM 6463 O O . MET B 1 90 ? -30.266 -5.32 31.906 1 64.19 90 MET B O 1
ATOM 6467 N N . LYS B 1 91 ? -30.438 -6.59 33.625 1 60.19 91 LYS B N 1
ATOM 6468 C CA . LYS B 1 91 ? -31.188 -7.66 33 1 60.19 91 LYS B CA 1
ATOM 6469 C C . LYS B 1 91 ? -32.594 -7.191 32.625 1 60.19 91 LYS B C 1
ATOM 6471 O O . LYS B 1 91 ? -33.125 -7.57 31.578 1 60.19 91 LYS B O 1
ATOM 6476 N N . SER B 1 92 ? -33.219 -6.402 33.344 1 56.62 92 SER B N 1
ATOM 6477 C CA . SER B 1 92 ? -34.531 -5.879 33.031 1 56.62 92 SER B CA 1
ATOM 6478 C C . SER B 1 92 ? -34.469 -4.848 31.906 1 56.62 92 SER B C 1
ATOM 6480 O O . SER B 1 92 ? -35.375 -4.758 31.094 1 56.62 92 SER B O 1
ATOM 6482 N N . ARG B 1 93 ? -33.469 -4.062 31.844 1 48.31 93 ARG B N 1
ATOM 6483 C CA . ARG B 1 93 ? -33.344 -3.133 30.719 1 48.31 93 ARG B CA 1
ATOM 6484 C C . ARG B 1 93 ? -33 -3.875 29.438 1 48.31 93 ARG B C 1
ATOM 6486 O O . ARG B 1 93 ? -33.469 -3.496 28.359 1 48.31 93 ARG B O 1
ATOM 6493 N N . ASP B 1 94 ? -32.188 -4.824 29.391 1 43.88 94 ASP B N 1
ATOM 6494 C CA . ASP B 1 94 ? -31.984 -5.688 28.219 1 43.88 94 ASP B CA 1
ATOM 6495 C C . ASP B 1 94 ? -33.281 -6.383 27.828 1 43.88 94 ASP B C 1
ATOM 6497 O O . ASP B 1 94 ? -33.531 -6.602 26.641 1 43.88 94 ASP B O 1
ATOM 6501 N N . ALA B 1 95 ? -34.125 -6.719 28.688 1 41.72 95 ALA B N 1
ATOM 6502 C CA . ALA B 1 95 ? -35.5 -7.195 28.438 1 41.72 95 ALA B CA 1
ATOM 6503 C C . ALA B 1 95 ? -36.375 -6.078 27.891 1 41.72 95 ALA B C 1
ATOM 6505 O O . ALA B 1 95 ? -37.281 -6.332 27.094 1 41.72 95 ALA B O 1
ATOM 6506 N N . THR B 1 96 ? -36.125 -4.867 28.188 1 37 96 THR B N 1
ATOM 6507 C CA . THR B 1 96 ? -36.938 -3.779 27.625 1 37 96 THR B CA 1
ATOM 6508 C C . THR B 1 96 ? -36.469 -3.465 26.203 1 37 96 THR B C 1
ATOM 6510 O O . THR B 1 96 ? -37.281 -3.062 25.359 1 37 96 THR B O 1
ATOM 6513 N N . THR B 1 97 ? -35.188 -3.418 25.828 1 36.66 97 THR B N 1
ATOM 6514 C CA . THR B 1 97 ? -34.844 -3.318 24.406 1 36.66 97 THR B CA 1
ATOM 6515 C C . THR B 1 97 ? -35.406 -4.508 23.641 1 36.66 97 THR B C 1
ATOM 6517 O O . THR B 1 97 ? -35.812 -4.371 22.484 1 36.66 97 THR B O 1
ATOM 6520 N N . SER B 1 98 ? -35.5 -5.68 24.172 1 35.59 98 SER B N 1
ATOM 6521 C CA . SER B 1 98 ? -36.312 -6.77 23.641 1 35.59 98 SER B CA 1
ATOM 6522 C C . SER B 1 98 ? -37.781 -6.395 23.656 1 35.59 98 SER B C 1
ATOM 6524 O O . SER B 1 98 ? -38.562 -6.84 22.781 1 35.59 98 SER B O 1
ATOM 6526 N N . SER B 1 99 ? -38.219 -5.551 24.547 1 35.88 99 SER B N 1
ATOM 6527 C CA . SER B 1 99 ? -39.625 -5.129 24.594 1 35.88 99 SER B CA 1
ATOM 6528 C C . SER B 1 99 ? -39.906 -4.07 23.531 1 35.88 99 SER B C 1
ATOM 6530 O O . SER B 1 99 ? -41.031 -4.02 22.984 1 35.88 99 SER B O 1
ATOM 6532 N N . MET B 1 100 ? -39.094 -3.111 23.266 1 33.34 100 MET B N 1
ATOM 6533 C CA . MET B 1 100 ? -39.344 -2.207 22.156 1 33.34 100 MET B CA 1
ATOM 6534 C C . MET B 1 100 ? -39.375 -2.967 20.828 1 33.34 100 MET B C 1
ATOM 6536 O O . MET B 1 100 ? -40.188 -2.656 19.953 1 33.34 100 MET B O 1
ATOM 6540 N N . MET B 1 101 ? -38.5 -3.883 20.562 1 34.06 101 MET B N 1
ATOM 6541 C CA . MET B 1 101 ? -38.688 -4.801 19.453 1 34.06 101 MET B CA 1
ATOM 6542 C C . MET B 1 101 ? -40 -5.551 19.594 1 34.06 101 MET B C 1
ATOM 6544 O O . MET B 1 101 ? -40.688 -5.828 18.594 1 34.06 101 MET B O 1
ATOM 6548 N N . ALA B 1 102 ? -40.438 -5.871 20.781 1 34.28 102 ALA B N 1
ATOM 6549 C CA . ALA B 1 102 ? -41.75 -6.484 21.062 1 34.28 102 ALA B CA 1
ATOM 6550 C C . ALA B 1 102 ? -42.875 -5.52 20.75 1 34.28 102 ALA B C 1
ATOM 6552 O O . ALA B 1 102 ? -43.938 -5.934 20.297 1 34.28 102 ALA B O 1
ATOM 6553 N N . LYS B 1 103 ? -42.812 -4.262 21.109 1 35.38 103 LYS B N 1
ATOM 6554 C CA . LYS B 1 103 ? -43.906 -3.348 20.812 1 35.38 103 LYS B CA 1
ATOM 6555 C C . LYS B 1 103 ? -44.031 -3.154 19.297 1 35.38 103 LYS B C 1
ATOM 6557 O O . LYS B 1 103 ? -45.156 -2.926 18.812 1 35.38 103 LYS B O 1
ATOM 6562 N N . PHE B 1 104 ? -42.938 -2.893 18.5 1 33.06 104 PHE B N 1
ATOM 6563 C CA . PHE B 1 104 ? -43.125 -2.965 17.062 1 33.06 104 PHE B CA 1
ATOM 6564 C C . PHE B 1 104 ? -43.719 -4.316 16.672 1 33.06 104 PHE B C 1
ATOM 6566 O O . PHE B 1 104 ? -44.406 -4.426 15.656 1 33.06 104 PHE B O 1
ATOM 6573 N N . VAL B 1 105 ? -43.25 -5.449 17.328 1 35.06 105 VAL B N 1
ATOM 6574 C CA . VAL B 1 105 ? -43.906 -6.746 17.141 1 35.06 105 VAL B CA 1
ATOM 6575 C C . VAL B 1 105 ? -45.25 -6.758 17.844 1 35.06 105 VAL B C 1
ATOM 6577 O O . VAL B 1 105 ? -45.938 -7.781 17.859 1 35.06 105 VAL B O 1
ATOM 6580 N N . GLU B 1 106 ? -45.531 -5.98 18.703 1 34.22 106 GLU B N 1
ATOM 6581 C CA . GLU B 1 106 ? -46.844 -6.215 19.297 1 34.22 106 GLU B CA 1
ATOM 6582 C C . GLU B 1 106 ? -47.938 -6.152 18.234 1 34.22 106 GLU B C 1
ATOM 6584 O O . GLU B 1 106 ? -49.125 -6.324 18.562 1 34.22 106 GLU B O 1
ATOM 6589 N N . LYS B 1 107 ? -47.906 -5.254 17.281 1 32.56 107 LYS B N 1
ATOM 6590 C CA . LYS B 1 107 ? -49.219 -5.508 16.672 1 32.56 107 LYS B CA 1
ATOM 6591 C C . LYS B 1 107 ? -49.438 -7 16.422 1 32.56 107 LYS B C 1
ATOM 6593 O O . LYS B 1 107 ? -48.469 -7.777 16.453 1 32.56 107 LYS B O 1
ATOM 6598 N N . GLY B 1 108 ? -50.281 -7.504 15.5 1 33.06 108 GLY B N 1
ATOM 6599 C CA . GLY B 1 108 ? -51 -8.766 15.359 1 33.06 108 GLY B CA 1
ATOM 6600 C C . GLY B 1 108 ? -50.062 -9.969 15.297 1 33.06 108 GLY B C 1
ATOM 6601 O O . GLY B 1 108 ? -50.531 -11.109 15.273 1 33.06 108 GLY B O 1
ATOM 6602 N N . SER B 1 109 ? -48.906 -10.047 14.281 1 35.81 109 SER B N 1
ATOM 6603 C CA . SER B 1 109 ? -48.656 -11.367 13.727 1 35.81 109 SER B CA 1
ATOM 6604 C C . SER B 1 109 ? -48 -12.273 14.75 1 35.81 109 SER B C 1
ATOM 6606 O O . SER B 1 109 ? -47.312 -11.805 15.656 1 35.81 109 SER B O 1
ATOM 6608 N N . SER B 1 110 ? -48.188 -13.672 14.797 1 41.06 110 SER B N 1
ATOM 6609 C CA . SER B 1 110 ? -47.906 -14.938 15.469 1 41.06 110 SER B CA 1
ATOM 6610 C C . SER B 1 110 ? -46.406 -15.133 15.648 1 41.06 110 SER B C 1
ATOM 6612 O O . SER B 1 110 ? -45.594 -14.492 14.969 1 41.06 110 SER B O 1
ATOM 6614 N N . GLY B 1 111 ? -45.812 -15.781 16.766 1 47.44 111 GLY B N 1
ATOM 6615 C CA . GLY B 1 111 ? -44.531 -16.375 17.109 1 47.44 111 GLY B CA 1
ATOM 6616 C C . GLY B 1 111 ? -43.656 -16.672 15.898 1 47.44 111 GLY B C 1
ATOM 6617 O O . GLY B 1 111 ? -42.438 -16.531 15.945 1 47.44 111 GLY B O 1
ATOM 6618 N N . SER B 1 112 ? -44.188 -17.062 14.805 1 59.47 112 SER B N 1
ATOM 6619 C CA . SER B 1 112 ? -43.531 -17.469 13.57 1 59.47 112 SER B CA 1
ATOM 6620 C C . SER B 1 112 ? -42.938 -16.266 12.844 1 59.47 112 SER B C 1
ATOM 6622 O O . SER B 1 112 ? -41.844 -16.359 12.25 1 59.47 112 SER B O 1
ATOM 6624 N N . GLY B 1 113 ? -43.375 -15.031 13.031 1 65.31 113 GLY B N 1
ATOM 6625 C CA . GLY B 1 113 ? -42.906 -13.852 12.328 1 65.31 113 GLY B CA 1
ATOM 6626 C C . GLY B 1 113 ? -41.625 -13.289 12.898 1 65.31 113 GLY B C 1
ATOM 6627 O O . GLY B 1 113 ? -40.719 -12.875 12.148 1 65.31 113 GLY B O 1
ATOM 6628 N N . VAL B 1 114 ? -41.5 -13.258 14.18 1 72.56 114 VAL B N 1
ATOM 6629 C CA . VAL B 1 114 ? -40.312 -12.75 14.852 1 72.56 114 VAL B CA 1
ATOM 6630 C C . VAL B 1 114 ? -39.125 -13.648 14.547 1 72.56 114 VAL B C 1
ATOM 6632 O O . VAL B 1 114 ? -38 -13.164 14.32 1 72.56 114 VAL B O 1
ATOM 6635 N N . SER B 1 115 ? -39.469 -14.875 14.547 1 80.56 115 SER B N 1
ATOM 6636 C CA . SER B 1 115 ? -38.406 -15.82 14.25 1 80.56 115 SER B CA 1
ATOM 6637 C C . SER B 1 115 ? -37.906 -15.664 12.812 1 80.56 115 SER B C 1
ATOM 6639 O O . SER B 1 115 ? -36.719 -15.758 12.547 1 80.56 115 SER B O 1
ATOM 6641 N N . LEU B 1 116 ? -38.781 -15.32 11.945 1 85.94 116 LEU B N 1
ATOM 6642 C CA . LEU B 1 116 ? -38.406 -15.125 10.547 1 85.94 116 LEU B CA 1
ATOM 6643 C C . LEU B 1 116 ? -37.594 -13.852 10.375 1 85.94 116 LEU B C 1
ATOM 6645 O O . LEU B 1 116 ? -36.625 -13.828 9.609 1 85.94 116 LEU B O 1
ATOM 6649 N N . LEU B 1 117 ? -38 -12.852 11.102 1 89.19 117 LEU B N 1
ATOM 6650 C CA . LEU B 1 117 ? -37.25 -11.594 11.031 1 89.19 117 LEU B CA 1
ATOM 6651 C C . LEU B 1 117 ? -35.844 -11.766 11.578 1 89.19 117 LEU B C 1
ATOM 6653 O O . LEU B 1 117 ? -34.875 -11.242 11.008 1 89.19 117 LEU B O 1
ATOM 6657 N N . LYS B 1 118 ? -35.75 -12.445 12.617 1 90.75 118 LYS B N 1
ATOM 6658 C CA . LYS B 1 118 ? -34.438 -12.703 13.203 1 90.75 118 LYS B CA 1
ATOM 6659 C C . LYS B 1 118 ? -33.562 -13.477 12.234 1 90.75 118 LYS B C 1
ATOM 6661 O O . LYS B 1 118 ? -32.344 -13.219 12.148 1 90.75 118 LYS B O 1
ATOM 6666 N N . LYS B 1 119 ? -34.125 -14.352 11.602 1 92.69 119 LYS B N 1
ATOM 6667 C CA . LYS B 1 119 ? -33.406 -15.117 10.602 1 92.69 119 LYS B CA 1
ATOM 6668 C C . LYS B 1 119 ? -32.938 -14.234 9.445 1 92.69 119 LYS B C 1
ATOM 6670 O O . LYS B 1 119 ? -31.812 -14.367 8.961 1 92.69 119 LYS B O 1
ATOM 6675 N N . GLN B 1 120 ? -33.812 -13.367 9.039 1 93.69 120 GLN B N 1
ATOM 6676 C CA . GLN B 1 120 ? -33.469 -12.469 7.938 1 93.69 120 GLN B CA 1
ATOM 6677 C C . GLN B 1 120 ? -32.375 -11.492 8.328 1 93.69 120 GLN B C 1
ATOM 6679 O O . GLN B 1 120 ? -31.5 -11.164 7.516 1 93.69 120 GLN B O 1
ATOM 6684 N N . ILE B 1 121 ? -32.406 -11.031 9.539 1 95.81 121 ILE B N 1
ATOM 6685 C CA . ILE B 1 121 ? -31.359 -10.148 10.047 1 95.81 121 ILE B CA 1
ATOM 6686 C C . ILE B 1 121 ? -30.031 -10.891 10.094 1 95.81 121 ILE B C 1
ATOM 6688 O O . ILE B 1 121 ? -29 -10.352 9.68 1 95.81 121 ILE B O 1
ATOM 6692 N N . THR B 1 122 ? -30.078 -12.102 10.57 1 95.69 122 THR B N 1
ATOM 6693 C CA . THR B 1 122 ? -28.875 -12.922 10.641 1 95.69 122 THR B CA 1
ATOM 6694 C C . THR B 1 122 ? -28.312 -13.172 9.242 1 95.69 122 THR B C 1
ATOM 6696 O O . THR B 1 122 ? -27.094 -13.117 9.047 1 95.69 122 THR B O 1
ATOM 6699 N N . GLU B 1 123 ? -29.156 -13.422 8.344 1 95.62 123 GLU B N 1
ATOM 6700 C CA . GLU B 1 123 ? -28.719 -13.641 6.969 1 95.62 123 GLU B CA 1
ATOM 6701 C C . GLU B 1 123 ? -28.078 -12.383 6.383 1 95.62 123 GLU B C 1
ATOM 6703 O O . GLU B 1 123 ? -27.094 -12.461 5.656 1 95.62 123 GLU B O 1
ATOM 6708 N N . ALA B 1 124 ? -28.672 -11.281 6.688 1 96 124 ALA B N 1
ATOM 6709 C CA . ALA B 1 124 ? -28.125 -10.016 6.199 1 96 124 ALA B CA 1
ATOM 6710 C C . ALA B 1 124 ? -26.734 -9.758 6.773 1 96 124 ALA B C 1
ATOM 6712 O O . ALA B 1 124 ? -25.844 -9.297 6.062 1 96 124 ALA B O 1
ATOM 6713 N N . GLU B 1 125 ? -26.562 -10.047 8.031 1 96.88 125 GLU B N 1
ATOM 6714 C CA . GLU B 1 125 ? -25.266 -9.852 8.672 1 96.88 125 GLU B CA 1
ATOM 6715 C C . GLU B 1 125 ? -24.219 -10.789 8.086 1 96.88 125 GLU B C 1
ATOM 6717 O O . GLU B 1 125 ? -23.062 -10.391 7.91 1 96.88 125 GLU B O 1
ATOM 6722 N N . LEU B 1 126 ? -24.578 -11.984 7.773 1 96.88 126 LEU B N 1
ATOM 6723 C CA . LEU B 1 126 ? -23.688 -12.953 7.152 1 96.88 126 LEU B CA 1
ATOM 6724 C C . LEU B 1 126 ? -23.281 -12.5 5.75 1 96.88 126 LEU B C 1
ATOM 6726 O O . LEU B 1 126 ? -22.109 -12.539 5.391 1 96.88 126 LEU B O 1
ATOM 6730 N N . LYS B 1 127 ? -24.25 -12.047 5.023 1 95.81 127 LYS B N 1
ATOM 6731 C CA . LYS B 1 127 ? -24 -11.602 3.656 1 95.81 127 LYS B CA 1
ATOM 6732 C C . LYS B 1 127 ? -23.078 -10.383 3.641 1 95.81 127 LYS B C 1
ATOM 6734 O O . LYS B 1 127 ? -22.141 -10.312 2.834 1 95.81 127 LYS B O 1
ATOM 6739 N N . MET B 1 128 ? -23.297 -9.469 4.539 1 95.94 128 MET B N 1
ATOM 6740 C CA . MET B 1 128 ? -22.469 -8.266 4.621 1 95.94 128 MET B CA 1
ATOM 6741 C C . MET B 1 128 ? -21.031 -8.617 5.031 1 95.94 128 MET B C 1
ATOM 6743 O O . MET B 1 128 ? -20.078 -8.047 4.504 1 95.94 128 MET B O 1
ATOM 6747 N N . SER B 1 129 ? -20.922 -9.492 5.996 1 96.81 129 SER B N 1
ATOM 6748 C CA . SER B 1 129 ? -19.594 -9.914 6.438 1 96.81 129 SER B CA 1
ATOM 6749 C C . SER B 1 129 ? -18.844 -10.617 5.316 1 96.81 129 SER B C 1
ATOM 6751 O O . SER B 1 129 ? -17.625 -10.422 5.152 1 96.81 129 SER B O 1
ATOM 6753 N N . ALA B 1 130 ? -19.547 -11.43 4.559 1 96.06 130 ALA B N 1
ATOM 6754 C CA . ALA B 1 130 ? -18.953 -12.109 3.416 1 96.06 130 ALA B CA 1
ATOM 6755 C C . ALA B 1 130 ? -18.484 -11.109 2.367 1 96.06 130 ALA B C 1
ATOM 6757 O O . ALA B 1 130 ? -17.438 -11.297 1.744 1 96.06 130 ALA B O 1
ATOM 6758 N N . PHE B 1 131 ? -19.297 -10.086 2.223 1 95.81 131 PHE B N 1
ATOM 6759 C CA . PHE B 1 131 ? -18.938 -9.023 1.292 1 95.81 131 PHE B CA 1
ATOM 6760 C C . PHE B 1 131 ? -17.641 -8.352 1.705 1 95.81 131 PHE B C 1
ATOM 6762 O O . PHE B 1 131 ? -16.766 -8.094 0.864 1 95.81 131 PHE B O 1
ATOM 6769 N N . PHE B 1 132 ? -17.438 -8.086 2.977 1 96.19 132 PHE B N 1
ATOM 6770 C CA . PHE B 1 132 ? -16.234 -7.445 3.508 1 96.19 132 PHE B CA 1
ATOM 6771 C C . PHE B 1 132 ? -15 -8.312 3.268 1 96.19 132 PHE B C 1
ATOM 6773 O O . PHE B 1 132 ? -13.945 -7.809 2.879 1 96.19 132 PHE B O 1
ATOM 6780 N N . ALA B 1 133 ? -15.133 -9.555 3.512 1 95.44 133 ALA B N 1
ATOM 6781 C CA . ALA B 1 133 ? -14.016 -10.484 3.326 1 95.44 133 ALA B CA 1
ATOM 6782 C C . ALA B 1 133 ? -13.641 -10.594 1.853 1 95.44 133 ALA B C 1
ATOM 6784 O O . ALA B 1 133 ? -12.453 -10.617 1.511 1 95.44 133 ALA B O 1
ATOM 6785 N N . THR B 1 134 ? -14.609 -10.641 0.979 1 94.62 134 THR B N 1
ATOM 6786 C CA . THR B 1 134 ? -14.391 -10.836 -0.45 1 94.62 134 THR B CA 1
ATOM 6787 C C . THR B 1 134 ? -13.672 -9.633 -1.057 1 94.62 134 THR B C 1
ATOM 6789 O O . THR B 1 134 ? -12.805 -9.789 -1.918 1 94.62 134 THR B O 1
ATOM 6792 N N . HIS B 1 135 ? -13.977 -8.484 -0.626 1 93.62 135 HIS B N 1
ATOM 6793 C CA . HIS B 1 135 ? -13.414 -7.277 -1.215 1 93.62 135 HIS B CA 1
ATOM 6794 C C . HIS B 1 135 ? -12.281 -6.727 -0.354 1 93.62 135 HIS B C 1
ATOM 6796 O O . HIS B 1 135 ? -11.812 -5.609 -0.583 1 93.62 135 HIS B O 1
ATOM 6802 N N . ASN B 1 136 ? -11.891 -7.469 0.648 1 92.94 136 ASN B N 1
ATOM 6803 C CA . ASN B 1 136 ? -10.75 -7.137 1.499 1 92.94 136 ASN B CA 1
ATOM 6804 C C . ASN B 1 136 ? -10.93 -5.781 2.178 1 92.94 136 ASN B C 1
ATOM 6806 O O . ASN B 1 136 ? -10 -4.98 2.234 1 92.94 136 ASN B O 1
ATOM 6810 N N . LEU B 1 137 ? -12.125 -5.504 2.637 1 94.56 137 LEU B N 1
ATOM 6811 C CA . LEU B 1 137 ? -12.398 -4.242 3.32 1 94.56 137 LEU B CA 1
ATOM 6812 C C . LEU B 1 137 ? -12 -4.324 4.789 1 94.56 137 LEU B C 1
ATOM 6814 O O . LEU B 1 137 ? -12.141 -5.379 5.414 1 94.56 137 LEU B O 1
ATOM 6818 N N . ALA B 1 138 ? -11.484 -3.18 5.285 1 93.5 138 ALA B N 1
ATOM 6819 C CA . ALA B 1 138 ? -11.172 -3.131 6.711 1 93.5 138 ALA B CA 1
ATOM 6820 C C . ALA B 1 138 ? -12.43 -3.307 7.555 1 93.5 138 ALA B C 1
ATOM 6822 O O . ALA B 1 138 ? -13.469 -2.703 7.266 1 93.5 138 ALA B O 1
ATOM 6823 N N . PHE B 1 139 ? -12.336 -4.086 8.602 1 94.75 139 PHE B N 1
ATOM 6824 C CA . PHE B 1 139 ? -13.508 -4.379 9.43 1 94.75 139 PHE B CA 1
ATOM 6825 C C . PHE B 1 139 ? -13.953 -3.139 10.188 1 94.75 139 PHE B C 1
ATOM 6827 O O . PHE B 1 139 ? -15.125 -3.014 10.555 1 94.75 139 PHE B O 1
ATOM 6834 N N . LYS B 1 140 ? -13.047 -2.193 10.406 1 92 140 LYS B N 1
ATOM 6835 C CA . LYS B 1 140 ? -13.367 -0.952 11.102 1 92 140 LYS B CA 1
ATOM 6836 C C . LYS B 1 140 ? -14.406 -0.14 10.328 1 92 140 LYS B C 1
ATOM 6838 O O . LYS B 1 140 ? -15.141 0.657 10.914 1 92 140 LYS B O 1
ATOM 6843 N N . VAL B 1 141 ? -14.438 -0.318 9.055 1 93.69 141 VAL B N 1
ATOM 6844 C CA . VAL B 1 141 ? -15.359 0.416 8.195 1 93.69 141 VAL B CA 1
ATOM 6845 C C . VAL B 1 141 ? -16.797 0.022 8.523 1 93.69 141 VAL B C 1
ATOM 6847 O O . VAL B 1 141 ? -17.719 0.796 8.289 1 93.69 141 VAL B O 1
ATOM 6850 N N . MET B 1 142 ? -16.969 -1.199 9.078 1 94.25 142 MET B N 1
ATOM 6851 C CA . MET B 1 142 ? -18.297 -1.69 9.43 1 94.25 142 MET B CA 1
ATOM 6852 C C . MET B 1 142 ? -18.953 -0.809 10.492 1 94.25 142 MET B C 1
ATOM 6854 O O . MET B 1 142 ? -20.172 -0.651 10.516 1 94.25 142 MET B O 1
ATOM 6858 N N . ASP B 1 143 ? -18.156 -0.198 11.352 1 92.94 143 ASP B N 1
ATOM 6859 C CA . ASP B 1 143 ? -18.656 0.674 12.414 1 92.94 143 ASP B CA 1
ATOM 6860 C C . ASP B 1 143 ? -19.422 1.861 11.828 1 92.94 143 ASP B C 1
ATOM 6862 O O . ASP B 1 143 ? -20.328 2.4 12.469 1 92.94 143 ASP B O 1
ATOM 6866 N N . HIS B 1 144 ? -19.062 2.215 10.633 1 93.31 144 HIS B N 1
ATOM 6867 C CA . HIS B 1 144 ? -19.703 3.369 10 1 93.31 144 HIS B CA 1
ATOM 6868 C C . HIS B 1 144 ? -20.703 2.936 8.938 1 93.31 144 HIS B C 1
ATOM 6870 O O . HIS B 1 144 ? -21.625 3.686 8.602 1 93.31 144 HIS B O 1
ATOM 6876 N N . LEU B 1 145 ? -20.516 1.719 8.398 1 94.88 145 LEU B N 1
ATOM 6877 C CA . LEU B 1 145 ? -21.375 1.281 7.305 1 94.88 145 LEU B CA 1
ATOM 6878 C C . LEU B 1 145 ? -22.797 1.016 7.801 1 94.88 145 LEU B C 1
ATOM 6880 O O . LEU B 1 145 ? -23.766 1.489 7.203 1 94.88 145 LEU B O 1
ATOM 6884 N N . VAL B 1 146 ? -22.969 0.282 8.891 1 95.12 146 VAL B N 1
ATOM 6885 C CA . VAL B 1 146 ? -24.281 -0.123 9.367 1 95.12 146 VAL B CA 1
ATOM 6886 C C . VAL B 1 146 ? -25.094 1.112 9.727 1 95.12 146 VAL B C 1
ATOM 6888 O O . VAL B 1 146 ? -26.234 1.261 9.281 1 95.12 146 VAL B O 1
ATOM 6891 N N . PRO B 1 147 ? -24.5 2.109 10.5 1 93.44 147 PRO B N 1
ATOM 6892 C CA . PRO B 1 147 ? -25.266 3.328 10.75 1 93.44 147 PRO B CA 1
ATOM 6893 C C . PRO B 1 147 ? -25.641 4.074 9.469 1 93.44 147 PRO B C 1
ATOM 6895 O O . PRO B 1 147 ? -26.719 4.652 9.375 1 93.44 147 PRO B O 1
ATOM 6898 N N . THR B 1 148 ? -24.781 4.113 8.5 1 94.88 148 THR B N 1
ATOM 6899 C CA . THR B 1 148 ? -25.062 4.77 7.23 1 94.88 148 THR B CA 1
ATOM 6900 C C . THR B 1 148 ? -26.203 4.066 6.496 1 94.88 148 THR B C 1
ATOM 6902 O O . THR B 1 148 ? -27.078 4.719 5.934 1 94.88 148 THR B O 1
ATOM 6905 N N . LEU B 1 149 ? -26.188 2.711 6.562 1 96.19 149 LEU B N 1
ATOM 6906 C CA . LEU B 1 149 ? -27.25 1.949 5.922 1 96.19 149 LEU B CA 1
ATOM 6907 C C . LEU B 1 149 ? -28.594 2.205 6.605 1 96.19 149 LEU B C 1
ATOM 6909 O O . LEU B 1 149 ? -29.625 2.32 5.938 1 96.19 149 LEU B O 1
ATOM 6913 N N . LYS B 1 150 ? -28.609 2.303 7.898 1 94.69 150 LYS B N 1
ATOM 6914 C CA . LYS B 1 150 ? -29.828 2.586 8.633 1 94.69 150 LYS B CA 1
ATOM 6915 C C . LYS B 1 150 ? -30.391 3.953 8.258 1 94.69 150 LYS B C 1
ATOM 6917 O O . LYS B 1 150 ? -31.609 4.133 8.203 1 94.69 150 LYS B O 1
ATOM 6922 N N . SER B 1 151 ? -29.453 4.855 8.008 1 93.31 151 SER B N 1
ATOM 6923 C CA . SER B 1 151 ? -29.859 6.191 7.59 1 93.31 151 SER B CA 1
ATOM 6924 C C . SER B 1 151 ? -30.391 6.18 6.16 1 93.31 151 SER B C 1
ATOM 6926 O O . SER B 1 151 ? -31.312 6.934 5.832 1 93.31 151 SER B O 1
ATOM 6928 N N . CYS B 1 152 ? -29.891 5.348 5.324 1 94.62 152 CYS B N 1
ATOM 6929 C CA . CYS B 1 152 ? -30.281 5.273 3.92 1 94.62 152 CYS B CA 1
ATOM 6930 C C . CYS B 1 152 ? -31.609 4.547 3.758 1 94.62 152 CYS B C 1
ATOM 6932 O O . CYS B 1 152 ? -32.406 4.891 2.879 1 94.62 152 CYS B O 1
ATOM 6934 N N . PHE B 1 153 ? -31.812 3.51 4.613 1 95.69 153 PHE B N 1
ATOM 6935 C CA . PHE B 1 153 ? -33 2.654 4.43 1 95.69 153 PHE B CA 1
ATOM 6936 C C . PHE B 1 153 ? -33.844 2.629 5.691 1 95.69 153 PHE B C 1
ATOM 6938 O O . PHE B 1 153 ? -34.031 1.575 6.309 1 95.69 153 PHE B O 1
ATOM 6945 N N . PRO B 1 154 ? -34.5 3.693 5.961 1 93 154 PRO B N 1
ATOM 6946 C CA . PRO B 1 154 ? -35.375 3.711 7.133 1 93 154 PRO B CA 1
ATOM 6947 C C . PRO B 1 154 ? -36.594 2.814 6.969 1 93 154 PRO B C 1
ATOM 6949 O O . PRO B 1 154 ? -37.219 2.434 7.961 1 93 154 PRO B O 1
ATOM 6952 N N . ASP B 1 155 ? -36.938 2.418 5.781 1 92.94 155 ASP B N 1
ATOM 6953 C CA . ASP B 1 155 ? -38.125 1.624 5.48 1 92.94 155 ASP B CA 1
ATOM 6954 C C . ASP B 1 155 ? -37.844 0.134 5.676 1 92.94 155 ASP B C 1
ATOM 6956 O O . ASP B 1 155 ? -38.75 -0.688 5.566 1 92.94 155 ASP B O 1
ATOM 6960 N N . SER B 1 156 ? -36.594 -0.234 5.926 1 95.31 156 SER B N 1
ATOM 6961 C CA . SER B 1 156 ? -36.25 -1.646 6.078 1 95.31 156 SER B CA 1
ATOM 6962 C C . SER B 1 156 ? -36.156 -2.037 7.551 1 95.31 156 SER B C 1
ATOM 6964 O O . SER B 1 156 ? -35.281 -1.562 8.281 1 95.31 156 SER B O 1
ATOM 6966 N N . THR B 1 157 ? -36.969 -2.965 7.898 1 93.62 157 THR B N 1
ATOM 6967 C CA . THR B 1 157 ? -36.906 -3.471 9.266 1 93.62 157 THR B CA 1
ATOM 6968 C C . THR B 1 157 ? -35.688 -4.359 9.484 1 93.62 157 THR B C 1
ATOM 6970 O O . THR B 1 157 ? -35.156 -4.402 10.5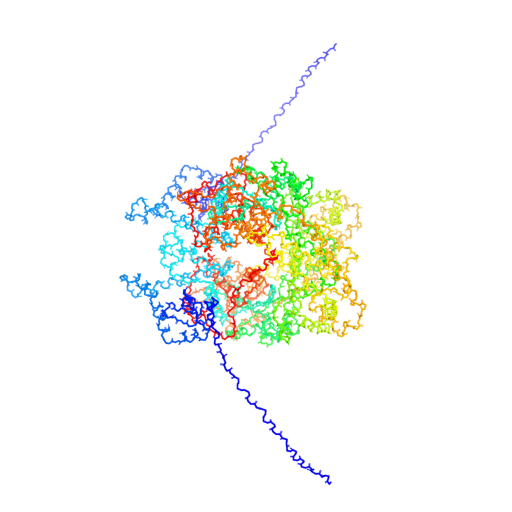86 1 93.62 157 THR B O 1
ATOM 6973 N N . ILE B 1 158 ? -35.312 -4.992 8.469 1 95.75 158 ILE B N 1
ATOM 6974 C CA . ILE B 1 158 ? -34.125 -5.848 8.539 1 95.75 158 ILE B CA 1
ATOM 6975 C C . ILE B 1 158 ? -32.906 -5 8.812 1 95.75 158 ILE B C 1
ATOM 6977 O O . ILE B 1 158 ? -32.125 -5.301 9.719 1 95.75 158 ILE B O 1
ATOM 6981 N N . CYS B 1 159 ? -32.812 -3.938 8.039 1 96.31 159 CYS B N 1
ATOM 6982 C CA . CYS B 1 159 ? -31.672 -3.049 8.156 1 96.31 159 CYS B CA 1
ATOM 6983 C C . CYS B 1 159 ? -31.625 -2.395 9.539 1 96.31 159 CYS B C 1
ATOM 6985 O O . CYS B 1 159 ? -30.562 -2.309 10.156 1 96.31 159 CYS B O 1
ATOM 6987 N N . GLN B 1 160 ? -32.75 -1.981 9.992 1 93.81 160 GLN B N 1
ATOM 6988 C CA . GLN B 1 160 ? -32.844 -1.302 11.281 1 93.81 160 GLN B CA 1
ATOM 6989 C C . GLN B 1 160 ? -32.531 -2.26 12.422 1 93.81 160 GLN B C 1
ATOM 6991 O O . GLN B 1 160 ? -32.062 -1.84 13.484 1 93.81 160 GLN B O 1
ATOM 6996 N N . GLY B 1 161 ? -32.75 -3.557 12.18 1 93.44 161 GLY B N 1
ATOM 6997 C CA . GLY B 1 161 ? -32.5 -4.562 13.211 1 93.44 161 GLY B CA 1
ATOM 6998 C C . GLY B 1 161 ? -31.078 -5.047 13.266 1 93.44 161 GLY B C 1
ATOM 6999 O O . GLY B 1 161 ? -30.672 -5.699 14.227 1 93.44 161 GLY B O 1
ATOM 7000 N N . MET B 1 162 ? -30.297 -4.719 12.336 1 94.62 162 MET B N 1
ATOM 7001 C CA . MET B 1 162 ? -28.906 -5.18 12.281 1 94.62 162 MET B CA 1
ATOM 7002 C C . MET B 1 162 ? -28.078 -4.551 13.398 1 94.62 162 MET B C 1
ATOM 7004 O O . MET B 1 162 ? -28.188 -3.35 13.656 1 94.62 162 MET B O 1
ATOM 7008 N N . GLN B 1 163 ? -27.359 -5.387 14.094 1 91.56 163 GLN B N 1
ATOM 7009 C CA . GLN B 1 163 ? -26.438 -4.938 15.125 1 91.56 163 GLN B CA 1
ATOM 7010 C C . GLN B 1 163 ? -25.047 -5.516 14.914 1 91.56 163 GLN B C 1
ATOM 7012 O O . GLN B 1 163 ? -24.688 -6.523 15.523 1 91.56 163 GLN B O 1
ATOM 7017 N N . MET B 1 164 ? -24.391 -4.922 14.047 1 93.69 164 MET B N 1
ATOM 7018 C CA . MET B 1 164 ? -23.078 -5.445 13.695 1 93.69 164 MET B CA 1
ATOM 7019 C C . MET B 1 164 ? -22.047 -4.32 13.602 1 93.69 164 MET B C 1
ATOM 7021 O O . MET B 1 164 ? -22.281 -3.314 12.93 1 93.69 164 MET B O 1
ATOM 7025 N N . LYS B 1 165 ? -20.984 -4.457 14.367 1 93.19 165 LYS B N 1
ATOM 7026 C CA . LYS B 1 165 ? -19.828 -3.572 14.289 1 93.19 165 LYS B CA 1
ATOM 7027 C C . LYS B 1 165 ? -18.578 -4.34 13.867 1 93.19 165 LYS B C 1
ATOM 7029 O O . LYS B 1 165 ? -18.672 -5.422 13.281 1 93.19 165 LYS B O 1
ATOM 7034 N N . ARG B 1 166 ? -17.453 -3.791 14.102 1 92.94 166 ARG B N 1
ATOM 7035 C CA . ARG B 1 166 ? -16.219 -4.371 13.594 1 92.94 166 ARG B CA 1
ATOM 7036 C C . ARG B 1 166 ? -15.93 -5.711 14.258 1 92.94 166 ARG B C 1
ATOM 7038 O O . ARG B 1 166 ? -15.516 -6.664 13.594 1 92.94 166 ARG B O 1
ATOM 7045 N N . THR B 1 167 ? -16.078 -5.848 15.555 1 92.62 167 THR B N 1
ATOM 7046 C CA . THR B 1 167 ? -15.734 -7.062 16.297 1 92.62 167 THR B CA 1
ATOM 7047 C C . THR B 1 167 ? -16.625 -8.227 15.867 1 92.62 167 THR B C 1
ATOM 7049 O O . THR B 1 167 ? -16.141 -9.32 15.602 1 92.62 167 THR B O 1
ATOM 7052 N N . LYS B 1 168 ? -17.938 -7.945 15.891 1 94.94 168 LYS B N 1
ATOM 7053 C CA . LYS B 1 168 ? -18.859 -8.992 15.461 1 94.94 168 LYS B CA 1
ATOM 7054 C C . LYS B 1 168 ? -18.594 -9.406 14.023 1 94.94 168 LYS B C 1
ATOM 7056 O O . LYS B 1 168 ? -18.656 -10.594 13.688 1 94.94 168 LYS B O 1
ATOM 7061 N N . CYS B 1 169 ? -18.344 -8.469 13.148 1 96.56 169 CYS B N 1
ATOM 7062 C CA . CYS B 1 169 ? -18.031 -8.758 11.75 1 96.56 169 CYS B CA 1
ATOM 7063 C C . CYS B 1 169 ? -16.812 -9.648 11.641 1 96.56 169 CYS B C 1
ATOM 7065 O O . CYS B 1 169 ? -16.797 -10.617 10.883 1 96.56 169 CYS B O 1
ATOM 7067 N N . THR B 1 170 ? -15.758 -9.336 12.383 1 95.69 170 THR B N 1
ATOM 7068 C CA . THR B 1 170 ? -14.523 -10.125 12.391 1 95.69 170 THR B CA 1
ATOM 7069 C C . THR B 1 170 ? -14.805 -11.562 12.812 1 95.69 170 THR B C 1
ATOM 7071 O O . THR B 1 170 ? -14.289 -12.508 12.211 1 95.69 170 THR B O 1
ATOM 7074 N N . GLN B 1 171 ? -15.625 -11.68 13.805 1 96.31 171 GLN B N 1
ATOM 7075 C CA . GLN B 1 171 ? -15.922 -13.008 14.336 1 96.31 171 GLN B CA 1
ATOM 7076 C C . GLN B 1 171 ? -16.781 -13.812 13.352 1 96.31 171 GLN B C 1
ATOM 7078 O O . GLN B 1 171 ? -16.625 -15.023 13.227 1 96.31 171 GLN B O 1
ATOM 7083 N N . ILE B 1 172 ? -17.688 -13.148 12.711 1 97.31 172 ILE B N 1
ATOM 7084 C CA . ILE B 1 172 ? -18.516 -13.836 11.727 1 97.31 172 ILE B CA 1
ATOM 7085 C C . ILE B 1 172 ? -17.656 -14.359 10.586 1 97.31 172 ILE B C 1
ATOM 7087 O O . ILE B 1 172 ? -17.797 -15.516 10.172 1 97.31 172 ILE B O 1
ATOM 7091 N N . VAL B 1 173 ? -16.734 -13.547 10.125 1 97.06 173 VAL B N 1
ATOM 7092 C CA . VAL B 1 173 ? -15.859 -13.898 9.016 1 97.06 173 VAL B CA 1
ATOM 7093 C C . VAL B 1 173 ? -14.945 -15.055 9.422 1 97.06 173 VAL B C 1
ATOM 7095 O O . VAL B 1 173 ? -14.758 -16 8.656 1 97.06 173 VAL B O 1
ATOM 7098 N N . THR B 1 174 ? -14.422 -15.031 10.641 1 95.88 174 THR B N 1
ATOM 7099 C CA . THR B 1 174 ? -13.406 -15.977 11.086 1 95.88 174 THR B CA 1
ATOM 7100 C C . THR B 1 174 ? -14.055 -17.25 11.625 1 95.88 174 THR B C 1
ATOM 7102 O O . THR B 1 174 ? -13.695 -18.359 11.211 1 95.88 174 THR B O 1
ATOM 7105 N N . ASN B 1 175 ? -15.055 -17.094 12.461 1 95.69 175 ASN B N 1
ATOM 7106 C CA . ASN B 1 175 ? -15.531 -18.219 13.25 1 95.69 175 ASN B CA 1
ATOM 7107 C C . ASN B 1 175 ? -16.812 -18.812 12.664 1 95.69 175 ASN B C 1
ATOM 7109 O O . ASN B 1 175 ? -17.266 -19.891 13.086 1 95.69 175 ASN B O 1
ATOM 7113 N N . VAL B 1 176 ? -17.422 -18.156 11.797 1 97.19 176 VAL B N 1
ATOM 7114 C CA . VAL B 1 176 ? -18.672 -18.672 11.266 1 97.19 176 VAL B CA 1
ATOM 7115 C C . VAL B 1 176 ? -18.484 -19.078 9.805 1 97.19 176 VAL B C 1
ATOM 7117 O O . VAL B 1 176 ? -18.375 -20.266 9.484 1 97.19 176 VAL B O 1
ATOM 7120 N N . ILE B 1 177 ? -18.219 -18.047 8.914 1 96.81 177 ILE B N 1
ATOM 7121 C CA . ILE B 1 177 ? -18.141 -18.344 7.488 1 96.81 177 ILE B CA 1
ATOM 7122 C C . ILE B 1 177 ? -16.859 -19.109 7.191 1 96.81 177 ILE B C 1
ATOM 7124 O O . ILE B 1 177 ? -16.906 -20.188 6.586 1 96.81 177 ILE B O 1
ATOM 7128 N N . GLY B 1 178 ? -15.711 -18.516 7.625 1 96.44 178 GLY B N 1
ATOM 7129 C CA . GLY B 1 178 ? -14.438 -19.172 7.395 1 96.44 178 GLY B CA 1
ATOM 7130 C C . GLY B 1 178 ? -14.359 -20.562 8.008 1 96.44 178 GLY B C 1
ATOM 7131 O O . GLY B 1 178 ? -13.922 -21.516 7.355 1 96.44 178 GLY B O 1
ATOM 7132 N N . ALA B 1 179 ? -14.789 -20.641 9.234 1 95.38 179 ALA B N 1
ATOM 7133 C CA . ALA B 1 179 ? -14.734 -21.922 9.945 1 95.38 179 ALA B CA 1
ATOM 7134 C C . ALA B 1 179 ? -15.641 -22.953 9.289 1 95.38 179 ALA B C 1
ATOM 7136 O O . ALA B 1 179 ? -15.266 -24.125 9.172 1 95.38 179 ALA B O 1
ATOM 7137 N N . ALA B 1 180 ? -16.797 -22.547 8.898 1 95.94 180 ALA B N 1
ATOM 7138 C CA . ALA B 1 180 ? -17.719 -23.469 8.234 1 95.94 180 ALA B CA 1
ATOM 7139 C C . ALA B 1 180 ? -17.141 -23.969 6.918 1 95.94 180 ALA B C 1
ATOM 7141 O O . ALA B 1 180 ? -17.281 -25.156 6.586 1 95.94 180 ALA B O 1
ATOM 7142 N N . HIS B 1 181 ? -16.609 -23.125 6.176 1 95.81 181 HIS B N 1
ATOM 7143 C CA . HIS B 1 181 ? -16.016 -23.5 4.902 1 95.81 181 HIS B CA 1
ATOM 7144 C C . HIS B 1 181 ? -14.844 -24.453 5.105 1 95.81 181 HIS B C 1
ATOM 7146 O O . HIS B 1 181 ? -14.664 -25.391 4.34 1 95.81 181 HIS B O 1
ATOM 7152 N N . GLU B 1 182 ? -14.016 -24.156 6.102 1 96 182 GLU B N 1
ATOM 7153 C CA . GLU B 1 182 ? -12.906 -25.047 6.449 1 96 182 GLU B CA 1
ATOM 7154 C C . GLU B 1 182 ? -13.398 -26.453 6.77 1 96 182 GLU B C 1
ATOM 7156 O O . GLU B 1 182 ? -12.812 -27.438 6.32 1 96 182 GLU B O 1
ATOM 7161 N N . GLU B 1 183 ? -14.43 -26.531 7.516 1 95.81 183 GLU B N 1
ATOM 7162 C CA . GLU B 1 183 ? -15 -27.828 7.879 1 95.81 183 GLU B CA 1
ATOM 7163 C C . GLU B 1 183 ? -15.516 -28.562 6.645 1 95.81 183 GLU B C 1
ATOM 7165 O O . GLU B 1 183 ? -15.391 -29.781 6.551 1 95.81 183 GLU B O 1
ATOM 7170 N N . GLU B 1 184 ? -16.078 -27.828 5.77 1 95.12 184 GLU B N 1
ATOM 7171 C CA . GLU B 1 184 ? -16.562 -28.438 4.527 1 95.12 184 GLU B CA 1
ATOM 7172 C C . GLU B 1 184 ? -15.422 -29.031 3.723 1 95.12 184 GLU B C 1
ATOM 7174 O O . GLU B 1 184 ? -15.547 -30.141 3.178 1 95.12 184 GLU B O 1
ATOM 7179 N N . ILE B 1 185 ? -14.398 -28.344 3.621 1 96.5 185 ILE B N 1
ATOM 7180 C CA . ILE B 1 185 ? -13.227 -28.828 2.898 1 96.5 185 ILE B CA 1
ATOM 7181 C C . ILE B 1 185 ? -12.695 -30.094 3.574 1 96.5 185 ILE B C 1
ATOM 7183 O O . ILE B 1 185 ? -12.367 -31.078 2.902 1 96.5 185 ILE B O 1
ATOM 7187 N N . CYS B 1 186 ? -12.617 -30.062 4.914 1 97.38 186 CYS B N 1
ATOM 7188 C CA . CYS B 1 186 ? -12.117 -31.203 5.668 1 97.38 186 CYS B CA 1
ATOM 7189 C C . CYS B 1 186 ? -12.969 -32.438 5.422 1 97.38 186 CYS B C 1
ATOM 7191 O O . CYS B 1 186 ? -12.445 -33.531 5.246 1 97.38 186 CYS B O 1
ATOM 7193 N N . GLU B 1 187 ? -14.242 -32.219 5.348 1 96.44 187 GLU B N 1
ATOM 7194 C CA . GLU B 1 187 ? -15.148 -33.344 5.109 1 96.44 187 GLU B CA 1
ATOM 7195 C C . GLU B 1 187 ? -14.93 -33.969 3.725 1 96.44 187 GLU B C 1
ATOM 7197 O O . GLU B 1 187 ? -15.008 -35.188 3.549 1 96.44 187 GLU B O 1
ATOM 7202 N N . LYS B 1 188 ? -14.672 -33.188 2.801 1 96.31 188 LYS B N 1
ATOM 7203 C CA . LYS B 1 188 ? -14.414 -33.656 1.444 1 96.31 188 LYS B CA 1
ATOM 7204 C C . LYS B 1 188 ? -13.086 -34.406 1.365 1 96.31 188 LYS B C 1
ATOM 7206 O O . LYS B 1 188 ? -12.984 -35.438 0.688 1 96.31 188 LYS B O 1
ATOM 7211 N N . LEU B 1 189 ? -12.078 -33.938 2.074 1 97.31 189 LEU B N 1
ATOM 7212 C CA . LEU B 1 189 ? -10.734 -34.5 2.021 1 97.31 189 LEU B CA 1
ATOM 7213 C C . LEU B 1 189 ? -10.711 -35.875 2.697 1 97.31 189 LEU B C 1
ATOM 7215 O O . LEU B 1 189 ? -9.812 -36.688 2.436 1 97.31 189 LEU B O 1
ATOM 7219 N N . LYS B 1 190 ? -11.664 -36.094 3.574 1 96.88 190 LYS B N 1
ATOM 7220 C CA . LYS B 1 190 ? -11.742 -37.406 4.238 1 96.88 190 LYS B CA 1
ATOM 7221 C C . LYS B 1 190 ? -12.234 -38.469 3.277 1 96.88 190 LYS B C 1
ATOM 7223 O O . LYS B 1 190 ? -11.961 -39.656 3.477 1 96.88 190 LYS B O 1
ATOM 7228 N N . LYS B 1 191 ? -12.844 -38.031 2.168 1 94.81 191 LYS B N 1
ATOM 7229 C CA . LYS B 1 191 ? -13.5 -39 1.279 1 94.81 191 LYS B CA 1
ATOM 7230 C C . LYS B 1 191 ? -12.742 -39.125 -0.035 1 94.81 191 LYS B C 1
ATOM 7232 O O . LYS B 1 191 ? -12.906 -40.125 -0.749 1 94.81 191 LYS B O 1
ATOM 7237 N N . VAL B 1 192 ? -11.953 -38.188 -0.391 1 95.75 192 VAL B N 1
ATOM 7238 C CA . VAL B 1 192 ? -11.328 -38.188 -1.711 1 95.75 192 VAL B CA 1
ATOM 7239 C C . VAL B 1 192 ? -9.812 -38.094 -1.566 1 95.75 192 VAL B C 1
ATOM 7241 O O . VAL B 1 192 ? -9.305 -37.625 -0.542 1 95.75 192 VAL B O 1
ATOM 7244 N N . LYS B 1 193 ? -9.125 -38.594 -2.576 1 96.94 193 LYS B N 1
ATOM 7245 C CA . LYS B 1 193 ? -7.676 -38.438 -2.641 1 96.94 193 LYS B CA 1
ATOM 7246 C C . LYS B 1 193 ? -7.309 -37 -2.984 1 96.94 193 LYS B C 1
ATOM 7248 O O . LYS B 1 193 ? -8.039 -36.312 -3.709 1 96.94 193 LYS B O 1
ATOM 7253 N N . PHE B 1 194 ? -6.211 -36.5 -2.434 1 97.88 194 PHE B N 1
ATOM 7254 C CA . PHE B 1 194 ? -5.855 -35.125 -2.668 1 97.88 194 PHE B CA 1
ATOM 7255 C C . PHE B 1 194 ? -4.34 -34.938 -2.66 1 97.88 194 PHE B C 1
ATOM 7257 O O . PHE B 1 194 ? -3.602 -35.875 -2.314 1 97.88 194 PHE B O 1
ATOM 7264 N N . SER B 1 195 ? -3.893 -33.875 -3.172 1 97.75 195 SER B N 1
ATOM 7265 C CA . SER B 1 195 ? -2.498 -33.438 -3.125 1 97.75 195 SER B CA 1
ATOM 7266 C C . SER B 1 195 ? -2.346 -32.125 -2.363 1 97.75 195 SER B C 1
ATOM 7268 O O . SER B 1 195 ? -3.307 -31.375 -2.223 1 97.75 195 SER B O 1
ATOM 7270 N N . ILE B 1 196 ? -1.133 -31.891 -1.841 1 96.69 196 ILE B N 1
ATOM 7271 C CA . ILE B 1 196 ? -0.884 -30.703 -1.038 1 96.69 196 ILE B CA 1
ATOM 7272 C C . ILE B 1 196 ? 0.14 -29.812 -1.739 1 96.69 196 ILE B C 1
ATOM 7274 O O . ILE B 1 196 ? 1.091 -30.312 -2.348 1 96.69 196 ILE B O 1
ATOM 7278 N N . LEU B 1 197 ? -0.156 -28.562 -1.703 1 95.06 197 LEU B N 1
ATOM 7279 C CA . LEU B 1 197 ? 0.786 -27.547 -2.129 1 95.06 197 LEU B CA 1
ATOM 7280 C C . LEU B 1 197 ? 1.17 -26.641 -0.961 1 95.06 197 LEU B C 1
ATOM 7282 O O . LEU B 1 197 ? 0.302 -26.172 -0.217 1 95.06 197 LEU B O 1
ATOM 7286 N N . THR B 1 198 ? 2.434 -26.422 -0.759 1 92.81 198 THR B N 1
ATOM 7287 C CA . THR B 1 198 ? 2.867 -25.562 0.333 1 92.81 198 THR B CA 1
ATOM 7288 C C . THR B 1 198 ? 3.85 -24.5 -0.168 1 92.81 198 THR B C 1
ATOM 7290 O O . THR B 1 198 ? 4.539 -24.719 -1.167 1 92.81 198 THR B O 1
ATOM 7293 N N . ASP B 1 199 ? 3.783 -23.375 0.41 1 90.81 199 ASP B N 1
ATOM 7294 C CA . ASP B 1 199 ? 4.715 -22.281 0.164 1 90.81 199 ASP B CA 1
ATOM 7295 C C . ASP B 1 199 ? 4.766 -21.328 1.354 1 90.81 199 ASP B C 1
ATOM 7297 O O . ASP B 1 199 ? 3.9 -21.375 2.229 1 90.81 199 ASP B O 1
ATOM 7301 N N . GLU B 1 200 ? 5.848 -20.656 1.41 1 90.12 200 GLU B N 1
ATOM 7302 C CA . GLU B 1 200 ? 6.016 -19.703 2.492 1 90.12 200 GLU B CA 1
ATOM 7303 C C . GLU B 1 200 ? 6.098 -18.266 1.951 1 90.12 200 GLU B C 1
ATOM 7305 O O . GLU B 1 200 ? 6.535 -18.062 0.819 1 90.12 200 GLU B O 1
ATOM 7310 N N . SER B 1 201 ? 5.586 -17.344 2.695 1 87.12 201 SER B N 1
ATOM 7311 C CA . SER B 1 201 ? 5.695 -15.938 2.354 1 87.12 201 SER B CA 1
ATOM 7312 C C . SER B 1 201 ? 5.926 -15.086 3.596 1 87.12 201 SER B C 1
ATOM 7314 O O . SER B 1 201 ? 5.449 -15.422 4.684 1 87.12 201 SER B O 1
ATOM 7316 N N . THR B 1 202 ? 6.695 -14.102 3.436 1 84.44 202 THR B N 1
ATOM 7317 C CA . THR B 1 202 ? 6.953 -13.164 4.527 1 84.44 202 THR B CA 1
ATOM 7318 C C . THR B 1 202 ? 6.23 -11.844 4.289 1 84.44 202 THR B C 1
ATOM 7320 O O . THR B 1 202 ? 6.41 -11.211 3.244 1 84.44 202 THR B O 1
ATOM 7323 N N . ASP B 1 203 ? 5.387 -11.539 5.117 1 77 203 ASP B N 1
ATOM 7324 C CA . ASP B 1 203 ? 4.758 -10.219 5.035 1 77 203 ASP B CA 1
ATOM 7325 C C . ASP B 1 203 ? 5.441 -9.227 5.977 1 77 203 ASP B C 1
ATOM 7327 O O . ASP B 1 203 ? 6.555 -9.477 6.445 1 77 203 ASP B O 1
ATOM 7331 N N . MET B 1 204 ? 4.848 -8.086 6.195 1 70.5 204 MET B N 1
ATOM 7332 C CA . MET B 1 204 ? 5.484 -7.016 6.953 1 70.5 204 MET B CA 1
ATOM 7333 C C . MET B 1 204 ? 5.633 -7.406 8.422 1 70.5 204 MET B C 1
ATOM 7335 O O . MET B 1 204 ? 6.496 -6.875 9.125 1 70.5 204 MET B O 1
ATOM 7339 N N . SER B 1 205 ? 4.871 -8.375 8.859 1 73.25 205 SER B N 1
ATOM 7340 C CA . SER B 1 205 ? 4.848 -8.633 10.289 1 73.25 205 SER B CA 1
ATOM 7341 C C . SER B 1 205 ? 5.293 -10.062 10.602 1 73.25 205 SER B C 1
ATOM 7343 O O . SER B 1 205 ? 5.844 -10.32 11.672 1 73.25 205 SER B O 1
ATOM 7345 N N . CYS B 1 206 ? 5.008 -10.969 9.648 1 82.38 206 CYS B N 1
ATOM 7346 C CA . CYS B 1 206 ? 5.297 -12.359 10 1 82.38 206 CYS B CA 1
ATOM 7347 C C . CYS B 1 206 ? 5.547 -13.195 8.75 1 82.38 206 CYS B C 1
ATOM 7349 O O . CYS B 1 206 ? 5.336 -12.719 7.629 1 82.38 206 CYS B O 1
ATOM 7351 N N . LYS B 1 207 ? 6.152 -14.336 8.992 1 88.5 207 LYS B N 1
ATOM 7352 C CA . LYS B 1 207 ? 6.293 -15.352 7.949 1 88.5 207 LYS B CA 1
ATOM 7353 C C . LYS B 1 207 ? 5.16 -16.375 8.023 1 88.5 207 LYS B C 1
ATOM 7355 O O . LYS B 1 207 ? 4.914 -16.953 9.078 1 88.5 207 LYS B O 1
ATOM 7360 N N . THR B 1 208 ? 4.484 -16.469 6.934 1 91.06 208 THR B N 1
ATOM 7361 C CA . THR B 1 208 ? 3.326 -17.359 6.914 1 91.06 208 THR B CA 1
ATOM 7362 C C . THR B 1 208 ? 3.574 -18.547 5.992 1 91.06 208 THR B C 1
ATOM 7364 O O . THR B 1 208 ? 4.207 -18.406 4.945 1 91.06 208 THR B O 1
ATOM 7367 N N . SER B 1 209 ? 3.178 -19.734 6.457 1 92.81 209 SER B N 1
ATOM 7368 C CA . SER B 1 209 ? 3.162 -20.938 5.645 1 92.81 209 SER B CA 1
ATOM 7369 C C . SER B 1 209 ? 1.745 -21.281 5.195 1 92.81 209 SER B C 1
ATOM 7371 O O . SER B 1 209 ? 0.835 -21.391 6.02 1 92.81 209 SER B O 1
ATOM 7373 N N . CYS B 1 210 ? 1.617 -21.406 3.92 1 94.31 210 CYS B N 1
ATOM 7374 C CA . CYS B 1 210 ? 0.308 -21.703 3.346 1 94.31 210 CYS B CA 1
ATOM 7375 C C . CYS B 1 210 ? 0.213 -23.156 2.922 1 94.31 210 CYS B C 1
ATOM 7377 O O . CYS B 1 210 ? 1.157 -23.703 2.352 1 94.31 210 CYS B O 1
ATOM 7379 N N . ILE B 1 211 ? -0.852 -23.797 3.305 1 95.88 211 ILE B N 1
ATOM 7380 C CA . ILE B 1 211 ? -1.147 -25.156 2.9 1 95.88 211 ILE B CA 1
ATOM 7381 C C . ILE B 1 211 ? -2.389 -25.188 2.012 1 95.88 211 ILE B C 1
ATOM 7383 O O . ILE B 1 211 ? -3.49 -24.859 2.465 1 95.88 211 ILE B O 1
ATOM 7387 N N . MET B 1 212 ? -2.172 -25.5 0.814 1 96.88 212 MET B N 1
ATOM 7388 C CA . MET B 1 212 ? -3.277 -25.641 -0.128 1 96.88 212 MET B CA 1
ATOM 7389 C C . MET B 1 212 ? -3.525 -27.125 -0.451 1 96.88 212 MET B C 1
ATOM 7391 O O . MET B 1 212 ? -2.6 -27.922 -0.422 1 96.88 212 MET B O 1
ATOM 7395 N N . VAL B 1 213 ? -4.758 -27.406 -0.74 1 97.69 213 VAL B N 1
ATOM 7396 C CA . VAL B 1 213 ? -5.121 -28.766 -1.107 1 97.69 213 VAL B CA 1
ATOM 7397 C C . VAL B 1 213 ? -5.754 -28.781 -2.496 1 97.69 213 VAL B C 1
ATOM 7399 O O . VAL B 1 213 ? -6.496 -27.859 -2.855 1 97.69 213 VAL B O 1
ATOM 7402 N N . ARG B 1 214 ? -5.348 -29.703 -3.244 1 97.19 214 ARG B N 1
ATOM 7403 C CA . ARG B 1 214 ? -5.883 -29.922 -4.582 1 97.19 214 ARG B CA 1
ATOM 7404 C C . ARG B 1 214 ? -6.633 -31.25 -4.648 1 97.19 214 ARG B C 1
ATOM 7406 O O . ARG B 1 214 ? -6.07 -32.312 -4.344 1 97.19 214 ARG B O 1
ATOM 7413 N N . PHE B 1 215 ? -7.914 -31.266 -4.969 1 97.81 215 PHE B N 1
ATOM 7414 C CA . PHE B 1 215 ? -8.742 -32.469 -4.949 1 97.81 215 PHE B CA 1
ATOM 7415 C C . PHE B 1 215 ? -9.891 -32.344 -5.945 1 97.81 215 PHE B C 1
ATOM 7417 O O . PHE B 1 215 ? -10.164 -31.25 -6.461 1 97.81 215 PHE B O 1
ATOM 7424 N N . TYR B 1 216 ? -10.422 -33.5 -6.285 1 97.69 216 TYR B N 1
ATOM 7425 C CA . TYR B 1 216 ? -11.609 -33.531 -7.133 1 97.69 216 TYR B CA 1
ATOM 7426 C C . TYR B 1 216 ? -12.859 -33.156 -6.336 1 97.69 216 TYR B C 1
ATOM 7428 O O . TYR B 1 216 ? -13.188 -33.844 -5.352 1 97.69 216 TYR B O 1
ATOM 7436 N N . ASP B 1 217 ? -13.469 -32.062 -6.664 1 95.56 217 ASP B N 1
ATOM 7437 C CA . ASP B 1 217 ? -14.734 -31.656 -6.059 1 95.56 217 ASP B CA 1
ATOM 7438 C C . ASP B 1 217 ? -15.922 -32.062 -6.922 1 95.56 217 ASP B C 1
ATOM 7440 O O . ASP B 1 217 ? -16.172 -31.469 -7.969 1 95.56 217 ASP B O 1
ATOM 7444 N N . SER B 1 218 ? -16.672 -32.938 -6.445 1 93.75 218 SER B N 1
ATOM 7445 C CA . SER B 1 218 ? -17.812 -33.5 -7.191 1 93.75 218 SER B CA 1
ATOM 7446 C C . SER B 1 218 ? -18.875 -32.438 -7.434 1 93.75 218 SER B C 1
ATOM 7448 O O . SER B 1 218 ? -19.578 -32.469 -8.445 1 93.75 218 SER B O 1
ATOM 7450 N N . THR B 1 219 ? -18.984 -31.5 -6.508 1 89.5 219 THR B N 1
ATOM 7451 C CA . THR B 1 219 ? -19.969 -30.438 -6.641 1 89.5 219 THR B CA 1
ATOM 7452 C C . THR B 1 219 ? -19.578 -29.469 -7.754 1 89.5 219 THR B C 1
ATOM 7454 O O . THR B 1 219 ? -20.438 -29.016 -8.523 1 89.5 219 THR B O 1
ATOM 7457 N N . ALA B 1 220 ? -18.344 -29.203 -7.84 1 90.88 220 ALA B N 1
ATOM 7458 C CA . ALA B 1 220 ? -17.859 -28.297 -8.875 1 90.88 220 ALA B CA 1
ATOM 7459 C C . ALA B 1 220 ? -17.688 -29.031 -10.203 1 90.88 220 ALA B C 1
ATOM 7461 O O . ALA B 1 220 ? -17.688 -28.406 -11.273 1 90.88 220 ALA B O 1
ATOM 7462 N N . GLY B 1 221 ? -17.5 -30.297 -10.172 1 93.31 221 GLY B N 1
ATOM 7463 C CA . GLY B 1 221 ? -17.328 -31.125 -11.359 1 93.31 221 GLY B CA 1
ATOM 7464 C C . GLY B 1 221 ? -15.938 -31.016 -11.969 1 93.31 221 GLY B C 1
ATOM 7465 O O . GLY B 1 221 ? -15.773 -31.141 -13.188 1 93.31 221 GLY B O 1
ATOM 7466 N N . ARG B 1 222 ? -14.992 -30.688 -11.164 1 95.62 222 ARG B N 1
ATOM 7467 C CA . ARG B 1 222 ? -13.625 -30.547 -11.648 1 95.62 222 ARG B CA 1
ATOM 7468 C C . ARG B 1 222 ? -12.633 -30.594 -10.484 1 95.62 222 ARG B C 1
ATOM 7470 O O . ARG B 1 222 ? -13.031 -30.656 -9.32 1 95.62 222 ARG B O 1
ATOM 7477 N N . ILE B 1 223 ? -11.398 -30.594 -10.805 1 96.75 223 ILE B N 1
ATOM 7478 C CA . ILE B 1 223 ? -10.344 -30.516 -9.797 1 96.75 223 ILE B CA 1
ATOM 7479 C C . ILE B 1 223 ? -10.148 -29.062 -9.367 1 96.75 223 ILE B C 1
ATOM 7481 O O . ILE B 1 223 ? -10.086 -28.172 -10.211 1 96.75 223 ILE B O 1
ATOM 7485 N N . VAL B 1 224 ? -10.117 -28.844 -8.078 1 95.25 224 VAL B N 1
ATOM 7486 C CA . VAL B 1 224 ? -10.008 -27.484 -7.562 1 95.25 224 VAL B CA 1
ATOM 7487 C C . VAL B 1 224 ? -8.844 -27.406 -6.578 1 95.25 224 VAL B C 1
ATOM 7489 O O . VAL B 1 224 ? -8.43 -28.422 -6.004 1 95.25 224 VAL B O 1
ATOM 7492 N N . SER B 1 225 ? -8.273 -26.266 -6.504 1 95.44 225 SER B N 1
ATOM 7493 C CA . SER B 1 225 ? -7.293 -25.938 -5.477 1 95.44 225 SER B CA 1
ATOM 7494 C C . SER B 1 225 ? -7.875 -24.984 -4.438 1 95.44 225 SER B C 1
ATOM 7496 O O . SER B 1 225 ? -8.438 -23.953 -4.789 1 95.44 225 SER B O 1
ATOM 7498 N N . ARG B 1 226 ? -7.797 -25.391 -3.152 1 96.56 226 ARG B N 1
ATOM 7499 C CA . ARG B 1 226 ? -8.375 -24.578 -2.084 1 96.56 226 ARG B CA 1
ATOM 7500 C C . ARG B 1 226 ? -7.383 -24.391 -0.946 1 96.56 226 ARG B C 1
ATOM 7502 O O . ARG B 1 226 ? -6.547 -25.25 -0.684 1 96.56 226 ARG B O 1
ATOM 7509 N N . LEU B 1 227 ? -7.496 -23.234 -0.353 1 97.38 227 LEU B N 1
ATOM 7510 C CA . LEU B 1 227 ? -6.75 -23.016 0.879 1 97.38 227 LEU B CA 1
ATOM 7511 C C . LEU B 1 227 ? -7.25 -23.922 1.992 1 97.38 227 LEU B C 1
ATOM 7513 O O . LEU B 1 227 ? -8.453 -23.969 2.27 1 97.38 227 LEU B O 1
ATOM 7517 N N . TYR B 1 228 ? -6.355 -24.641 2.521 1 97.06 228 TYR B N 1
ATOM 7518 C CA . TYR B 1 228 ? -6.691 -25.531 3.623 1 97.06 228 TYR B CA 1
ATOM 7519 C C . TYR B 1 228 ? -6.348 -24.906 4.965 1 97.06 228 TYR B C 1
ATOM 7521 O O . TYR B 1 228 ? -7.164 -24.906 5.891 1 97.06 228 TYR B O 1
ATOM 7529 N N . ASP B 1 229 ? -5.133 -24.375 5.027 1 96.06 229 ASP B N 1
ATOM 7530 C CA . ASP B 1 229 ? -4.688 -23.797 6.293 1 96.06 229 ASP B CA 1
ATOM 7531 C C . ASP B 1 229 ? -3.604 -22.75 6.066 1 96.06 229 ASP B C 1
ATOM 7533 O O . ASP B 1 229 ? -2.975 -22.703 5.008 1 96.06 229 ASP B O 1
ATOM 7537 N N . LEU B 1 230 ? -3.504 -21.891 7.027 1 95.12 230 LEU B N 1
ATOM 7538 C CA . LEU B 1 230 ? -2.508 -20.828 7.07 1 95.12 230 LEU B CA 1
ATOM 7539 C C . LEU B 1 230 ? -1.899 -20.703 8.461 1 95.12 230 LEU B C 1
ATOM 7541 O O . LEU B 1 230 ? -2.619 -20.516 9.445 1 95.12 230 LEU B O 1
ATOM 7545 N N . HIS B 1 231 ? -0.562 -20.812 8.516 1 92.94 231 HIS B N 1
ATOM 7546 C CA . HIS B 1 231 ? 0.082 -20.812 9.828 1 92.94 231 HIS B CA 1
ATOM 7547 C C . HIS B 1 231 ? 1.191 -19.766 9.891 1 92.94 231 HIS B C 1
ATOM 7549 O O . HIS B 1 231 ? 1.862 -19.5 8.891 1 92.94 231 HIS B O 1
ATOM 7555 N N . ASP B 1 232 ? 1.309 -19.219 11.047 1 91.31 232 ASP B N 1
ATOM 7556 C CA . ASP B 1 232 ? 2.508 -18.438 11.359 1 91.31 232 ASP B CA 1
ATOM 7557 C C . ASP B 1 232 ? 3.689 -19.359 11.656 1 91.31 232 ASP B C 1
ATOM 7559 O O . ASP B 1 232 ? 3.631 -20.172 12.578 1 91.31 232 ASP B O 1
ATOM 7563 N N . VAL B 1 233 ? 4.723 -19.266 10.875 1 91.69 233 VAL B N 1
ATOM 7564 C CA . VAL B 1 233 ? 5.871 -20.156 11.016 1 91.69 233 VAL B CA 1
ATOM 7565 C C . VAL B 1 233 ? 6.543 -19.922 12.367 1 91.69 233 VAL B C 1
ATOM 7567 O O . VAL B 1 233 ? 7.062 -20.859 12.977 1 91.69 233 VAL B O 1
ATOM 7570 N N . PHE B 1 234 ? 6.496 -18.625 12.797 1 88.31 234 PHE B N 1
ATOM 7571 C CA . PHE B 1 234 ? 7.105 -18.25 14.07 1 88.31 234 PHE B CA 1
ATOM 7572 C C . PHE B 1 234 ? 6.082 -17.594 14.984 1 88.31 234 PHE B C 1
ATOM 7574 O O . PHE B 1 234 ? 6.184 -16.391 15.266 1 88.31 234 PHE B O 1
ATOM 7581 N N . PRO B 1 235 ? 5.176 -18.375 15.492 1 85 235 PRO B N 1
ATOM 7582 C CA . PRO B 1 235 ? 4.18 -17.75 16.375 1 85 235 PRO B CA 1
ATOM 7583 C C . PRO B 1 235 ? 4.805 -17.109 17.609 1 85 235 PRO B C 1
ATOM 7585 O O . PRO B 1 235 ? 5.828 -17.578 18.109 1 85 235 PRO B O 1
ATOM 7588 N N . LYS B 1 236 ? 4.105 -16.078 18.062 1 77.56 236 LYS B N 1
ATOM 7589 C CA . LYS B 1 236 ? 4.605 -15.352 19.234 1 77.56 236 LYS B CA 1
ATOM 7590 C C . LYS B 1 236 ? 4.707 -16.266 20.438 1 77.56 236 LYS B C 1
ATOM 7592 O O . LYS B 1 236 ? 3.789 -17.047 20.734 1 77.56 236 LYS B O 1
ATOM 7597 N N . GLY B 1 237 ? 5.777 -16.312 21.062 1 75.31 237 GLY B N 1
ATOM 7598 C CA . GLY B 1 237 ? 5.969 -17.062 22.281 1 75.31 237 GLY B CA 1
ATOM 7599 C C . GLY B 1 237 ? 6.566 -18.438 22.062 1 75.31 237 GLY B C 1
ATOM 7600 O O . GLY B 1 237 ? 6.934 -19.125 23.016 1 75.31 237 GLY B O 1
ATOM 7601 N N . ASP B 1 238 ? 6.672 -18.844 20.812 1 81.75 238 ASP B N 1
ATOM 7602 C CA . ASP B 1 238 ? 7.242 -20.156 20.516 1 81.75 238 ASP B CA 1
ATOM 7603 C C . ASP B 1 238 ? 8.758 -20.062 20.344 1 81.75 238 ASP B C 1
ATOM 7605 O O . ASP B 1 238 ? 9.25 -19.828 19.234 1 81.75 238 ASP B O 1
ATOM 7609 N N . VAL B 1 239 ? 9.492 -20.328 21.359 1 80.06 239 VAL B N 1
ATOM 7610 C CA . VAL B 1 239 ? 10.945 -20.203 21.406 1 80.06 239 VAL B CA 1
ATOM 7611 C C . VAL B 1 239 ? 11.578 -21.266 20.516 1 80.06 239 VAL B C 1
ATOM 7613 O O . VAL B 1 239 ? 12.562 -21 19.828 1 80.06 239 VAL B O 1
ATOM 7616 N N . ALA B 1 240 ? 10.977 -22.422 20.578 1 80.75 240 ALA B N 1
ATOM 7617 C CA . ALA B 1 240 ? 11.531 -23.531 19.812 1 80.75 240 ALA B CA 1
ATOM 7618 C C . ALA B 1 240 ? 11.469 -23.25 18.312 1 80.75 240 ALA B C 1
ATOM 7620 O O . ALA B 1 240 ? 12.414 -23.562 17.578 1 80.75 240 ALA B O 1
ATOM 7621 N N . ALA B 1 241 ? 10.438 -22.688 17.906 1 83.62 241 ALA B N 1
ATOM 7622 C CA . ALA B 1 241 ? 10.266 -22.359 16.5 1 83.62 241 ALA B CA 1
ATOM 7623 C C . ALA B 1 241 ? 11.289 -21.312 16.047 1 83.62 241 ALA B C 1
ATOM 7625 O O . ALA B 1 241 ? 11.805 -21.391 14.93 1 83.62 241 ALA B O 1
ATOM 7626 N N . ALA B 1 242 ? 11.539 -20.391 16.922 1 80.12 242 ALA B N 1
ATOM 7627 C CA . ALA B 1 242 ? 12.477 -19.312 16.609 1 80.12 242 ALA B CA 1
ATOM 7628 C C . ALA B 1 242 ? 13.891 -19.859 16.453 1 80.12 242 ALA B C 1
ATOM 7630 O O . ALA B 1 242 ? 14.656 -19.391 15.602 1 80.12 242 ALA B O 1
ATOM 7631 N N . GLU B 1 243 ? 14.203 -20.781 17.188 1 78.38 243 GLU B N 1
ATOM 7632 C CA . GLU B 1 243 ? 15.539 -21.375 17.156 1 78.38 243 GLU B CA 1
ATOM 7633 C C . GLU B 1 243 ? 15.711 -22.281 15.945 1 78.38 243 GLU B C 1
ATOM 7635 O O . GLU B 1 243 ? 16.766 -22.281 15.297 1 78.38 243 GLU B O 1
ATOM 7640 N N . GLU B 1 244 ? 14.727 -23.047 15.703 1 79 244 GLU B N 1
ATOM 7641 C CA . GLU B 1 244 ? 14.773 -24.016 14.609 1 79 244 GLU B CA 1
ATOM 7642 C C . GLU B 1 244 ? 14.734 -23.312 13.258 1 79 244 GLU B C 1
ATOM 7644 O O . GLU B 1 244 ? 15.375 -23.766 12.297 1 79 244 GLU B O 1
ATOM 7649 N N . GLY B 1 245 ? 14.039 -22.234 13.188 1 80.94 245 GLY B N 1
ATOM 7650 C CA . GLY B 1 245 ? 13.875 -21.547 11.914 1 80.94 245 GLY B CA 1
ATOM 7651 C C . GLY B 1 245 ? 12.859 -22.203 11.008 1 80.94 245 GLY B C 1
ATOM 7652 O O . GLY B 1 245 ? 12.125 -23.094 11.438 1 80.94 245 GLY B O 1
ATOM 7653 N N . ALA B 1 246 ? 12.789 -21.703 9.844 1 81.56 246 ALA B N 1
ATOM 7654 C CA . ALA B 1 246 ? 11.867 -22.266 8.859 1 81.56 246 ALA B CA 1
ATOM 7655 C C . ALA B 1 246 ? 12.484 -23.469 8.156 1 81.56 246 ALA B C 1
ATOM 7657 O O . ALA B 1 246 ? 12.617 -23.484 6.93 1 81.56 246 ALA B O 1
ATOM 7658 N N . THR B 1 247 ? 12.758 -24.484 8.984 1 84.44 247 THR B N 1
ATOM 7659 C CA . THR B 1 247 ? 13.391 -25.688 8.469 1 84.44 247 THR B CA 1
ATOM 7660 C C . THR B 1 247 ? 12.336 -26.656 7.922 1 84.44 247 THR B C 1
ATOM 7662 O O . THR B 1 247 ? 11.141 -26.484 8.156 1 84.44 247 THR B O 1
ATOM 7665 N N . GLY B 1 248 ? 12.867 -27.672 7.184 1 86.88 248 GLY B N 1
ATOM 7666 C CA . GLY B 1 248 ? 11.977 -28.703 6.672 1 86.88 248 GLY B CA 1
ATOM 7667 C C . GLY B 1 248 ? 11.195 -29.406 7.766 1 86.88 248 GLY B C 1
ATOM 7668 O O . GLY B 1 248 ? 10.016 -29.719 7.586 1 86.88 248 GLY B O 1
ATOM 7669 N N . ALA B 1 249 ? 11.805 -29.562 8.898 1 88.06 249 ALA B N 1
ATOM 7670 C CA . ALA B 1 249 ? 11.164 -30.234 10.023 1 88.06 249 ALA B CA 1
ATOM 7671 C C . ALA B 1 249 ? 10.008 -29.406 10.57 1 88.06 249 ALA B C 1
ATOM 7673 O O . ALA B 1 249 ? 8.922 -29.938 10.844 1 88.06 249 ALA B O 1
ATOM 7674 N N . ARG B 1 250 ? 10.211 -28.156 10.719 1 89.75 250 ARG B N 1
ATOM 7675 C CA . ARG B 1 250 ? 9.188 -27.266 11.25 1 89.75 250 ARG B CA 1
ATOM 7676 C C . ARG B 1 250 ? 7.996 -27.172 10.305 1 89.75 250 ARG B C 1
ATOM 7678 O O . ARG B 1 250 ? 6.844 -27.266 10.734 1 89.75 250 ARG B O 1
ATOM 7685 N N . LEU B 1 251 ? 8.305 -27 9.086 1 91.12 251 LEU B N 1
ATOM 7686 C CA . LEU B 1 251 ? 7.25 -26.875 8.086 1 91.12 251 LEU B CA 1
ATOM 7687 C C . LEU B 1 251 ? 6.453 -28.172 7.973 1 91.12 251 LEU B C 1
ATOM 7689 O O . LEU B 1 251 ? 5.23 -28.141 7.809 1 91.12 251 LEU B O 1
ATOM 7693 N N . TYR B 1 252 ? 7.156 -29.25 7.992 1 92.75 252 TYR B N 1
ATOM 7694 C CA . TYR B 1 252 ? 6.5 -30.562 7.992 1 92.75 252 TYR B CA 1
ATOM 7695 C C . TYR B 1 252 ? 5.566 -30.703 9.188 1 92.75 252 TYR B C 1
ATOM 7697 O O . TYR B 1 252 ? 4.43 -31.156 9.047 1 92.75 252 TYR B O 1
ATOM 7705 N N . GLU B 1 253 ? 6.008 -30.312 10.328 1 91.75 253 GLU B N 1
ATOM 7706 C CA . GLU B 1 253 ? 5.223 -30.422 11.555 1 91.75 253 GLU B CA 1
ATOM 7707 C C . GLU B 1 253 ? 3.953 -29.578 11.477 1 91.75 253 GLU B C 1
ATOM 7709 O O . GLU B 1 253 ? 2.889 -30.016 11.93 1 91.75 253 GLU B O 1
ATOM 7714 N N . LEU B 1 254 ? 4.125 -28.422 10.992 1 92.12 254 LEU B N 1
ATOM 7715 C CA . LEU B 1 254 ? 2.963 -27.547 10.852 1 92.12 254 LEU B CA 1
ATOM 7716 C C . LEU B 1 254 ? 1.923 -28.172 9.93 1 92.12 254 LEU B C 1
ATOM 7718 O O . LEU B 1 254 ? 0.724 -28.125 10.211 1 92.12 254 LEU B O 1
ATOM 7722 N N . MET B 1 255 ? 2.352 -28.75 8.875 1 93.88 255 MET B N 1
ATOM 7723 C CA . MET B 1 255 ? 1.466 -29.359 7.891 1 93.88 255 MET B CA 1
ATOM 7724 C C . MET B 1 255 ? 0.789 -30.594 8.453 1 93.88 255 MET B C 1
ATOM 7726 O O . MET B 1 255 ? -0.438 -30.719 8.414 1 93.88 255 MET B O 1
ATOM 7730 N N . ILE B 1 256 ? 1.596 -31.516 9.047 1 94.38 256 ILE B N 1
ATOM 7731 C CA . ILE B 1 256 ? 1.086 -32.812 9.5 1 94.38 256 ILE B CA 1
ATOM 7732 C C . ILE B 1 256 ? 0.19 -32.594 10.719 1 94.38 256 ILE B C 1
ATOM 7734 O O . ILE B 1 256 ? -0.821 -33.312 10.867 1 94.38 256 ILE B O 1
ATOM 7738 N N . SER B 1 257 ? 0.592 -31.688 11.562 1 93.88 257 SER B N 1
ATOM 7739 C CA . SER B 1 257 ? -0.223 -31.422 12.742 1 93.88 257 SER B CA 1
ATOM 7740 C C . SER B 1 257 ? -1.594 -30.875 12.359 1 93.88 257 SER B C 1
ATOM 7742 O O . SER B 1 257 ? -2.598 -31.203 13 1 93.88 257 SER B O 1
ATOM 7744 N N . SER B 1 258 ? -1.614 -30.062 11.383 1 94.5 258 SER B N 1
ATOM 7745 C CA . SER B 1 258 ? -2.875 -29.5 10.914 1 94.5 258 SER B CA 1
ATOM 7746 C C . SER B 1 258 ? -3.781 -30.578 10.328 1 94.5 258 SER B C 1
ATOM 7748 O O . SER B 1 258 ? -4.988 -30.578 10.57 1 94.5 258 SER B O 1
ATOM 7750 N N . LEU B 1 259 ? -3.291 -31.547 9.57 1 96 259 LEU B N 1
ATOM 7751 C CA . LEU B 1 259 ? -4.059 -32.656 8.984 1 96 259 LEU B CA 1
ATOM 7752 C C . LEU B 1 259 ? -4.578 -33.594 10.062 1 96 259 LEU B C 1
ATOM 7754 O O . LEU B 1 259 ? -5.742 -34 10.039 1 96 259 LEU B O 1
ATOM 7758 N N . LYS B 1 260 ? -3.73 -33.812 11.023 1 95.31 260 LYS B N 1
ATOM 7759 C CA . LYS B 1 260 ? -4.109 -34.719 12.102 1 95.31 260 LYS B CA 1
ATOM 7760 C C . LYS B 1 260 ? -5.164 -34.094 13.008 1 95.31 260 LYS B C 1
ATOM 7762 O O . LYS B 1 260 ? -6.078 -34.781 13.469 1 95.31 260 LYS B O 1
ATOM 7767 N N . ALA B 1 261 ? -5 -32.844 13.242 1 94.69 261 ALA B N 1
ATOM 7768 C CA . ALA B 1 261 ? -5.949 -32.125 14.086 1 94.69 261 ALA B CA 1
ATOM 7769 C C . ALA B 1 261 ? -7.359 -32.188 13.508 1 94.69 261 ALA B C 1
ATOM 7771 O O . ALA B 1 261 ? -8.344 -32.188 14.25 1 94.69 261 ALA B O 1
ATOM 7772 N N . ASN B 1 262 ? -7.477 -32.281 12.219 1 95.5 262 ASN B N 1
ATOM 7773 C CA . ASN B 1 262 ? -8.773 -32.344 11.555 1 95.5 262 ASN B CA 1
ATOM 7774 C C . ASN B 1 262 ? -9.148 -33.75 11.141 1 95.5 262 ASN B C 1
ATOM 7776 O O . ASN B 1 262 ? -10.086 -33.938 10.367 1 95.5 262 ASN B O 1
ATOM 7780 N N . ASP B 1 263 ? -8.414 -34.719 11.508 1 95.06 263 ASP B N 1
ATOM 7781 C CA . ASP B 1 263 ? -8.664 -36.125 11.297 1 95.06 263 ASP B CA 1
ATOM 7782 C C . ASP B 1 263 ? -8.68 -36.469 9.805 1 95.06 263 ASP B C 1
ATOM 7784 O O . ASP B 1 263 ? -9.562 -37.188 9.336 1 95.06 263 ASP B O 1
ATOM 7788 N N . ILE B 1 264 ? -7.859 -35.875 9.078 1 97 264 ILE B N 1
ATOM 7789 C CA . ILE B 1 264 ? -7.727 -36.188 7.664 1 97 264 ILE B CA 1
ATOM 7790 C C . ILE B 1 264 ? -6.844 -37.406 7.496 1 97 264 ILE B C 1
ATOM 7792 O O . ILE B 1 264 ? -5.688 -37.438 7.926 1 97 264 ILE B O 1
ATOM 7796 N N . PRO B 1 265 ? -7.352 -38.406 6.887 1 95.81 265 PRO B N 1
ATOM 7797 C CA . PRO B 1 265 ? -6.535 -39.625 6.719 1 95.81 265 PRO B CA 1
ATOM 7798 C C . PRO B 1 265 ? -5.34 -39.406 5.793 1 95.81 265 PRO B C 1
ATOM 7800 O O . PRO B 1 265 ? -5.508 -38.969 4.652 1 95.81 265 PRO B O 1
ATOM 7803 N N . LEU B 1 266 ? -4.195 -39.75 6.172 1 95.38 266 LEU B N 1
ATOM 7804 C CA . LEU B 1 266 ? -2.973 -39.562 5.402 1 95.38 266 LEU B CA 1
ATOM 7805 C C . LEU B 1 266 ? -2.928 -40.5 4.207 1 95.38 266 LEU B C 1
ATOM 7807 O O . LEU B 1 266 ? -2.148 -40.312 3.273 1 95.38 266 LEU B O 1
ATOM 7811 N N . GLU B 1 267 ? -3.727 -41.531 4.246 1 93.75 267 GLU B N 1
ATOM 7812 C CA . GLU B 1 267 ? -3.811 -42.469 3.137 1 93.75 267 GLU B CA 1
ATOM 7813 C C . GLU B 1 267 ? -4.352 -41.812 1.88 1 93.75 267 GLU B C 1
ATOM 7815 O O . GLU B 1 267 ? -4.109 -42.25 0.765 1 93.75 267 GLU B O 1
ATOM 7820 N N . ASN B 1 268 ? -5.035 -40.719 2.102 1 96.38 268 ASN B N 1
ATOM 7821 C CA . ASN B 1 268 ? -5.645 -40.031 0.978 1 96.38 268 ASN B CA 1
ATOM 7822 C C . ASN B 1 268 ? -4.668 -39.062 0.323 1 96.38 268 ASN B C 1
ATOM 7824 O O . ASN B 1 268 ? -4.949 -38.5 -0.743 1 96.38 268 ASN B O 1
ATOM 7828 N N . LEU B 1 269 ? -3.559 -38.844 0.955 1 97.12 269 LEU B N 1
ATOM 7829 C CA . LEU B 1 269 ? -2.559 -37.938 0.4 1 97.12 269 LEU B CA 1
ATOM 7830 C C . LEU B 1 269 ? -1.795 -38.625 -0.74 1 97.12 269 LEU B C 1
ATOM 7832 O O . LEU B 1 269 ? -1.141 -39.656 -0.539 1 97.12 269 LEU B O 1
ATOM 7836 N N . LEU B 1 270 ? -1.895 -38.031 -1.924 1 96.88 270 LEU B N 1
ATOM 7837 C CA . LEU B 1 270 ? -1.328 -38.656 -3.119 1 96.88 270 LEU B CA 1
ATOM 7838 C C . LEU B 1 270 ? -0.053 -37.938 -3.549 1 96.88 270 LEU B C 1
ATOM 7840 O O . LEU B 1 270 ? 0.936 -38.562 -3.908 1 96.88 270 LEU B O 1
ATOM 7844 N N . GLY B 1 271 ? -0.149 -36.625 -3.562 1 95.81 271 GLY B N 1
ATOM 7845 C CA . GLY B 1 271 ? 0.966 -35.875 -4.102 1 95.81 271 GLY B CA 1
ATOM 7846 C C . GLY B 1 271 ? 1.333 -34.688 -3.256 1 95.81 271 GLY B C 1
ATOM 7847 O O . GLY B 1 271 ? 0.534 -34.219 -2.436 1 95.81 271 GLY B O 1
ATOM 7848 N N . PHE B 1 272 ? 2.584 -34.188 -3.477 1 94.81 272 PHE B N 1
ATOM 7849 C CA . PHE B 1 272 ? 3.125 -33.031 -2.766 1 94.81 272 PHE B CA 1
ATOM 7850 C C . PHE B 1 272 ? 3.816 -32.094 -3.73 1 94.81 272 PHE B C 1
ATOM 7852 O O . PHE B 1 272 ? 4.742 -32.469 -4.445 1 94.81 272 PHE B O 1
ATOM 7859 N N . GLY B 1 273 ? 3.244 -30.891 -3.783 1 92.5 273 GLY B N 1
ATOM 7860 C CA . GLY B 1 273 ? 3.83 -29.859 -4.625 1 92.5 273 GLY B CA 1
ATOM 7861 C C . GLY B 1 273 ? 4.523 -28.766 -3.836 1 92.5 273 GLY B C 1
ATOM 7862 O O . GLY B 1 273 ? 3.977 -28.266 -2.852 1 92.5 273 GLY B O 1
ATOM 7863 N N . CYS B 1 274 ? 5.742 -28.375 -4.195 1 88.62 274 CYS B N 1
ATOM 7864 C CA . CYS B 1 274 ? 6.488 -27.328 -3.521 1 88.62 274 CYS B CA 1
ATOM 7865 C C . CYS B 1 274 ? 7.527 -26.703 -4.453 1 88.62 274 CYS B C 1
ATOM 7867 O O . CYS B 1 274 ? 7.711 -27.172 -5.578 1 88.62 274 CYS B O 1
ATOM 7869 N N . ASP B 1 275 ? 8.039 -25.641 -3.975 1 82.94 275 ASP B N 1
ATOM 7870 C CA . ASP B 1 275 ? 9.156 -25.062 -4.723 1 82.94 275 ASP B CA 1
ATOM 7871 C C . ASP B 1 275 ? 10.43 -25.891 -4.504 1 82.94 275 ASP B C 1
ATOM 7873 O O . ASP B 1 275 ? 10.453 -26.797 -3.678 1 82.94 275 ASP B O 1
ATOM 7877 N N . SER B 1 276 ? 11.414 -25.703 -5.223 1 73.31 276 SER B N 1
ATOM 7878 C CA . SER B 1 276 ? 12.609 -26.562 -5.227 1 73.31 276 SER B CA 1
ATOM 7879 C C . SER B 1 276 ? 13.594 -26.125 -4.152 1 73.31 276 SER B C 1
ATOM 7881 O O . SER B 1 276 ? 14.758 -26.531 -4.168 1 73.31 276 SER B O 1
ATOM 7883 N N . ALA B 1 277 ? 13.094 -25.406 -3.229 1 71.81 277 ALA B N 1
ATOM 7884 C CA . ALA B 1 277 ? 13.992 -24.984 -2.154 1 71.81 277 ALA B CA 1
ATOM 7885 C C . ALA B 1 277 ? 14.461 -26.188 -1.335 1 71.81 277 ALA B C 1
ATOM 7887 O O . ALA B 1 277 ? 13.742 -27.172 -1.199 1 71.81 277 ALA B O 1
ATOM 7888 N N . SER B 1 278 ? 15.648 -26.156 -0.854 1 67.62 278 SER B N 1
ATOM 7889 C CA . SER B 1 278 ? 16.297 -27.266 -0.166 1 67.62 278 SER B CA 1
ATOM 7890 C C . SER B 1 278 ? 15.492 -27.719 1.046 1 67.62 278 SER B C 1
ATOM 7892 O O . SER B 1 278 ? 15.43 -28.906 1.352 1 67.62 278 SER B O 1
ATOM 7894 N N . ASN B 1 279 ? 14.914 -26.766 1.614 1 73.44 279 ASN B N 1
ATOM 7895 C CA . ASN B 1 279 ? 14.117 -27.109 2.793 1 73.44 279 ASN B CA 1
ATOM 7896 C C . ASN B 1 279 ? 12.922 -27.984 2.428 1 73.44 279 ASN B C 1
ATOM 7898 O O . ASN B 1 279 ? 12.445 -28.766 3.25 1 73.44 279 ASN B O 1
ATOM 7902 N N . ASN B 1 280 ? 12.539 -27.859 1.239 1 76.56 280 ASN B N 1
ATOM 7903 C CA . ASN B 1 280 ? 11.375 -28.609 0.782 1 76.56 280 ASN B CA 1
ATOM 7904 C C . ASN B 1 280 ? 11.773 -29.953 0.204 1 76.56 280 ASN B C 1
ATOM 7906 O O . ASN B 1 280 ? 11.109 -30.969 0.469 1 76.56 280 ASN B O 1
ATOM 7910 N N . VAL B 1 281 ? 12.906 -29.984 -0.612 1 75.75 281 VAL B N 1
ATOM 7911 C CA . VAL B 1 281 ? 13.148 -31.156 -1.431 1 75.75 281 VAL B CA 1
ATOM 7912 C C . VAL B 1 281 ? 14.5 -31.766 -1.069 1 75.75 281 VAL B C 1
ATOM 7914 O O . VAL B 1 281 ? 14.883 -32.812 -1.615 1 75.75 281 VAL B O 1
ATOM 7917 N N . GLY B 1 282 ? 15.172 -31.344 -0.102 1 72.19 282 GLY B N 1
ATOM 7918 C CA . GLY B 1 282 ? 16.484 -31.875 0.228 1 72.19 282 GLY B CA 1
ATOM 7919 C C . GLY B 1 282 ? 16.438 -33.312 0.677 1 72.19 282 GLY B C 1
ATOM 7920 O O . GLY B 1 282 ? 15.375 -33.844 1.057 1 72.19 282 GLY B O 1
ATOM 7921 N N . ASP B 1 283 ? 17.516 -34 0.433 1 67.81 283 ASP B N 1
ATOM 7922 C CA . ASP B 1 283 ? 17.594 -35.438 0.692 1 67.81 283 ASP B CA 1
ATOM 7923 C C . ASP B 1 283 ? 17.531 -35.719 2.189 1 67.81 283 ASP B C 1
ATOM 7925 O O . ASP B 1 283 ? 17.016 -36.75 2.607 1 67.81 283 ASP B O 1
ATOM 7929 N N . TYR B 1 284 ? 18.078 -34.594 2.805 1 70.94 284 TYR B N 1
ATOM 7930 C CA . TYR B 1 284 ? 18.156 -34.812 4.246 1 70.94 284 TYR B CA 1
ATOM 7931 C C . TYR B 1 284 ? 17.359 -33.75 5.004 1 70.94 284 TYR B C 1
ATOM 7933 O O . TYR B 1 284 ? 17.453 -32.562 4.691 1 70.94 284 TYR B O 1
ATOM 7941 N N . ASN B 1 285 ? 16.406 -34.188 5.777 1 74.62 285 ASN B N 1
ATOM 7942 C CA . ASN B 1 285 ? 15.688 -33.344 6.727 1 74.62 285 ASN B CA 1
ATOM 7943 C C . ASN B 1 285 ? 14.766 -32.375 6.012 1 74.62 285 ASN B C 1
ATOM 7945 O O . ASN B 1 285 ? 14.703 -31.188 6.367 1 74.62 285 ASN B O 1
ATOM 7949 N N . SER B 1 286 ? 14.32 -32.781 4.824 1 85.81 286 SER B N 1
ATOM 7950 C CA . SER B 1 286 ? 13.375 -31.953 4.082 1 85.81 286 SER B CA 1
ATOM 7951 C C . SER B 1 286 ? 11.938 -32.375 4.355 1 85.81 286 SER B C 1
ATOM 7953 O O . SER B 1 286 ? 11.703 -33.375 5.031 1 85.81 286 SER B O 1
ATOM 7955 N N . ILE B 1 287 ? 11.047 -31.609 3.939 1 88.62 287 ILE B N 1
ATOM 7956 C CA . ILE B 1 287 ? 9.633 -31.922 4.121 1 88.62 287 ILE B CA 1
ATOM 7957 C C . ILE B 1 287 ? 9.312 -33.25 3.465 1 88.62 287 ILE B C 1
ATOM 7959 O O . ILE B 1 287 ? 8.656 -34.125 4.07 1 88.62 287 ILE B O 1
ATOM 7963 N N . ILE B 1 288 ? 9.852 -33.5 2.266 1 89 288 ILE B N 1
ATOM 7964 C CA . ILE B 1 288 ? 9.5 -34.688 1.487 1 89 288 ILE B CA 1
ATOM 7965 C C . ILE B 1 288 ? 10.086 -35.938 2.145 1 89 288 ILE B C 1
ATOM 7967 O O . ILE B 1 288 ? 9.453 -37 2.158 1 89 288 ILE B O 1
ATOM 7971 N N . SER B 1 289 ? 11.328 -35.812 2.645 1 88.81 289 SER B N 1
ATOM 7972 C CA . SER B 1 289 ? 11.938 -36.969 3.297 1 88.81 289 SER B CA 1
ATOM 7973 C C . SER B 1 289 ? 11.109 -37.438 4.496 1 88.81 289 SER B C 1
ATOM 7975 O O . SER B 1 289 ? 10.922 -38.625 4.707 1 88.81 289 SER B O 1
ATOM 7977 N N . ARG B 1 290 ? 10.578 -36.531 5.164 1 90.88 290 ARG B N 1
ATOM 7978 C CA . ARG B 1 290 ? 9.758 -36.844 6.328 1 90.88 290 ARG B CA 1
ATOM 7979 C C . ARG B 1 290 ? 8.375 -37.344 5.91 1 90.88 290 ARG B C 1
ATOM 7981 O O . ARG B 1 290 ? 7.812 -38.25 6.527 1 90.88 290 ARG B O 1
ATOM 7988 N N . LEU B 1 291 ? 7.875 -36.719 4.922 1 91.56 291 LEU B N 1
ATOM 7989 C CA . LEU B 1 291 ? 6.551 -37.094 4.426 1 91.56 291 LEU B CA 1
ATOM 7990 C C . LEU B 1 291 ? 6.551 -38.531 3.896 1 91.56 291 LEU B C 1
ATOM 7992 O O . LEU B 1 291 ? 5.586 -39.281 4.105 1 91.56 291 LEU B O 1
ATOM 7996 N N . ARG B 1 292 ? 7.586 -38.938 3.205 1 91.69 292 ARG B N 1
ATOM 7997 C CA . ARG B 1 292 ? 7.688 -40.25 2.617 1 91.69 292 ARG B CA 1
ATOM 7998 C C . ARG B 1 292 ? 7.836 -41.312 3.699 1 91.69 292 ARG B C 1
ATOM 8000 O O . ARG B 1 292 ? 7.457 -42.469 3.494 1 91.69 292 ARG B O 1
ATOM 8007 N N . GLN B 1 293 ? 8.352 -40.938 4.832 1 90.38 293 GLN B N 1
ATOM 8008 C CA . GLN B 1 293 ? 8.43 -41.875 5.953 1 90.38 293 GLN B CA 1
ATOM 8009 C C . GLN B 1 293 ? 7.039 -42.188 6.492 1 90.38 293 GLN B C 1
ATOM 8011 O O . GLN B 1 293 ? 6.742 -43.344 6.789 1 90.38 293 GLN B O 1
ATOM 8016 N N . GLU B 1 294 ? 6.238 -41.219 6.504 1 90.62 294 GLU B N 1
ATOM 8017 C CA . GLU B 1 294 ? 4.887 -41.406 7.031 1 90.62 294 GLU B CA 1
ATOM 8018 C C . GLU B 1 294 ? 3.918 -41.844 5.934 1 90.62 294 GLU B C 1
ATOM 8020 O O . GLU B 1 294 ? 2.941 -42.531 6.199 1 90.62 294 GLU B O 1
ATOM 8025 N N . CYS B 1 295 ? 4.137 -41.344 4.789 1 93.38 295 CYS B N 1
ATOM 8026 C CA . CYS B 1 295 ? 3.289 -41.625 3.637 1 93.38 295 CYS B CA 1
ATOM 8027 C C . CYS B 1 295 ? 4.109 -42.188 2.484 1 93.38 295 CYS B C 1
ATOM 8029 O O . CYS B 1 295 ? 4.27 -41.531 1.451 1 93.38 295 CYS B O 1
ATOM 8031 N N . PRO B 1 296 ? 4.363 -43.438 2.627 1 93.75 296 PRO B N 1
ATOM 8032 C CA . PRO B 1 296 ? 5.148 -44.031 1.54 1 93.75 296 PRO B CA 1
ATOM 8033 C C . PRO B 1 296 ? 4.414 -44 0.202 1 93.75 296 PRO B C 1
ATOM 8035 O O . PRO B 1 296 ? 3.207 -44.25 0.152 1 93.75 296 PRO B O 1
ATOM 8038 N N . GLY B 1 297 ? 5.117 -43.625 -0.843 1 93.38 297 GLY B N 1
ATOM 8039 C CA . GLY B 1 297 ? 4.535 -43.594 -2.176 1 93.38 297 GLY B CA 1
ATOM 8040 C C . GLY B 1 297 ? 4.047 -42.219 -2.598 1 93.38 297 GLY B C 1
ATOM 8041 O O . GLY B 1 297 ? 3.568 -42.062 -3.721 1 93.38 297 GLY B O 1
ATOM 8042 N N . VAL B 1 298 ? 4.203 -41.281 -1.686 1 94.94 298 VAL B N 1
ATOM 8043 C CA . VAL B 1 298 ? 3.791 -39.906 -2.029 1 94.94 298 VAL B CA 1
ATOM 8044 C C . VAL B 1 298 ? 4.641 -39.406 -3.184 1 94.94 298 VAL B C 1
ATOM 8046 O O . VAL B 1 298 ? 5.855 -39.625 -3.223 1 94.94 298 VAL B O 1
ATOM 8049 N N . ILE B 1 299 ? 3.988 -38.781 -4.121 1 95.19 299 ILE B N 1
ATOM 8050 C CA . ILE B 1 299 ? 4.676 -38.312 -5.324 1 95.19 299 ILE B CA 1
ATOM 8051 C C . ILE B 1 299 ? 5.074 -36.844 -5.16 1 95.19 299 ILE B C 1
ATOM 8053 O O . ILE B 1 299 ? 4.234 -36 -4.844 1 95.19 299 ILE B O 1
ATOM 8057 N N . LEU B 1 300 ? 6.34 -36.594 -5.324 1 92.69 300 LEU B N 1
ATOM 8058 C CA . LEU B 1 300 ? 6.852 -35.219 -5.273 1 92.69 300 LEU B CA 1
ATOM 8059 C C . LEU B 1 300 ? 6.75 -34.531 -6.637 1 92.69 300 LEU B C 1
ATOM 8061 O O . LEU B 1 300 ? 7.23 -35.094 -7.637 1 92.69 300 LEU B O 1
ATOM 8065 N N . MET B 1 301 ? 6.086 -33.469 -6.648 1 92.38 301 MET B N 1
ATOM 8066 C CA . MET B 1 301 ? 5.996 -32.656 -7.855 1 92.38 301 MET B CA 1
ATOM 8067 C C . MET B 1 301 ? 6.695 -31.297 -7.664 1 92.38 301 MET B C 1
ATOM 8069 O O . MET B 1 301 ? 6.156 -30.406 -7.012 1 92.38 301 MET B O 1
ATOM 8073 N N . LYS B 1 302 ? 7.777 -31.109 -8.266 1 89.38 302 LYS B N 1
ATOM 8074 C CA . LYS B 1 302 ? 8.492 -29.828 -8.188 1 89.38 302 LYS B CA 1
ATOM 8075 C C . LYS B 1 302 ? 7.855 -28.797 -9.117 1 89.38 302 LYS B C 1
ATOM 8077 O O . LYS B 1 302 ? 7.441 -29.125 -10.227 1 89.38 302 LYS B O 1
ATOM 8082 N N . CYS B 1 303 ? 7.836 -27.609 -8.633 1 89.19 303 CYS B N 1
ATOM 8083 C CA . CYS B 1 303 ? 7.203 -26.547 -9.414 1 89.19 303 CYS B CA 1
ATOM 8084 C C . CYS B 1 303 ? 8.016 -26.25 -10.672 1 89.19 303 CYS B C 1
ATOM 8086 O O . CYS B 1 303 ? 9.133 -25.734 -10.586 1 89.19 303 CYS B O 1
ATOM 8088 N N . VAL B 1 304 ? 7.441 -26.453 -11.797 1 89.19 304 VAL B N 1
ATOM 8089 C CA . VAL B 1 304 ? 8.102 -26.25 -13.078 1 89.19 304 VAL B CA 1
ATOM 8090 C C . VAL B 1 304 ? 8.297 -24.75 -13.328 1 89.19 304 VAL B C 1
ATOM 8092 O O . VAL B 1 304 ? 9.297 -24.344 -13.93 1 89.19 304 VAL B O 1
ATOM 8095 N N . CYS B 1 305 ? 7.359 -23.984 -12.852 1 87.25 305 CYS B N 1
ATOM 8096 C CA . CYS B 1 305 ? 7.438 -22.547 -13.062 1 87.25 305 CYS B CA 1
ATOM 8097 C C . CYS B 1 305 ? 8.664 -21.969 -12.367 1 87.25 305 CYS B C 1
ATOM 8099 O O . CYS B 1 305 ? 9.383 -21.156 -12.953 1 87.25 305 CYS B O 1
ATOM 8101 N N . HIS B 1 306 ? 8.898 -22.359 -11.18 1 84.75 306 HIS B N 1
ATOM 8102 C CA . HIS B 1 306 ? 10.07 -21.891 -10.445 1 84.75 306 HIS B CA 1
ATOM 8103 C C . HIS B 1 306 ? 11.359 -22.375 -11.094 1 84.75 306 HIS B C 1
ATOM 8105 O O . HIS B 1 306 ? 12.359 -21.641 -11.133 1 84.75 306 HIS B O 1
ATOM 8111 N N . SER B 1 307 ? 11.344 -23.578 -11.547 1 86.5 307 SER B N 1
ATOM 8112 C CA . SER B 1 307 ? 12.508 -24.156 -12.203 1 86.5 307 SER B CA 1
ATOM 8113 C C . SER B 1 307 ? 12.859 -23.391 -13.477 1 86.5 307 SER B C 1
ATOM 8115 O O . SER B 1 307 ? 14.031 -23.078 -13.711 1 86.5 307 SER B O 1
ATOM 8117 N N . LEU B 1 308 ? 11.844 -23.141 -14.25 1 87.31 308 LEU B N 1
ATOM 8118 C CA . LEU B 1 308 ? 12.062 -22.406 -15.492 1 87.31 308 LEU B CA 1
ATOM 8119 C C . LEU B 1 308 ? 12.562 -21 -15.211 1 87.31 308 LEU B C 1
ATOM 8121 O O . LEU B 1 308 ? 13.422 -20.484 -15.938 1 87.31 308 LEU B O 1
ATOM 8125 N N . HIS B 1 309 ? 12.047 -20.438 -14.227 1 83.69 309 HIS B N 1
ATOM 8126 C CA . HIS B 1 309 ? 12.477 -19.094 -13.844 1 83.69 309 HIS B CA 1
ATOM 8127 C C . HIS B 1 309 ? 13.953 -19.078 -13.453 1 83.69 309 HIS B C 1
ATOM 8129 O O . HIS B 1 309 ? 14.703 -18.188 -13.867 1 83.69 309 HIS B O 1
ATOM 8135 N N . ARG B 1 310 ? 14.32 -20 -12.695 1 85.5 310 ARG B N 1
ATOM 8136 C CA . ARG B 1 310 ? 15.711 -20.078 -12.25 1 85.5 310 ARG B CA 1
ATOM 8137 C C . ARG B 1 310 ? 16.641 -20.344 -13.422 1 85.5 310 ARG B C 1
ATOM 8139 O O . ARG B 1 310 ? 17.734 -19.766 -13.492 1 85.5 310 ARG B O 1
ATOM 8146 N N . ALA B 1 311 ? 16.234 -21.234 -14.281 1 89.94 311 ALA B N 1
ATOM 8147 C CA . ALA B 1 311 ? 17.031 -21.531 -15.461 1 89.94 311 ALA B CA 1
ATOM 8148 C C . ALA B 1 311 ? 17.234 -20.281 -16.312 1 89.94 311 ALA B C 1
ATOM 8150 O O . ALA B 1 311 ? 18.344 -19.984 -16.766 1 89.94 311 ALA B O 1
ATOM 8151 N N . SER B 1 312 ? 16.188 -19.578 -16.484 1 88.25 312 SER B N 1
ATOM 8152 C CA . SER B 1 312 ? 16.234 -18.375 -17.297 1 88.25 312 SER B CA 1
ATOM 8153 C C . SER B 1 312 ? 17.078 -17.281 -16.641 1 88.25 312 SER B C 1
ATOM 8155 O O . SER B 1 312 ? 17.859 -16.609 -17.297 1 88.25 312 SER B O 1
ATOM 8157 N N . SER B 1 313 ? 16.906 -17.109 -15.359 1 85.25 313 SER B N 1
ATOM 8158 C CA . SER B 1 313 ? 17.656 -16.109 -14.617 1 85.25 313 SER B CA 1
ATOM 8159 C C . SER B 1 313 ? 19.156 -16.406 -14.656 1 85.25 313 SER B C 1
ATOM 8161 O O . SER B 1 313 ? 19.969 -15.492 -14.828 1 85.25 313 SER B O 1
ATOM 8163 N N . ASP B 1 314 ? 19.516 -17.625 -14.523 1 88.12 314 ASP B N 1
ATOM 8164 C CA . ASP B 1 314 ? 20.922 -18.031 -14.555 1 88.12 314 ASP B CA 1
ATOM 8165 C C . ASP B 1 314 ? 21.516 -17.828 -15.945 1 88.12 314 ASP B C 1
ATOM 8167 O O . ASP B 1 314 ? 22.688 -17.469 -16.078 1 88.12 314 ASP B O 1
ATOM 8171 N N . ALA B 1 315 ? 20.734 -18.109 -16.906 1 91.81 315 ALA B N 1
ATOM 8172 C CA . ALA B 1 315 ? 21.203 -17.922 -18.281 1 91.81 315 ALA B CA 1
ATOM 8173 C C . ALA B 1 315 ? 21.484 -16.453 -18.562 1 91.81 315 ALA B C 1
ATOM 8175 O O . ALA B 1 315 ? 22.422 -16.125 -19.297 1 91.81 315 ALA B O 1
ATOM 8176 N N . CYS B 1 316 ? 20.734 -15.555 -18.031 1 88.12 316 CYS B N 1
ATOM 8177 C CA . CYS B 1 316 ? 20.859 -14.125 -18.281 1 88.12 316 CYS B CA 1
ATOM 8178 C C . CYS B 1 316 ? 22.188 -13.594 -17.75 1 88.12 316 CYS B C 1
ATOM 8180 O O . CYS B 1 316 ? 22.688 -12.578 -18.219 1 88.12 316 CYS B O 1
ATOM 8182 N N . LYS B 1 317 ? 22.781 -14.305 -16.828 1 88.31 317 LYS B N 1
ATOM 8183 C CA . LYS B 1 317 ? 24.062 -13.883 -16.25 1 88.31 317 LYS B CA 1
ATOM 8184 C C . LYS B 1 317 ? 25.188 -14.008 -17.25 1 88.31 317 LYS B C 1
ATOM 8186 O O . LYS B 1 317 ? 26.25 -13.391 -17.094 1 88.31 317 LYS B O 1
ATOM 8191 N N . THR B 1 318 ? 24.969 -14.758 -18.312 1 92.06 318 THR B N 1
ATOM 8192 C CA . THR B 1 318 ? 26 -14.953 -19.312 1 92.06 318 THR B CA 1
ATOM 8193 C C . THR B 1 318 ? 26.078 -13.75 -20.25 1 92.06 318 THR B C 1
ATOM 8195 O O . THR B 1 318 ? 27.062 -13.57 -20.953 1 92.06 318 THR B O 1
ATOM 8198 N N . LEU B 1 319 ? 25.078 -12.969 -20.297 1 92.94 319 LEU B N 1
ATOM 8199 C CA . LEU B 1 319 ? 25.047 -11.773 -21.125 1 92.94 319 LEU B CA 1
ATOM 8200 C C . LEU B 1 319 ? 25.75 -10.609 -20.438 1 92.94 319 LEU B C 1
ATOM 8202 O O . LEU B 1 319 ? 26 -10.656 -19.234 1 92.94 319 LEU B O 1
ATOM 8206 N N . PRO B 1 320 ? 26.062 -9.609 -21.234 1 91.88 320 PRO B N 1
ATOM 8207 C CA . PRO B 1 320 ? 26.703 -8.453 -20.609 1 91.88 320 PRO B CA 1
ATOM 8208 C C . PRO B 1 320 ? 25.844 -7.828 -19.5 1 91.88 320 PRO B C 1
ATOM 8210 O O . PRO B 1 320 ? 24.625 -7.68 -19.672 1 91.88 320 PRO B O 1
ATOM 8213 N N . ARG B 1 321 ? 26.453 -7.496 -18.422 1 88.19 321 ARG B N 1
ATOM 8214 C CA . ARG B 1 321 ? 25.797 -6.906 -17.266 1 88.19 321 ARG B CA 1
ATOM 8215 C C . ARG B 1 321 ? 25.047 -5.637 -17.656 1 88.19 321 ARG B C 1
ATOM 8217 O O . ARG B 1 321 ? 24.031 -5.285 -17.031 1 88.19 321 ARG B O 1
ATOM 8224 N N . LEU B 1 322 ? 25.531 -5.062 -18.656 1 89.44 322 LEU 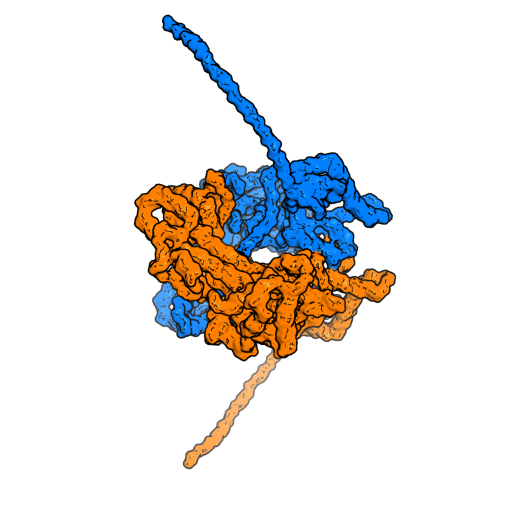B N 1
ATOM 8225 C CA . LEU B 1 322 ? 24.969 -3.797 -19.109 1 89.44 322 LEU B CA 1
ATOM 8226 C C . LEU B 1 322 ? 23.516 -3.977 -19.547 1 89.44 322 LEU B C 1
ATOM 8228 O O . LEU B 1 322 ? 22.734 -3.023 -19.547 1 89.44 322 LEU B O 1
ATOM 8232 N N . CYS B 1 323 ? 23.172 -5.191 -19.953 1 89.94 323 CYS B N 1
ATOM 8233 C CA . CYS B 1 323 ? 21.812 -5.441 -20.406 1 89.94 323 CYS B CA 1
ATOM 8234 C C . CYS B 1 323 ? 20.812 -5.246 -19.281 1 89.94 323 CYS B C 1
ATOM 8236 O O . CYS B 1 323 ? 19.781 -4.59 -19.453 1 89.94 323 CYS B O 1
ATOM 8238 N N . GLU B 1 324 ? 21.109 -5.758 -18.156 1 87.31 324 GLU B N 1
ATOM 8239 C CA . GLU B 1 324 ? 20.25 -5.602 -16.984 1 87.31 324 GLU B CA 1
ATOM 8240 C C . GLU B 1 324 ? 20.359 -4.191 -16.406 1 87.31 324 GLU B C 1
ATOM 8242 O O . GLU B 1 324 ? 19.344 -3.617 -15.977 1 87.31 324 GLU B O 1
ATOM 8247 N N . ASP B 1 325 ? 21.469 -3.672 -16.391 1 89.06 325 ASP B N 1
ATOM 8248 C CA . ASP B 1 325 ? 21.703 -2.346 -15.836 1 89.06 325 ASP B CA 1
ATOM 8249 C C . ASP B 1 325 ? 20.922 -1.277 -16.594 1 89.06 325 ASP B C 1
ATOM 8251 O O . ASP B 1 325 ? 20.391 -0.344 -16 1 89.06 325 ASP B O 1
ATOM 8255 N N . LEU B 1 326 ? 20.953 -1.416 -17.891 1 92.88 326 LEU B N 1
ATOM 8256 C CA . LEU B 1 326 ? 20.25 -0.436 -18.688 1 92.88 326 LEU B CA 1
ATOM 8257 C C . LEU B 1 326 ? 18.766 -0.383 -18.312 1 92.88 326 LEU B C 1
ATOM 8259 O O . LEU B 1 326 ? 18.203 0.7 -18.125 1 92.88 326 LEU B O 1
ATOM 8263 N N . ALA B 1 327 ? 18.172 -1.555 -18.188 1 90.62 327 ALA B N 1
ATOM 8264 C CA . ALA B 1 327 ? 16.75 -1.62 -17.828 1 90.62 327 ALA B CA 1
ATOM 8265 C C . ALA B 1 327 ? 16.516 -1.024 -16.438 1 90.62 327 ALA B C 1
ATOM 8267 O O . ALA B 1 327 ? 15.57 -0.26 -16.25 1 90.62 327 ALA B O 1
ATOM 8268 N N . ARG B 1 328 ? 17.328 -1.331 -15.523 1 88.25 328 ARG B N 1
ATOM 8269 C CA . ARG B 1 328 ? 17.219 -0.823 -14.164 1 88.25 328 ARG B CA 1
ATOM 8270 C C . ARG B 1 328 ? 17.422 0.688 -14.125 1 88.25 328 ARG B C 1
ATOM 8272 O O . ARG B 1 328 ? 16.688 1.397 -13.422 1 88.25 328 ARG B O 1
ATOM 8279 N N . ASN B 1 329 ? 18.438 1.125 -14.82 1 91.12 329 ASN B N 1
ATOM 8280 C CA . ASN B 1 329 ? 18.766 2.545 -14.812 1 91.12 329 ASN B CA 1
ATOM 8281 C C . ASN B 1 329 ? 17.672 3.383 -15.453 1 91.12 329 ASN B C 1
ATOM 8283 O O . ASN B 1 329 ? 17.359 4.477 -14.977 1 91.12 329 ASN B O 1
ATOM 8287 N N . ILE B 1 330 ? 17.125 2.848 -16.484 1 93.25 330 ILE B N 1
ATOM 8288 C CA . ILE B 1 330 ? 16.047 3.564 -17.156 1 93.25 330 ILE B CA 1
ATOM 8289 C C . ILE B 1 330 ? 14.859 3.703 -16.203 1 93.25 330 ILE B C 1
ATOM 8291 O O . ILE B 1 330 ? 14.281 4.785 -16.078 1 93.25 330 ILE B O 1
ATOM 8295 N N . PHE B 1 331 ? 14.516 2.676 -15.547 1 91.25 331 PHE B N 1
ATOM 8296 C CA . PHE B 1 331 ? 13.375 2.705 -14.641 1 91.25 331 PHE B CA 1
ATOM 8297 C C . PHE B 1 331 ? 13.633 3.658 -13.484 1 91.25 331 PHE B C 1
ATOM 8299 O O . PHE B 1 331 ? 12.773 4.473 -13.141 1 91.25 331 PHE B O 1
ATOM 8306 N N . SER B 1 332 ? 14.734 3.535 -13 1 88.31 332 SER B N 1
ATOM 8307 C CA . SER B 1 332 ? 15.094 4.371 -11.859 1 88.31 332 SER B CA 1
ATOM 8308 C C . SER B 1 332 ? 15.117 5.848 -12.242 1 88.31 332 SER B C 1
ATOM 8310 O O . SER B 1 332 ? 14.766 6.707 -11.43 1 88.31 332 SER B O 1
ATOM 8312 N N . TYR B 1 333 ? 15.625 6.125 -13.445 1 90.25 333 TYR B N 1
ATOM 8313 C CA . TYR B 1 333 ? 15.758 7.5 -13.914 1 90.25 333 TYR B CA 1
ATOM 8314 C C . TYR B 1 333 ? 14.391 8.18 -13.992 1 90.25 333 TYR B C 1
ATOM 8316 O O . TYR B 1 333 ? 14.266 9.367 -13.688 1 90.25 333 TYR B O 1
ATOM 8324 N N . PHE B 1 334 ? 13.398 7.438 -14.312 1 89.56 334 PHE B N 1
ATOM 8325 C CA . PHE B 1 334 ? 12.094 8.047 -14.562 1 89.56 334 PHE B CA 1
ATOM 8326 C C . PHE B 1 334 ? 11.164 7.855 -13.375 1 89.56 334 PHE B C 1
ATOM 8328 O O . PHE B 1 334 ? 10.195 8.594 -13.211 1 89.56 334 PHE B O 1
ATOM 8335 N N . ARG B 1 335 ? 11.367 6.863 -12.547 1 84.88 335 ARG B N 1
ATOM 8336 C CA . ARG B 1 335 ? 10.414 6.41 -11.531 1 84.88 335 ARG B CA 1
ATOM 8337 C C . ARG B 1 335 ? 10.055 7.543 -10.578 1 84.88 335 ARG B C 1
ATOM 8339 O O . ARG B 1 335 ? 8.883 7.734 -10.25 1 84.88 335 ARG B O 1
ATOM 8346 N N . GLN B 1 336 ? 11.016 8.336 -10.164 1 77.75 336 GLN B N 1
ATOM 8347 C CA . GLN B 1 336 ? 10.727 9.266 -9.07 1 77.75 336 GLN B CA 1
ATOM 8348 C C . GLN B 1 336 ? 10.57 10.688 -9.594 1 77.75 336 GLN B C 1
ATOM 8350 O O . GLN B 1 336 ? 10.484 11.641 -8.812 1 77.75 336 GLN B O 1
ATOM 8355 N N . SER B 1 337 ? 10.508 10.891 -10.945 1 83.94 337 SER B N 1
ATOM 8356 C CA . SER B 1 337 ? 10.438 12.258 -11.461 1 83.94 337 SER B CA 1
ATOM 8357 C C . SER B 1 337 ? 9.281 12.414 -12.445 1 83.94 337 SER B C 1
ATOM 8359 O O . SER B 1 337 ? 9.367 11.977 -13.594 1 83.94 337 SER B O 1
ATOM 8361 N N . ALA B 1 338 ? 8.328 13.133 -11.93 1 84.56 338 ALA B N 1
ATOM 8362 C CA . ALA B 1 338 ? 7.191 13.422 -12.797 1 84.56 338 ALA B CA 1
ATOM 8363 C C . ALA B 1 338 ? 7.602 14.328 -13.953 1 84.56 338 ALA B C 1
ATOM 8365 O O . ALA B 1 338 ? 7.051 14.234 -15.055 1 84.56 338 ALA B O 1
ATOM 8366 N N . LYS B 1 339 ? 8.555 15.219 -13.719 1 84.19 339 LYS B N 1
ATOM 8367 C CA . LYS B 1 339 ? 9.055 16.109 -14.766 1 84.19 339 LYS B CA 1
ATOM 8368 C C . LYS B 1 339 ? 9.68 15.32 -15.914 1 84.19 339 LYS B C 1
ATOM 8370 O O . LYS B 1 339 ? 9.375 15.562 -17.078 1 84.19 339 LYS B O 1
ATOM 8375 N N . ARG B 1 340 ? 10.492 14.359 -15.555 1 88.06 340 ARG B N 1
ATOM 8376 C CA . ARG B 1 340 ? 11.172 13.539 -16.562 1 88.06 340 ARG B CA 1
ATOM 8377 C C . ARG B 1 340 ? 10.172 12.703 -17.359 1 88.06 340 ARG B C 1
ATOM 8379 O O . ARG B 1 340 ? 10.344 12.508 -18.562 1 88.06 340 ARG B O 1
ATOM 8386 N N . LYS B 1 341 ? 9.156 12.219 -16.688 1 88.69 341 LYS B N 1
ATOM 8387 C CA . LYS B 1 341 ? 8.109 11.453 -17.375 1 88.69 341 LYS B CA 1
ATOM 8388 C C . LYS B 1 341 ? 7.367 12.312 -18.391 1 88.69 341 LYS B C 1
ATOM 8390 O O . LYS B 1 341 ? 7.078 11.852 -19.5 1 88.69 341 LYS B O 1
ATOM 8395 N N . ALA B 1 342 ? 7.086 13.5 -17.969 1 87.38 342 ALA B N 1
ATOM 8396 C CA . ALA B 1 342 ? 6.383 14.414 -18.859 1 87.38 342 ALA B CA 1
ATOM 8397 C C . ALA B 1 342 ? 7.246 14.773 -20.062 1 87.38 342 ALA B C 1
ATOM 8399 O O . ALA B 1 342 ? 6.738 14.922 -21.188 1 87.38 342 ALA B O 1
ATOM 8400 N N . GLN B 1 343 ? 8.508 14.961 -19.828 1 88.69 343 GLN B N 1
ATOM 8401 C CA . GLN B 1 343 ? 9.43 15.266 -20.922 1 88.69 343 GLN B CA 1
ATOM 8402 C C . GLN B 1 343 ? 9.531 14.094 -21.906 1 88.69 343 GLN B C 1
ATOM 8404 O O . GLN B 1 343 ? 9.586 14.297 -23.109 1 88.69 343 GLN B O 1
ATOM 8409 N N . LEU B 1 344 ? 9.617 12.93 -21.297 1 91.5 344 LEU B N 1
ATOM 8410 C CA . LEU B 1 344 ? 9.688 11.75 -22.156 1 91.5 344 LEU B CA 1
ATOM 8411 C C . LEU B 1 344 ? 8.453 11.648 -23.047 1 91.5 344 LEU B C 1
ATOM 8413 O O . LEU B 1 344 ? 8.547 11.203 -24.188 1 91.5 344 LEU B O 1
ATOM 8417 N N . GLN B 1 345 ? 7.32 11.992 -22.531 1 89.62 345 GLN B N 1
ATOM 8418 C CA . GLN B 1 345 ? 6.066 11.914 -23.266 1 89.62 345 GLN B CA 1
ATOM 8419 C C . GLN B 1 345 ? 6.133 12.734 -24.547 1 89.62 345 GLN B C 1
ATOM 8421 O O . GLN B 1 345 ? 5.539 12.367 -25.562 1 89.62 345 GLN B O 1
ATOM 8426 N N . GLN B 1 346 ? 6.828 13.836 -24.562 1 87.62 346 GLN B N 1
ATOM 8427 C CA . GLN B 1 346 ? 6.992 14.664 -25.75 1 87.62 346 GLN B CA 1
ATOM 8428 C C . GLN B 1 346 ? 7.742 13.906 -26.844 1 87.62 346 GLN B C 1
ATOM 8430 O O . GLN B 1 346 ? 7.395 14 -28.031 1 87.62 346 GLN B O 1
ATOM 8435 N N . PHE B 1 347 ? 8.711 13.203 -26.391 1 92 347 PHE B N 1
ATOM 8436 C CA . PHE B 1 347 ? 9.5 12.438 -27.359 1 92 347 PHE B CA 1
ATOM 8437 C C . PHE B 1 347 ? 8.719 11.227 -27.844 1 92 347 PHE B C 1
ATOM 8439 O O . PHE B 1 347 ? 8.891 10.805 -29 1 92 347 PHE B O 1
ATOM 8446 N N . GLN B 1 348 ? 7.918 10.695 -26.938 1 92.81 348 GLN B N 1
ATOM 8447 C CA . GLN B 1 348 ? 7.059 9.594 -27.344 1 92.81 348 GLN B CA 1
ATOM 8448 C C . GLN B 1 348 ? 6.055 10.031 -28.406 1 92.81 348 GLN B C 1
ATOM 8450 O O . GLN B 1 348 ? 5.809 9.312 -29.375 1 92.81 348 GLN B O 1
ATOM 8455 N N . GLU B 1 349 ? 5.52 11.203 -28.219 1 88.69 349 GLU B N 1
ATOM 8456 C CA . GLU B 1 349 ? 4.602 11.766 -29.203 1 88.69 349 GLU B CA 1
ATOM 8457 C C . GLU B 1 349 ? 5.32 12.062 -30.516 1 88.69 349 GLU B C 1
ATOM 8459 O O . GLU B 1 349 ? 4.785 11.797 -31.594 1 88.69 349 GLU B O 1
ATOM 8464 N N . PHE B 1 350 ? 6.5 12.562 -30.453 1 88.5 350 PHE B N 1
ATOM 8465 C CA . PHE B 1 350 ? 7.301 12.906 -31.609 1 88.5 350 PHE B CA 1
ATOM 8466 C C . PHE B 1 350 ? 7.637 11.664 -32.438 1 88.5 350 PHE B C 1
ATOM 8468 O O . PHE B 1 350 ? 7.625 11.703 -33.656 1 88.5 350 PHE B O 1
ATOM 8475 N N . THR B 1 351 ? 7.926 10.57 -31.75 1 93.19 351 THR B N 1
ATOM 8476 C CA . THR B 1 351 ? 8.32 9.344 -32.438 1 93.19 351 THR B CA 1
ATOM 8477 C C . THR B 1 351 ? 7.105 8.453 -32.688 1 93.19 351 THR B C 1
ATOM 8479 O O . THR B 1 351 ? 7.246 7.324 -33.156 1 93.19 351 THR B O 1
ATOM 8482 N N . SER B 1 352 ? 5.945 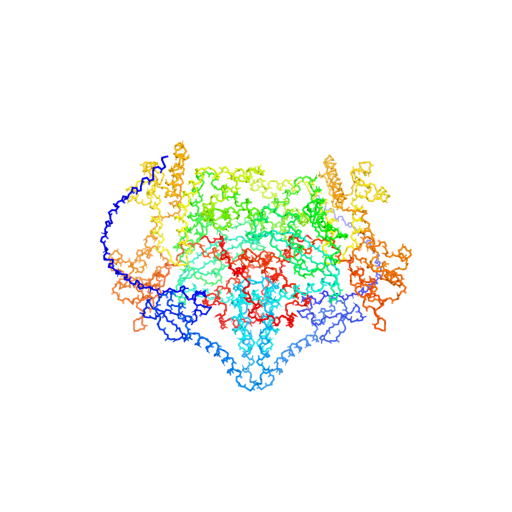8.859 -32.25 1 89.62 352 SER B N 1
ATOM 8483 C CA . SER B 1 352 ? 4.672 8.18 -32.5 1 89.62 352 SER B CA 1
ATOM 8484 C C . SER B 1 352 ? 4.641 6.816 -31.797 1 89.62 352 SER B C 1
ATOM 8486 O O . SER B 1 352 ? 4.277 5.816 -32.438 1 89.62 352 SER B O 1
ATOM 8488 N N . VAL B 1 353 ? 5.203 6.793 -30.672 1 91.94 353 VAL B N 1
ATOM 8489 C CA . VAL B 1 353 ? 5.086 5.59 -29.844 1 91.94 353 VAL B CA 1
ATOM 8490 C C . VAL B 1 353 ? 4.082 5.824 -28.719 1 91.94 353 VAL B C 1
ATOM 8492 O O . VAL B 1 353 ? 3.777 6.973 -28.391 1 91.94 353 VAL B O 1
ATOM 8495 N N . LYS B 1 354 ? 3.482 4.793 -28.203 1 89.19 354 LYS B N 1
ATOM 8496 C CA . LYS B 1 354 ? 2.488 4.902 -27.141 1 89.19 354 LYS B CA 1
ATOM 8497 C C . LYS B 1 354 ? 3.096 5.508 -25.891 1 89.19 354 LYS B C 1
ATOM 8499 O O . LYS B 1 354 ? 4.281 5.309 -25.609 1 89.19 354 LYS B O 1
ATOM 8504 N N . ASP B 1 355 ? 2.365 6.254 -25.156 1 86.31 355 ASP B N 1
ATOM 8505 C CA . ASP B 1 355 ? 2.85 6.945 -23.969 1 86.31 355 ASP B CA 1
ATOM 8506 C C . ASP B 1 355 ? 2.865 6.012 -22.766 1 86.31 355 ASP B C 1
ATOM 8508 O O . ASP B 1 355 ? 2.307 6.336 -21.719 1 86.31 355 ASP B O 1
ATOM 8512 N N . HIS B 1 356 ? 3.648 4.996 -22.859 1 87.88 356 HIS B N 1
ATOM 8513 C CA . HIS B 1 356 ? 3.775 4.012 -21.797 1 87.88 356 HIS B CA 1
ATOM 8514 C C . HIS B 1 356 ? 4.816 4.445 -20.766 1 87.88 356 HIS B C 1
ATOM 8516 O O . HIS B 1 356 ? 5.848 5.02 -21.125 1 87.88 356 HIS B O 1
ATOM 8522 N N . GLN B 1 357 ? 4.52 4.117 -19.547 1 86.19 357 GLN B N 1
ATOM 8523 C CA . GLN B 1 357 ? 5.527 4.293 -18.516 1 86.19 357 GLN B CA 1
ATOM 8524 C C . GLN B 1 357 ? 6.559 3.17 -18.547 1 86.19 357 GLN B C 1
ATOM 8526 O O . GLN B 1 357 ? 6.25 2.049 -18.953 1 86.19 357 GLN B O 1
ATOM 8531 N N . MET B 1 358 ? 7.746 3.512 -18.203 1 88.88 358 MET B N 1
ATOM 8532 C CA . MET B 1 358 ? 8.797 2.496 -18.172 1 88.88 358 MET B CA 1
ATOM 8533 C C . MET B 1 358 ? 8.586 1.536 -17 1 88.88 358 MET B C 1
ATOM 8535 O O . MET B 1 358 ? 8.125 1.941 -15.93 1 88.88 358 MET B O 1
ATOM 8539 N N . LEU B 1 359 ? 8.961 0.299 -17.219 1 85.56 359 LEU B N 1
ATOM 8540 C CA . LEU B 1 359 ? 8.703 -0.745 -16.234 1 85.56 359 LEU B CA 1
ATOM 8541 C C . LEU B 1 359 ? 9.984 -1.127 -15.484 1 85.56 359 LEU B C 1
ATOM 8543 O O . LEU B 1 359 ? 11.07 -1.081 -16.062 1 85.56 359 LEU B O 1
ATOM 8547 N N . GLY B 1 360 ? 9.734 -1.46 -14.172 1 80.31 360 GLY B N 1
ATOM 8548 C CA . GLY B 1 360 ? 10.859 -1.915 -13.359 1 80.31 360 GLY B CA 1
ATOM 8549 C C . GLY B 1 360 ? 11.078 -3.414 -13.438 1 80.31 360 GLY B C 1
ATOM 8550 O O . GLY B 1 360 ? 10.242 -4.145 -13.977 1 80.31 360 GLY B O 1
ATOM 8551 N N . LEU B 1 361 ? 12.367 -3.771 -13 1 73.69 361 LEU B N 1
ATOM 8552 C CA . LEU B 1 361 ? 12.727 -5.184 -12.969 1 73.69 361 LEU B CA 1
ATOM 8553 C C . LEU B 1 361 ? 12.414 -5.797 -11.602 1 73.69 361 LEU B C 1
ATOM 8555 O O . LEU B 1 361 ? 12.75 -5.219 -10.57 1 73.69 361 LEU B O 1
ATOM 8559 N N . ALA B 1 362 ? 11.312 -6.535 -11.422 1 60.41 362 ALA B N 1
ATOM 8560 C CA . ALA B 1 362 ? 11.117 -7.25 -10.164 1 60.41 362 ALA B CA 1
ATOM 8561 C C . ALA B 1 362 ? 12.141 -8.375 -10.008 1 60.41 362 ALA B C 1
ATOM 8563 O O . ALA B 1 362 ? 12.289 -9.211 -10.898 1 60.41 362 ALA B O 1
ATOM 8564 N N . ILE B 1 363 ? 13.172 -8.203 -9.227 1 51.88 363 ILE B N 1
ATOM 8565 C CA . ILE B 1 363 ? 14.289 -9.125 -9.031 1 51.88 363 ILE B CA 1
ATOM 8566 C C . ILE B 1 363 ? 13.758 -10.539 -8.852 1 51.88 363 ILE B C 1
ATOM 8568 O O . ILE B 1 363 ? 14.312 -11.492 -9.406 1 51.88 363 ILE B O 1
ATOM 8572 N N . THR B 1 364 ? 12.852 -10.688 -7.918 1 50.09 364 THR B N 1
ATOM 8573 C CA . THR B 1 364 ? 12.484 -12.047 -7.547 1 50.09 364 THR B CA 1
ATOM 8574 C C . THR B 1 364 ? 11.633 -12.695 -8.633 1 50.09 364 THR B C 1
ATOM 8576 O O . THR B 1 364 ? 11.406 -13.906 -8.617 1 50.09 364 THR B O 1
ATOM 8579 N N . ARG B 1 365 ? 11.188 -11.797 -9.586 1 53.25 365 ARG B N 1
ATOM 8580 C CA . ARG B 1 365 ? 10.32 -12.414 -10.586 1 53.25 365 ARG B CA 1
ATOM 8581 C C . ARG B 1 365 ? 10.797 -12.086 -12 1 53.25 365 ARG B C 1
ATOM 8583 O O . ARG B 1 365 ? 10.328 -11.117 -12.602 1 53.25 365 ARG B O 1
ATOM 8590 N N . TRP B 1 366 ? 12.008 -12.672 -12.422 1 50.75 366 TRP B N 1
ATOM 8591 C CA . TRP B 1 366 ? 12.672 -12.43 -13.703 1 50.75 366 TRP B CA 1
ATOM 8592 C C . TRP B 1 366 ? 11.656 -12.422 -14.844 1 50.75 366 TRP B C 1
ATOM 8594 O O . TRP B 1 366 ? 11.875 -11.781 -15.875 1 50.75 366 TRP B O 1
ATOM 8604 N N . LEU B 1 367 ? 10.57 -13.188 -14.656 1 57.47 367 LEU B N 1
ATOM 8605 C CA . LEU B 1 367 ? 9.664 -13.211 -15.805 1 57.47 367 LEU B CA 1
ATOM 8606 C C . LEU B 1 367 ? 9.086 -11.82 -16.062 1 57.47 367 LEU B C 1
ATOM 8608 O O . LEU B 1 367 ? 8.586 -11.547 -17.156 1 57.47 367 LEU B O 1
ATOM 8612 N N . SER B 1 368 ? 9.461 -11.008 -15.047 1 62.38 368 SER B N 1
ATOM 8613 C CA . SER B 1 368 ? 9.023 -9.641 -15.281 1 62.38 368 SER B CA 1
ATOM 8614 C C . SER B 1 368 ? 10.031 -8.875 -16.141 1 62.38 368 SER B C 1
ATOM 8616 O O . SER B 1 368 ? 9.812 -7.707 -16.469 1 62.38 368 SER B O 1
ATOM 8618 N N . PHE B 1 369 ? 11.008 -9.617 -16.609 1 78.06 369 PHE B N 1
ATOM 8619 C CA . PHE B 1 369 ? 12.039 -8.977 -17.406 1 78.06 369 PHE B CA 1
ATOM 8620 C C . PHE B 1 369 ? 11.539 -8.719 -18.828 1 78.06 369 PHE B C 1
ATOM 8622 O O . PHE B 1 369 ? 11.797 -7.66 -19.406 1 78.06 369 PHE B O 1
ATOM 8629 N N . LEU B 1 370 ? 10.711 -9.688 -19.25 1 86.69 370 LEU B N 1
ATOM 8630 C CA . LEU B 1 370 ? 10.273 -9.617 -20.641 1 86.69 370 LEU B CA 1
ATOM 8631 C C . LEU B 1 370 ? 9.445 -8.359 -20.891 1 86.69 370 LEU B C 1
ATOM 8633 O O . LEU B 1 370 ? 9.711 -7.613 -21.828 1 86.69 370 LEU B O 1
ATOM 8637 N N . PRO B 1 371 ? 8.531 -8.055 -19.984 1 86.81 371 PRO B N 1
ATOM 8638 C CA . PRO B 1 371 ? 7.762 -6.828 -20.234 1 86.81 371 PRO B CA 1
ATOM 8639 C C . PRO B 1 371 ? 8.641 -5.578 -20.25 1 86.81 371 PRO B C 1
ATOM 8641 O O . PRO B 1 371 ? 8.391 -4.66 -21.047 1 86.81 371 PRO B O 1
ATOM 8644 N N . ALA B 1 372 ? 9.594 -5.551 -19.438 1 89.88 372 ALA B N 1
ATOM 8645 C CA . ALA B 1 372 ? 10.5 -4.406 -19.406 1 89.88 372 ALA B CA 1
ATOM 8646 C C . ALA B 1 372 ? 11.305 -4.305 -20.703 1 89.88 372 ALA B C 1
ATOM 8648 O O . ALA B 1 372 ? 11.492 -3.213 -21.234 1 89.88 372 ALA B O 1
ATOM 8649 N N . ILE B 1 373 ? 11.75 -5.426 -21.203 1 92 373 ILE B N 1
ATOM 8650 C CA . ILE B 1 373 ? 12.539 -5.469 -22.438 1 92 373 ILE B CA 1
ATOM 8651 C C . ILE B 1 373 ? 11.68 -5.031 -23.609 1 92 373 ILE B C 1
ATOM 8653 O O . ILE B 1 373 ? 12.109 -4.211 -24.438 1 92 373 ILE B O 1
ATOM 8657 N N . GLU B 1 374 ? 10.516 -5.574 -23.656 1 92.44 374 GLU B N 1
ATOM 8658 C CA . GLU B 1 374 ? 9.609 -5.227 -24.75 1 92.44 374 GLU B CA 1
ATOM 8659 C C . GLU B 1 374 ? 9.258 -3.742 -24.719 1 92.44 374 GLU B C 1
ATOM 8661 O O . GLU B 1 374 ? 9.172 -3.1 -25.766 1 92.44 374 GLU B O 1
ATOM 8666 N N . ARG B 1 375 ? 9.102 -3.264 -23.531 1 93.75 375 ARG B N 1
ATOM 8667 C CA . ARG B 1 375 ? 8.797 -1.846 -23.375 1 93.75 375 ARG B CA 1
ATOM 8668 C C . ARG B 1 375 ? 9.961 -0.979 -23.844 1 93.75 375 ARG B C 1
ATOM 8670 O O . ARG B 1 375 ? 9.766 0.032 -24.516 1 93.75 375 ARG B O 1
ATOM 8677 N N . ILE B 1 376 ? 11.164 -1.311 -23.5 1 95.44 376 ILE B N 1
ATOM 8678 C CA . ILE B 1 376 ? 12.344 -0.538 -23.859 1 95.44 376 ILE B CA 1
ATOM 8679 C C . ILE B 1 376 ? 12.547 -0.574 -25.359 1 95.44 376 ILE B C 1
ATOM 8681 O O . ILE B 1 376 ? 12.867 0.447 -25.984 1 95.44 376 ILE B O 1
ATOM 8685 N N . LEU B 1 377 ? 12.305 -1.745 -25.953 1 95.88 377 LEU B N 1
ATOM 8686 C CA . LEU B 1 377 ? 12.445 -1.867 -27.406 1 95.88 377 LEU B CA 1
ATOM 8687 C C . LEU B 1 377 ? 11.391 -1.025 -28.125 1 95.88 377 LEU B C 1
ATOM 8689 O O . LEU B 1 377 ? 11.688 -0.382 -29.141 1 95.88 377 LEU B O 1
ATOM 8693 N N . GLU B 1 378 ? 10.172 -1.053 -27.578 1 95.62 378 GLU B N 1
ATOM 8694 C CA . GLU B 1 378 ? 9.094 -0.24 -28.125 1 95.62 378 GLU B CA 1
ATOM 8695 C C . GLU B 1 378 ? 9.43 1.246 -28.062 1 95.62 378 GLU B C 1
ATOM 8697 O O . GLU B 1 378 ? 9.141 1.995 -29 1 95.62 378 GLU B O 1
ATOM 8702 N N . GLN B 1 379 ? 10.094 1.597 -26.984 1 96.44 379 GLN B N 1
ATOM 8703 C CA . GLN B 1 379 ? 10.359 3.004 -26.703 1 96.44 379 GLN B CA 1
ATOM 8704 C C . GLN B 1 379 ? 11.781 3.383 -27.094 1 96.44 379 GLN B C 1
ATOM 8706 O O . GLN B 1 379 ? 12.273 4.453 -26.719 1 96.44 379 GLN B O 1
ATOM 8711 N N . TRP B 1 380 ? 12.477 2.57 -27.828 1 96.06 380 TRP B N 1
ATOM 8712 C CA . TRP B 1 380 ? 13.914 2.711 -28.047 1 96.06 380 TRP B CA 1
ATOM 8713 C C . TRP B 1 380 ? 14.242 4.066 -28.656 1 96.06 380 TRP B C 1
ATOM 8715 O O . TRP B 1 380 ? 15.125 4.781 -28.172 1 96.06 380 TRP B O 1
ATOM 8725 N N . GLN B 1 381 ? 13.523 4.449 -29.688 1 94.69 381 GLN B N 1
ATOM 8726 C CA . GLN B 1 381 ? 13.82 5.691 -30.391 1 94.69 381 GLN B CA 1
ATOM 8727 C C . GLN B 1 381 ? 13.516 6.906 -29.531 1 94.69 381 GLN B C 1
ATOM 8729 O O . GLN B 1 381 ? 14.281 7.871 -29.5 1 94.69 381 GLN B O 1
ATOM 8734 N N . ALA B 1 382 ? 12.398 6.879 -28.828 1 95.75 382 ALA B N 1
ATOM 8735 C CA . ALA B 1 382 ? 12.039 7.973 -27.938 1 95.75 382 ALA B CA 1
ATOM 8736 C C . ALA B 1 382 ? 13.078 8.133 -26.828 1 95.75 382 ALA B C 1
ATOM 8738 O O . ALA B 1 382 ? 13.461 9.258 -26.484 1 95.75 382 ALA B O 1
ATOM 8739 N N . LEU B 1 383 ? 13.531 7.023 -26.266 1 96.75 383 LEU B N 1
ATOM 8740 C CA . LEU B 1 383 ? 14.539 7.039 -25.203 1 96.75 383 LEU B CA 1
ATOM 8741 C C . LEU B 1 383 ? 15.867 7.57 -25.734 1 96.75 383 LEU B C 1
ATOM 8743 O O . LEU B 1 383 ? 16.531 8.367 -25.047 1 96.75 383 LEU B O 1
ATOM 8747 N N . ARG B 1 384 ? 16.266 7.113 -26.891 1 95 384 ARG B N 1
ATOM 8748 C CA . ARG B 1 384 ? 17.516 7.543 -27.5 1 95 384 ARG B CA 1
ATOM 8749 C C . ARG B 1 384 ? 17.547 9.055 -27.703 1 95 384 ARG B C 1
ATOM 8751 O O . ARG B 1 384 ? 18.516 9.727 -27.359 1 95 384 ARG B O 1
ATOM 8758 N N . LEU B 1 385 ? 16.453 9.578 -28.234 1 93.38 385 LEU B N 1
ATOM 8759 C CA . LEU B 1 385 ? 16.359 11.008 -28.484 1 93.38 385 LEU B CA 1
ATOM 8760 C C . LEU B 1 385 ? 16.328 11.789 -27.172 1 93.38 385 LEU B C 1
ATOM 8762 O O . LEU B 1 385 ? 16.984 12.828 -27.047 1 93.38 385 LEU B O 1
ATOM 8766 N N . TYR B 1 386 ? 15.555 11.359 -26.266 1 93.94 386 TYR B N 1
ATOM 8767 C CA . TYR B 1 386 ? 15.453 12.016 -24.969 1 93.94 386 TYR B CA 1
ATOM 8768 C C . TYR B 1 386 ? 16.812 12.109 -24.297 1 93.94 386 TYR B C 1
ATOM 8770 O O . TYR B 1 386 ? 17.203 13.18 -23.828 1 93.94 386 TYR B O 1
ATOM 8778 N N . PHE B 1 387 ? 17.531 11 -24.25 1 94.38 387 PHE B N 1
ATOM 8779 C CA . PHE B 1 387 ? 18.781 10.977 -23.516 1 94.38 387 PHE B CA 1
ATOM 8780 C C . PHE B 1 387 ? 19.891 11.68 -24.297 1 94.38 387 PHE B C 1
ATOM 8782 O O . PHE B 1 387 ? 20.906 12.062 -23.734 1 94.38 387 PHE B O 1
ATOM 8789 N N . THR B 1 388 ? 19.688 11.75 -25.609 1 91.38 388 THR B N 1
ATOM 8790 C CA . THR B 1 388 ? 20.594 12.586 -26.375 1 91.38 388 THR B CA 1
ATOM 8791 C C . THR B 1 388 ? 20.469 14.047 -25.953 1 91.38 388 THR B C 1
ATOM 8793 O O . THR B 1 388 ? 21.484 14.727 -25.75 1 91.38 388 THR B O 1
ATOM 8796 N N . ASP B 1 389 ? 19.25 14.422 -25.781 1 88.56 389 ASP B N 1
ATOM 8797 C CA . ASP B 1 389 ? 18.969 15.789 -25.359 1 88.56 389 ASP B CA 1
ATOM 8798 C C . ASP B 1 389 ? 19.469 16.031 -23.938 1 88.56 389 ASP B C 1
ATOM 8800 O O . ASP B 1 389 ? 20.062 17.062 -23.641 1 88.56 389 ASP B O 1
ATOM 8804 N N . VAL B 1 390 ? 19.25 15.109 -23.047 1 88.81 390 VAL B N 1
ATOM 8805 C CA . VAL B 1 390 ? 19.609 15.227 -21.641 1 88.81 390 VAL B CA 1
ATOM 8806 C C . VAL B 1 390 ? 21.125 15.211 -21.5 1 88.81 390 VAL B C 1
ATOM 8808 O O . VAL B 1 390 ? 21.688 15.953 -20.688 1 88.81 390 VAL B O 1
ATOM 8811 N N . TRP B 1 391 ? 21.703 14.289 -22.234 1 84.69 391 TRP B N 1
ATOM 8812 C CA . TRP B 1 391 ? 23.156 14.18 -22.172 1 84.69 391 TRP B CA 1
ATOM 8813 C C . TRP B 1 391 ? 23.828 15.469 -22.625 1 84.69 391 TRP B C 1
ATOM 8815 O O . TRP B 1 391 ? 24.828 15.891 -22.047 1 84.69 391 TRP B O 1
ATOM 8825 N N . LEU B 1 392 ? 23.297 16.172 -23.453 1 78.94 392 LEU B N 1
ATOM 8826 C CA . LEU B 1 392 ? 23.812 17.438 -23.969 1 78.94 392 LEU B CA 1
ATOM 8827 C C . LEU B 1 392 ? 23.594 18.562 -22.953 1 78.94 392 LEU B C 1
ATOM 8829 O O . LEU B 1 392 ? 24.438 19.438 -22.812 1 78.94 392 LEU B O 1
ATOM 8833 N N . ALA B 1 393 ? 22.547 18.438 -22.141 1 77.88 393 ALA B N 1
ATOM 8834 C CA . ALA B 1 393 ? 22.156 19.531 -21.25 1 77.88 393 ALA B CA 1
ATOM 8835 C C . ALA B 1 393 ? 22.766 19.359 -19.859 1 77.88 393 ALA B C 1
ATOM 8837 O O . ALA B 1 393 ? 23.328 20.297 -19.297 1 77.88 393 ALA B O 1
ATOM 8838 N N . GLU B 1 394 ? 22.484 18.281 -18.984 1 69.44 394 GLU B N 1
ATOM 8839 C CA . GLU B 1 394 ? 22.75 18.125 -17.562 1 69.44 394 GLU B CA 1
ATOM 8840 C C . GLU B 1 394 ? 24.031 17.328 -17.328 1 69.44 394 GLU B C 1
ATOM 8842 O O . GLU B 1 394 ? 24.688 17.484 -16.297 1 69.44 394 GLU B O 1
ATOM 8847 N N . ARG B 1 395 ? 24.719 16.797 -18.062 1 68.5 395 ARG B N 1
ATOM 8848 C CA . ARG B 1 395 ? 25.906 15.953 -18.016 1 68.5 395 ARG B CA 1
ATOM 8849 C C . ARG B 1 395 ? 25.953 15.141 -16.734 1 68.5 395 ARG B C 1
ATOM 8851 O O . ARG B 1 395 ? 26.875 15.305 -15.93 1 68.5 395 ARG B O 1
ATOM 8858 N N . THR B 1 396 ? 24.922 14.328 -16.234 1 80.88 396 THR B N 1
ATOM 8859 C CA . THR B 1 396 ? 24.969 13.406 -15.102 1 80.88 396 THR B CA 1
ATOM 8860 C C . THR B 1 396 ? 25.484 12.039 -15.539 1 80.88 396 THR B C 1
ATOM 8862 O O . THR B 1 396 ? 25.297 11.641 -16.688 1 80.88 396 THR B O 1
ATOM 8865 N N . LEU B 1 397 ? 26.094 11.359 -14.617 1 83.44 397 LEU B N 1
ATOM 8866 C CA . LEU B 1 397 ? 26.672 10.055 -14.906 1 83.44 397 LEU B CA 1
ATOM 8867 C C . LEU B 1 397 ? 25.594 9.047 -15.273 1 83.44 397 LEU B C 1
ATOM 8869 O O . LEU B 1 397 ? 25.797 8.227 -16.172 1 83.44 397 LEU B O 1
ATOM 8873 N N . ALA B 1 398 ? 24.531 9.125 -14.57 1 83.56 398 ALA B N 1
ATOM 8874 C CA . ALA B 1 398 ? 23.438 8.18 -14.836 1 83.56 398 ALA B CA 1
ATOM 8875 C C . ALA B 1 398 ? 22.891 8.375 -16.25 1 83.56 398 ALA B C 1
ATOM 8877 O O . ALA B 1 398 ? 22.672 7.398 -16.969 1 83.56 398 ALA B O 1
ATOM 8878 N N . ALA B 1 399 ? 22.703 9.562 -16.656 1 89.19 399 ALA B N 1
ATOM 8879 C CA . ALA B 1 399 ? 22.188 9.859 -18 1 89.19 399 ALA B CA 1
ATOM 8880 C C . ALA B 1 399 ? 23.203 9.492 -19.062 1 89.19 399 ALA B C 1
ATOM 8882 O O . ALA B 1 399 ? 22.828 9.031 -20.156 1 89.19 399 ALA B O 1
ATOM 8883 N N . GLU B 1 400 ? 24.422 9.641 -18.734 1 90.25 400 GLU B N 1
ATOM 8884 C CA . GLU B 1 400 ? 25.484 9.312 -19.688 1 90.25 400 GLU B CA 1
ATOM 8885 C C . GLU B 1 400 ? 25.547 7.809 -19.938 1 90.25 400 GLU B C 1
ATOM 8887 O O . GLU B 1 400 ? 25.703 7.371 -21.094 1 90.25 400 GLU B O 1
ATOM 8892 N N . GLN B 1 401 ? 25.453 7.082 -18.891 1 91.75 401 GLN B N 1
ATOM 8893 C CA . GLN B 1 401 ? 25.484 5.633 -19.031 1 91.75 401 GLN B CA 1
ATOM 8894 C C . GLN B 1 401 ? 24.312 5.129 -19.875 1 91.75 401 GLN B C 1
ATOM 8896 O O . GLN B 1 401 ? 24.5 4.254 -20.719 1 91.75 401 GLN B O 1
ATOM 8901 N N . ILE B 1 402 ? 23.156 5.68 -19.625 1 94.75 402 ILE B N 1
ATOM 8902 C CA . ILE B 1 402 ? 21.984 5.277 -20.375 1 94.75 402 ILE B CA 1
ATOM 8903 C C . ILE B 1 402 ? 22.141 5.699 -21.844 1 94.75 402 ILE B C 1
ATOM 8905 O O . ILE B 1 402 ? 21.844 4.922 -22.75 1 94.75 402 ILE B O 1
ATOM 8909 N N . PHE B 1 403 ? 22.656 6.922 -22.031 1 94.19 403 PHE B N 1
ATOM 8910 C CA . PHE B 1 403 ? 22.875 7.453 -23.375 1 94.19 403 PHE B CA 1
ATOM 8911 C C . PHE B 1 403 ? 23.828 6.566 -24.156 1 94.19 403 PHE B C 1
ATOM 8913 O O . PHE B 1 403 ? 23.547 6.176 -25.297 1 94.19 403 PHE B O 1
ATOM 8920 N N . ASN B 1 404 ? 24.891 6.172 -23.531 1 93.62 404 ASN B N 1
ATOM 8921 C CA . ASN B 1 404 ? 25.891 5.344 -24.203 1 93.62 404 ASN B CA 1
ATOM 8922 C C . ASN B 1 404 ? 25.328 3.969 -24.562 1 93.62 404 ASN B C 1
ATOM 8924 O O . ASN B 1 404 ? 25.609 3.447 -25.641 1 93.62 404 ASN B O 1
ATOM 8928 N N . ALA B 1 405 ? 24.609 3.457 -23.656 1 95.69 405 ALA B N 1
ATOM 8929 C CA . ALA B 1 405 ? 24.031 2.131 -23.891 1 95.69 405 ALA B CA 1
ATOM 8930 C C . ALA B 1 405 ? 23.016 2.162 -25.016 1 95.69 405 ALA B C 1
ATOM 8932 O O . ALA B 1 405 ? 22.953 1.242 -25.844 1 95.69 405 ALA B O 1
ATOM 8933 N N . LEU B 1 406 ? 22.281 3.205 -25.094 1 95.75 406 LEU B N 1
ATOM 8934 C CA . LEU B 1 406 ? 21.219 3.316 -26.109 1 95.75 406 LEU B CA 1
ATOM 8935 C C . LEU B 1 406 ? 21.812 3.592 -27.484 1 95.75 406 LEU B C 1
ATOM 8937 O O . LEU B 1 406 ? 21.203 3.291 -28.5 1 95.75 406 LEU B O 1
ATOM 8941 N N . GLN B 1 407 ? 23 4.156 -27.516 1 93.38 407 GLN B N 1
ATOM 8942 C CA . GLN B 1 407 ? 23.656 4.473 -28.781 1 93.38 407 GLN B CA 1
ATOM 8943 C C . GLN B 1 407 ? 24.422 3.268 -29.328 1 93.38 407 GLN B C 1
ATOM 8945 O O . GLN B 1 407 ? 24.781 3.227 -30.5 1 93.38 407 GLN B O 1
ATOM 8950 N N . ASP B 1 408 ? 24.656 2.287 -28.453 1 93.12 408 ASP B N 1
ATOM 8951 C CA . ASP B 1 408 ? 25.359 1.079 -28.859 1 93.12 408 ASP B CA 1
ATOM 8952 C C . ASP B 1 408 ? 24.438 0.139 -29.641 1 93.12 408 ASP B C 1
ATOM 8954 O O . ASP B 1 408 ? 23.5 -0.425 -29.062 1 93.12 408 ASP B O 1
ATOM 8958 N N . PRO B 1 409 ? 24.719 -0.058 -30.906 1 93.75 409 PRO B N 1
ATOM 8959 C CA . PRO B 1 409 ? 23.844 -0.919 -31.703 1 93.75 409 PRO B CA 1
ATOM 8960 C C . PRO B 1 409 ? 23.828 -2.363 -31.203 1 93.75 409 PRO B C 1
ATOM 8962 O O . PRO B 1 409 ? 22.844 -3.078 -31.406 1 93.75 409 PRO B O 1
ATOM 8965 N N . PHE B 1 410 ? 24.844 -2.771 -30.562 1 95.06 410 PHE B N 1
ATOM 8966 C CA . PHE B 1 410 ? 24.891 -4.145 -30.062 1 95.06 410 PHE B CA 1
ATOM 8967 C C . PHE B 1 410 ? 23.969 -4.312 -28.859 1 95.06 410 PHE B C 1
ATOM 8969 O O . PHE B 1 410 ? 23.453 -5.402 -28.625 1 95.06 410 PHE B O 1
ATOM 8976 N N . MET B 1 411 ? 23.781 -3.219 -28.141 1 95.44 411 MET B N 1
ATOM 8977 C CA . MET B 1 411 ? 22.844 -3.285 -27.031 1 95.44 411 MET B CA 1
ATOM 8978 C C . MET B 1 411 ? 21.422 -3.555 -27.531 1 95.44 411 MET B C 1
ATOM 8980 O O . MET B 1 411 ? 20.688 -4.348 -26.938 1 95.44 411 MET B O 1
ATOM 8984 N N . LYS B 1 412 ? 21.094 -2.92 -28.547 1 95.38 412 LYS B N 1
ATOM 8985 C CA . LYS B 1 412 ? 19.781 -3.15 -29.125 1 95.38 412 LYS B CA 1
ATOM 8986 C C . LYS B 1 412 ? 19.656 -4.582 -29.641 1 95.38 412 LYS B C 1
ATOM 8988 O O . LYS B 1 412 ? 18.578 -5.176 -29.578 1 95.38 412 LYS B O 1
ATOM 8993 N N . LEU B 1 413 ? 20.75 -5.137 -30.156 1 96.44 413 LEU B N 1
ATOM 8994 C CA . LEU B 1 413 ? 20.75 -6.52 -30.641 1 96.44 413 LEU B CA 1
ATOM 8995 C C . LEU B 1 413 ? 20.531 -7.488 -29.484 1 96.44 413 LEU B C 1
ATOM 8997 O O . LEU B 1 413 ? 19.766 -8.453 -29.609 1 96.44 413 LEU B O 1
ATOM 9001 N N . TYR B 1 414 ? 21.203 -7.219 -28.406 1 96.44 414 TYR B N 1
ATOM 9002 C CA . TYR B 1 414 ? 21 -8.062 -27.234 1 96.44 414 TYR B CA 1
ATOM 9003 C C . TYR B 1 414 ? 19.531 -8.031 -26.797 1 96.44 414 TYR B C 1
ATOM 9005 O O . TYR B 1 414 ? 18.969 -9.062 -26.453 1 96.44 414 TYR B O 1
ATOM 9013 N N . TYR B 1 415 ? 18.938 -6.879 -26.781 1 96.12 415 TYR B N 1
ATOM 9014 C CA . TYR B 1 415 ? 17.531 -6.75 -26.391 1 96.12 415 TYR B CA 1
ATOM 9015 C C . TYR B 1 415 ? 16.609 -7.441 -27.391 1 96.12 415 TYR B C 1
ATOM 9017 O O . TYR B 1 415 ? 15.609 -8.039 -27 1 96.12 415 TYR B O 1
ATOM 9025 N N . SER B 1 416 ? 16.984 -7.355 -28.594 1 96.06 416 SER B N 1
ATOM 9026 C CA . SER B 1 416 ? 16.219 -8.055 -29.625 1 96.06 416 SER B CA 1
ATOM 9027 C C . SER B 1 416 ? 16.312 -9.57 -29.438 1 96.06 416 SER B C 1
ATOM 9029 O O . SER B 1 416 ? 15.328 -10.281 -29.625 1 96.06 416 SER B O 1
ATOM 9031 N N . PHE B 1 417 ? 17.5 -10.016 -29.125 1 96 417 PHE B N 1
ATOM 9032 C CA . PHE B 1 417 ? 17.703 -11.43 -28.844 1 96 417 PHE B CA 1
ATOM 9033 C C . PHE B 1 417 ? 16.859 -11.875 -27.672 1 96 417 PHE B C 1
ATOM 9035 O O . PHE B 1 417 ? 16.156 -12.883 -27.75 1 96 417 PHE B O 1
ATOM 9042 N N . LEU B 1 418 ? 16.891 -11.086 -26.625 1 93.62 418 LEU B N 1
ATOM 9043 C CA . LEU B 1 418 ? 16.125 -11.406 -25.422 1 93.62 418 LEU B CA 1
ATOM 9044 C C . LEU B 1 418 ? 14.633 -11.367 -25.703 1 93.62 418 LEU B C 1
ATOM 9046 O O . LEU B 1 418 ? 13.875 -12.188 -25.172 1 93.62 418 LEU B O 1
ATOM 9050 N N . ALA B 1 419 ? 14.156 -10.414 -26.5 1 93.44 419 ALA B N 1
ATOM 9051 C CA . ALA B 1 419 ? 12.742 -10.297 -26.859 1 93.44 419 ALA B CA 1
ATOM 9052 C C . ALA B 1 419 ? 12.273 -11.516 -27.641 1 93.44 419 ALA B C 1
ATOM 9054 O O . ALA B 1 419 ? 11.078 -11.82 -27.672 1 93.44 419 ALA B O 1
ATOM 9055 N N . TRP B 1 420 ? 13.211 -12.172 -28.219 1 93.75 420 TRP B N 1
ATOM 9056 C CA . TRP B 1 420 ? 12.875 -13.359 -29 1 93.75 420 TRP B CA 1
ATOM 9057 C C . TRP B 1 420 ? 12.906 -14.609 -28.141 1 93.75 420 TRP B C 1
ATOM 9059 O O . TRP B 1 420 ? 12.016 -15.461 -28.219 1 93.75 420 TRP B O 1
ATOM 9069 N N . VAL B 1 421 ? 13.898 -14.773 -27.328 1 92.75 421 VAL B N 1
ATOM 9070 C CA . VAL B 1 421 ? 14.133 -16.031 -26.625 1 92.75 421 VAL B CA 1
ATOM 9071 C C . VAL B 1 421 ? 13.266 -16.094 -25.375 1 92.75 421 VAL B C 1
ATOM 9073 O O . VAL B 1 421 ? 12.766 -17.172 -25.016 1 92.75 421 VAL B O 1
ATOM 9076 N N . LEU B 1 422 ? 13.047 -14.961 -24.656 1 90.06 422 LEU B N 1
ATOM 9077 C CA . LEU B 1 422 ? 12.367 -14.961 -23.359 1 90.06 422 LEU B CA 1
ATOM 9078 C C . LEU B 1 422 ? 10.914 -15.391 -23.516 1 90.06 422 LEU B C 1
ATOM 9080 O O . LEU B 1 422 ? 10.375 -16.078 -22.641 1 90.06 422 LEU B O 1
ATOM 9084 N N . PRO B 1 423 ? 10.242 -15 -24.578 1 88.38 423 PRO B N 1
ATOM 9085 C CA . PRO B 1 423 ? 8.852 -15.438 -24.734 1 88.38 423 PRO B CA 1
ATOM 9086 C C . PRO B 1 423 ? 8.711 -16.953 -24.781 1 88.38 423 PRO B C 1
ATOM 9088 O O . PRO B 1 423 ? 7.68 -17.5 -24.375 1 88.38 423 PRO B O 1
ATOM 9091 N N . LYS B 1 424 ? 9.703 -17.625 -25.266 1 88.94 424 LYS B N 1
ATOM 9092 C CA . LYS B 1 424 ? 9.672 -19.078 -25.359 1 88.94 424 LYS B CA 1
ATOM 9093 C C . LYS B 1 424 ? 9.602 -19.719 -23.969 1 88.94 424 LYS B C 1
ATOM 9095 O O . LYS B 1 424 ? 8.992 -20.766 -23.797 1 88.94 424 LYS B O 1
ATOM 9100 N N . VAL B 1 425 ? 10.203 -19.125 -23.047 1 87.69 425 VAL B N 1
ATOM 9101 C CA . VAL B 1 425 ? 10.18 -19.625 -21.672 1 87.69 425 VAL B CA 1
ATOM 9102 C C . VAL B 1 425 ? 8.984 -19.031 -20.938 1 87.69 425 VAL B C 1
ATOM 9104 O O . VAL B 1 425 ? 8.305 -19.734 -20.188 1 87.69 425 VAL B O 1
ATOM 9107 N N . THR B 1 426 ? 8.664 -17.766 -21.188 1 85 426 THR B N 1
ATOM 9108 C CA . THR B 1 426 ? 7.613 -17.062 -20.469 1 85 426 THR B CA 1
ATOM 9109 C C . THR B 1 426 ? 6.242 -17.625 -20.812 1 85 426 THR B C 1
ATOM 9111 O O . THR B 1 426 ? 5.375 -17.75 -19.953 1 85 426 THR B O 1
ATOM 9114 N N . TYR B 1 427 ? 6.062 -17.938 -22.016 1 82.5 427 TYR B N 1
ATOM 9115 C CA . TYR B 1 427 ? 4.77 -18.469 -22.422 1 82.5 427 TYR B CA 1
ATOM 9116 C C . TYR B 1 427 ? 4.574 -19.875 -21.875 1 82.5 427 TYR B C 1
ATOM 9118 O O . TYR B 1 427 ? 3.457 -20.266 -21.516 1 82.5 427 TYR B O 1
ATOM 9126 N N . MET B 1 428 ? 5.625 -20.609 -21.844 1 86.81 428 MET B N 1
ATOM 9127 C CA . MET B 1 428 ? 5.555 -21.922 -21.219 1 86.81 428 MET B CA 1
ATOM 9128 C C . MET B 1 428 ? 5.207 -21.797 -19.734 1 86.81 428 MET B C 1
ATOM 9130 O O . MET B 1 428 ? 4.352 -22.531 -19.219 1 86.81 428 MET B O 1
ATOM 9134 N N . ASN B 1 429 ? 5.836 -20.844 -19.141 1 85.88 429 ASN B N 1
ATOM 9135 C CA . ASN B 1 429 ? 5.57 -20.594 -17.734 1 85.88 429 ASN B CA 1
ATOM 9136 C C . ASN B 1 429 ? 4.129 -20.156 -17.5 1 85.88 429 ASN B C 1
ATOM 9138 O O . ASN B 1 429 ? 3.482 -20.578 -16.547 1 85.88 429 ASN B O 1
ATOM 9142 N N . ALA B 1 430 ? 3.623 -19.281 -18.344 1 85.19 430 ALA B N 1
ATOM 9143 C CA . ALA B 1 430 ? 2.244 -18.812 -18.234 1 85.19 430 ALA B CA 1
ATOM 9144 C C . ALA B 1 430 ? 1.256 -19.953 -18.406 1 85.19 430 ALA B C 1
ATOM 9146 O O . ALA B 1 430 ? 0.23 -20 -17.719 1 85.19 430 ALA B O 1
ATOM 9147 N N . PHE B 1 431 ? 1.63 -20.844 -19.281 1 86.19 431 PHE B N 1
ATOM 9148 C CA . PHE B 1 431 ? 0.797 -22.016 -19.531 1 86.19 431 PHE B CA 1
ATOM 9149 C C . PHE B 1 431 ? 0.704 -22.875 -18.281 1 86.19 431 PHE B C 1
ATOM 9151 O O . PHE B 1 431 ? -0.38 -23.344 -17.922 1 86.19 431 PHE B O 1
ATOM 9158 N N . PHE B 1 432 ? 1.724 -23.016 -17.609 1 87 432 PHE B N 1
ATOM 9159 C CA . PHE B 1 432 ? 1.774 -23.906 -16.469 1 87 432 PHE B CA 1
ATOM 9160 C C . PHE B 1 432 ? 1.221 -23.219 -15.219 1 87 432 PHE B C 1
ATOM 9162 O O . PHE B 1 432 ? 1.047 -23.859 -14.18 1 87 432 PHE B O 1
ATOM 9169 N N . GLN B 1 433 ? 0.973 -21.984 -15.289 1 86.56 433 GLN B N 1
ATOM 9170 C CA . GLN B 1 433 ? 0.355 -21.25 -14.18 1 86.56 433 GLN B CA 1
ATOM 9171 C C . GLN B 1 433 ? -1.167 -21.281 -14.289 1 86.56 433 GLN B C 1
ATOM 9173 O O . GLN B 1 433 ? -1.866 -20.766 -13.406 1 86.56 433 GLN B O 1
ATOM 9178 N N . SER B 1 434 ? -1.575 -21.891 -15.242 1 84.88 434 SER B N 1
ATOM 9179 C CA . SER B 1 434 ? -3.018 -21.984 -15.445 1 84.88 434 SER B CA 1
ATOM 9180 C C . SER B 1 434 ? -3.695 -22.719 -14.297 1 84.88 434 SER B C 1
ATOM 9182 O O . SER B 1 434 ? -3.059 -23.531 -13.609 1 84.88 434 SER B O 1
ATOM 9184 N N . THR B 1 435 ? -4.984 -22.469 -14.094 1 84.06 435 THR B N 1
ATOM 9185 C CA . THR B 1 435 ? -5.754 -23.156 -13.055 1 84.06 435 THR B CA 1
ATOM 9186 C C . THR B 1 435 ? -6.273 -24.5 -13.562 1 84.06 435 THR B C 1
ATOM 9188 O O . THR B 1 435 ? -6.664 -25.344 -12.766 1 84.06 435 THR B O 1
ATOM 9191 N N . THR B 1 436 ? -6.188 -24.625 -14.844 1 89.56 436 THR B N 1
ATOM 9192 C CA . THR B 1 436 ? -6.625 -25.891 -15.43 1 89.56 436 THR B CA 1
ATOM 9193 C C . THR B 1 436 ? -5.57 -26.969 -15.234 1 89.56 436 THR B C 1
ATOM 9195 O O . THR B 1 436 ? -4.402 -26.672 -14.969 1 89.56 436 THR B O 1
ATOM 9198 N N . VAL B 1 437 ? -6.094 -28.156 -15.297 1 94.12 437 VAL B N 1
ATOM 9199 C CA . VAL B 1 437 ? -5.191 -29.297 -15.117 1 94.12 437 VAL B CA 1
ATOM 9200 C C . VAL B 1 437 ? -4.355 -29.5 -16.375 1 94.12 437 VAL B C 1
ATOM 9202 O O . VAL B 1 437 ? -4.895 -29.828 -17.438 1 94.12 437 VAL B O 1
ATOM 9205 N N . VAL B 1 438 ? -3.057 -29.312 -16.25 1 93.44 438 VAL B N 1
ATOM 9206 C CA . VAL B 1 438 ? -2.209 -29.422 -17.438 1 93.44 438 VAL B CA 1
ATOM 9207 C C . VAL B 1 438 ? -1.066 -30.391 -17.172 1 93.44 438 VAL B C 1
ATOM 9209 O O . VAL B 1 438 ? -0.103 -30.453 -17.953 1 93.44 438 VAL B O 1
ATOM 9212 N N . VAL B 1 439 ? -1.164 -31.172 -16.156 1 93.81 439 VAL B N 1
ATOM 9213 C CA . VAL B 1 439 ? -0.105 -32.094 -15.789 1 93.81 439 VAL B CA 1
ATOM 9214 C C . VAL B 1 439 ? 0.046 -33.156 -16.875 1 93.81 439 VAL B C 1
ATOM 9216 O O . VAL B 1 439 ? 1.146 -33.688 -17.109 1 93.81 439 VAL B O 1
ATOM 9219 N N . THR B 1 440 ? -1.022 -33.469 -17.641 1 95.12 440 THR B N 1
ATOM 9220 C CA . THR B 1 440 ? -1.005 -34.5 -18.672 1 95.12 440 THR B CA 1
ATOM 9221 C C . THR B 1 440 ? -0.267 -34 -19.922 1 95.12 440 THR B C 1
ATOM 9223 O O . THR B 1 440 ? 0.167 -34.812 -20.75 1 95.12 440 THR B O 1
ATOM 9226 N N . THR B 1 441 ? -0.14 -32.719 -20.062 1 93.56 441 THR B N 1
ATOM 9227 C CA . THR B 1 441 ? 0.516 -32.188 -21.234 1 93.56 441 THR B CA 1
ATOM 9228 C C . THR B 1 441 ? 1.88 -31.594 -20.875 1 93.56 441 THR B C 1
ATOM 9230 O O . THR B 1 441 ? 2.607 -31.109 -21.75 1 93.56 441 THR B O 1
ATOM 9233 N N . LEU B 1 442 ? 2.203 -31.609 -19.672 1 93.62 442 LEU B N 1
ATOM 9234 C CA . LEU B 1 442 ? 3.396 -30.969 -19.141 1 93.62 442 LEU B CA 1
ATOM 9235 C C . LEU B 1 442 ? 4.656 -31.516 -19.812 1 93.62 442 LEU B C 1
ATOM 9237 O O . LEU B 1 442 ? 5.473 -30.734 -20.312 1 93.62 442 LEU B O 1
ATOM 9241 N N . HIS B 1 443 ? 4.812 -32.812 -19.828 1 94.69 443 HIS B N 1
ATOM 9242 C CA . HIS B 1 443 ? 6.016 -33.438 -20.359 1 94.69 443 HIS B CA 1
ATOM 9243 C C . HIS B 1 443 ? 6.184 -33.125 -21.844 1 94.69 443 HIS B C 1
ATOM 9245 O O . HIS B 1 443 ? 7.27 -32.75 -22.297 1 94.69 443 HIS B O 1
ATOM 9251 N N . ASP B 1 444 ? 5.148 -33.281 -22.578 1 94.06 444 ASP B N 1
ATOM 9252 C CA . ASP B 1 444 ? 5.199 -33.062 -24.016 1 94.06 444 ASP B CA 1
ATOM 9253 C C . ASP B 1 444 ? 5.539 -31.625 -24.344 1 94.06 444 ASP B C 1
ATOM 9255 O O . ASP B 1 444 ? 6.344 -31.359 -25.234 1 94.06 444 ASP B O 1
ATOM 9259 N N . LYS B 1 445 ? 4.902 -30.766 -23.656 1 93.38 445 LYS B N 1
ATOM 9260 C CA . LYS B 1 445 ? 5.148 -29.359 -23.906 1 93.38 445 LYS B CA 1
ATOM 9261 C C . LYS B 1 445 ? 6.59 -28.984 -23.562 1 93.38 445 LYS B C 1
ATOM 9263 O O . LYS B 1 445 ? 7.242 -28.25 -24.312 1 93.38 445 LYS B O 1
ATOM 9268 N N . MET B 1 446 ? 7.094 -29.484 -22.438 1 94.25 446 MET B N 1
ATOM 9269 C CA . MET B 1 446 ? 8.469 -29.219 -22.031 1 94.25 446 MET B CA 1
ATOM 9270 C C . MET B 1 446 ? 9.453 -29.828 -23.031 1 94.25 446 MET B C 1
ATOM 9272 O O . MET B 1 446 ? 10.453 -29.203 -23.391 1 94.25 446 MET B O 1
ATOM 9276 N N . ALA B 1 447 ? 9.172 -31.031 -23.469 1 95.12 447 ALA B N 1
ATOM 9277 C CA . ALA B 1 447 ? 10.047 -31.719 -24.422 1 95.12 447 ALA B CA 1
ATOM 9278 C C . ALA B 1 447 ? 10.109 -30.969 -25.75 1 95.12 447 ALA B C 1
ATOM 9280 O O . ALA B 1 447 ? 11.188 -30.781 -26.312 1 95.12 447 ALA B O 1
ATOM 9281 N N . THR B 1 448 ? 8.984 -30.562 -26.203 1 94.06 448 THR B N 1
ATOM 9282 C CA . THR B 1 448 ? 8.922 -29.828 -27.469 1 94.06 448 THR B CA 1
ATOM 9283 C C . THR B 1 448 ? 9.688 -28.516 -27.375 1 94.06 448 THR B C 1
ATOM 9285 O O . THR B 1 448 ? 10.484 -28.188 -28.25 1 94.06 448 THR B O 1
ATOM 9288 N N . ALA B 1 449 ? 9.391 -27.812 -26.312 1 93.69 449 ALA B N 1
ATOM 9289 C CA . ALA B 1 449 ? 10.062 -26.531 -26.109 1 93.69 449 ALA B CA 1
ATOM 9290 C C . ALA B 1 449 ? 11.57 -26.703 -25.969 1 93.69 449 ALA B C 1
ATOM 9292 O O . ALA B 1 449 ? 12.344 -25.922 -26.516 1 93.69 449 ALA B O 1
ATOM 9293 N N . TYR B 1 450 ? 11.984 -27.719 -25.234 1 95.56 450 TYR B N 1
ATOM 9294 C CA . TYR B 1 450 ? 13.398 -28 -25.016 1 95.56 450 TYR B CA 1
ATOM 9295 C C . TYR B 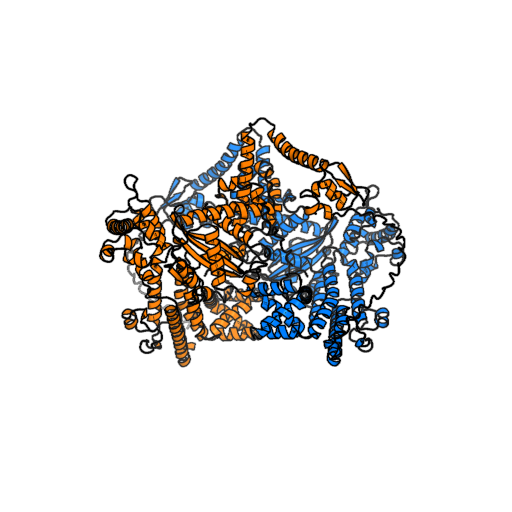1 450 ? 14.094 -28.328 -26.328 1 95.56 450 TYR B C 1
ATOM 9297 O O . TYR B 1 450 ? 15.18 -27.812 -26.609 1 95.56 450 TYR B O 1
ATOM 9305 N N . ARG B 1 451 ? 13.508 -29.078 -27.203 1 95.69 451 ARG B N 1
ATOM 9306 C CA . ARG B 1 451 ? 14.062 -29.438 -28.5 1 95.69 451 ARG B CA 1
ATOM 9307 C C . ARG B 1 451 ? 14.195 -28.203 -29.391 1 95.69 451 ARG B C 1
ATOM 9309 O O . ARG B 1 451 ? 15.18 -28.047 -30.109 1 95.69 451 ARG B O 1
ATOM 9316 N N . GLU B 1 452 ? 13.172 -27.406 -29.344 1 94.38 452 GLU B N 1
ATOM 9317 C CA . GLU B 1 452 ? 13.195 -26.188 -30.141 1 94.38 452 GLU B CA 1
ATOM 9318 C C . GLU B 1 452 ? 14.383 -25.312 -29.75 1 94.38 452 GLU B C 1
ATOM 9320 O O . GLU B 1 452 ? 15.039 -24.734 -30.625 1 94.38 452 GLU B O 1
ATOM 9325 N N . LEU B 1 453 ? 14.594 -25.219 -28.5 1 95.44 453 LEU B N 1
ATOM 9326 C CA . LEU B 1 453 ? 15.695 -24.391 -28.016 1 95.44 453 LEU B CA 1
ATOM 9327 C C . LEU B 1 453 ? 17.047 -24.984 -28.406 1 95.44 453 LEU B C 1
ATOM 9329 O O . LEU B 1 453 ? 17.953 -24.266 -28.844 1 95.44 453 LEU B O 1
ATOM 9333 N N . LEU B 1 454 ? 17.156 -26.281 -28.328 1 96.62 454 LEU B N 1
ATOM 9334 C CA . LEU B 1 454 ? 18.391 -26.969 -28.688 1 96.62 454 LEU B CA 1
ATOM 9335 C C . LEU B 1 454 ? 18.703 -26.812 -30.172 1 96.62 454 LEU B C 1
ATOM 9337 O O . LEU B 1 454 ? 19.859 -26.625 -30.547 1 96.62 454 LEU B O 1
ATOM 9341 N N . CYS B 1 455 ? 17.703 -26.766 -30.953 1 95.69 455 CYS B N 1
ATOM 9342 C CA . CYS B 1 455 ? 17.859 -26.734 -32.406 1 95.69 455 CYS B CA 1
ATOM 9343 C C . CYS B 1 455 ? 18.312 -25.359 -32.875 1 95.69 455 CYS B C 1
ATOM 9345 O O . CYS B 1 455 ? 18.719 -25.188 -34.031 1 95.69 455 CYS B O 1
ATOM 9347 N N . THR B 1 456 ? 18.297 -24.438 -32 1 94.5 456 THR B N 1
ATOM 9348 C CA . THR B 1 456 ? 18.734 -23.094 -32.375 1 94.5 456 THR B CA 1
ATOM 9349 C C . THR B 1 456 ? 20.25 -23.047 -32.531 1 94.5 456 THR B C 1
ATOM 9351 O O . THR B 1 456 ? 20.781 -22.188 -33.25 1 94.5 456 THR B O 1
ATOM 9354 N N . TYR B 1 457 ? 21.031 -23.953 -31.891 1 96 457 TYR B N 1
ATOM 9355 C CA . TYR B 1 457 ? 22.484 -23.828 -31.938 1 96 457 TYR B CA 1
ATOM 9356 C C . TYR B 1 457 ? 23.141 -25.188 -32.125 1 96 457 TYR B C 1
ATOM 9358 O O . TYR B 1 457 ? 24.359 -25.281 -32.312 1 96 457 TYR B O 1
ATOM 9366 N N . MET B 1 458 ? 22.328 -26.297 -32.031 1 96.75 458 MET B N 1
ATOM 9367 C CA . MET B 1 458 ? 22.859 -27.641 -32.25 1 96.75 458 MET B CA 1
ATOM 9368 C C . MET B 1 458 ? 22.328 -28.219 -33.562 1 96.75 458 MET B C 1
ATOM 9370 O O . MET B 1 458 ? 21.328 -27.734 -34.094 1 96.75 458 MET B O 1
ATOM 9374 N N . TYR B 1 459 ? 23 -29.297 -34.031 1 95.81 459 TYR B N 1
ATOM 9375 C CA . TYR B 1 459 ? 22.547 -29.984 -35.25 1 95.81 459 TYR B CA 1
ATOM 9376 C C . TYR B 1 459 ? 21.188 -30.625 -35.031 1 95.81 459 TYR B C 1
ATOM 9378 O O . TYR B 1 459 ? 21 -31.391 -34.062 1 95.81 459 TYR B O 1
ATOM 9386 N N . GLN B 1 460 ? 20.312 -30.391 -35.906 1 93.62 460 GLN B N 1
ATOM 9387 C CA . GLN B 1 460 ? 18.938 -30.891 -35.812 1 93.62 460 GLN B CA 1
ATOM 9388 C C . GLN B 1 460 ? 18.891 -32.406 -35.812 1 93.62 460 GLN B C 1
ATOM 9390 O O . GLN B 1 460 ? 18.094 -33.031 -35.094 1 93.62 460 GLN B O 1
ATOM 9395 N N . ASP B 1 461 ? 19.734 -32.938 -36.594 1 93.06 461 ASP B N 1
ATOM 9396 C CA . ASP B 1 461 ? 19.781 -34.406 -36.719 1 93.06 461 ASP B CA 1
ATOM 9397 C C . ASP B 1 461 ? 20.203 -35.031 -35.375 1 93.06 461 ASP B C 1
ATOM 9399 O O . ASP B 1 461 ? 19.641 -36.062 -34.969 1 93.06 461 ASP B O 1
ATOM 9403 N N . TYR B 1 462 ? 21.141 -34.438 -34.812 1 94.31 462 TYR B N 1
ATOM 9404 C CA . TYR B 1 462 ? 21.594 -34.938 -33.5 1 94.31 462 TYR B CA 1
ATOM 9405 C C . TYR B 1 462 ? 20.484 -34.844 -32.469 1 94.31 462 TYR B C 1
ATOM 9407 O O . TYR B 1 462 ? 20.25 -35.781 -31.734 1 94.31 462 TYR B O 1
ATOM 9415 N N . VAL B 1 463 ? 19.719 -33.75 -32.406 1 95.88 463 VAL B N 1
ATOM 9416 C CA . VAL B 1 463 ? 18.656 -33.5 -31.422 1 95.88 463 VAL B CA 1
ATOM 9417 C C . VAL B 1 463 ? 17.484 -34.469 -31.688 1 95.88 463 VAL B C 1
ATOM 9419 O O . VAL B 1 463 ? 16.859 -34.969 -30.766 1 95.88 463 VAL B O 1
ATOM 9422 N N . ALA B 1 464 ? 17.203 -34.719 -32.938 1 93.38 464 ALA B N 1
ATOM 9423 C CA . ALA B 1 464 ? 16.078 -35.531 -33.312 1 93.38 464 ALA B CA 1
ATOM 9424 C C . ALA B 1 464 ? 16.344 -37 -33 1 93.38 464 ALA B C 1
ATOM 9426 O O . ALA B 1 464 ? 15.43 -37.75 -32.625 1 93.38 464 ALA B O 1
ATOM 9427 N N . ARG B 1 465 ? 17.578 -37.438 -33.031 1 92.31 465 ARG B N 1
ATOM 9428 C CA . ARG B 1 465 ? 17.906 -38.844 -32.938 1 92.31 465 ARG B CA 1
ATOM 9429 C C . ARG B 1 465 ? 18.297 -39.219 -31.516 1 92.31 465 ARG B C 1
ATOM 9431 O O . ARG B 1 465 ? 18.266 -40.406 -31.141 1 92.31 465 ARG B O 1
ATOM 9438 N N . THR B 1 466 ? 18.656 -38.312 -30.812 1 94.25 466 THR B N 1
ATOM 9439 C CA . THR B 1 466 ? 19.141 -38.562 -29.469 1 94.25 466 THR B CA 1
ATOM 9440 C C . THR B 1 466 ? 18.016 -38.344 -28.438 1 94.25 466 THR B C 1
ATOM 9442 O O . THR B 1 466 ? 17.234 -37.406 -28.562 1 94.25 466 THR B O 1
ATOM 9445 N N . ASN B 1 467 ? 17.969 -39.25 -27.469 1 93.56 467 ASN B N 1
ATOM 9446 C CA . ASN B 1 467 ? 17.047 -39.062 -26.359 1 93.56 467 ASN B CA 1
ATOM 9447 C C . ASN B 1 467 ? 17.344 -37.781 -25.578 1 93.56 467 ASN B C 1
ATOM 9449 O O . ASN B 1 467 ? 18.516 -37.469 -25.344 1 93.56 467 ASN B O 1
ATOM 9453 N N . LEU B 1 468 ? 16.375 -37.094 -25.188 1 93.62 468 LEU B N 1
ATOM 9454 C CA . LEU B 1 468 ? 16.531 -35.781 -24.562 1 93.62 468 LEU B CA 1
ATOM 9455 C C . LEU B 1 468 ? 17.391 -35.875 -23.312 1 93.62 468 LEU B C 1
ATOM 9457 O O . LEU B 1 468 ? 18.125 -34.938 -22.984 1 93.62 468 LEU B O 1
ATOM 9461 N N . THR B 1 469 ? 17.344 -36.969 -22.547 1 92.75 469 THR B N 1
ATOM 9462 C CA . THR B 1 469 ? 18.109 -37.125 -21.312 1 92.75 469 THR B CA 1
ATOM 9463 C C . THR B 1 469 ? 19.594 -37.281 -21.609 1 92.75 469 THR B C 1
ATOM 9465 O O . THR B 1 469 ? 20.438 -36.969 -20.75 1 92.75 469 THR B O 1
ATOM 9468 N N . GLU B 1 470 ? 19.859 -37.719 -22.734 1 93.31 470 GLU B N 1
ATOM 9469 C CA . GLU B 1 470 ? 21.234 -38 -23.094 1 93.31 470 GLU B CA 1
ATOM 9470 C C . GLU B 1 470 ? 21.891 -36.812 -23.797 1 93.31 470 GLU B C 1
ATOM 9472 O O . GLU B 1 470 ? 23.125 -36.781 -23.922 1 93.31 470 GLU B O 1
ATOM 9477 N N . ILE B 1 471 ? 21.109 -35.969 -24.188 1 95.5 471 ILE B N 1
ATOM 9478 C CA . ILE B 1 471 ? 21.641 -34.812 -24.906 1 95.5 471 ILE B CA 1
ATOM 9479 C C . ILE B 1 471 ? 22.484 -33.969 -23.969 1 95.5 471 ILE B C 1
ATOM 9481 O O . ILE B 1 471 ? 22.078 -33.688 -22.828 1 95.5 471 ILE B O 1
ATOM 9485 N N . GLN B 1 472 ? 23.641 -33.625 -24.406 1 94.81 472 GLN B N 1
ATOM 9486 C CA . GLN B 1 472 ? 24.5 -32.719 -23.672 1 94.81 472 GLN B CA 1
ATOM 9487 C C . GLN B 1 472 ? 24.516 -31.328 -24.328 1 94.81 472 GLN B C 1
ATOM 9489 O O . GLN B 1 472 ? 25.219 -31.125 -25.328 1 94.81 472 GLN B O 1
ATOM 9494 N N . PRO B 1 473 ? 23.875 -30.406 -23.703 1 96.12 473 PRO B N 1
ATOM 9495 C CA . PRO B 1 473 ? 23.719 -29.094 -24.328 1 96.12 473 PRO B CA 1
ATOM 9496 C C . PRO B 1 473 ? 25.047 -28.359 -24.516 1 96.12 473 PRO B C 1
ATOM 9498 O O . PRO B 1 473 ? 25.156 -27.438 -25.328 1 96.12 473 PRO B O 1
ATOM 9501 N N . ASP B 1 474 ? 26.078 -28.734 -23.766 1 95.06 474 ASP B N 1
ATOM 9502 C CA . ASP B 1 474 ? 27.359 -28.016 -23.828 1 95.06 474 ASP B CA 1
ATOM 9503 C C . ASP B 1 474 ? 28.375 -28.766 -24.672 1 95.06 474 ASP B C 1
ATOM 9505 O O . ASP B 1 474 ? 29.562 -28.438 -24.672 1 95.06 474 ASP B O 1
ATOM 9509 N N . ASP B 1 475 ? 27.938 -29.797 -25.422 1 94.75 475 ASP B N 1
ATOM 9510 C CA . ASP B 1 475 ? 28.844 -30.547 -26.297 1 94.75 475 ASP B CA 1
ATOM 9511 C C . ASP B 1 475 ? 29.188 -29.734 -27.547 1 94.75 475 ASP B C 1
ATOM 9513 O O . ASP B 1 475 ? 28.391 -29.672 -28.5 1 94.75 475 ASP B O 1
ATOM 9517 N N . THR B 1 476 ? 30.391 -29.25 -27.656 1 93.69 476 THR B N 1
ATOM 9518 C CA . THR B 1 476 ? 30.828 -28.328 -28.688 1 93.69 476 THR B CA 1
ATOM 9519 C C . THR B 1 476 ? 30.906 -29.031 -30.047 1 93.69 476 THR B C 1
ATOM 9521 O O . THR B 1 476 ? 30.828 -28.375 -31.094 1 93.69 476 THR B O 1
ATOM 9524 N N . SER B 1 477 ? 30.984 -30.344 -30 1 93.38 477 SER B N 1
ATOM 9525 C CA . SER B 1 477 ? 31.125 -31.109 -31.234 1 93.38 477 SER B CA 1
ATOM 9526 C C . SER B 1 477 ? 29.781 -31.203 -31.969 1 93.38 477 SER B C 1
ATOM 9528 O O . SER B 1 477 ? 29.75 -31.516 -33.156 1 93.38 477 SER B O 1
ATOM 9530 N N . ARG B 1 478 ? 28.781 -30.828 -31.328 1 95.19 478 ARG B N 1
ATOM 9531 C CA . ARG B 1 478 ? 27.469 -30.984 -31.938 1 95.19 478 ARG B CA 1
ATOM 9532 C C . ARG B 1 478 ? 26.844 -29.641 -32.25 1 95.19 478 ARG B C 1
ATOM 9534 O O . ARG B 1 478 ? 25.641 -29.547 -32.531 1 95.19 478 ARG B O 1
ATOM 9541 N N . PHE B 1 479 ? 27.656 -28.594 -32.188 1 95.62 479 PHE B N 1
ATOM 9542 C CA . PHE B 1 479 ? 27.156 -27.25 -32.438 1 95.62 479 PHE B CA 1
ATOM 9543 C C . PHE B 1 479 ? 27.125 -26.969 -33.938 1 95.62 479 PHE B C 1
ATOM 9545 O O . PHE B 1 479 ? 28 -27.422 -34.688 1 95.62 479 PHE B O 1
ATOM 9552 N N . ILE B 1 480 ? 26.188 -26.25 -34.344 1 95.5 480 ILE B N 1
ATOM 9553 C CA . ILE B 1 480 ? 26.25 -25.672 -35.688 1 95.5 480 ILE B CA 1
ATOM 9554 C C . ILE B 1 480 ? 27.266 -24.531 -35.719 1 95.5 480 ILE B C 1
ATOM 9556 O O . ILE B 1 480 ? 27.703 -24.062 -34.656 1 95.5 480 ILE B O 1
ATOM 9560 N N . ARG B 1 481 ? 27.609 -24.078 -36.875 1 94.44 481 ARG B N 1
ATOM 9561 C CA . ARG B 1 481 ? 28.547 -22.969 -36.969 1 94.44 481 ARG B CA 1
ATOM 9562 C C . ARG B 1 481 ? 27.969 -21.703 -36.344 1 94.44 481 ARG B C 1
ATOM 9564 O O . ARG B 1 481 ? 26.766 -21.453 -36.438 1 94.44 481 ARG B O 1
ATOM 9571 N N . LEU B 1 482 ? 28.797 -21.016 -35.719 1 94.19 482 LEU B N 1
ATOM 9572 C CA . LEU B 1 482 ? 28.391 -19.828 -34.969 1 94.19 482 LEU B CA 1
ATOM 9573 C C . LEU B 1 482 ? 27.609 -18.875 -35.875 1 94.19 482 LEU B C 1
ATOM 9575 O O . LEU B 1 482 ? 26.672 -18.219 -35.406 1 94.19 482 LEU B O 1
ATOM 9579 N N . GLU B 1 483 ? 27.906 -18.734 -37.125 1 91.12 483 GLU B N 1
ATOM 9580 C CA . GLU B 1 483 ? 27.281 -17.812 -38.062 1 91.12 483 GLU B CA 1
ATOM 9581 C C . GLU B 1 483 ? 25.875 -18.281 -38.438 1 91.12 483 GLU B C 1
ATOM 9583 O O . GLU B 1 483 ? 25.062 -17.484 -38.906 1 91.12 483 GLU B O 1
ATOM 9588 N N . CYS B 1 484 ? 25.656 -19.562 -38.094 1 91.44 484 CYS B N 1
ATOM 9589 C CA . CYS B 1 484 ? 24.391 -20.156 -38.562 1 91.44 484 CYS B CA 1
ATOM 9590 C C . CYS B 1 484 ? 23.391 -20.266 -37.406 1 91.44 484 CYS B C 1
ATOM 9592 O O . CYS B 1 484 ? 22.281 -20.734 -37.594 1 91.44 484 CYS B O 1
ATOM 9594 N N . ILE B 1 485 ? 23.828 -19.781 -36.281 1 93.62 485 ILE B N 1
ATOM 9595 C CA . ILE B 1 485 ? 22.922 -19.844 -35.125 1 93.62 485 ILE B CA 1
ATOM 9596 C C . ILE B 1 485 ? 21.719 -18.953 -35.375 1 93.62 485 ILE B C 1
ATOM 9598 O O . ILE B 1 485 ? 21.844 -17.859 -35.938 1 93.62 485 ILE B O 1
ATOM 9602 N N . TYR B 1 486 ? 20.562 -19.453 -35 1 91.94 486 TYR B N 1
ATOM 9603 C CA . TYR B 1 486 ? 19.328 -18.688 -35.156 1 91.94 486 TYR B CA 1
ATOM 9604 C C . TYR B 1 486 ? 19.031 -17.859 -33.938 1 91.94 486 TYR B C 1
ATOM 9606 O O . TYR B 1 486 ? 18.828 -18.406 -32.844 1 91.94 486 TYR B O 1
ATOM 9614 N N . LEU B 1 487 ? 18.938 -16.594 -34.094 1 93.62 487 LEU B N 1
ATOM 9615 C CA . LEU B 1 487 ? 18.797 -15.703 -32.938 1 93.62 487 LEU B CA 1
ATOM 9616 C C . LEU B 1 487 ? 17.562 -14.812 -33.094 1 93.62 487 LEU B C 1
ATOM 9618 O O . LEU B 1 487 ? 17.391 -13.844 -32.344 1 93.62 487 LEU B O 1
ATOM 9622 N N . GLY B 1 488 ? 16.609 -15.117 -34.062 1 91.94 488 GLY B N 1
ATOM 9623 C CA . GLY B 1 488 ? 15.414 -14.32 -34.25 1 91.94 488 GLY B CA 1
ATOM 9624 C C . GLY B 1 488 ? 15.508 -13.383 -35.469 1 91.94 488 GLY B C 1
ATOM 9625 O O . GLY B 1 488 ? 16.609 -13 -35.875 1 91.94 488 GLY B O 1
ATOM 9626 N N . VAL B 1 489 ? 14.445 -12.945 -35.875 1 91.81 489 VAL B N 1
ATOM 9627 C CA . VAL B 1 489 ? 14.359 -12.156 -37.094 1 91.81 489 VAL B CA 1
ATOM 9628 C C . VAL B 1 489 ? 14.891 -10.75 -36.844 1 91.81 489 VAL B C 1
ATOM 9630 O O . VAL B 1 489 ? 15.656 -10.211 -37.656 1 91.81 489 VAL B O 1
ATOM 9633 N N . ALA B 1 490 ? 14.5 -10.211 -35.719 1 92.69 490 ALA B N 1
ATOM 9634 C CA . ALA B 1 490 ? 14.922 -8.852 -35.406 1 92.69 490 ALA B CA 1
ATOM 9635 C C . ALA B 1 490 ? 16.438 -8.758 -35.312 1 92.69 490 ALA B C 1
ATOM 9637 O O . ALA B 1 490 ? 17.031 -7.746 -35.719 1 92.69 490 ALA B O 1
ATOM 9638 N N . VAL B 1 491 ? 17.062 -9.789 -34.781 1 95.06 491 VAL B N 1
ATOM 9639 C CA . VAL B 1 491 ? 18.516 -9.82 -34.656 1 95.06 491 VAL B CA 1
ATOM 9640 C C . VAL B 1 491 ? 19.125 -9.922 -36.062 1 95.06 491 VAL B C 1
ATOM 9642 O O . VAL B 1 491 ? 20.109 -9.234 -36.375 1 95.06 491 VAL B O 1
ATOM 9645 N N . MET B 1 492 ? 18.547 -10.727 -36.906 1 92.19 492 MET B N 1
ATOM 9646 C CA . MET B 1 492 ? 19.062 -10.898 -38.281 1 92.19 492 MET B CA 1
ATOM 9647 C C . MET B 1 492 ? 19 -9.586 -39.031 1 92.19 492 MET B C 1
ATOM 9649 O O . MET B 1 492 ? 19.938 -9.25 -39.781 1 92.19 492 MET B O 1
ATOM 9653 N N . GLU B 1 493 ? 17.922 -8.922 -38.812 1 91.81 493 GLU B N 1
ATOM 9654 C CA . GLU B 1 493 ? 17.797 -7.613 -39.438 1 91.81 493 GLU B CA 1
ATOM 9655 C C . GLU B 1 493 ? 18.797 -6.617 -38.875 1 91.81 493 GLU B C 1
ATOM 9657 O O . GLU B 1 493 ? 19.375 -5.82 -39.625 1 91.81 493 GLU B O 1
ATOM 9662 N N . GLY B 1 494 ? 19 -6.711 -37.594 1 93.06 494 GLY B N 1
ATOM 9663 C CA . GLY B 1 494 ? 19.906 -5.797 -36.938 1 93.06 494 GLY B CA 1
ATOM 9664 C C . GLY B 1 494 ? 21.359 -6.02 -37.312 1 93.06 494 GLY B C 1
ATOM 9665 O O . GLY B 1 494 ? 22.156 -5.082 -37.312 1 93.06 494 GLY B O 1
ATOM 9666 N N . LEU B 1 495 ? 21.656 -7.223 -37.625 1 92.75 495 LEU B N 1
ATOM 9667 C CA . LEU B 1 495 ? 23.031 -7.57 -38.031 1 92.75 495 LEU B CA 1
ATOM 9668 C C . LEU B 1 495 ? 23.375 -6.953 -39.375 1 92.75 495 LEU B C 1
ATOM 9670 O O . LEU B 1 495 ? 24.562 -6.777 -39.688 1 92.75 495 LEU B O 1
ATOM 9674 N N . ASN B 1 496 ? 22.312 -6.617 -40.125 1 90.5 496 ASN B N 1
ATOM 9675 C CA . ASN B 1 496 ? 22.531 -6.012 -41.438 1 90.5 496 ASN B CA 1
ATOM 9676 C C . ASN B 1 496 ? 22.719 -4.5 -41.344 1 90.5 496 ASN B C 1
ATOM 9678 O O . ASN B 1 496 ? 22.953 -3.826 -42.344 1 90.5 496 ASN B O 1
ATOM 9682 N N . ASN B 1 497 ? 22.609 -4.012 -40.156 1 90.44 497 ASN B N 1
ATOM 9683 C CA . ASN B 1 497 ? 22.891 -2.598 -39.938 1 90.44 497 ASN B CA 1
ATOM 9684 C C . ASN B 1 497 ? 24.328 -2.248 -40.25 1 90.44 497 ASN B C 1
ATOM 9686 O O . ASN B 1 497 ? 25.25 -2.953 -39.812 1 90.44 497 ASN B O 1
ATOM 9690 N N . PRO B 1 498 ? 24.562 -1.198 -40.938 1 90.56 498 PRO B N 1
ATOM 9691 C CA . PRO B 1 498 ? 25.922 -0.833 -41.344 1 90.56 498 PRO B CA 1
ATOM 9692 C C . PRO B 1 498 ? 26.844 -0.6 -40.156 1 90.56 498 PRO B C 1
ATOM 9694 O O . PRO B 1 498 ? 28.016 -0.957 -40.219 1 90.56 498 PRO B O 1
ATOM 9697 N N . ASP B 1 499 ? 26.328 -0.067 -39.156 1 90.5 499 ASP B N 1
ATOM 9698 C CA . ASP B 1 499 ? 27.125 0.203 -37.969 1 90.5 499 ASP B CA 1
ATOM 9699 C C . ASP B 1 499 ? 27.578 -1.096 -37.281 1 90.5 499 ASP B C 1
ATOM 9701 O O . ASP B 1 499 ? 28.641 -1.148 -36.688 1 90.5 499 ASP B O 1
ATOM 9705 N N . VAL B 1 500 ? 26.844 -2.104 -37.406 1 93.38 500 VAL B N 1
ATOM 9706 C CA . VAL B 1 500 ? 27.141 -3.402 -36.812 1 93.38 500 VAL B CA 1
ATOM 9707 C C . VAL B 1 500 ? 28.094 -4.172 -37.719 1 93.38 500 VAL B C 1
ATOM 9709 O O . VAL B 1 500 ? 29.078 -4.758 -37.25 1 93.38 500 VAL B O 1
ATOM 9712 N N . MET B 1 501 ? 27.828 -4.07 -39.031 1 91.81 501 MET B N 1
ATOM 9713 C CA . MET B 1 501 ? 28.625 -4.805 -40 1 91.81 501 MET B CA 1
ATOM 9714 C C . MET B 1 501 ? 30.062 -4.312 -40.031 1 91.81 501 MET B C 1
ATOM 9716 O O . MET B 1 501 ? 30.969 -5.062 -40.406 1 91.81 501 MET B O 1
ATOM 9720 N N . ALA B 1 502 ? 30.234 -3.094 -39.594 1 92.31 502 ALA B N 1
ATOM 9721 C CA . ALA B 1 502 ? 31.562 -2.484 -39.562 1 92.31 502 ALA B CA 1
ATOM 9722 C C . ALA B 1 502 ? 32.438 -3.088 -38.469 1 92.31 502 ALA B C 1
ATOM 9724 O O . ALA B 1 502 ? 33.656 -2.922 -38.469 1 92.31 502 ALA B O 1
ATOM 9725 N N . ARG B 1 503 ? 31.875 -3.943 -37.594 1 92.94 503 ARG B N 1
ATOM 9726 C CA . ARG B 1 503 ? 32.625 -4.52 -36.5 1 92.94 503 ARG B CA 1
ATOM 9727 C C . ARG B 1 503 ? 32.406 -6.027 -36.406 1 92.94 503 ARG B C 1
ATOM 9729 O O . ARG B 1 503 ? 31.797 -6.535 -35.469 1 92.94 503 ARG B O 1
ATOM 9736 N N . PRO B 1 504 ? 33.062 -6.781 -37.25 1 91.88 504 PRO B N 1
ATOM 9737 C CA . PRO B 1 504 ? 32.875 -8.227 -37.312 1 91.88 504 PRO B CA 1
ATOM 9738 C C . PRO B 1 504 ? 33.312 -8.938 -36.031 1 91.88 504 PRO B C 1
ATOM 9740 O O . PRO B 1 504 ? 32.75 -9.969 -35.656 1 91.88 504 PRO B O 1
ATOM 9743 N N . ASP B 1 505 ? 34.281 -8.375 -35.375 1 93.19 505 ASP B N 1
ATOM 9744 C CA . ASP B 1 505 ? 34.75 -8.969 -34.125 1 93.19 505 ASP B CA 1
ATOM 9745 C C . ASP B 1 505 ? 33.656 -8.93 -33.062 1 93.19 505 ASP B C 1
ATOM 9747 O O . ASP B 1 505 ? 33.469 -9.906 -32.312 1 93.19 505 ASP B O 1
ATOM 9751 N N . LEU B 1 506 ? 32.938 -7.812 -33.062 1 94.44 506 LEU B N 1
ATOM 9752 C CA . LEU B 1 506 ? 31.875 -7.672 -32.094 1 94.44 506 LEU B CA 1
ATOM 9753 C C . LEU B 1 506 ? 30.688 -8.539 -32.438 1 94.44 506 LEU B C 1
ATOM 9755 O O . LEU B 1 506 ? 29.938 -8.969 -31.562 1 94.44 506 LEU B O 1
ATOM 9759 N N . ILE B 1 507 ? 30.547 -8.812 -33.719 1 95.69 507 ILE B N 1
ATOM 9760 C CA . ILE B 1 507 ? 29.469 -9.695 -34.156 1 95.69 507 ILE B CA 1
ATOM 9761 C C . ILE B 1 507 ? 29.75 -11.117 -33.656 1 95.69 507 ILE B C 1
ATOM 9763 O O . ILE B 1 507 ? 28.844 -11.797 -33.156 1 95.69 507 ILE B O 1
ATOM 9767 N N . THR B 1 508 ? 31 -11.531 -33.812 1 95.31 508 THR B N 1
ATOM 9768 C CA . THR B 1 508 ? 31.391 -12.859 -33.344 1 95.31 508 THR B CA 1
ATOM 9769 C C . THR B 1 508 ? 31.219 -12.969 -31.828 1 95.31 508 THR B C 1
ATOM 9771 O O . THR B 1 508 ? 30.734 -13.984 -31.328 1 95.31 508 THR B O 1
ATOM 9774 N N . SER B 1 509 ? 31.594 -11.898 -31.203 1 95.81 509 SER B N 1
ATOM 9775 C CA . SER B 1 509 ? 31.438 -11.875 -29.75 1 95.81 509 SER B CA 1
ATOM 9776 C C . SER B 1 509 ? 29.969 -11.914 -29.359 1 95.81 509 SER B C 1
ATOM 9778 O O . SER B 1 509 ? 29.594 -12.594 -28.406 1 95.81 509 SER B O 1
ATOM 9780 N N . PHE B 1 510 ? 29.125 -11.188 -30.062 1 96.62 510 PHE B N 1
ATOM 9781 C CA . PHE B 1 510 ? 27.688 -11.148 -29.828 1 96.62 510 PHE B CA 1
ATOM 9782 C C . PHE B 1 510 ? 27.062 -12.531 -30.016 1 96.62 510 PHE B C 1
ATOM 9784 O O . PHE B 1 510 ? 26.328 -13 -29.141 1 96.62 510 PHE B O 1
ATOM 9791 N N . ARG B 1 511 ? 27.422 -13.18 -31.094 1 96.44 511 ARG B N 1
ATOM 9792 C CA . ARG B 1 511 ? 26.875 -14.508 -31.375 1 96.44 511 ARG B CA 1
ATOM 9793 C C . ARG B 1 511 ? 27.359 -15.523 -30.344 1 96.44 511 ARG B C 1
ATOM 9795 O O . ARG B 1 511 ? 26.594 -16.406 -29.938 1 96.44 511 ARG B O 1
ATOM 9802 N N . SER B 1 512 ? 28.562 -15.375 -29.953 1 96.5 512 SER B N 1
ATOM 9803 C CA . SER B 1 512 ? 29.109 -16.281 -28.953 1 96.5 512 SER B CA 1
ATOM 9804 C C . SER B 1 512 ? 28.391 -16.141 -27.609 1 96.5 512 SER B C 1
ATOM 9806 O O . SER B 1 512 ? 28.078 -17.141 -26.969 1 96.5 512 SER B O 1
ATOM 9808 N N . LYS B 1 513 ? 28.125 -14.969 -27.25 1 96.5 513 LYS B N 1
ATOM 9809 C CA . LYS B 1 513 ? 27.422 -14.719 -26 1 96.5 513 LYS B CA 1
ATOM 9810 C C . LYS B 1 513 ? 25.984 -15.234 -26.047 1 96.5 513 LYS B C 1
ATOM 9812 O O . LYS B 1 513 ? 25.484 -15.773 -25.078 1 96.5 513 LYS B O 1
ATOM 9817 N N . CYS B 1 514 ? 25.375 -15.047 -27.156 1 96.94 514 CYS B N 1
ATOM 9818 C CA . CYS B 1 514 ? 24.016 -15.562 -27.328 1 96.94 514 CYS B CA 1
ATOM 9819 C C . CYS B 1 514 ? 24 -17.094 -27.266 1 96.94 514 CYS B C 1
ATOM 9821 O O . CYS B 1 514 ? 23.094 -17.672 -26.672 1 96.94 514 CYS B O 1
ATOM 9823 N N . ARG B 1 515 ? 24.984 -17.656 -27.922 1 96.88 515 ARG B N 1
ATOM 9824 C CA . ARG B 1 515 ? 25.094 -19.109 -27.859 1 96.88 515 ARG B CA 1
ATOM 9825 C C . ARG B 1 515 ? 25.281 -19.578 -26.422 1 96.88 515 ARG B C 1
ATOM 9827 O O . ARG B 1 515 ? 24.672 -20.547 -25.984 1 96.88 515 ARG B O 1
ATOM 9834 N N . ASP B 1 516 ? 26.156 -18.875 -25.703 1 96.81 516 ASP B N 1
ATOM 9835 C CA . ASP B 1 516 ? 26.391 -19.219 -24.297 1 96.81 516 ASP B CA 1
ATOM 9836 C C . ASP B 1 516 ? 25.094 -19.125 -23.5 1 96.81 516 ASP B C 1
ATOM 9838 O O . ASP B 1 516 ? 24.844 -19.969 -22.625 1 96.81 516 ASP B O 1
ATOM 9842 N N . TYR B 1 517 ? 24.344 -18.094 -23.766 1 96.5 517 TYR B N 1
ATOM 9843 C CA . TYR B 1 517 ? 23.047 -17.938 -23.125 1 96.5 517 TYR B CA 1
ATOM 9844 C C . TYR B 1 517 ? 22.172 -19.172 -23.375 1 96.5 517 TYR B C 1
ATOM 9846 O O . TYR B 1 517 ? 21.578 -19.719 -22.453 1 96.5 517 TYR B O 1
ATOM 9854 N N . LEU B 1 518 ? 22.109 -19.578 -24.578 1 97.06 518 LEU B N 1
ATOM 9855 C CA . LEU B 1 518 ? 21.266 -20.688 -24.969 1 97.06 518 LEU B CA 1
ATOM 9856 C C . LEU B 1 518 ? 21.766 -21.984 -24.344 1 97.06 518 LEU B C 1
ATOM 9858 O O . LEU B 1 518 ? 20.953 -22.812 -23.875 1 97.06 518 LEU B O 1
ATOM 9862 N N . ILE B 1 519 ? 23.062 -22.172 -24.328 1 97.38 519 ILE B N 1
ATOM 9863 C CA . ILE B 1 519 ? 23.656 -23.359 -23.719 1 97.38 519 ILE B CA 1
ATOM 9864 C C . ILE B 1 519 ? 23.281 -23.406 -22.234 1 97.38 519 ILE B C 1
ATOM 9866 O O . ILE B 1 519 ? 22.828 -24.438 -21.734 1 97.38 519 ILE B O 1
ATOM 9870 N N . HIS B 1 520 ? 23.453 -22.328 -21.609 1 96.62 520 HIS B N 1
ATOM 9871 C CA . HIS B 1 520 ? 23.172 -22.266 -20.188 1 96.62 520 HIS B CA 1
ATOM 9872 C C . HIS B 1 520 ? 21.688 -22.469 -19.906 1 96.62 520 HIS B C 1
ATOM 9874 O O . HIS B 1 520 ? 21.312 -23.094 -18.906 1 96.62 520 HIS B O 1
ATOM 9880 N N . LEU B 1 521 ? 20.859 -21.844 -20.688 1 95.81 521 LEU B N 1
ATOM 9881 C CA . LEU B 1 521 ? 19.422 -22.016 -20.547 1 95.81 521 LEU B CA 1
ATOM 9882 C C . LEU B 1 521 ? 19.031 -23.484 -20.688 1 95.81 521 LEU B C 1
ATOM 9884 O O . LEU B 1 521 ? 18.312 -24.016 -19.844 1 95.81 521 LEU B O 1
ATOM 9888 N N . CYS B 1 522 ? 19.516 -24.125 -21.703 1 97.12 522 CYS B N 1
ATOM 9889 C CA . CYS B 1 522 ? 19.203 -25.516 -21.969 1 97.12 522 CYS B CA 1
ATOM 9890 C C . CYS B 1 522 ? 19.75 -26.422 -20.875 1 97.12 522 CYS B C 1
ATOM 9892 O O . CYS B 1 522 ? 19.094 -27.359 -20.453 1 97.12 522 CYS B O 1
ATOM 9894 N N . LYS B 1 523 ? 20.953 -26.125 -20.453 1 96.75 523 LYS B N 1
ATOM 9895 C CA . LYS B 1 523 ? 21.516 -26.891 -19.328 1 96.75 523 LYS B CA 1
ATOM 9896 C C . LYS B 1 523 ? 20.672 -26.719 -18.078 1 96.75 523 LYS B C 1
ATOM 9898 O O . LYS B 1 523 ? 20.422 -27.688 -17.359 1 96.75 523 LYS B O 1
ATOM 9903 N N . GLY B 1 524 ? 20.312 -25.5 -17.828 1 94.12 524 GLY B N 1
ATOM 9904 C CA . GLY B 1 524 ? 19.469 -25.219 -16.672 1 94.12 524 GLY B CA 1
ATOM 9905 C C . GLY B 1 524 ? 18.141 -25.953 -16.703 1 94.12 524 GLY B C 1
ATOM 9906 O O . GLY B 1 524 ? 17.672 -26.453 -15.688 1 94.12 524 GLY B O 1
ATOM 9907 N N . ILE B 1 525 ? 17.531 -26.031 -17.844 1 94.44 525 ILE B N 1
ATOM 9908 C CA . ILE B 1 525 ? 16.25 -26.719 -18.016 1 94.44 525 ILE B CA 1
ATOM 9909 C C . ILE B 1 525 ? 16.438 -28.219 -17.812 1 94.44 525 ILE B C 1
ATOM 9911 O O . ILE B 1 525 ? 15.664 -28.859 -17.094 1 94.44 525 ILE B O 1
ATOM 9915 N N . LYS B 1 526 ? 17.438 -28.719 -18.391 1 95.56 526 LYS B N 1
ATOM 9916 C CA . LYS B 1 526 ? 17.719 -30.156 -18.281 1 95.56 526 LYS B CA 1
ATOM 9917 C C . LYS B 1 526 ? 17.984 -30.562 -16.844 1 95.56 526 LYS B C 1
ATOM 9919 O O . LYS B 1 526 ? 17.531 -31.609 -16.391 1 95.56 526 LYS B O 1
ATOM 9924 N N . ASP B 1 527 ? 18.688 -29.781 -16.109 1 92.69 527 ASP B N 1
ATOM 9925 C CA . ASP B 1 527 ? 19.062 -30.078 -14.727 1 92.69 527 ASP B CA 1
ATOM 9926 C C . ASP B 1 527 ? 17.844 -30.031 -13.812 1 92.69 527 ASP B C 1
ATOM 9928 O O . ASP B 1 527 ? 17.812 -30.703 -12.781 1 92.69 527 ASP B O 1
ATOM 9932 N N . ARG B 1 528 ? 16.875 -29.359 -14.219 1 90.88 528 ARG B N 1
ATOM 9933 C CA . ARG B 1 528 ? 15.789 -29.094 -13.273 1 90.88 528 ARG B CA 1
ATOM 9934 C C . ARG B 1 528 ? 14.516 -29.828 -13.664 1 90.88 528 ARG B C 1
ATOM 9936 O O . ARG B 1 528 ? 13.578 -29.938 -12.867 1 90.88 528 ARG B O 1
ATOM 9943 N N . PHE B 1 529 ? 14.438 -30.281 -14.844 1 92.56 529 PHE B N 1
ATOM 9944 C CA . PHE B 1 529 ? 13.266 -31.031 -15.297 1 92.56 529 PHE B CA 1
ATOM 9945 C C . PHE B 1 529 ? 13.664 -32.438 -15.711 1 92.56 529 PHE B C 1
ATOM 9947 O O . PHE B 1 529 ? 14.484 -32.625 -16.609 1 92.56 529 PHE B O 1
ATOM 9954 N N . PRO B 1 530 ? 13.055 -33.406 -15.094 1 92.06 530 PRO B N 1
ATOM 9955 C CA . PRO B 1 530 ? 13.375 -34.781 -15.445 1 92.06 530 PRO B CA 1
ATOM 9956 C C . PRO B 1 530 ? 12.641 -35.25 -16.703 1 92.06 530 PRO B C 1
ATOM 9958 O O . PRO B 1 530 ? 11.5 -35.719 -16.609 1 92.06 530 PRO B O 1
ATOM 9961 N N . PHE B 1 531 ? 13.305 -35.344 -17.828 1 94.5 531 PHE B N 1
ATOM 9962 C CA . PHE B 1 531 ? 12.688 -35.688 -19.109 1 94.5 531 PHE B CA 1
ATOM 9963 C C . PHE B 1 531 ? 12.453 -37.219 -19.172 1 94.5 531 PHE B C 1
ATOM 9965 O O . PHE B 1 531 ? 11.711 -37.688 -20.031 1 94.5 531 PHE B O 1
ATOM 9972 N N . ASP B 1 532 ? 13.023 -37.906 -18.281 1 93.31 532 ASP B N 1
ATOM 9973 C CA . ASP B 1 532 ? 12.867 -39.344 -18.266 1 93.31 532 ASP B CA 1
ATOM 9974 C C . ASP B 1 532 ? 11.922 -39.781 -17.156 1 93.31 532 ASP B C 1
ATOM 9976 O O . ASP B 1 532 ? 11.906 -40.969 -16.781 1 93.31 532 ASP B O 1
ATOM 9980 N N . ASP B 1 533 ? 11.227 -38.906 -16.641 1 93.94 533 ASP B N 1
ATOM 9981 C CA . ASP B 1 533 ? 10.266 -39.25 -15.602 1 93.94 533 ASP B CA 1
ATOM 9982 C C . ASP B 1 533 ? 9.148 -40.156 -16.172 1 93.94 533 ASP B C 1
ATOM 9984 O O . ASP B 1 533 ? 8.367 -39.688 -17.016 1 93.94 533 ASP B O 1
ATOM 9988 N N . LYS B 1 534 ? 8.992 -41.312 -15.711 1 94.5 534 LYS B N 1
ATOM 9989 C CA . LYS B 1 534 ? 8.062 -42.281 -16.25 1 94.5 534 LYS B CA 1
ATOM 9990 C C . LYS B 1 534 ? 6.613 -41.875 -16 1 94.5 534 LYS B C 1
ATOM 9992 O O . LYS B 1 534 ? 5.734 -42.125 -16.828 1 94.5 534 LYS B O 1
ATOM 9997 N N . LEU B 1 535 ? 6.422 -41.312 -14.922 1 95.38 535 LEU B N 1
ATOM 9998 C CA . LEU B 1 535 ? 5.062 -40.875 -14.602 1 95.38 535 LEU B CA 1
ATOM 9999 C C . LEU B 1 535 ? 4.59 -39.781 -15.547 1 95.38 535 LEU B C 1
ATOM 10001 O O . LEU B 1 535 ? 3.521 -39.906 -16.156 1 95.38 535 LEU B O 1
ATOM 10005 N N . LEU B 1 536 ? 5.418 -38.781 -15.695 1 94.94 536 LEU B N 1
ATOM 10006 C CA . LEU B 1 536 ? 5.055 -37.656 -16.562 1 94.94 536 LEU B CA 1
ATOM 10007 C C . LEU B 1 536 ? 4.875 -38.125 -18 1 94.94 536 LEU B C 1
ATOM 10009 O O . LEU B 1 536 ? 4.027 -37.594 -18.719 1 94.94 536 LEU B O 1
ATOM 10013 N N . MET B 1 537 ? 5.602 -39.094 -18.391 1 94.62 537 MET B N 1
ATOM 10014 C CA . MET B 1 537 ? 5.523 -39.625 -19.75 1 94.62 537 MET B CA 1
ATOM 10015 C C . MET B 1 537 ? 4.258 -40.469 -19.938 1 94.62 537 MET B C 1
ATOM 10017 O O . MET B 1 537 ? 3.748 -40.594 -21.047 1 94.62 537 MET B O 1
ATOM 10021 N N . ALA B 1 538 ? 3.76 -40.969 -18.859 1 95.31 538 ALA B N 1
ATOM 10022 C CA . ALA B 1 538 ? 2.617 -41.875 -18.922 1 95.31 538 ALA B CA 1
ATOM 10023 C C . ALA B 1 538 ? 1.304 -41.125 -18.781 1 95.31 538 ALA B C 1
ATOM 10025 O O . ALA B 1 538 ? 0.26 -41.562 -19.25 1 95.31 538 ALA B O 1
ATOM 10026 N N . LEU B 1 539 ? 1.288 -40 -18.234 1 96.38 539 LEU B N 1
ATOM 10027 C CA . LEU B 1 539 ? 0.09 -39.25 -17.844 1 96.38 539 LEU B CA 1
ATOM 10028 C C . LEU B 1 539 ? -0.729 -38.875 -19.062 1 96.38 539 LEU B C 1
ATOM 10030 O O . LEU B 1 539 ? -1.957 -38.781 -18.984 1 96.38 539 LEU B O 1
ATOM 10034 N N . PRO B 1 540 ? -0.135 -38.688 -20.234 1 95.5 540 PRO B N 1
ATOM 10035 C CA . PRO B 1 540 ? -0.906 -38.25 -21.406 1 95.5 540 PRO B CA 1
ATOM 10036 C C . PRO B 1 540 ? -1.954 -39.281 -21.828 1 95.5 540 PRO B C 1
ATOM 10038 O O . PRO B 1 540 ? -2.895 -38.969 -22.547 1 95.5 540 PRO B O 1
ATOM 10041 N N . VAL B 1 541 ? -1.838 -40.469 -21.328 1 95.62 541 VAL B N 1
ATOM 10042 C CA . VAL B 1 541 ? -2.775 -41.531 -21.656 1 95.62 541 VAL B CA 1
ATOM 10043 C C . VAL B 1 541 ? -4.172 -41.156 -21.172 1 95.62 541 VAL B C 1
ATOM 10045 O O . VAL B 1 541 ? -5.172 -41.625 -21.719 1 95.62 541 VAL B O 1
ATOM 10048 N N . LEU B 1 542 ? -4.254 -40.344 -20.188 1 96.06 542 LEU B N 1
ATOM 10049 C CA . LEU B 1 542 ? -5.527 -39.969 -19.562 1 96.06 542 LEU B CA 1
ATOM 10050 C C . LEU B 1 542 ? -6.211 -38.844 -20.344 1 96.06 542 LEU B C 1
ATOM 10052 O O . LEU B 1 542 ? -7.352 -38.5 -20.047 1 96.06 542 LEU B O 1
ATOM 10056 N N . GLN B 1 543 ? -5.57 -38.312 -21.344 1 95.69 543 GLN B N 1
ATOM 10057 C CA . GLN B 1 543 ? -6.191 -37.281 -22.156 1 95.69 543 GLN B CA 1
ATOM 10058 C C . GLN B 1 543 ? -7.406 -37.812 -22.906 1 95.69 543 GLN B C 1
ATOM 10060 O O . GLN B 1 543 ? -7.406 -38.969 -23.344 1 95.69 543 GLN B O 1
ATOM 10065 N N . PRO B 1 544 ? -8.391 -36.969 -23.078 1 94.81 544 PRO B N 1
ATOM 10066 C CA . PRO B 1 544 ? -9.633 -37.438 -23.703 1 94.81 544 PRO B CA 1
ATOM 10067 C C . PRO B 1 544 ? -9.391 -38.094 -25.078 1 94.81 544 PRO B C 1
ATOM 10069 O O . PRO B 1 544 ? -9.938 -39.156 -25.359 1 94.81 544 PRO B O 1
ATOM 10072 N N . GLU B 1 545 ? -8.531 -37.5 -25.844 1 91.94 545 GLU B N 1
ATOM 10073 C CA . GLU B 1 545 ? -8.266 -38 -27.188 1 91.94 545 GLU B CA 1
ATOM 10074 C C . GLU B 1 545 ? -7.648 -39.375 -27.156 1 91.94 545 GLU B C 1
ATOM 10076 O O . GLU B 1 545 ? -8.008 -40.25 -27.953 1 91.94 545 GLU B O 1
ATOM 10081 N N . LYS B 1 546 ? -6.809 -39.625 -26.234 1 93.56 546 LYS B N 1
ATOM 10082 C CA . LYS B 1 546 ? -6.121 -40.906 -26.141 1 93.56 546 LYS B CA 1
ATOM 10083 C C . LYS B 1 546 ? -6.98 -41.906 -25.391 1 93.56 546 LYS B C 1
ATOM 10085 O O . LYS B 1 546 ? -6.969 -43.094 -25.719 1 93.56 546 LYS B O 1
ATOM 10090 N N . ALA B 1 547 ? -7.707 -41.469 -24.391 1 94.75 547 ALA B N 1
ATOM 10091 C CA . ALA B 1 547 ? -8.539 -42.344 -23.594 1 94.75 547 ALA B CA 1
ATOM 10092 C C . ALA B 1 547 ? -9.664 -42.969 -24.438 1 94.75 547 ALA B C 1
ATOM 10094 O O . ALA B 1 547 ? -10.078 -44.094 -24.203 1 94.75 547 ALA B O 1
ATOM 10095 N N . LEU B 1 548 ? -10.117 -42.25 -25.453 1 93.81 548 LEU B N 1
ATOM 10096 C CA . LEU B 1 548 ? -11.242 -42.688 -26.266 1 93.81 548 LEU B CA 1
ATOM 10097 C C . LEU B 1 548 ? -10.758 -43.375 -27.547 1 93.81 548 LEU B C 1
ATOM 10099 O O . LEU B 1 548 ? -11.555 -43.906 -28.312 1 93.81 548 LEU B O 1
ATOM 10103 N N . SER B 1 549 ? -9.516 -43.375 -27.719 1 91.81 549 SER B N 1
ATOM 10104 C CA . SER B 1 549 ? -8.961 -43.844 -28.984 1 91.81 549 SER B CA 1
ATOM 10105 C C . SER B 1 549 ? -8.773 -45.375 -28.969 1 91.81 549 SER B C 1
ATOM 10107 O O . SER B 1 549 ? -8.125 -45.906 -28.078 1 91.81 549 SER B O 1
ATOM 10109 N N . ALA B 1 550 ? -9.188 -46 -29.969 1 89.25 550 ALA B N 1
ATOM 10110 C CA . ALA B 1 550 ? -9.008 -47.438 -30.109 1 89.25 550 ALA B CA 1
ATOM 10111 C C . ALA B 1 550 ? -7.543 -47.781 -30.391 1 89.25 550 ALA B C 1
ATOM 10113 O O . ALA B 1 550 ? -7.027 -48.781 -29.906 1 89.25 550 ALA B O 1
ATOM 10114 N N . ARG B 1 551 ? -6.988 -46.969 -31.156 1 89.69 551 ARG B N 1
ATOM 10115 C CA . ARG B 1 551 ? -5.582 -47.156 -31.5 1 89.69 551 ARG B CA 1
ATOM 10116 C C . ARG B 1 551 ? -4.707 -47.125 -30.25 1 89.69 551 ARG B C 1
ATOM 10118 O O . ARG B 1 551 ? -3.766 -47.906 -30.109 1 89.69 551 ARG B O 1
ATOM 10125 N N . GLN B 1 552 ? -5.039 -46.188 -29.438 1 87.5 552 GLN B N 1
ATOM 10126 C CA . GLN B 1 552 ? -4.289 -46.062 -28.203 1 87.5 552 GLN B CA 1
ATOM 10127 C C . GLN B 1 552 ? -4.492 -47.312 -27.312 1 87.5 552 GLN B C 1
ATOM 10129 O O . GLN B 1 552 ? -3.584 -47.688 -26.578 1 87.5 552 GLN B O 1
ATOM 10134 N N . ARG B 1 553 ? -5.664 -47.938 -27.406 1 89.62 553 ARG B N 1
ATOM 10135 C CA . ARG B 1 553 ? -5.949 -49.094 -26.578 1 89.62 553 ARG B CA 1
ATOM 10136 C C . ARG B 1 553 ? -5.062 -50.281 -26.984 1 89.62 553 ARG B C 1
ATOM 10138 O O . ARG B 1 553 ? -4.715 -51.125 -26.141 1 89.62 553 ARG B O 1
ATOM 10145 N N . ASP B 1 554 ? -4.73 -50.25 -28.156 1 90.31 554 ASP B N 1
ATOM 10146 C CA . ASP B 1 554 ? -3.82 -51.281 -28.656 1 90.31 554 ASP B CA 1
ATOM 10147 C C . ASP B 1 554 ? -2.414 -51.094 -28.094 1 90.31 554 ASP B C 1
ATOM 10149 O O . ASP B 1 554 ? -1.719 -52.062 -27.781 1 90.31 554 ASP B O 1
ATOM 10153 N N . ARG B 1 555 ? -2.072 -49.844 -27.984 1 90.19 555 ARG B N 1
ATOM 10154 C CA . ARG B 1 555 ? -0.741 -49.531 -27.484 1 90.19 555 ARG B CA 1
ATOM 10155 C C . ARG B 1 555 ? -0.67 -49.688 -25.969 1 90.19 555 ARG B C 1
ATOM 10157 O O . ARG B 1 555 ? 0.353 -50.094 -25.438 1 90.19 555 ARG B O 1
ATOM 10164 N N . THR B 1 556 ? -1.739 -49.219 -25.312 1 92.94 556 THR B N 1
ATOM 10165 C CA . THR B 1 556 ? -1.843 -49.312 -23.859 1 92.94 556 THR B CA 1
ATOM 10166 C C . THR B 1 556 ? -3.113 -50.062 -23.453 1 92.94 556 THR B C 1
ATOM 10168 O O . THR B 1 556 ? -4.074 -49.438 -22.984 1 92.94 556 THR B O 1
ATOM 10171 N N . PRO B 1 557 ? -3.014 -51.281 -23.5 1 90.81 557 PRO B N 1
ATOM 10172 C CA . PRO B 1 557 ? -4.219 -52.062 -23.234 1 90.81 557 PRO B CA 1
ATOM 10173 C C . PRO B 1 557 ? -4.605 -52.094 -21.766 1 90.81 557 PRO B C 1
ATOM 10175 O O . PRO B 1 557 ? -5.758 -52.375 -21.422 1 90.81 557 PRO B O 1
ATOM 10178 N N . SER B 1 558 ? -3.557 -51.812 -20.938 1 93.5 558 SER B N 1
ATOM 10179 C CA . SER B 1 558 ? -3.809 -51.844 -19.5 1 93.5 558 SER B CA 1
ATOM 10180 C C . SER B 1 558 ? -3.262 -50.625 -18.797 1 93.5 558 SER B C 1
ATOM 10182 O O . SER B 1 558 ? -2.24 -50.062 -19.219 1 93.5 558 SER B O 1
ATOM 10184 N N . LEU B 1 559 ? -4.02 -50.219 -17.734 1 93.5 559 LEU B N 1
ATOM 10185 C CA . LEU B 1 559 ? -3.572 -49.062 -16.969 1 93.5 559 LEU B CA 1
ATOM 10186 C C . LEU B 1 559 ? -2.764 -49.5 -15.75 1 93.5 559 LEU B C 1
ATOM 10188 O O . LEU B 1 559 ? -2.436 -48.688 -14.883 1 93.5 559 LEU B O 1
ATOM 10192 N N . LEU B 1 560 ? -2.445 -50.719 -15.695 1 92 560 LEU B N 1
ATOM 10193 C CA . LEU B 1 560 ? -1.718 -51.25 -14.555 1 92 560 LEU B CA 1
ATOM 10194 C C . LEU B 1 560 ? -0.363 -50.594 -14.398 1 92 560 LEU B C 1
ATOM 10196 O O . LEU B 1 560 ? 0.114 -50.375 -13.281 1 92 560 LEU B O 1
ATOM 10200 N N . PHE B 1 561 ? 0.222 -50.281 -15.484 1 92.5 561 PHE B N 1
ATOM 10201 C CA . PHE B 1 561 ? 1.514 -49.594 -15.438 1 92.5 561 PHE B CA 1
ATOM 10202 C C . PHE B 1 561 ? 1.393 -48.25 -14.734 1 92.5 561 PHE B C 1
ATOM 10204 O O . PHE B 1 561 ? 2.273 -47.875 -13.961 1 92.5 561 PHE B O 1
ATOM 10211 N N . LEU B 1 562 ? 0.31 -47.531 -15 1 94.94 562 LEU B N 1
ATOM 10212 C CA . LEU B 1 562 ? 0.087 -46.25 -14.359 1 94.94 562 LEU B CA 1
ATOM 10213 C C . LEU B 1 562 ? -0.227 -46.438 -12.875 1 94.94 562 LEU B C 1
ATOM 10215 O O . LEU B 1 562 ? 0.159 -45.594 -12.055 1 94.94 562 LEU B O 1
ATOM 10219 N N . CYS B 1 563 ? -0.863 -47.5 -12.531 1 94.81 563 CYS B N 1
ATOM 10220 C CA . CYS B 1 563 ? -1.16 -47.812 -11.141 1 94.81 563 CYS B CA 1
ATOM 10221 C C . CYS B 1 563 ? 0.12 -48.062 -10.359 1 94.81 563 CYS B C 1
ATOM 10223 O O . CYS B 1 563 ? 0.208 -47.719 -9.172 1 94.81 563 CYS B O 1
ATOM 10225 N N . GLU B 1 564 ? 1.071 -48.562 -11.047 1 93.56 564 GLU B N 1
ATOM 10226 C CA . GLU B 1 564 ? 2.352 -48.844 -10.398 1 93.56 564 GLU B CA 1
ATOM 10227 C C . GLU B 1 564 ? 3.131 -47.562 -10.156 1 93.56 564 GLU B C 1
ATOM 10229 O O . GLU B 1 564 ? 3.852 -47.438 -9.164 1 93.56 564 GLU B O 1
ATOM 10234 N N . LEU B 1 565 ? 2.936 -46.688 -11.016 1 95.44 565 LEU B N 1
ATOM 10235 C CA . LEU B 1 565 ? 3.635 -45.406 -10.898 1 95.44 565 LEU B CA 1
ATOM 10236 C C . LEU B 1 565 ? 2.971 -44.5 -9.859 1 95.44 565 LEU B C 1
ATOM 10238 O O . LEU B 1 565 ? 3.607 -43.594 -9.312 1 95.44 565 LEU B O 1
ATOM 10242 N N . CYS B 1 566 ? 1.703 -44.75 -9.633 1 96.06 566 CYS B N 1
ATOM 10243 C CA . CYS B 1 566 ? 0.951 -44.031 -8.609 1 96.06 566 CYS B CA 1
ATOM 10244 C C . CYS B 1 566 ? 0.381 -44.969 -7.574 1 96.06 566 CYS B C 1
ATOM 10246 O O . CYS B 1 566 ? -0.837 -45.125 -7.469 1 96.06 566 CYS B O 1
ATOM 10248 N N . PRO B 1 567 ? 1.223 -45.406 -6.781 1 94.19 567 PRO B N 1
ATOM 10249 C CA . PRO B 1 567 ? 0.803 -46.5 -5.887 1 94.19 567 PRO B CA 1
ATOM 10250 C C . PRO B 1 567 ? -0.286 -46.062 -4.906 1 94.19 567 PRO B C 1
ATOM 10252 O O . PRO B 1 567 ? -1.108 -46.875 -4.488 1 94.19 567 PRO B O 1
ATOM 10255 N N . ARG B 1 568 ? -0.36 -44.875 -4.602 1 95.25 568 ARG B N 1
ATOM 10256 C CA . ARG B 1 568 ? -1.324 -44.406 -3.604 1 95.25 568 ARG B CA 1
ATOM 10257 C C . ARG B 1 568 ? -2.693 -44.188 -4.234 1 95.25 568 ARG B C 1
ATOM 10259 O O . ARG B 1 568 ? -3.695 -44.062 -3.527 1 95.25 568 ARG B O 1
ATOM 10266 N N . ALA B 1 569 ? -2.75 -44.094 -5.523 1 95.44 569 ALA B N 1
ATOM 10267 C CA . ALA B 1 569 ? -4.02 -44 -6.234 1 95.44 569 ALA B CA 1
ATOM 10268 C C . ALA B 1 569 ? -4.555 -45.375 -6.633 1 95.44 569 ALA B C 1
ATOM 10270 O O . ALA B 1 569 ? -5.727 -45.5 -6.977 1 95.44 569 ALA B O 1
ATOM 10271 N N . LYS B 1 570 ? -3.754 -46.344 -6.512 1 93.44 570 LYS B N 1
ATOM 10272 C CA . LYS B 1 570 ? -4.09 -47.719 -6.91 1 93.44 570 LYS B CA 1
ATOM 10273 C C . LYS B 1 570 ? -5.145 -48.312 -5.98 1 93.44 570 LYS B C 1
ATOM 10275 O O . LYS B 1 570 ? -5.043 -48.188 -4.758 1 93.44 570 LYS B O 1
ATOM 10280 N N . PRO B 1 571 ? -6.168 -48.906 -6.609 1 91.75 571 PRO B N 1
ATOM 10281 C CA . PRO B 1 571 ? -7.145 -49.594 -5.762 1 91.75 571 PRO B CA 1
ATOM 10282 C C . PRO B 1 571 ? -6.512 -50.688 -4.898 1 91.75 571 PRO B C 1
ATOM 10284 O O . PRO B 1 571 ? -5.625 -51.406 -5.363 1 91.75 571 PRO B O 1
ATOM 10287 N N . SER B 1 572 ? -6.977 -50.844 -3.74 1 86.94 572 SER B N 1
ATOM 10288 C CA . SER B 1 572 ? -6.379 -51.75 -2.764 1 86.94 572 SER B CA 1
ATOM 10289 C C . SER B 1 572 ? -6.766 -53.188 -3.045 1 86.94 572 SER B C 1
ATOM 10291 O O . SER B 1 572 ? -5.984 -54.125 -2.791 1 86.94 572 SER B O 1
ATOM 10293 N N . TYR B 1 573 ? -7.938 -53.344 -3.668 1 90.38 573 TYR B N 1
ATOM 10294 C CA . TYR B 1 573 ? -8.453 -54.719 -3.844 1 90.38 573 TYR B CA 1
ATOM 10295 C C . TYR B 1 573 ? -8.289 -55.156 -5.289 1 90.38 573 TYR B C 1
ATOM 10297 O O . TYR B 1 573 ? -8.438 -54.375 -6.219 1 90.38 573 TYR B O 1
ATOM 10305 N N . HIS B 1 574 ? -8.078 -56.406 -5.418 1 91.25 574 HIS B N 1
ATOM 10306 C CA . HIS B 1 574 ? -7.844 -57 -6.73 1 91.25 574 HIS B CA 1
ATOM 10307 C C . HIS B 1 574 ? -9.078 -56.875 -7.621 1 91.25 574 HIS B C 1
ATOM 10309 O O . HIS B 1 574 ? -8.961 -56.688 -8.828 1 91.25 574 HIS B O 1
ATOM 10315 N N . ASN B 1 575 ? -10.18 -57.062 -6.992 1 91.81 575 ASN B N 1
ATOM 10316 C CA . ASN B 1 575 ? -11.414 -56.938 -7.758 1 91.81 575 ASN B CA 1
ATOM 10317 C C . ASN B 1 575 ? -11.594 -55.562 -8.352 1 91.81 575 ASN B C 1
ATOM 10319 O O . ASN B 1 575 ? -12.07 -55.406 -9.477 1 91.81 575 ASN B O 1
ATOM 10323 N N . GLU B 1 576 ? -11.18 -54.625 -7.562 1 93.25 576 GLU B N 1
ATOM 10324 C CA . GLU B 1 576 ? -11.297 -53.25 -8.039 1 93.25 576 GLU B CA 1
ATOM 10325 C C . GLU B 1 576 ? -10.273 -52.938 -9.141 1 93.25 576 GLU B C 1
ATOM 10327 O O . GLU B 1 576 ? -10.555 -52.188 -10.07 1 93.25 576 GLU B O 1
ATOM 10332 N N . LEU B 1 577 ? -9.164 -53.594 -8.984 1 93.38 577 LEU B N 1
ATOM 10333 C CA . LEU B 1 577 ? -8.133 -53.438 -10.008 1 93.38 577 LEU B CA 1
ATOM 10334 C C . LEU B 1 577 ? -8.586 -54.031 -11.328 1 93.38 577 LEU B C 1
ATOM 10336 O O . LEU B 1 577 ? -8.352 -53.469 -12.391 1 93.38 577 LEU B O 1
ATOM 10340 N N . GLN B 1 578 ? -9.195 -55.188 -11.234 1 93.19 578 GLN B N 1
ATOM 10341 C CA . GLN B 1 578 ? -9.734 -55.812 -12.43 1 93.19 578 GLN B CA 1
ATOM 10342 C C . GLN B 1 578 ? -10.836 -54.969 -13.055 1 93.19 578 GLN B C 1
ATOM 10344 O O . GLN B 1 578 ? -10.891 -54.812 -14.281 1 93.19 578 GLN B O 1
ATOM 10349 N N . GLN B 1 579 ? -11.57 -54.469 -12.172 1 94.06 579 GLN B N 1
ATOM 10350 C CA . GLN B 1 579 ? -12.641 -53.625 -12.656 1 94.06 579 GLN B CA 1
ATOM 10351 C C . GLN B 1 579 ? -12.078 -52.406 -13.367 1 94.06 579 GLN B C 1
ATOM 10353 O O . GLN B 1 579 ? -12.609 -51.969 -14.391 1 94.06 579 GLN B O 1
ATOM 10358 N N . LEU B 1 580 ? -11.047 -51.812 -12.797 1 95.94 580 LEU B N 1
ATOM 10359 C CA . LEU B 1 580 ? -10.367 -50.688 -13.406 1 95.94 580 LEU B CA 1
ATOM 10360 C C . LEU B 1 580 ? -9.906 -51.031 -14.82 1 95.94 580 LEU B C 1
ATOM 10362 O O . LEU B 1 580 ? -10.156 -50.25 -15.758 1 95.94 580 LEU B O 1
ATOM 10366 N N . ASP B 1 581 ? -9.305 -52.125 -14.945 1 93.88 581 ASP B N 1
ATOM 10367 C CA . ASP B 1 581 ? -8.766 -52.562 -16.234 1 93.88 581 ASP B CA 1
ATOM 10368 C C . ASP B 1 581 ? -9.891 -52.875 -17.219 1 93.88 581 ASP B C 1
ATOM 10370 O O . ASP B 1 581 ? -9.781 -52.562 -18.406 1 93.88 581 ASP B O 1
ATOM 10374 N N . ASP B 1 582 ? -10.961 -53.469 -16.734 1 94.06 582 ASP B N 1
ATOM 10375 C CA . ASP B 1 582 ? -12.109 -53.781 -17.594 1 94.06 582 ASP B CA 1
ATOM 10376 C C . ASP B 1 582 ? -12.766 -52.5 -18.109 1 94.06 582 ASP B C 1
ATOM 10378 O O . ASP B 1 582 ? -13.117 -52.406 -19.281 1 94.06 582 ASP B O 1
ATOM 10382 N N . GLU B 1 583 ? -12.891 -51.625 -17.188 1 95.25 583 GLU B N 1
ATOM 10383 C CA . GLU B 1 583 ? -13.508 -50.344 -17.578 1 95.25 583 GLU B CA 1
ATOM 10384 C C . GLU B 1 583 ? -12.648 -49.625 -18.594 1 95.25 583 GLU B C 1
ATOM 10386 O O . GLU B 1 583 ? -13.172 -49 -19.516 1 95.25 583 GLU B O 1
ATOM 10391 N N . TRP B 1 584 ? -11.367 -49.688 -18.422 1 95.31 584 TRP B N 1
ATOM 10392 C CA . TRP B 1 584 ? -10.43 -49.062 -19.359 1 95.31 584 TRP B CA 1
ATOM 10393 C C . TRP B 1 584 ? -10.57 -49.656 -20.75 1 95.31 584 TRP B C 1
ATOM 10395 O O . TRP B 1 584 ? -10.641 -48.938 -21.75 1 95.31 584 TRP B O 1
ATOM 10405 N N . ARG B 1 585 ? -10.703 -50.844 -20.828 1 92.44 585 ARG B N 1
ATOM 10406 C CA . ARG B 1 585 ? -10.805 -51.562 -22.094 1 92.44 585 ARG B CA 1
ATOM 10407 C C . ARG B 1 585 ? -12.156 -51.281 -22.766 1 92.44 585 ARG B C 1
ATOM 10409 O O . ARG B 1 585 ? -12.242 -51.188 -23.984 1 92.44 585 ARG B O 1
ATOM 10416 N N . ARG B 1 586 ? -13.141 -51.125 -21.969 1 92.25 586 ARG B N 1
ATOM 10417 C CA . ARG B 1 586 ? -14.5 -50.938 -22.453 1 92.25 586 ARG B CA 1
ATOM 10418 C C . ARG B 1 586 ? -14.703 -49.5 -22.984 1 92.25 586 ARG B C 1
ATOM 10420 O O . ARG B 1 586 ? -15.469 -49.281 -23.922 1 92.25 586 ARG B O 1
ATOM 10427 N N . LEU B 1 587 ? -14.062 -48.594 -22.391 1 93.94 587 LEU B N 1
ATOM 10428 C CA . LEU B 1 587 ? -14.312 -47.188 -22.641 1 93.94 587 LEU B CA 1
ATOM 10429 C C . LEU B 1 587 ? -14.117 -46.875 -24.125 1 93.94 587 LEU B C 1
ATOM 10431 O O . LEU B 1 587 ? -14.867 -46.062 -24.688 1 93.94 587 LEU B O 1
ATOM 10435 N N . SER B 1 588 ? -13.141 -47.406 -24.797 1 90 588 SER B N 1
ATOM 10436 C CA . SER B 1 588 ? -12.867 -47.125 -26.203 1 90 588 SER B CA 1
ATOM 10437 C C . SER B 1 588 ? -13.938 -47.719 -27.109 1 90 588 SER B C 1
ATOM 10439 O O . SER B 1 588 ? -14.102 -47.281 -28.25 1 90 588 SER B O 1
ATOM 10441 N N . LEU B 1 589 ? -14.609 -48.625 -26.531 1 88.88 589 LEU B N 1
ATOM 10442 C CA . LEU B 1 589 ? -15.609 -49.344 -27.328 1 88.88 589 LEU B CA 1
ATOM 10443 C C . LEU B 1 589 ? -16.969 -48.656 -27.203 1 88.88 589 LEU B C 1
ATOM 10445 O O . LEU B 1 589 ? -17.812 -48.781 -28.094 1 88.88 589 LEU B O 1
ATOM 10449 N N . ASP B 1 590 ? -17.109 -48.094 -26.156 1 86.75 590 ASP B N 1
ATOM 10450 C CA . ASP B 1 590 ? -18.406 -47.469 -25.891 1 86.75 590 ASP B CA 1
ATOM 10451 C C . ASP B 1 590 ? -18.578 -46.188 -26.672 1 86.75 590 ASP B C 1
ATOM 10453 O O . ASP B 1 590 ? -17.609 -45.469 -26.922 1 86.75 590 ASP B O 1
ATOM 10457 N N . GLN B 1 591 ? -19.766 -45.969 -27.141 1 82.69 591 GLN B N 1
ATOM 10458 C CA . GLN B 1 591 ? -20.094 -44.688 -27.781 1 82.69 591 GLN B CA 1
ATOM 10459 C C . GLN B 1 591 ? -20.5 -43.625 -26.734 1 82.69 591 GLN B C 1
ATOM 10461 O O . GLN B 1 591 ? -21.578 -43.719 -26.156 1 82.69 591 GLN B O 1
ATOM 10466 N N . VAL B 1 592 ? -19.594 -42.781 -26.516 1 86.81 592 VAL B N 1
ATOM 10467 C CA . VAL B 1 592 ? -19.859 -41.75 -25.531 1 86.81 592 VAL B CA 1
ATOM 10468 C C . VAL B 1 592 ? -20.531 -40.562 -26.203 1 86.81 592 VAL B C 1
ATOM 10470 O O . VAL B 1 592 ? -20.391 -40.344 -27.406 1 86.81 592 VAL B O 1
ATOM 10473 N N . SER B 1 593 ? -21.344 -39.781 -25.547 1 88.56 593 SER B N 1
ATOM 10474 C CA . SER B 1 593 ? -22.047 -38.625 -26.047 1 88.56 593 SER B CA 1
ATOM 10475 C C . SER B 1 593 ? -21.062 -37.594 -26.609 1 88.56 593 SER B C 1
ATOM 10477 O O . SER B 1 593 ? -19.938 -37.469 -26.125 1 88.56 593 SER B O 1
ATOM 10479 N N . PRO B 1 594 ? -21.484 -36.875 -27.609 1 88.44 594 PRO B N 1
ATOM 10480 C CA . PRO B 1 594 ? -20.625 -35.844 -28.203 1 88.44 594 PRO B CA 1
ATOM 10481 C C . PRO B 1 594 ? -20.156 -34.812 -27.203 1 88.44 594 PRO B C 1
ATOM 10483 O O . PRO B 1 594 ? -19.047 -34.281 -27.297 1 88.44 594 PRO B O 1
ATOM 10486 N N . ASP B 1 595 ? -20.984 -34.5 -26.281 1 89.62 595 ASP B N 1
ATOM 10487 C CA . ASP B 1 595 ? -20.625 -33.5 -25.25 1 89.62 595 ASP B CA 1
ATOM 10488 C C . ASP B 1 595 ? -19.422 -34 -24.438 1 89.62 595 ASP B C 1
ATOM 10490 O O . ASP B 1 595 ? -18.578 -33.188 -24.047 1 89.62 595 ASP B O 1
ATOM 10494 N N . VAL B 1 596 ? -19.359 -35.25 -24.25 1 91 596 VAL B N 1
ATOM 10495 C CA . VAL B 1 596 ? -18.266 -35.844 -23.5 1 91 596 VAL B CA 1
ATOM 10496 C C . VAL B 1 596 ? -17.031 -35.969 -24.406 1 91 596 VAL B C 1
ATOM 10498 O O . VAL B 1 596 ? -15.906 -35.688 -23.984 1 91 596 VAL B O 1
ATOM 10501 N N . ALA B 1 597 ? -17.25 -36.312 -25.609 1 89.25 597 ALA B N 1
ATOM 10502 C CA . ALA B 1 597 ? -16.156 -36.562 -26.547 1 89.25 597 ALA B CA 1
ATOM 10503 C C . ALA B 1 597 ? -15.445 -35.281 -26.938 1 89.25 597 ALA B C 1
ATOM 10505 O O . ALA B 1 597 ? -14.242 -35.281 -27.203 1 89.25 597 ALA B O 1
ATOM 10506 N N . GLN B 1 598 ? -16.078 -34.188 -26.875 1 89.69 598 GLN B N 1
ATOM 10507 C CA . GLN B 1 598 ? -15.508 -32.906 -27.312 1 89.69 598 GLN B CA 1
ATOM 10508 C C . GLN B 1 598 ? -14.922 -32.125 -26.141 1 89.69 598 GLN B C 1
ATOM 10510 O O . GLN B 1 598 ? -14.328 -31.062 -26.328 1 89.69 598 GLN B O 1
ATOM 10515 N N . GLU B 1 599 ? -15.031 -32.75 -25 1 90.75 599 GLU B N 1
ATOM 10516 C CA . GLU B 1 599 ? -14.5 -32.062 -23.828 1 90.75 599 GLU B CA 1
ATOM 10517 C C . GLU B 1 599 ? -12.977 -32 -23.875 1 90.75 599 GLU B C 1
ATOM 10519 O O . GLU B 1 599 ? -12.312 -33 -24.062 1 90.75 599 GLU B O 1
ATOM 10524 N N . LYS B 1 600 ? -12.453 -30.766 -23.719 1 89.5 600 LYS B N 1
ATOM 10525 C CA . LYS B 1 600 ? -11.016 -30.578 -23.844 1 89.5 600 LYS B CA 1
ATOM 10526 C C . LYS B 1 600 ? -10.328 -30.594 -22.484 1 89.5 600 LYS B C 1
ATOM 10528 O O . LYS B 1 600 ? -9.156 -30.969 -22.375 1 89.5 600 LYS B O 1
ATOM 10533 N N . GLU B 1 601 ? -11.039 -30.234 -21.453 1 94.56 601 GLU B N 1
ATOM 10534 C CA . GLU B 1 601 ? -10.461 -30.234 -20.125 1 94.56 601 GLU B CA 1
ATOM 10535 C C . GLU B 1 601 ? -10.484 -31.641 -19.516 1 94.56 601 GLU B C 1
ATOM 10537 O O . GLU B 1 601 ? -11.555 -32.219 -19.328 1 94.56 601 GLU B O 1
ATOM 10542 N N . VAL B 1 602 ? -9.336 -32.156 -19.172 1 96.81 602 VAL B N 1
ATOM 10543 C CA . VAL B 1 602 ? -9.148 -33.531 -18.828 1 96.81 602 VAL B CA 1
ATOM 10544 C C . VAL B 1 602 ? -9.945 -33.875 -17.578 1 96.81 602 VAL B C 1
ATOM 10546 O O . VAL B 1 602 ? -10.562 -34.938 -17.484 1 96.81 602 VAL B O 1
ATOM 10549 N N . ASP B 1 603 ? -9.922 -33 -16.562 1 96.5 603 ASP B N 1
ATOM 10550 C CA . ASP B 1 603 ? -10.641 -33.281 -15.32 1 96.5 603 ASP B CA 1
ATOM 10551 C C . ASP B 1 603 ? -12.148 -33.25 -15.531 1 96.5 603 ASP B C 1
ATOM 10553 O O . ASP B 1 603 ? -12.883 -34.062 -14.992 1 96.5 603 ASP B O 1
ATOM 10557 N N . VAL B 1 604 ? -12.625 -32.344 -16.359 1 96.62 604 VAL B N 1
ATOM 10558 C CA . VAL B 1 604 ? -14.047 -32.25 -16.656 1 96.62 604 VAL B CA 1
ATOM 10559 C C . VAL B 1 604 ? -14.492 -33.5 -17.453 1 96.62 604 VAL B C 1
ATOM 10561 O O . VAL B 1 604 ? -15.594 -34 -17.25 1 96.62 604 VAL B O 1
ATOM 10564 N N . PHE B 1 605 ? -13.648 -33.969 -18.344 1 96.69 605 PHE B N 1
ATOM 10565 C CA . PHE B 1 605 ? -13.906 -35.156 -19.125 1 96.69 605 PHE B CA 1
ATOM 10566 C C . PHE B 1 605 ? -14.133 -36.375 -18.219 1 96.69 605 PHE B C 1
ATOM 10568 O O . PHE B 1 605 ? -15.148 -37.062 -18.344 1 96.69 605 PHE B O 1
ATOM 10575 N N . TRP B 1 606 ? -13.273 -36.562 -17.375 1 97.38 606 TRP B N 1
ATOM 10576 C CA . TRP B 1 606 ? -13.367 -37.719 -16.5 1 97.38 606 TRP B CA 1
ATOM 10577 C C . TRP B 1 606 ? -14.516 -37.594 -15.516 1 97.38 606 TRP B C 1
ATOM 10579 O O . TRP B 1 606 ? -15.094 -38.594 -15.086 1 97.38 606 TRP B O 1
ATOM 10589 N N . HIS B 1 607 ? -14.82 -36.312 -15.086 1 96.81 607 HIS B N 1
ATOM 10590 C CA . HIS B 1 607 ? -16.031 -36.094 -14.305 1 96.81 607 HIS B CA 1
ATOM 10591 C C . HIS B 1 607 ? -17.266 -36.531 -15.07 1 96.81 607 HIS B C 1
ATOM 10593 O O . HIS B 1 607 ? -18.141 -37.219 -14.516 1 96.81 607 HIS B O 1
ATOM 10599 N N . LYS B 1 608 ? -17.375 -36.188 -16.344 1 95.75 608 LYS B N 1
ATOM 10600 C CA . LYS B 1 608 ? -18.531 -36.531 -17.172 1 95.75 608 LYS B CA 1
ATOM 10601 C C . LYS B 1 608 ? -18.625 -38.062 -17.344 1 95.75 608 LYS B C 1
ATOM 10603 O O . LYS B 1 608 ? -19.719 -38.594 -17.359 1 95.75 608 LYS B O 1
ATOM 10608 N N . ILE B 1 609 ? -17.484 -38.656 -17.484 1 96 609 ILE B N 1
ATOM 10609 C CA . ILE B 1 609 ? -17.438 -40.125 -17.625 1 96 609 ILE B CA 1
ATOM 10610 C C . ILE B 1 609 ? -17.984 -40.781 -16.359 1 96 609 ILE B C 1
ATOM 10612 O O . ILE B 1 609 ? -18.719 -41.75 -16.422 1 96 609 ILE B O 1
ATOM 10616 N N . SER B 1 610 ? -17.656 -40.25 -15.234 1 95.25 610 SER B N 1
ATOM 10617 C CA . SER B 1 610 ? -18.109 -40.781 -13.961 1 95.25 610 SER B CA 1
ATOM 10618 C C . SER B 1 610 ? -19.609 -40.656 -13.805 1 95.25 610 SER B C 1
ATOM 10620 O O . SER B 1 610 ? -20.219 -41.375 -13.008 1 95.25 610 SER B O 1
ATOM 10622 N N . GLN B 1 611 ? -20.188 -39.781 -14.555 1 92.94 611 GLN B N 1
ATOM 10623 C CA . GLN B 1 611 ? -21.625 -39.5 -14.422 1 92.94 611 GLN B CA 1
ATOM 10624 C C . GLN B 1 611 ? -22.438 -40.375 -15.383 1 92.94 611 GLN B C 1
ATOM 10626 O O . GLN B 1 611 ? -23.656 -40.438 -15.281 1 92.94 611 GLN B O 1
ATOM 10631 N N . ILE B 1 612 ? -21.812 -41 -16.25 1 92.31 612 ILE B N 1
ATOM 10632 C CA . ILE B 1 612 ? -22.516 -41.844 -17.219 1 92.31 612 ILE B CA 1
ATOM 10633 C C . ILE B 1 612 ? -23.188 -43.031 -16.516 1 92.31 612 ILE B C 1
ATOM 10635 O O . ILE B 1 612 ? -22.516 -43.781 -15.797 1 92.31 612 ILE B O 1
ATOM 10639 N N . ALA B 1 613 ? -24.438 -43.062 -16.609 1 90.25 613 ALA B N 1
ATOM 10640 C CA . ALA B 1 613 ? -25.219 -44.125 -15.992 1 90.25 613 ALA B CA 1
ATOM 10641 C C . ALA B 1 613 ? -26.203 -44.719 -16.984 1 90.25 613 ALA B C 1
ATOM 10643 O O . ALA B 1 613 ? -26.781 -44 -17.812 1 90.25 613 ALA B O 1
ATOM 10644 N N . ILE B 1 614 ? -26.203 -46 -17.047 1 84.44 614 ILE B N 1
ATOM 10645 C CA . ILE B 1 614 ? -27.188 -46.75 -17.828 1 84.44 614 ILE B CA 1
ATOM 10646 C C . ILE B 1 614 ? -28.156 -47.469 -16.891 1 84.44 614 ILE B C 1
ATOM 10648 O O . ILE B 1 614 ? -27.75 -48.219 -16.016 1 84.44 614 ILE B O 1
ATOM 10652 N N . ASP B 1 615 ? -29.453 -47.281 -17.016 1 84.88 615 ASP B N 1
ATOM 10653 C CA . ASP B 1 615 ? -30.516 -47.844 -16.203 1 84.88 615 ASP B CA 1
ATOM 10654 C C . ASP B 1 615 ? -30.281 -47.594 -14.727 1 84.88 615 ASP B C 1
ATOM 10656 O O . ASP B 1 615 ? -30.422 -48.5 -13.906 1 84.88 615 ASP B O 1
ATOM 10660 N N . GLY B 1 616 ? -29.672 -46.406 -14.367 1 83.88 616 GLY B N 1
ATOM 10661 C CA . GLY B 1 616 ? -29.5 -46 -12.984 1 83.88 616 GLY B CA 1
ATOM 10662 C C . GLY B 1 616 ? -28.172 -46.406 -12.383 1 83.88 616 GLY B C 1
ATOM 10663 O O . GLY B 1 616 ? -27.828 -46.031 -11.273 1 83.88 616 GLY B O 1
ATOM 10664 N N . GLU B 1 617 ? -27.531 -47.281 -13.047 1 87.62 617 GLU B N 1
ATOM 10665 C CA . GLU B 1 617 ? -26.234 -47.75 -12.539 1 87.62 617 GLU B CA 1
ATOM 10666 C C . GLU B 1 617 ? -25.078 -47.094 -13.289 1 87.6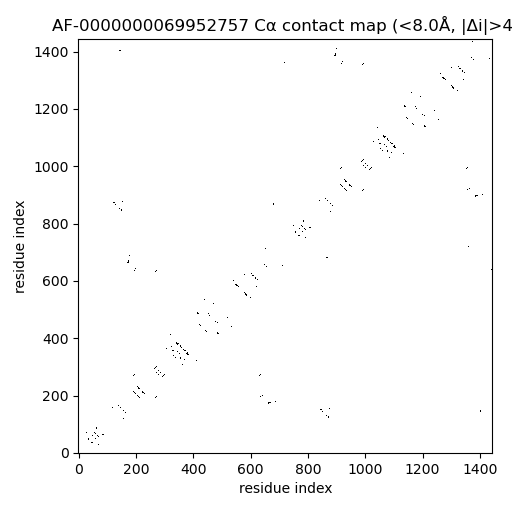2 617 GLU B C 1
ATOM 10668 O O . GLU B 1 617 ? -25.094 -47.031 -14.523 1 87.62 617 GLU B O 1
ATOM 10673 N N . LYS B 1 618 ? -24.141 -46.75 -12.516 1 90.88 618 LYS B N 1
ATOM 10674 C CA . LYS B 1 618 ? -22.984 -46.125 -13.125 1 90.88 618 LYS B CA 1
ATOM 10675 C C . LYS B 1 618 ? -22.188 -47.125 -13.961 1 90.88 618 LYS B C 1
ATOM 10677 O O . LYS B 1 618 ? -21.938 -48.25 -13.508 1 90.88 618 LYS B O 1
ATOM 10682 N N . THR B 1 619 ? -21.891 -46.781 -15.133 1 90.69 619 THR B N 1
ATOM 10683 C CA . THR B 1 619 ? -21.172 -47.625 -16.062 1 90.69 619 THR B CA 1
ATOM 10684 C C . THR B 1 619 ? -19.688 -47.719 -15.695 1 90.69 619 THR B C 1
ATOM 10686 O O . THR B 1 619 ? -19.062 -48.75 -15.82 1 90.69 619 THR B O 1
ATOM 10689 N N . TYR B 1 620 ? -19.172 -46.531 -15.312 1 94.75 620 TYR B N 1
ATOM 10690 C CA . TYR B 1 620 ? -17.781 -46.438 -14.906 1 94.75 620 TYR B CA 1
ATOM 10691 C C . TYR B 1 620 ? -17.656 -45.938 -13.469 1 94.75 620 TYR B C 1
ATOM 10693 O O . TYR B 1 620 ? -18.234 -44.906 -13.109 1 94.75 620 TYR B O 1
ATOM 10701 N N . THR B 1 621 ? -16.953 -46.625 -12.672 1 93.75 621 THR B N 1
ATOM 10702 C CA . THR B 1 621 ? -16.859 -46.25 -11.266 1 93.75 621 THR B CA 1
ATOM 10703 C C . THR B 1 621 ? -15.391 -46.156 -10.836 1 93.75 621 THR B C 1
ATOM 10705 O O . THR B 1 621 ? -14.93 -45.094 -10.438 1 93.75 621 THR B O 1
ATOM 10708 N N . VAL B 1 622 ? -14.648 -47.156 -11.102 1 95.81 622 VAL B N 1
ATOM 10709 C CA . VAL B 1 622 ? -13.289 -47.25 -10.57 1 95.81 622 VAL B CA 1
ATOM 10710 C C . VAL B 1 622 ? -12.336 -46.438 -11.461 1 95.81 622 VAL B C 1
ATOM 10712 O O . VAL B 1 622 ? -11.438 -45.75 -10.961 1 95.81 622 VAL B O 1
ATOM 10715 N N . LEU B 1 623 ? -12.594 -46.5 -12.766 1 96.5 623 LEU B N 1
ATOM 10716 C CA . LEU B 1 623 ? -11.703 -45.875 -13.734 1 96.5 623 LEU B CA 1
ATOM 10717 C C . LEU B 1 623 ? -11.711 -44.375 -13.562 1 96.5 623 LEU B C 1
ATOM 10719 O O . LEU B 1 623 ? -10.656 -43.75 -13.406 1 96.5 623 LEU B O 1
ATOM 10723 N N . PRO B 1 624 ? -12.875 -43.719 -13.547 1 96.94 624 PRO B N 1
ATOM 10724 C CA . PRO B 1 624 ? -12.867 -42.281 -13.359 1 96.94 624 PRO B CA 1
ATOM 10725 C C . PRO B 1 624 ? -12.32 -41.875 -11.992 1 96.94 624 PRO B C 1
ATOM 10727 O O . PRO B 1 624 ? -11.672 -40.812 -11.867 1 96.94 624 PRO B O 1
ATOM 10730 N N . GLN B 1 625 ? -12.547 -42.594 -11.023 1 95.81 625 GLN B N 1
ATOM 10731 C CA . GLN B 1 625 ? -12.031 -42.312 -9.695 1 95.81 625 GLN B CA 1
ATOM 10732 C C . GLN B 1 625 ? -10.5 -42.312 -9.68 1 95.81 625 GLN B C 1
ATOM 10734 O O . GLN B 1 625 ? -9.867 -41.469 -9.078 1 95.81 625 GLN B O 1
ATOM 10739 N N . PHE B 1 626 ? -9.977 -43.344 -10.305 1 97.19 626 PHE B N 1
ATOM 10740 C CA . PHE B 1 626 ? -8.531 -43.469 -10.406 1 97.19 626 PHE B CA 1
ATOM 10741 C C . PHE B 1 626 ? -7.938 -42.312 -11.195 1 97.19 626 PHE B C 1
ATOM 10743 O O . PHE B 1 626 ? -6.973 -41.656 -10.758 1 97.19 626 PHE B O 1
ATOM 10750 N N . ALA B 1 627 ? -8.516 -42.031 -12.336 1 97.69 627 ALA B N 1
ATOM 10751 C CA . ALA B 1 627 ? -8.016 -40.969 -13.203 1 97.69 627 ALA B CA 1
ATOM 10752 C C . ALA B 1 627 ? -8.062 -39.625 -12.484 1 97.69 627 ALA B C 1
ATOM 10754 O O . ALA B 1 627 ? -7.094 -38.844 -12.516 1 97.69 627 ALA B O 1
ATOM 10755 N N . LEU B 1 628 ? -9.203 -39.344 -11.852 1 97.81 628 LEU B N 1
ATOM 10756 C CA . LEU B 1 628 ? -9.383 -38.062 -11.164 1 97.81 628 LEU B CA 1
ATOM 10757 C C . LEU B 1 628 ? -8.422 -37.938 -9.984 1 97.81 628 LEU B C 1
ATOM 10759 O O . LEU B 1 628 ? -7.953 -36.844 -9.664 1 97.81 628 LEU B O 1
ATOM 10763 N N . ALA B 1 629 ? -8.109 -39 -9.336 1 97.62 629 ALA B N 1
ATOM 10764 C CA . ALA B 1 629 ? -7.137 -38.969 -8.242 1 97.62 629 ALA B CA 1
ATOM 10765 C C . ALA B 1 629 ? -5.742 -38.625 -8.758 1 97.62 629 ALA B C 1
ATOM 10767 O O . ALA B 1 629 ? -5.07 -37.75 -8.188 1 97.62 629 ALA B O 1
ATOM 10768 N N . VAL B 1 630 ? -5.352 -39.219 -9.812 1 97.62 630 VAL B N 1
ATOM 10769 C CA . VAL B 1 630 ? -4.023 -39 -10.375 1 97.62 630 VAL B CA 1
ATOM 10770 C C . VAL B 1 630 ? -3.895 -37.562 -10.875 1 97.62 630 VAL B C 1
ATOM 10772 O O . VAL B 1 630 ? -2.838 -36.938 -10.727 1 97.62 630 VAL B O 1
ATOM 10775 N N . LEU B 1 631 ? -4.996 -37.031 -11.359 1 97.5 631 LEU B N 1
ATOM 10776 C CA . LEU B 1 631 ? -4.992 -35.719 -11.969 1 97.5 631 LEU B CA 1
ATOM 10777 C C . LEU B 1 631 ? -4.906 -34.625 -10.898 1 97.5 631 LEU B C 1
ATOM 10779 O O . LEU B 1 631 ? -4.742 -33.438 -11.227 1 97.5 631 LEU B O 1
ATOM 10783 N N . THR B 1 632 ? -4.945 -34.938 -9.625 1 97.44 632 THR B N 1
ATOM 10784 C CA . THR B 1 632 ? -4.812 -33.969 -8.547 1 97.44 632 THR B CA 1
ATOM 10785 C C . THR B 1 632 ? -3.352 -33.562 -8.359 1 97.44 632 THR B C 1
ATOM 10787 O O . THR B 1 632 ? -3.051 -32.625 -7.637 1 97.44 632 THR B O 1
ATOM 10790 N N . LEU B 1 633 ? -2.443 -34.25 -8.992 1 96.12 633 LEU B N 1
ATOM 10791 C CA . LEU B 1 633 ? -1.025 -33.906 -8.906 1 96.12 633 LEU B CA 1
ATOM 10792 C C . LEU B 1 633 ? -0.767 -32.5 -9.422 1 96.12 633 LEU B C 1
ATOM 10794 O O . LEU B 1 633 ? -1.151 -32.188 -10.547 1 96.12 633 LEU B O 1
ATOM 10798 N N . PRO B 1 634 ? -0.134 -31.703 -8.57 1 92.56 634 PRO B N 1
ATOM 10799 C CA . PRO B 1 634 ? 0.087 -30.312 -8.984 1 92.56 634 PRO B CA 1
ATOM 10800 C C . PRO B 1 634 ? 1.26 -30.172 -9.953 1 92.56 634 PRO B C 1
ATOM 10802 O O . PRO B 1 634 ? 2.256 -30.891 -9.836 1 92.56 634 PRO B O 1
ATOM 10805 N N . HIS B 1 635 ? 1.084 -29.328 -10.922 1 87.56 635 HIS B N 1
ATOM 10806 C CA . HIS B 1 635 ? 2.17 -29.078 -11.867 1 87.56 635 HIS B CA 1
ATOM 10807 C C . HIS B 1 635 ? 2.92 -27.797 -11.516 1 87.56 635 HIS B C 1
ATOM 10809 O O . HIS B 1 635 ? 4.035 -27.578 -12 1 87.56 635 HIS B O 1
ATOM 10815 N N . SER B 1 636 ? 2.262 -26.969 -10.719 1 87.81 636 SER B N 1
ATOM 10816 C CA . SER B 1 636 ? 2.91 -25.719 -10.336 1 87.81 636 SER B CA 1
ATOM 10817 C C . SER B 1 636 ? 2.406 -25.234 -8.984 1 87.81 636 SER B C 1
ATOM 10819 O O . SER B 1 636 ? 1.427 -25.766 -8.453 1 87.81 636 SER B O 1
ATOM 10821 N N . ASN B 1 637 ? 3.156 -24.234 -8.445 1 86.94 637 ASN B N 1
ATOM 10822 C CA . ASN B 1 637 ? 2.781 -23.594 -7.18 1 86.94 637 ASN B CA 1
ATOM 10823 C C . ASN B 1 637 ? 2.1 -22.25 -7.406 1 86.94 637 ASN B C 1
ATOM 10825 O O . ASN B 1 637 ? 2.107 -21.391 -6.523 1 86.94 637 ASN B O 1
ATOM 10829 N N . ALA B 1 638 ? 1.523 -22.062 -8.516 1 86.94 638 ALA B N 1
ATOM 10830 C CA . ALA B 1 638 ? 0.913 -20.781 -8.891 1 86.94 638 ALA B CA 1
ATOM 10831 C C . ALA B 1 638 ? -0.264 -20.453 -7.98 1 86.94 638 ALA B C 1
ATOM 10833 O O . ALA B 1 638 ? -0.512 -19.281 -7.68 1 86.94 638 ALA B O 1
ATOM 10834 N N . ASP B 1 639 ? -0.964 -21.453 -7.547 1 90.56 639 ASP B N 1
ATOM 10835 C CA . ASP B 1 639 ? -2.125 -21.25 -6.688 1 90.56 639 ASP B CA 1
ATOM 10836 C C . ASP B 1 639 ? -1.713 -20.625 -5.352 1 90.56 639 ASP B C 1
ATOM 10838 O O . ASP B 1 639 ? -2.416 -19.781 -4.816 1 90.56 639 ASP B O 1
ATOM 10842 N N . THR B 1 640 ? -0.617 -21.078 -4.836 1 90.94 640 THR B N 1
ATOM 10843 C CA . THR B 1 640 ? -0.128 -20.516 -3.58 1 90.94 640 THR B CA 1
ATOM 10844 C C . THR B 1 640 ? 0.279 -19.062 -3.756 1 90.94 640 THR B C 1
ATOM 10846 O O . THR B 1 640 ? 0.023 -18.234 -2.883 1 90.94 640 THR B O 1
ATOM 10849 N N . GLU B 1 641 ? 0.885 -18.766 -4.848 1 87.69 641 GLU B N 1
ATOM 10850 C CA . GLU B 1 641 ? 1.295 -17.391 -5.129 1 87.69 641 GLU B CA 1
ATOM 10851 C C . GLU B 1 641 ? 0.087 -16.469 -5.246 1 87.69 641 GLU B C 1
ATOM 10853 O O . GLU B 1 641 ? 0.13 -15.32 -4.797 1 87.69 641 GLU B O 1
ATOM 10858 N N . ARG B 1 642 ? -0.902 -17 -5.883 1 88.56 642 ARG B N 1
ATOM 10859 C CA . ARG B 1 642 ? -2.135 -16.219 -5.988 1 88.56 642 ARG B CA 1
ATOM 10860 C C . ARG B 1 642 ? -2.742 -15.969 -4.613 1 88.56 642 ARG B C 1
ATOM 10862 O O . ARG B 1 642 ? -3.287 -14.891 -4.363 1 88.56 642 ARG B O 1
ATOM 10869 N N . LEU B 1 643 ? -2.666 -16.938 -3.842 1 92.19 643 LEU B N 1
ATOM 10870 C CA . LEU B 1 643 ? -3.186 -16.781 -2.486 1 92.19 643 LEU B CA 1
ATOM 10871 C C . LEU B 1 643 ? -2.404 -15.734 -1.714 1 92.19 643 LEU B C 1
ATOM 10873 O O . LEU B 1 643 ? -2.988 -14.953 -0.96 1 92.19 643 LEU B O 1
ATOM 10877 N N . PHE B 1 644 ? -1.09 -15.734 -1.825 1 89.75 644 PHE B N 1
ATOM 10878 C CA . PHE B 1 644 ? -0.272 -14.742 -1.129 1 89.75 644 PHE B CA 1
ATOM 10879 C C . PHE B 1 644 ? -0.573 -13.336 -1.635 1 89.75 644 PHE B C 1
ATOM 10881 O O . PHE B 1 644 ? -0.516 -12.375 -0.871 1 89.75 644 PHE B O 1
ATOM 10888 N N . SER B 1 645 ? -0.867 -13.266 -2.867 1 87.38 645 SER B N 1
ATOM 10889 C CA . SER B 1 645 ? -1.3 -11.977 -3.393 1 87.38 645 SER B CA 1
ATOM 10890 C C . SER B 1 645 ? -2.568 -11.492 -2.697 1 87.38 645 SER B C 1
ATOM 10892 O O . SER B 1 645 ? -2.678 -10.32 -2.336 1 87.38 645 SER B O 1
ATOM 10894 N N . LYS B 1 646 ? -3.477 -12.367 -2.549 1 90.62 646 LYS B N 1
ATOM 10895 C CA . LYS B 1 646 ? -4.711 -12.039 -1.84 1 90.62 646 LYS B CA 1
ATOM 10896 C C . LYS B 1 646 ? -4.43 -11.703 -0.377 1 90.62 646 LYS B C 1
ATOM 10898 O O . LYS B 1 646 ? -5.078 -10.828 0.201 1 90.62 646 LYS B O 1
ATOM 10903 N N . ASN B 1 647 ? -3.561 -12.469 0.144 1 91.56 647 ASN B N 1
ATOM 10904 C CA . ASN B 1 647 ? -3.139 -12.211 1.517 1 91.56 647 ASN B CA 1
ATOM 10905 C C . ASN B 1 647 ? -2.598 -10.789 1.679 1 91.56 647 ASN B C 1
ATOM 10907 O O . ASN B 1 647 ? -2.898 -10.117 2.666 1 91.56 647 ASN B O 1
ATOM 10911 N N . ASN B 1 648 ? -1.879 -10.336 0.729 1 88.69 648 ASN B N 1
ATOM 10912 C CA . ASN B 1 648 ? -1.284 -9.008 0.771 1 88.69 648 ASN B CA 1
ATOM 10913 C C . ASN B 1 648 ? -2.338 -7.914 0.609 1 88.69 648 ASN B C 1
ATOM 10915 O O . ASN B 1 648 ? -2.145 -6.785 1.061 1 88.69 648 ASN B O 1
ATOM 10919 N N . LEU B 1 649 ? -3.377 -8.234 -0.013 1 89 649 LEU B N 1
ATOM 10920 C CA . LEU B 1 649 ? -4.48 -7.285 -0.149 1 89 649 LEU B CA 1
ATOM 10921 C C . LEU B 1 649 ? -5.273 -7.188 1.149 1 89 649 LEU B C 1
ATOM 10923 O O . LEU B 1 649 ? -5.859 -6.145 1.444 1 89 649 LEU B O 1
ATOM 10927 N N . THR B 1 650 ? -5.305 -8.305 1.803 1 90.5 650 THR B N 1
ATOM 10928 C CA . THR B 1 650 ? -6.031 -8.352 3.068 1 90.5 650 THR B CA 1
ATOM 10929 C C . THR B 1 650 ? -5.227 -7.688 4.18 1 90.5 650 THR B C 1
ATOM 10931 O O . THR B 1 650 ? -5.758 -6.871 4.938 1 90.5 650 THR B O 1
ATOM 10934 N N . LYS B 1 651 ? -4.012 -8.062 4.258 1 89.94 651 LYS B N 1
ATOM 10935 C CA . LYS B 1 651 ? -3.109 -7.484 5.25 1 89.94 651 LYS B CA 1
ATOM 10936 C C . LYS B 1 651 ? -2.238 -6.398 4.629 1 89.94 651 LYS B C 1
ATOM 10938 O O . LYS B 1 651 ? -1.147 -6.68 4.125 1 89.94 651 LYS B O 1
ATOM 10943 N N . THR B 1 652 ? -2.676 -5.203 4.738 1 85.81 652 THR B N 1
ATOM 10944 C CA . THR B 1 652 ? -1.992 -4.066 4.133 1 85.81 652 THR B CA 1
ATOM 10945 C C . THR B 1 652 ? -1.073 -3.385 5.145 1 85.81 652 THR B C 1
ATOM 10947 O O . THR B 1 652 ? -0.958 -3.834 6.285 1 85.81 652 THR B O 1
ATOM 10950 N N . ARG B 1 653 ? -0.447 -2.324 4.727 1 78.06 653 ARG B N 1
ATOM 10951 C CA . ARG B 1 653 ? 0.459 -1.563 5.578 1 78.06 653 ARG B CA 1
ATOM 10952 C C . ARG B 1 653 ? -0.291 -0.931 6.746 1 78.06 653 ARG B C 1
ATOM 10954 O O . ARG B 1 653 ? 0.27 -0.759 7.832 1 78.06 653 ARG B O 1
ATOM 10961 N N . ILE B 1 654 ? -1.515 -0.648 6.445 1 79.25 654 ILE B N 1
ATOM 10962 C CA . ILE B 1 654 ? -2.322 -0.01 7.48 1 79.25 654 ILE B CA 1
ATOM 10963 C C . ILE B 1 654 ? -2.922 -1.073 8.398 1 79.25 654 ILE B C 1
ATOM 10965 O O . ILE B 1 654 ? -3.086 -0.845 9.602 1 79.25 654 ILE B O 1
ATOM 10969 N N . ARG B 1 655 ? -3.178 -2.244 7.809 1 85.25 655 ARG B N 1
ATOM 10970 C CA . ARG B 1 655 ? -3.727 -3.365 8.562 1 85.25 655 ARG B CA 1
ATOM 10971 C C . ARG B 1 655 ? -2.641 -4.379 8.906 1 85.25 655 ARG B C 1
ATOM 10973 O O . ARG B 1 655 ? -2.805 -5.578 8.672 1 85.25 655 ARG B O 1
ATOM 10980 N N . ASN B 1 656 ? -1.547 -3.938 9.484 1 79.25 656 ASN B N 1
ATOM 10981 C CA . ASN B 1 656 ? -0.375 -4.785 9.672 1 79.25 656 ASN B CA 1
ATOM 10982 C C . ASN B 1 656 ? -0.444 -5.562 10.984 1 79.25 656 ASN B C 1
ATOM 10984 O O . ASN B 1 656 ? 0.373 -6.453 11.227 1 79.25 656 ASN B O 1
ATOM 10988 N N . LYS B 1 657 ? -1.466 -5.305 11.766 1 79.88 657 LYS B N 1
ATOM 10989 C CA . LYS B 1 657 ? -1.555 -5.969 13.062 1 79.88 657 LYS B CA 1
ATOM 10990 C C . LYS B 1 657 ? -2.588 -7.09 13.039 1 79.88 657 LYS B C 1
ATOM 10992 O O . LYS B 1 657 ? -2.875 -7.699 14.07 1 79.88 657 LYS B O 1
ATOM 10997 N N . LEU B 1 658 ? -3.109 -7.336 11.93 1 87.75 658 LEU B N 1
ATOM 10998 C CA . LEU B 1 658 ? -4.098 -8.398 11.805 1 87.75 658 LEU B CA 1
ATOM 10999 C C . LEU B 1 658 ? -3.484 -9.758 12.141 1 87.75 658 LEU B C 1
ATOM 11001 O O . LEU B 1 658 ? -2.418 -10.102 11.633 1 87.75 658 LEU B O 1
ATOM 11005 N N . ALA B 1 659 ? -4.16 -10.438 13.008 1 88.81 659 ALA B N 1
ATOM 11006 C CA . ALA B 1 659 ? -3.686 -11.766 13.391 1 88.81 659 ALA B CA 1
ATOM 11007 C C . ALA B 1 659 ? -3.812 -12.75 12.234 1 88.81 659 ALA B C 1
ATOM 11009 O O . ALA B 1 659 ? -4.688 -12.602 11.375 1 88.81 659 ALA B O 1
ATOM 11010 N N . THR B 1 660 ? -2.945 -13.797 12.242 1 91.62 660 THR B N 1
ATOM 11011 C CA . THR B 1 660 ? -2.939 -14.797 11.18 1 91.62 660 THR B CA 1
ATOM 11012 C C . THR B 1 660 ? -4.262 -15.555 11.141 1 91.62 660 THR B C 1
ATOM 11014 O O . THR B 1 660 ? -4.742 -15.93 10.07 1 91.62 660 THR B O 1
ATOM 11017 N N . LYS B 1 661 ? -4.855 -15.766 12.281 1 92.25 661 LYS B N 1
ATOM 11018 C CA . LYS B 1 661 ? -6.141 -16.453 12.352 1 92.25 661 LYS B CA 1
ATOM 11019 C C . LYS B 1 661 ? -7.23 -15.68 11.625 1 92.25 661 LYS B C 1
ATOM 11021 O O . LYS B 1 661 ? -8.047 -16.266 10.906 1 92.25 661 LYS B O 1
ATOM 11026 N N . THR B 1 662 ? -7.211 -14.406 11.844 1 93.88 662 THR B N 1
ATOM 11027 C CA . THR B 1 662 ? -8.195 -13.539 11.211 1 93.88 662 THR B CA 1
ATOM 11028 C C . THR B 1 662 ? -7.957 -13.469 9.703 1 93.88 662 THR B C 1
ATOM 11030 O O . THR B 1 662 ? -8.906 -13.461 8.914 1 93.88 662 THR B O 1
ATOM 11033 N N . VAL B 1 663 ? -6.695 -13.422 9.336 1 94.94 663 VAL B N 1
ATOM 11034 C CA . VAL B 1 663 ? -6.359 -13.398 7.914 1 94.94 663 VAL B CA 1
ATOM 11035 C C . VAL B 1 663 ? -6.836 -14.688 7.254 1 94.94 663 VAL B C 1
ATOM 11037 O O . VAL B 1 663 ? -7.438 -14.656 6.176 1 94.94 663 VAL B O 1
ATOM 11040 N N . LYS B 1 664 ? -6.57 -15.789 7.898 1 96.25 664 LYS B N 1
ATOM 11041 C CA . LYS B 1 664 ? -7.039 -17.078 7.402 1 96.25 664 LYS B CA 1
ATOM 11042 C C . LYS B 1 664 ? -8.555 -17.094 7.254 1 96.25 664 LYS B C 1
ATOM 11044 O O . LYS B 1 664 ? -9.078 -17.547 6.23 1 96.25 664 LYS B O 1
ATOM 11049 N N . GLY B 1 665 ? -9.219 -16.594 8.312 1 96.56 665 GLY B N 1
ATOM 11050 C CA . GLY B 1 665 ? -10.672 -16.516 8.258 1 96.56 665 GLY B CA 1
ATOM 11051 C C . GLY B 1 665 ? -11.188 -15.695 7.09 1 96.56 665 GLY B C 1
ATOM 11052 O O . GLY B 1 665 ? -12.148 -16.094 6.426 1 96.56 665 GLY B O 1
ATOM 11053 N N . ALA B 1 666 ? -10.562 -14.586 6.848 1 96.94 666 ALA B N 1
ATOM 11054 C CA . ALA B 1 666 ? -10.953 -13.711 5.75 1 96.94 666 ALA B CA 1
ATOM 11055 C C . ALA B 1 666 ? -10.727 -14.391 4.398 1 96.94 666 ALA B C 1
ATOM 11057 O O . ALA B 1 666 ? -11.578 -14.312 3.508 1 96.94 666 ALA B O 1
ATOM 11058 N N . LEU B 1 667 ? -9.641 -15.055 4.219 1 97.12 667 LEU B N 1
ATOM 11059 C CA . LEU B 1 667 ? -9.32 -15.742 2.971 1 97.12 667 LEU B CA 1
ATOM 11060 C C . LEU B 1 667 ? -10.281 -16.891 2.719 1 97.12 667 LEU B C 1
ATOM 11062 O O . LEU B 1 667 ? -10.758 -17.078 1.598 1 97.12 667 LEU B O 1
ATOM 11066 N N . LEU B 1 668 ? -10.547 -17.641 3.771 1 97.75 668 LEU B N 1
ATOM 11067 C CA . LEU B 1 668 ? -11.461 -18.766 3.652 1 97.75 668 LEU B CA 1
ATOM 11068 C C . LEU B 1 668 ? -12.867 -18.281 3.324 1 97.75 668 LEU B C 1
ATOM 11070 O O . LEU B 1 668 ? -13.57 -18.922 2.527 1 97.75 668 LEU B O 1
ATOM 11074 N N . SER B 1 669 ? -13.242 -17.203 3.996 1 96.75 669 SER B N 1
ATOM 11075 C CA . SER B 1 669 ? -14.562 -16.656 3.717 1 96.75 669 SER B CA 1
ATOM 11076 C C . SER B 1 669 ? -14.68 -16.203 2.266 1 96.75 669 SER B C 1
ATOM 11078 O O . SER B 1 669 ? -15.695 -16.453 1.612 1 96.75 669 SER B O 1
ATOM 11080 N N . ALA B 1 670 ? -13.695 -15.531 1.791 1 95.5 670 ALA B N 1
ATOM 11081 C CA . ALA B 1 670 ? -13.68 -15.102 0.394 1 95.5 670 ALA B CA 1
ATOM 11082 C C . ALA B 1 670 ? -13.727 -16.297 -0.547 1 95.5 670 ALA B C 1
ATOM 11084 O O . ALA B 1 670 ? -14.406 -16.266 -1.575 1 95.5 670 ALA B O 1
ATOM 11085 N N . GLN B 1 671 ? -12.961 -17.281 -0.212 1 95.06 671 GLN B N 1
ATOM 11086 C CA . GLN B 1 671 ? -12.945 -18.516 -0.993 1 95.06 671 GLN B CA 1
ATOM 11087 C C . GLN B 1 671 ? -14.32 -19.172 -1.003 1 95.06 671 GLN B C 1
ATOM 11089 O O . GLN B 1 671 ? -14.758 -19.688 -2.033 1 95.06 671 GLN B O 1
ATOM 11094 N N . CYS B 1 672 ? -14.992 -19.156 0.111 1 95.06 672 CYS B N 1
ATOM 11095 C CA . CYS B 1 672 ? -16.328 -19.719 0.231 1 95.06 672 CYS B CA 1
ATOM 11096 C C . CYS B 1 672 ? -17.312 -19.016 -0.709 1 95.06 672 CYS B C 1
ATOM 11098 O O . CYS B 1 672 ? -18.078 -19.672 -1.415 1 95.06 672 CYS B O 1
ATOM 11100 N N . VAL B 1 673 ? -17.234 -17.719 -0.711 1 93.62 673 VAL B N 1
ATOM 11101 C CA . VAL B 1 673 ? -18.125 -16.922 -1.551 1 93.62 673 VAL B CA 1
ATOM 11102 C C . VAL B 1 673 ? -17.859 -17.234 -3.023 1 93.62 673 VAL B C 1
ATOM 11104 O O . VAL B 1 673 ? -18.797 -17.406 -3.811 1 93.62 673 VAL B O 1
ATOM 11107 N N . LYS B 1 674 ? -16.656 -17.312 -3.389 1 89.06 674 LYS B N 1
ATOM 11108 C CA . LYS B 1 674 ? -16.281 -17.578 -4.773 1 89.06 674 LYS B CA 1
ATOM 11109 C C . LYS B 1 674 ? -16.719 -18.984 -5.207 1 89.06 674 LYS B C 1
ATOM 11111 O O . LYS B 1 674 ? -17.078 -19.188 -6.367 1 89.06 674 LYS B O 1
ATOM 11116 N N . ASN B 1 675 ? -16.641 -19.844 -4.297 1 86.69 675 ASN B N 1
ATOM 11117 C CA . ASN B 1 675 ? -17.031 -21.234 -4.59 1 86.69 675 ASN B CA 1
ATOM 11118 C C . ASN B 1 675 ? -18.531 -21.359 -4.797 1 86.69 675 ASN B C 1
ATOM 11120 O O . ASN B 1 675 ? -18.984 -22.188 -5.594 1 86.69 675 ASN B O 1
ATOM 11124 N N . GLN B 1 676 ? -19.297 -20.656 -4.098 1 84.12 676 GLN B N 1
ATOM 11125 C CA . GLN B 1 676 ? -20.734 -20.812 -4.117 1 84.12 676 GLN B CA 1
ATOM 11126 C C . GLN B 1 676 ? -21.344 -20.094 -5.32 1 84.12 676 GLN B C 1
ATOM 11128 O O . GLN B 1 676 ? -22.359 -20.547 -5.867 1 84.12 676 GLN B O 1
ATOM 11133 N N . SER B 1 677 ? -20.781 -18.906 -5.551 1 77 677 SER B N 1
ATOM 11134 C CA . SER B 1 677 ? -21.453 -18.125 -6.582 1 77 677 SER B CA 1
ATOM 11135 C C . SER B 1 677 ? -20.453 -17.609 -7.617 1 77 677 SER B C 1
ATOM 11137 O O . SER B 1 677 ? -19.359 -17.156 -7.266 1 77 677 SER B O 1
ATOM 11139 N N . LYS B 1 678 ? -20.922 -17.844 -8.828 1 70.06 678 LYS B N 1
ATOM 11140 C CA . LYS B 1 678 ? -20.125 -17.281 -9.914 1 70.06 678 LYS B CA 1
ATOM 11141 C C . LYS B 1 678 ? -20.266 -15.758 -9.977 1 70.06 678 LYS B C 1
ATOM 11143 O O . LYS B 1 678 ? -19.375 -15.07 -10.469 1 70.06 678 LYS B O 1
ATOM 11148 N N . GLU B 1 679 ? -21.531 -15.289 -9.453 1 67.69 679 GLU B N 1
ATOM 11149 C CA . GLU B 1 679 ? -21.812 -13.859 -9.5 1 67.69 679 GLU B CA 1
ATOM 11150 C C . GLU B 1 679 ? -21.188 -13.125 -8.32 1 67.69 679 GLU B C 1
ATOM 11152 O O . GLU B 1 679 ? -21.484 -11.953 -8.078 1 67.69 679 GLU B O 1
ATOM 11157 N N . CYS B 1 680 ? -20.344 -13.688 -7.672 1 72 680 CYS B N 1
ATOM 11158 C CA . CYS B 1 680 ? -19.531 -13.172 -6.57 1 72 680 CYS B CA 1
ATOM 11159 C C . CYS B 1 680 ? -20.375 -12.992 -5.312 1 72 680 CYS B C 1
ATOM 11161 O O . CYS B 1 680 ? -21.062 -13.93 -4.883 1 72 680 CYS B O 1
ATOM 11163 N N . CYS B 1 681 ? -20.531 -11.703 -4.715 1 77.75 681 CYS B N 1
ATOM 11164 C CA . CYS B 1 681 ? -20.969 -11.461 -3.35 1 77.75 681 CYS B CA 1
ATOM 11165 C C . CYS B 1 681 ? -22.5 -11.492 -3.264 1 77.75 681 CYS B C 1
ATOM 11167 O O . CYS B 1 681 ? -23.062 -11.977 -2.281 1 77.75 681 CYS B O 1
ATOM 11169 N N . TYR B 1 682 ? -23.219 -11.117 -4.309 1 81.81 682 TYR B N 1
ATOM 11170 C CA . TYR B 1 682 ? -24.656 -11 -4.176 1 81.81 682 TYR B CA 1
ATOM 11171 C C . TYR B 1 682 ? -25.344 -12.352 -4.379 1 81.81 682 TYR B C 1
ATOM 11173 O O . TYR B 1 682 ? -26.516 -12.523 -4.027 1 81.81 682 TYR B O 1
ATOM 11181 N N . GLY B 1 683 ? -24.594 -13.336 -4.926 1 84.94 683 GLY B N 1
ATOM 11182 C CA . GLY B 1 683 ? -25.156 -14.672 -5.078 1 84.94 683 GLY B CA 1
ATOM 11183 C C . GLY B 1 683 ? -24.875 -15.57 -3.889 1 84.94 683 GLY B C 1
ATOM 11184 O O . GLY B 1 683 ? -25.375 -16.703 -3.826 1 84.94 683 GLY B O 1
ATOM 11185 N N . PHE B 1 684 ? -24.188 -15.086 -2.943 1 91.69 684 PHE B N 1
ATOM 11186 C CA . PHE B 1 684 ? -23.844 -15.859 -1.759 1 91.69 684 PHE B CA 1
ATOM 11187 C C . PHE B 1 684 ? -25.062 -16.141 -0.905 1 91.69 684 PHE B C 1
ATOM 11189 O O . PHE B 1 684 ? -25.812 -15.219 -0.557 1 91.69 684 PHE B O 1
ATOM 11196 N N . LYS B 1 685 ? -25.312 -17.359 -0.597 1 91.5 685 LYS B N 1
ATOM 11197 C CA . LYS B 1 685 ? -26.391 -17.797 0.273 1 91.5 685 LYS B CA 1
ATOM 11198 C C . LYS B 1 685 ? -25.859 -18.5 1.514 1 91.5 685 LYS B C 1
ATOM 11200 O O . LYS B 1 685 ? -25.297 -19.594 1.416 1 91.5 685 LYS B O 1
ATOM 11205 N N . PRO B 1 686 ? -26.062 -17.844 2.65 1 94.06 686 PRO B N 1
ATOM 11206 C CA . PRO B 1 686 ? -25.594 -18.484 3.875 1 94.06 686 PRO B CA 1
ATOM 11207 C C . PRO B 1 686 ? -26.203 -19.875 4.078 1 94.06 686 PRO B C 1
ATOM 11209 O O . PRO B 1 686 ? -27.391 -20.062 3.83 1 94.06 686 PRO B O 1
ATOM 11212 N N . THR B 1 687 ? -25.422 -20.797 4.438 1 93.25 687 THR B N 1
ATOM 11213 C CA . THR B 1 687 ? -25.891 -22.156 4.703 1 93.25 687 THR B CA 1
ATOM 11214 C C . THR B 1 687 ? -26.562 -22.234 6.062 1 93.25 687 THR B C 1
ATOM 11216 O O . THR B 1 687 ? -26.406 -21.359 6.902 1 93.25 687 THR B O 1
ATOM 11219 N N . GLU B 1 688 ? -27.312 -23.297 6.27 1 92.31 688 GLU B N 1
ATOM 11220 C CA . GLU B 1 688 ? -27.984 -23.5 7.551 1 92.31 688 GLU B CA 1
ATOM 11221 C C . GLU B 1 688 ? -26.984 -23.656 8.688 1 92.31 688 GLU B C 1
ATOM 11223 O O . GLU B 1 688 ? -27.25 -23.25 9.812 1 92.31 688 GLU B O 1
ATOM 11228 N N . LYS B 1 689 ? -25.906 -24.234 8.344 1 92.62 689 LYS B N 1
ATOM 11229 C CA . LYS B 1 689 ? -24.844 -24.391 9.344 1 92.62 689 LYS B CA 1
ATOM 11230 C C . LYS B 1 689 ? -24.297 -23.047 9.805 1 92.62 689 LYS B C 1
ATOM 11232 O O . LYS B 1 689 ? -24.047 -22.844 10.992 1 92.62 689 LYS B O 1
ATOM 11237 N N . MET B 1 690 ? -24.172 -22.156 8.898 1 95.5 690 MET B N 1
ATOM 11238 C CA . MET B 1 690 ? -23.672 -20.828 9.219 1 95.5 690 MET B CA 1
ATOM 11239 C C . MET B 1 690 ? -24.672 -20.078 10.109 1 95.5 690 MET B C 1
ATOM 11241 O O . MET B 1 690 ? -24.281 -19.422 11.07 1 95.5 690 MET B O 1
ATOM 11245 N N . ILE B 1 691 ? -25.938 -20.203 9.789 1 94.81 691 ILE B N 1
ATOM 11246 C CA . ILE B 1 691 ? -27 -19.516 10.531 1 94.81 691 ILE B CA 1
ATOM 11247 C C . ILE B 1 691 ? -27.062 -20.062 11.961 1 94.81 691 ILE B C 1
ATOM 11249 O O . ILE B 1 691 ? -27.203 -19.297 12.914 1 94.81 691 ILE B O 1
ATOM 11253 N N . SER B 1 692 ? -26.859 -21.359 12.07 1 92.62 692 SER B N 1
ATOM 11254 C CA . SER B 1 692 ? -26.938 -22 13.383 1 92.62 692 SER B CA 1
ATOM 11255 C C . SER B 1 692 ? -25.734 -21.609 14.242 1 92.62 692 SER B C 1
ATOM 11257 O O . SER B 1 692 ? -25.812 -21.625 15.469 1 92.62 692 SER B O 1
ATOM 11259 N N . ARG B 1 693 ? -24.656 -21.188 13.656 1 93.56 693 ARG B N 1
ATOM 11260 C CA . ARG B 1 693 ? -23.422 -20.844 14.352 1 93.56 693 ARG B CA 1
ATOM 11261 C C . ARG B 1 693 ? -23.453 -19.406 14.852 1 93.56 693 ARG B C 1
ATOM 11263 O O . ARG B 1 693 ? -22.578 -19 15.625 1 93.56 693 ARG B O 1
ATOM 11270 N N . MET B 1 694 ? -24.516 -18.688 14.438 1 93.88 694 MET B N 1
ATOM 11271 C CA . MET B 1 694 ? -24.625 -17.297 14.82 1 93.88 694 MET B CA 1
ATOM 11272 C C . MET B 1 694 ? -25.094 -17.156 16.266 1 93.88 694 MET B C 1
ATOM 11274 O O . MET B 1 694 ? -26.172 -16.594 16.516 1 93.88 694 MET B O 1
ATOM 11278 N N . THR B 1 695 ? -24.297 -17.766 17.156 1 90.75 695 THR B N 1
ATOM 11279 C CA . THR B 1 695 ? -24.547 -17.703 18.594 1 90.75 695 THR B CA 1
ATOM 11280 C C . THR B 1 695 ? -23.406 -17.016 19.312 1 90.75 695 THR B C 1
ATOM 11282 O O . THR B 1 695 ? -22.281 -16.953 18.812 1 90.75 695 THR B O 1
ATOM 11285 N N . SER B 1 696 ? -23.656 -16.453 20.469 1 87.75 696 SER B N 1
ATOM 11286 C CA . SER B 1 696 ? -22.656 -15.727 21.25 1 87.75 696 SER B CA 1
ATOM 11287 C C . SER B 1 696 ? -21.516 -16.641 21.656 1 87.75 696 SER B C 1
ATOM 11289 O O . SER B 1 696 ? -20.375 -16.188 21.797 1 87.75 696 SER B O 1
ATOM 11291 N N . ALA B 1 697 ? -21.781 -17.859 21.766 1 86.19 697 ALA B N 1
ATOM 11292 C CA . ALA B 1 697 ? -20.75 -18.812 22.172 1 86.19 697 ALA B CA 1
ATOM 11293 C C . ALA B 1 697 ? -19.719 -19.016 21.078 1 86.19 697 ALA B C 1
ATOM 11295 O O . ALA B 1 697 ? -18.516 -19.125 21.344 1 86.19 697 ALA B O 1
ATOM 11296 N N . VAL B 1 698 ? -20.203 -19.031 19.875 1 87.5 698 VAL B N 1
ATOM 11297 C CA . VAL B 1 698 ? -19.328 -19.266 18.734 1 87.5 698 VAL B CA 1
ATOM 11298 C C . VAL B 1 698 ? -18.609 -17.969 18.375 1 87.5 698 VAL B C 1
ATOM 11300 O O . VAL B 1 698 ? -17.422 -17.984 18.047 1 87.5 698 VAL B O 1
ATOM 11303 N N . LEU B 1 699 ? -19.328 -16.953 18.469 1 88.44 699 LEU B N 1
ATOM 11304 C CA . LEU B 1 699 ? -18.781 -15.672 18.062 1 88.44 699 LEU B CA 1
ATOM 11305 C C . LEU B 1 699 ? -17.75 -15.164 19.078 1 88.44 699 LEU B C 1
ATOM 11307 O O . LEU B 1 699 ? -16.703 -14.633 18.688 1 88.44 699 LEU B O 1
ATOM 11311 N N . TYR B 1 700 ? -18.047 -15.359 20.312 1 79.44 700 TYR B N 1
ATOM 11312 C CA . TYR B 1 700 ? -17.172 -14.766 21.328 1 79.44 700 TYR B CA 1
ATOM 11313 C C . TYR B 1 700 ? -16.562 -15.836 22.219 1 79.44 700 TYR B C 1
ATOM 11315 O O . TYR B 1 700 ? -16.172 -15.555 23.359 1 79.44 700 TYR B O 1
ATOM 11323 N N . SER B 1 701 ? -16.516 -17.125 21.75 1 66.44 701 SER B N 1
ATOM 11324 C CA . SER B 1 701 ? -16 -18.203 22.578 1 66.44 701 SER B CA 1
ATOM 11325 C C . SER B 1 701 ? -14.68 -17.828 23.234 1 66.44 701 SER B C 1
ATOM 11327 O O . SER B 1 701 ? -13.812 -17.219 22.609 1 66.44 701 SER B O 1
ATOM 11329 N N . LYS B 1 702 ? -14.648 -17.594 24.578 1 52.84 702 LYS B N 1
ATOM 11330 C CA . LYS B 1 702 ? -13.539 -17.406 25.5 1 52.84 702 LYS B CA 1
ATOM 11331 C C . LYS B 1 702 ? -12.438 -18.438 25.266 1 52.84 702 LYS B C 1
ATOM 11333 O O . LYS B 1 702 ? -12.336 -19.422 25.984 1 52.84 702 LYS B O 1
ATOM 11338 N N . THR B 1 703 ? -12.273 -19.141 24.328 1 41.41 703 THR B N 1
ATOM 11339 C CA . THR B 1 703 ? -11.07 -19.953 24.531 1 41.41 703 THR B CA 1
ATOM 11340 C C . THR B 1 703 ? -9.938 -19.094 25.094 1 41.41 703 THR B C 1
ATOM 11342 O O . THR B 1 703 ? -9.742 -17.953 24.688 1 41.41 703 THR B O 1
ATOM 11345 N N . ALA B 1 704 ? -9.195 -19.625 26.281 1 37.72 704 ALA B N 1
ATOM 11346 C CA . ALA B 1 704 ? -8.203 -19.016 27.156 1 37.72 704 ALA B CA 1
ATOM 11347 C C . ALA B 1 704 ? -7.285 -18.078 26.391 1 37.72 704 ALA B C 1
ATOM 11349 O O . ALA B 1 704 ? -6.961 -16.984 26.859 1 37.72 704 ALA B O 1
ATOM 11350 N N . GLY B 1 705 ? -6.27 -18.625 25.703 1 36.38 705 GLY B N 1
ATOM 11351 C CA . GLY B 1 705 ? -4.984 -18 25.453 1 36.38 705 GLY B CA 1
ATOM 11352 C C . GLY B 1 705 ? -5.07 -16.812 24.516 1 36.38 705 GLY B C 1
ATOM 11353 O O . GLY B 1 705 ? -4.098 -16.078 24.344 1 36.38 705 GLY B O 1
ATOM 11354 N N . ALA B 1 706 ? -5.77 -16.953 23.359 1 35.91 706 ALA B N 1
ATOM 11355 C CA . ALA B 1 706 ? -5.316 -15.977 22.375 1 35.91 706 ALA B CA 1
ATOM 11356 C C . ALA B 1 706 ? -6.047 -14.648 22.547 1 35.91 706 ALA B C 1
ATOM 11358 O O . ALA B 1 706 ? -7.277 -14.609 22.578 1 35.91 706 ALA B O 1
ATOM 11359 N N . ALA B 1 707 ? -5.598 -13.68 23.141 1 35.28 707 ALA B N 1
ATOM 11360 C CA . ALA B 1 707 ? -5.898 -12.25 23.219 1 35.28 707 ALA B CA 1
ATOM 11361 C C . ALA B 1 707 ? -6.656 -11.773 22 1 35.28 707 ALA B C 1
ATOM 11363 O O . ALA B 1 707 ? -6.305 -12.117 20.859 1 35.28 707 ALA B O 1
ATOM 11364 N N . ALA B 1 708 ? -7.957 -11.516 22.109 1 39.25 708 ALA B N 1
ATOM 11365 C CA . ALA B 1 708 ? -8.773 -10.859 21.094 1 39.25 708 ALA B CA 1
ATOM 11366 C C . ALA B 1 708 ? -7.953 -9.844 20.297 1 39.25 708 ALA B C 1
ATOM 11368 O O . ALA B 1 708 ? -7.457 -8.859 20.859 1 39.25 708 ALA B O 1
ATOM 11369 N N . GLU B 1 709 ? -7.363 -10.242 19.25 1 42.72 709 GLU B N 1
ATOM 11370 C CA . GLU B 1 709 ? -6.605 -9.32 18.406 1 42.72 709 GLU B CA 1
ATOM 11371 C C . GLU B 1 709 ? -7.5 -8.211 17.859 1 42.72 709 GLU B C 1
ATOM 11373 O O . GLU B 1 709 ? -8.469 -8.492 17.141 1 42.72 709 GLU B O 1
ATOM 11378 N N . VAL B 1 710 ? -7.965 -7.363 18.672 1 40.81 710 VAL B N 1
ATOM 11379 C CA . VAL B 1 710 ? -8.625 -6.172 18.141 1 40.81 710 VAL B CA 1
ATOM 11380 C C . VAL B 1 710 ? -7.742 -5.527 17.078 1 40.81 710 VAL B C 1
ATOM 11382 O O . VAL B 1 710 ? -6.539 -5.367 17.266 1 40.81 710 VAL B O 1
ATOM 11385 N N . GLU B 1 711 ? -8.25 -5.656 15.805 1 45.09 711 GLU B N 1
ATOM 11386 C CA . GLU B 1 711 ? -7.602 -4.863 14.766 1 45.09 711 GLU B CA 1
ATOM 11387 C C . GLU B 1 711 ? -7.332 -3.439 15.242 1 45.09 711 GLU B C 1
ATOM 11389 O O . GLU B 1 711 ? -8.266 -2.641 15.383 1 45.09 711 GLU B O 1
ATOM 11394 N N . VAL B 1 712 ? -6.52 -3.262 16.141 1 41.34 712 VAL B N 1
ATOM 11395 C CA . VAL B 1 712 ? -6.145 -1.876 16.391 1 41.34 712 VAL B CA 1
ATOM 11396 C C . VAL B 1 712 ? -5.383 -1.321 15.188 1 41.34 712 VAL B C 1
ATOM 11398 O O . VAL B 1 712 ? -4.418 -1.933 14.719 1 41.34 712 VAL B O 1
ATOM 11401 N N . ASN B 1 713 ? -6.152 -0.774 14.312 1 38.31 713 ASN B N 1
ATOM 11402 C CA . ASN B 1 713 ? -5.414 -0.082 13.258 1 38.31 713 ASN B CA 1
ATOM 11403 C C . ASN B 1 713 ? -4.152 0.582 13.805 1 38.31 713 ASN B C 1
ATOM 11405 O O . ASN B 1 713 ? -4.176 1.174 14.891 1 38.31 713 ASN B O 1
ATOM 11409 N N . SER B 1 714 ? -3.152 -0.03 13.68 1 37.94 714 SER B N 1
ATOM 11410 C CA . SER B 1 714 ? -1.991 0.785 14.023 1 37.94 714 SER B CA 1
ATOM 11411 C C . SER B 1 714 ? -2.201 2.242 13.625 1 37.94 714 SER B C 1
ATOM 11413 O O . SER B 1 714 ? -2.625 2.529 12.5 1 37.94 714 SER B O 1
ATOM 11415 N N . ASP B 1 715 ? -2.914 2.98 14.438 1 33.12 715 ASP B N 1
ATOM 11416 C CA . ASP B 1 715 ? -2.732 4.391 14.102 1 33.12 715 ASP B CA 1
ATOM 11417 C C . ASP B 1 715 ? -1.467 4.598 13.273 1 33.12 715 ASP B C 1
ATOM 11419 O O . ASP B 1 715 ? -0.362 4.312 13.734 1 33.12 715 ASP B O 1
ATOM 11423 N N . SER B 1 716 ? -1.538 4.023 12.164 1 33.91 716 SER B N 1
ATOM 11424 C CA . SER B 1 716 ? -0.444 4.234 11.227 1 33.91 716 SER B CA 1
ATOM 11425 C C . SER B 1 716 ? 0.31 5.523 11.531 1 33.91 716 SER B C 1
ATOM 11427 O O . SER B 1 716 ? -0.302 6.574 11.719 1 33.91 716 SER B O 1
ATOM 11429 N N . ASP B 1 717 ? 1.338 5.473 12.25 1 33.09 717 ASP B N 1
ATOM 11430 C CA . ASP B 1 717 ? 2.404 6.461 12.125 1 33.09 717 ASP B CA 1
ATOM 11431 C C . ASP B 1 717 ? 2.477 7.02 10.703 1 33.09 717 ASP B C 1
ATOM 11433 O O . ASP B 1 717 ? 2.906 6.324 9.781 1 33.09 717 ASP B O 1
ATOM 11437 N N . ASP B 1 718 ? 1.455 7.406 10.219 1 33.69 718 ASP B N 1
ATOM 11438 C CA . ASP B 1 718 ? 1.594 8.203 9.008 1 33.69 718 ASP B CA 1
ATOM 11439 C C . ASP B 1 718 ? 2.98 8.836 8.922 1 33.69 718 ASP B C 1
ATOM 11441 O O . ASP B 1 718 ? 3.312 9.727 9.703 1 33.69 718 ASP B O 1
ATOM 11445 N N . PRO B 1 719 ? 3.803 8.055 8.516 1 37.88 719 PRO B N 1
ATOM 11446 C CA . PRO B 1 719 ? 5.184 8.531 8.438 1 37.88 719 PRO B CA 1
ATOM 11447 C C . PRO B 1 719 ? 5.277 9.992 7.988 1 37.88 719 PRO B C 1
ATOM 11449 O O . PRO B 1 719 ? 6.367 10.562 7.969 1 37.88 719 PRO B O 1
ATOM 11452 N N . THR B 1 720 ? 4.242 10.445 7.309 1 36.75 720 THR B N 1
ATOM 11453 C CA . THR B 1 720 ? 4.473 11.805 6.82 1 36.75 720 THR B CA 1
ATOM 11454 C C . THR B 1 720 ? 4.41 12.805 7.965 1 36.75 720 THR B C 1
ATOM 11456 O O . THR B 1 720 ? 4.824 13.961 7.812 1 36.75 720 THR B O 1
ATOM 11459 N N . LEU B 1 721 ? 3.381 12.695 8.906 1 36.44 721 LEU B N 1
ATOM 11460 C CA . LEU B 1 721 ? 3.326 13.734 9.922 1 36.44 721 LEU B CA 1
ATOM 11461 C C . LEU B 1 721 ? 4.156 13.344 11.148 1 36.44 721 LEU B C 1
ATOM 11463 O O . LEU B 1 721 ? 4.125 12.195 11.578 1 36.44 721 LEU B O 1
ATOM 11467 N N . LEU B 1 722 ? 5.441 13.898 11.258 1 36.22 722 LEU B N 1
ATOM 11468 C CA . LEU B 1 722 ? 6.09 13.805 12.562 1 36.22 722 LEU B CA 1
ATOM 11469 C C . LEU B 1 722 ? 5.191 14.367 13.656 1 36.22 722 LEU B C 1
ATOM 11471 O O . LEU B 1 722 ? 4.57 15.422 13.477 1 36.22 722 LEU B O 1
#

InterPro domains:
  IPR008906 HAT, C-terminal dimerisation domain [PF05699] (615-664)
  IPR012337 Ribonuclease H-like superfamily [SSF53098] (182-663)
  IPR025398 ZMYM1-like, RNase-like domain [PF14291] (163-285)

Foldseek 3Di:
DPCPPPPPPPPDDPPPDDPPPPPPVVVPLDFADPVQLVCCPQQNPRSVVFWAQDPPDRQWIGGNQLRDIFGRDSVRNSVCSVDPSSVVSVVVVVVVVVVVVVVVVPDDDDPVVVVVLVLLLLQVLLLVLLVCLQQLHQLQCQQVVLVVQCVVCVPDPSSVPHDDGSQLSLLLLQQFLLVVLLLVVLVVLQPAAKEWEWDWDQDPFFIKIWIKIWAQDLVVLFIAIDTNDMDGQDDPPPPVSVVVDPAQVSNLCVVVVSCVVSPRDLLSYFEYEYEPDCRDDPCPGHVVVVSCVVVPLYYYAHALLNLLQVLLVVLCVLDDPLLLVLLALQLVVPVPDPPLLVLLQVLCVVVVADSDHADHQPVVGNLVVLVNLVVCLSCLRSLQVSLVVVCVPPVDPSSVSNNVLSPDLLSSLVSVLCNPLSCLSSVLSVVQLDRFQCLLVNLVSLLVSLLVLLVQFFPNVCSVPDDLLPDQLPPPVGTDDLVRGDRDDVSVVSCPDPVNVVCVVVVSVSSVSSSSSSSSSSVSSSVRDPSPLPQSVPLNCLFLVNQQAPVNCVVPVACVVNCVSRVSLHDPDPVLRVLLSVLSNCNNVDDDDPVLSPDGRSSSNLSVQQVDDDPRHRPHHSNSSSSSSSSSHRNHSSVVVVLVVSLPSNCDPQQPQDDRSSSSSSSSSSVSQVVQDVVGSVRDGDDPSSSVCPDCCSSVPCPDPDPSSPSPRPVPVPVVPD/DDDPPPPPPPPDPPPPDDPPPPCCVVVPLDFADPVQLVCCPQQNPRSVVFWAQDPPDRQWIGGNQLRDIFGRDSVRNSVCSVDPSNVVSVVVVVVVVVVVVVVVVPPDDDPVVVVVLVLLLLQVLLLVLLVCLQQLHQLQVQQVVLVVQCVVCVVDPSSVPHDDGSQLSLLLLQQFLLVVLLLVVLVVLQPAAKEWEWDWDQDPFFIKIWIKIWAQDLVVLFIAIDTNDMDGQDDPPPPVSVVVDPAQQSNLCVVVVSCVVSPRDLLSYFEYEYEPDCRADPPPRHVVVVSCVVVPQYYYAHALLNLLQVLLVVLCVLDDPLLQVLLALQLVVPVPDPPLLVLLQVLCVVVVADSDHADHQPVVGNLVVLVNLVVCLSCLRSLQVSLVVVCVPPVDPSSVSNNVLSPDLLSSLVSVLCNPLSCLSSVLSVVQLDRFQCLLCNLVSLLVSLLVLLVQFFPNVCSVPDDLLPDQLPPPVGTDDLVRGDRDDVSVVSCPDPVNVVCVVVVSVSSVSSSSSSSSSSVSSSVRDPSPLPQSVPSNCLFLVNQQAPVNCVVPVACVVNCVSRVSLHDPDPVLRVLLSVLSNCNNVDDDDPVLSPDGRSRSNLSVLQVDDDPRHRPDHSNSSSSSSSSSHRNHSSVVVVLVVSLPSNCDPQQPQDDRSSSSSSSSSSVSQVVQDVVGSVRDGDDPSSSVCPDCCSSVPCPDPDPSSPSPRPPPVPVVPD

Secondary structure (DSSP, 8-state):
-----------------------------PPP-GGGGG-HHHH-TTHHHHEEE-SS-TTEEEETTTTEEEES-HHHHHHHHHSHHHHHHHHHHHHHHHHHHHHHS-SS--THHHHHHHHHHHHHHHHHHHHHHHTT--GGGHHHHHHHHHHH-TT-HHHHH----HHHHHHIIIIIIIHHHHHHHHHHHTTS-EEEEEEEEE-SS-EEEEEEEEEEETTTTEEEEEEEEEEESS-TT-HHHHHH-S-HHHHHHHHHHHHHHTT--GGGEEEEEE-S-HHHH-SSSSHHHHHHHHSTTPEEEE-HHHHHHHHHHHHHTTS-HHHHHHHHHHHHHHHT-HHHHHHHHHHHHHTT---PPP----TT-GGGHHHHHHHHHHTHHHHHHHHHHHHHHT--HHHHHHHHHHH-HHHHHHHHHHHHHHHHHHHHHHHHT-SS--HHHHHHHHHHHHHHHHTTTB-HHHHHHS-TTT--TT-GGGBPPGGG----HHHHHHHTSHHHHT-HHHHHHHHHHHHHHHHHHHHHHHHHS-TT-HHHHHGGGGSHHHHS-HHHHHH---SHHHHHH-TTTS-SSHHHHHHHHHHHHHHTTS---HHHHT---HHHHHHHHHH-EETTEES-SHHHHHHHHHTT--S-SHHHHHHHHHHHHHS-STTTT--HHHHHHHHHHHHHHHHH-TTGGGG----HHHHHT-SHHHHS---SSS------------TT--/-----------------------------PPPPGGGGG-HHHH-TTHHHHEEE-SS-TTEEEETTTTEEEES-HHHHHHHHHSHHHHHHHHHHHHHHHHHHHHHS-SS--HHHHHHHHHHHHHHHHHHHHHHHHTT--GGGHHHHHHHHHHH-TT-HHHHH----HHHHHHIIIIIIIHHHHHHHHHHHTTS-EEEEEEEEE-SS-EEEEEEEEEEETTTTEEEEEEEEEEESS-TT-HHHHHH-S-HHHHHHHHHHHHHHTT--GGGEEEEEE-S-HHHH-SSS-HHHHHHHHSTTPEEEE-HHHHHHHHHHHHHTTS-HHHHHHHHHHHHHHHT-HHHHHHHHHHHHHTT---PPP----SS-GGGHHHHHHHHHHTHHHHHHHHHHHHHHT--HHHHHHHHHHH-HHHHHHHHHHHHHHHHHHHHHHHHT-SS--HHHHHHHHHHHHHHHHTTTB-HHHHHHS-TTT--TT-GGGBPPGGG----HHHHHHHTSHHHHT-HHHHHHHHHHHHHHHHHHHHHHHHHS-TT-HHHHHGGGGSHHHHT-HHHHHH---SHHHHHH-TTTS-SSHHHHHHHHHHHHHHTTS---HHHHT---HHHHHHHHHH-EETTEES-SHHHHHHHHHTT--S-SHHHHHHHHHHHHHS-STTTT--HHHHHHHHHHHHHHHHH-SSGGGG----HHHHHT-SHHHHS---SSS------------TT--